Protein AF-0000000078067867 (afdb_homodimer)

Sequence (956 aa):
MATKEAKGMPEEHPVQVPTNSSSDLPLGSIAEQEVIKRPWWQGFKEPGHALQIISAAVLAIAIGIVVATQVDEVPETAITLLAIIGNLWLRALKAVVLPLIVCSMLLAVTRLRQMSNGGSLLAKWTVGYYVLTTLLSITVSCIMQGLVWSKQYTEVARTDLPDDESLPDTKERPIAIVVRDMFNSFIPANIVAALANDELLSVIIVAIIVGYLIESPHSPIIRVAEEIERMILKVINFLIAAAPIGVFFLILPNLMRLDIGEIGSNLGILIGATLSTMVLHILVVVPIIFFIFTRMNAYSYWIKIAPAWITAWGSASSAATLSVTLRCAKERGVPAIVYKFACPLGCLINMDGTAIYLPAAVVFLASTQGITLDPTSYVIIALLSTLASIGVSPIPSASLVLLLMIARSVNVEITGMYAVIVAIDWLLDRFRTAINVSGDLFAAMIIYKQTGIEDPEEVIEETARETDAHEKDPTNRVMATKEAKGMPEEHPVQVPTNSSSDLPLGSIAEQEVIKRPWWQGFKEPGHALQIISAAVLAIAIGIVVATQVDEVPETAITLLAIIGNLWLRALKAVVLPLIVCSMLLAVTRLRQMSNGGSLLAKWTVGYYVLTTLLSITVSCIMQGLVWSKQYTEVARTDLPDDESLPDTKERPIAIVVRDMFNSFIPANIVAALANDELLSVIIVAIIVGYLIESPHSPIIRVAEEIERMILKVINFLIAAAPIGVFFLILPNLMRLDIGEIGSNLGILIGATLSTMVLHILVVVPIIFFIFTRMNAYSYWIKIAPAWITAWGSASSAATLSVTLRCAKERGVPAIVYKFACPLGCLINMDGTAIYLPAAVVFLASTQGITLDPTSYVIIALLSTLASIGVSPIPSASLVLLLMIARSVNVEITGMYAVIVAIDWLLDRFRTAINVSGDLFAAMIIYKQTGIEDPEEVIEETARETDAHEKDPTNRV

Structure (mmCIF, N/CA/C/O backbone):
data_AF-0000000078067867-model_v1
#
loop_
_entity.id
_entity.type
_entity.pdbx_description
1 polymer 'Amino acid transporter'
#
loop_
_atom_site.group_PDB
_atom_site.id
_atom_site.type_symbol
_atom_site.label_atom_id
_atom_site.label_alt_id
_atom_site.label_comp_id
_atom_site.label_asym_id
_atom_site.label_entity_id
_atom_site.label_seq_id
_atom_site.pdbx_PDB_ins_code
_atom_site.Cartn_x
_atom_site.Cartn_y
_atom_site.Cartn_z
_atom_site.occupancy
_atom_site.B_iso_or_equiv
_atom_site.auth_seq_id
_atom_site.auth_comp_id
_atom_site.auth_asym_id
_atom_site.auth_atom_id
_atom_site.pdbx_PDB_model_num
ATOM 1 N N . MET A 1 1 ? 95 7.973 55.781 1 24.91 1 MET A N 1
ATOM 2 C CA . MET A 1 1 ? 94.875 8.305 54.375 1 24.91 1 MET A CA 1
ATOM 3 C C . MET A 1 1 ? 93.438 8.312 53.938 1 24.91 1 MET A C 1
ATOM 5 O O . MET A 1 1 ? 92.75 7.281 53.969 1 24.91 1 MET A O 1
ATOM 9 N N . ALA A 1 2 ? 92.75 9.445 54 1 26.23 2 ALA A N 1
ATOM 10 C CA . ALA A 1 2 ? 91.438 9.977 54.344 1 26.23 2 ALA A CA 1
ATOM 11 C C . ALA A 1 2 ? 90.438 9.836 53.188 1 26.23 2 ALA A C 1
ATOM 13 O O . ALA A 1 2 ? 90.812 10.07 52.031 1 26.23 2 ALA A O 1
ATOM 14 N N . THR A 1 3 ? 89.375 8.977 53.312 1 26.11 3 THR A N 1
ATOM 15 C CA . THR A 1 3 ? 88.312 8.367 52.562 1 26.11 3 THR A CA 1
ATOM 16 C C . THR A 1 3 ? 87.5 9.438 51.844 1 26.11 3 THR A C 1
ATOM 18 O O . THR A 1 3 ? 86.875 10.305 52.469 1 26.11 3 THR A O 1
ATOM 21 N N . LYS A 1 4 ? 87.875 9.836 50.594 1 24.83 4 LYS A N 1
ATOM 22 C CA . LYS A 1 4 ? 87.5 10.922 49.719 1 24.83 4 LYS A CA 1
ATOM 23 C C . LYS A 1 4 ? 86 10.875 49.406 1 24.83 4 LYS A C 1
ATOM 25 O O . LYS A 1 4 ? 85.5 9.852 48.938 1 24.83 4 LYS A O 1
ATOM 30 N N . GLU A 1 5 ? 85.25 11.805 49.938 1 20.84 5 GLU A N 1
ATOM 31 C CA . GLU A 1 5 ? 83.875 12.148 50.125 1 20.84 5 GLU A CA 1
ATOM 32 C C . GLU A 1 5 ? 83.125 12.227 48.781 1 20.84 5 GLU A C 1
ATOM 34 O O . GLU A 1 5 ? 83.75 12.531 47.75 1 20.84 5 GLU A O 1
ATOM 39 N N . ALA A 1 6 ? 82 11.578 48.719 1 26.62 6 ALA A N 1
ATOM 40 C CA . ALA A 1 6 ? 80.875 11.188 47.875 1 26.62 6 ALA A CA 1
ATOM 41 C C . ALA A 1 6 ? 80.312 12.398 47.156 1 26.62 6 ALA A C 1
ATOM 43 O O . ALA A 1 6 ? 79.875 13.359 47.781 1 26.62 6 ALA A O 1
ATOM 44 N N . LYS A 1 7 ? 80.875 12.773 45.969 1 27.05 7 LYS A N 1
ATOM 45 C CA . LYS A 1 7 ? 80.688 13.922 45.094 1 27.05 7 LYS A CA 1
ATOM 46 C C . LYS A 1 7 ? 79.188 14.227 44.938 1 27.05 7 LYS A C 1
ATOM 48 O O . LYS A 1 7 ? 78.375 13.336 44.625 1 27.05 7 LYS A O 1
ATOM 53 N N . GLY A 1 8 ? 78.625 15.227 45.656 1 23.09 8 GLY A N 1
ATOM 54 C CA . GLY A 1 8 ? 77.312 15.766 45.906 1 23.09 8 GLY A CA 1
ATOM 55 C C . GLY A 1 8 ? 76.562 16.062 44.625 1 23.09 8 GLY A C 1
ATOM 56 O O . GLY A 1 8 ? 77 16.875 43.812 1 23.09 8 GLY A O 1
ATOM 57 N N . MET A 1 9 ? 76.062 15.008 43.906 1 29.22 9 MET A N 1
ATOM 58 C CA . MET A 1 9 ? 75.438 15.102 42.594 1 29.22 9 MET A CA 1
ATOM 59 C C . MET A 1 9 ? 74.375 16.203 42.562 1 29.22 9 MET A C 1
ATOM 61 O O . MET A 1 9 ? 73.5 16.25 43.406 1 29.22 9 MET A O 1
ATOM 65 N N . PRO A 1 10 ? 74.812 17.406 42.188 1 27.05 10 PRO A N 1
ATOM 66 C CA . PRO A 1 10 ? 74 18.594 42.312 1 27.05 10 PRO A CA 1
ATOM 67 C C . PRO A 1 10 ? 72.562 18.359 41.812 1 27.05 10 PRO A C 1
ATOM 69 O O . PRO A 1 10 ? 72.312 17.516 40.969 1 27.05 10 PRO A O 1
ATOM 72 N N . GLU A 1 11 ? 71.562 18.453 42.656 1 27.12 11 GLU A N 1
ATOM 73 C CA . GLU A 1 11 ? 70.125 18.344 42.562 1 27.12 11 GLU A CA 1
ATOM 74 C C . GLU A 1 11 ? 69.625 19.25 41.438 1 27.12 11 GLU A C 1
ATOM 76 O O . GLU A 1 11 ? 69.75 20.469 41.531 1 27.12 11 GLU A O 1
ATOM 81 N N . GLU A 1 12 ? 70.062 18.969 40.188 1 27.89 12 GLU A N 1
ATOM 82 C CA . GLU A 1 12 ? 69.625 19.891 39.125 1 27.89 12 GLU A CA 1
ATOM 83 C C . GLU A 1 12 ? 68.125 20.25 39.281 1 27.89 12 GLU A C 1
ATOM 85 O O . GLU A 1 12 ? 67.312 19.391 39.531 1 27.89 12 GLU A O 1
ATOM 90 N N . HIS A 1 13 ? 67.875 21.438 39.812 1 27.72 13 HIS A N 1
ATOM 91 C CA . HIS A 1 13 ? 66.562 22.062 40.062 1 27.72 13 HIS A CA 1
ATOM 92 C C . HIS A 1 13 ? 65.625 21.938 38.875 1 27.72 13 HIS A C 1
ATOM 94 O O . HIS A 1 13 ? 66.062 22.125 37.719 1 27.72 13 HIS A O 1
ATOM 100 N N . PRO A 1 14 ? 64.688 21.094 38.969 1 29.84 14 PRO A N 1
ATOM 101 C CA . PRO A 1 14 ? 63.719 20.828 37.875 1 29.84 14 PRO A CA 1
ATOM 102 C C . PRO A 1 14 ? 63.188 22.109 37.25 1 29.84 14 PRO A C 1
ATOM 104 O O . PRO A 1 14 ? 62.781 23.031 37.969 1 29.84 14 PRO A O 1
ATOM 107 N N . VAL A 1 15 ? 63.875 22.641 36.25 1 30.08 15 VAL A N 1
ATOM 108 C CA . VAL A 1 15 ? 63.438 23.859 35.562 1 30.08 15 VAL A CA 1
ATOM 109 C C . VAL A 1 15 ? 61.938 23.828 35.344 1 30.08 15 VAL A C 1
ATOM 111 O O . VAL A 1 15 ? 61.406 22.828 34.844 1 30.08 15 VAL A O 1
ATOM 114 N N . GLN A 1 16 ? 61.219 24.469 36.219 1 26.34 16 GLN A N 1
ATOM 115 C CA . GLN A 1 16 ? 59.75 24.625 36.188 1 26.34 16 GLN A CA 1
ATOM 116 C C . GLN A 1 16 ? 59.312 25.094 34.781 1 26.34 16 GLN A C 1
ATOM 118 O O . GLN A 1 16 ? 59.75 26.141 34.312 1 26.34 16 GLN A O 1
ATOM 123 N N . VAL A 1 17 ? 59.219 24.234 33.875 1 31.66 17 VAL A N 1
ATOM 124 C CA . VAL A 1 17 ? 58.781 24.625 32.531 1 31.66 17 VAL A CA 1
ATOM 125 C C . VAL A 1 17 ? 57.531 25.484 32.625 1 31.66 17 VAL A C 1
ATOM 127 O O . VAL A 1 17 ? 56.562 25.125 33.312 1 31.66 17 VAL A O 1
ATOM 130 N N . PRO A 1 18 ? 57.688 26.812 32.562 1 29.56 18 PRO A N 1
ATOM 131 C CA . PRO A 1 18 ? 56.5 27.672 32.688 1 29.56 18 PRO A CA 1
ATOM 132 C C . PRO A 1 18 ? 55.312 27.141 31.875 1 29.56 18 PRO A C 1
ATOM 134 O O . PRO A 1 18 ? 55.5 26.578 30.797 1 29.56 18 PRO A O 1
ATOM 137 N N . THR A 1 19 ? 54.375 26.5 32.531 1 28.3 19 THR A N 1
ATOM 138 C CA . THR A 1 19 ? 53.094 26.078 31.969 1 28.3 19 THR A CA 1
ATOM 139 C C . THR A 1 19 ? 52.469 27.203 31.156 1 28.3 19 THR A C 1
ATOM 141 O O . THR A 1 19 ? 52.094 28.234 31.719 1 28.3 19 THR A O 1
ATOM 144 N N . ASN A 1 20 ? 53.094 27.625 30.047 1 26.81 20 ASN A N 1
ATOM 145 C CA . ASN A 1 20 ? 52.469 28.656 29.234 1 26.81 20 ASN A CA 1
ATOM 146 C C . ASN A 1 20 ? 50.938 28.438 29.109 1 26.81 20 ASN A C 1
ATOM 148 O O . ASN A 1 20 ? 50.5 27.359 28.703 1 26.81 20 ASN A O 1
ATOM 152 N N . SER A 1 21 ? 50.219 28.984 30.062 1 29.03 21 SER A N 1
ATOM 153 C CA . SER A 1 21 ? 48.75 29.125 30.062 1 29.03 21 SER A CA 1
ATOM 154 C C . SER A 1 21 ? 48.25 29.594 28.703 1 29.03 21 SER A C 1
ATOM 156 O O . SER A 1 21 ? 48.312 30.781 28.375 1 29.03 21 SER A O 1
ATOM 158 N N . SER A 1 22 ? 48.781 28.938 27.656 1 26.39 22 SER A N 1
ATOM 159 C CA . SER A 1 22 ? 48.562 29.359 26.266 1 26.39 22 SER A CA 1
ATOM 160 C C . SER A 1 22 ? 47.125 29.719 26.016 1 26.39 22 SER A C 1
ATOM 162 O O . SER A 1 22 ? 46.812 30.531 25.141 1 26.39 22 SER A O 1
ATOM 164 N N . SER A 1 23 ? 46.281 28.734 26.375 1 26.39 23 SER A N 1
ATOM 165 C CA . SER A 1 23 ? 45.25 28.578 25.359 1 26.39 23 SER A CA 1
ATOM 166 C C . SER A 1 23 ? 44.25 29.734 25.391 1 26.39 23 SER A C 1
ATOM 168 O O . SER A 1 23 ? 43.062 29.562 25.141 1 26.39 23 SER A O 1
ATOM 170 N N . ASP A 1 24 ? 44.562 30.781 26.078 1 29.28 24 ASP A N 1
ATOM 171 C CA . ASP A 1 24 ? 43.531 31.812 26.094 1 29.28 24 ASP A CA 1
ATOM 172 C C . ASP A 1 24 ? 43.156 32.25 24.672 1 29.28 24 ASP A C 1
ATOM 174 O O . ASP A 1 24 ? 43.75 33.125 24.109 1 29.28 24 ASP A O 1
ATOM 178 N N . LEU A 1 25 ? 43.094 31.328 23.781 1 30.23 25 LEU A N 1
ATOM 179 C CA . LEU A 1 25 ? 42.625 31.906 22.531 1 30.23 25 LEU A CA 1
ATOM 180 C C . LEU A 1 25 ? 41.469 32.875 22.766 1 30.23 25 LEU A C 1
ATOM 182 O O . LEU A 1 25 ? 40.531 32.594 23.531 1 30.23 25 LEU A O 1
ATOM 186 N N . PRO A 1 26 ? 41.781 34.125 22.672 1 30.66 26 PRO A N 1
ATOM 187 C CA . PRO A 1 26 ? 40.688 35.094 22.828 1 30.66 26 PRO A CA 1
ATOM 188 C C . PRO A 1 26 ? 39.375 34.594 22.203 1 30.66 26 PRO A C 1
ATOM 190 O O . PRO A 1 26 ? 39.375 33.938 21.156 1 30.66 26 PRO A O 1
ATOM 193 N N . LEU A 1 27 ? 38.406 34.156 22.984 1 30.64 27 LEU A N 1
ATOM 194 C CA . LEU A 1 27 ? 37.031 34.031 22.594 1 30.64 27 LEU A CA 1
ATOM 195 C C . LEU A 1 27 ? 36.625 35.094 21.594 1 30.64 27 LEU A C 1
ATOM 197 O O . LEU A 1 27 ? 36.438 36.25 21.969 1 30.64 27 LEU A O 1
ATOM 201 N N . GLY A 1 28 ? 37.406 35.312 20.531 1 29.33 28 GLY A N 1
ATOM 202 C CA . GLY A 1 28 ? 36.969 36.25 19.516 1 29.33 28 GLY A CA 1
ATOM 203 C C . GLY A 1 28 ? 35.469 36.438 19.453 1 29.33 28 GLY A C 1
ATOM 204 O O . GLY A 1 28 ? 34.719 35.562 19.875 1 29.33 28 GLY A O 1
ATOM 205 N N . SER A 1 29 ? 35.031 37.75 19.438 1 29.62 29 SER A N 1
ATOM 206 C CA . SER A 1 29 ? 33.688 38.344 19.359 1 29.62 29 SER A CA 1
ATOM 207 C C . SER A 1 29 ? 32.812 37.594 18.359 1 29.62 29 SER A C 1
ATOM 209 O O . SER A 1 29 ? 33.188 37.438 17.203 1 29.62 29 SER A O 1
ATOM 211 N N . ILE A 1 30 ? 32.312 36.5 18.672 1 30.17 30 ILE A N 1
ATOM 212 C CA . ILE A 1 30 ? 31.109 36.188 17.906 1 30.17 30 ILE A CA 1
ATOM 213 C C . ILE A 1 30 ? 30.453 37.5 17.438 1 30.17 30 ILE A C 1
ATOM 215 O O . ILE A 1 30 ? 29.984 38.281 18.25 1 30.17 30 ILE A O 1
ATOM 219 N N . ALA A 1 31 ? 31.016 38.156 16.453 1 31.33 31 ALA A N 1
ATOM 220 C CA . ALA A 1 31 ? 30.328 39.281 15.797 1 31.33 31 ALA A CA 1
ATOM 221 C C . ALA A 1 31 ? 28.812 39.156 15.969 1 31.33 31 ALA A C 1
ATOM 223 O O . ALA A 1 31 ? 28.203 38.188 15.523 1 31.33 31 ALA A O 1
ATOM 224 N N . GLU A 1 32 ? 28.359 39.531 17.078 1 30.27 32 GLU A N 1
ATOM 225 C CA . GLU A 1 32 ? 26.938 39.812 17.156 1 30.27 32 GLU A CA 1
ATOM 226 C C . GLU A 1 32 ? 26.406 40.375 15.828 1 30.27 32 GLU A C 1
ATOM 228 O O . GLU A 1 32 ? 26.688 41.5 15.469 1 30.27 32 GLU A O 1
ATOM 233 N N . GLN A 1 33 ? 26.656 39.688 14.742 1 34.47 33 GLN A N 1
ATOM 234 C CA . GLN A 1 33 ? 25.891 40.188 13.602 1 34.47 33 GLN A CA 1
ATOM 235 C C . GLN A 1 33 ? 24.625 40.906 14.062 1 34.47 33 GLN A C 1
ATOM 237 O O . GLN A 1 33 ? 23.781 40.281 14.727 1 34.47 33 GLN A O 1
ATOM 242 N N . GLU A 1 34 ? 24.781 42.094 14.414 1 34.06 34 GLU A N 1
ATOM 243 C CA . GLU A 1 34 ? 23.641 43 14.625 1 34.06 34 GLU A CA 1
ATOM 244 C C . GLU A 1 34 ? 22.453 42.562 13.766 1 34.06 34 GLU A C 1
ATOM 246 O O . GLU A 1 34 ? 22.547 42.562 12.531 1 34.06 34 GLU A O 1
ATOM 251 N N . VAL A 1 35 ? 21.859 41.562 14.086 1 39.53 35 VAL A N 1
ATOM 252 C CA . VAL A 1 35 ? 20.516 41.438 13.523 1 39.53 35 VAL A CA 1
ATOM 253 C C . VAL A 1 35 ? 19.891 42.812 13.367 1 39.53 35 VAL A C 1
ATOM 255 O O . VAL A 1 35 ? 19.609 43.5 14.367 1 39.53 35 VAL A O 1
ATOM 258 N N . ILE A 1 36 ? 20.547 43.688 12.625 1 40.03 36 ILE A N 1
ATOM 259 C CA . ILE A 1 36 ? 19.797 44.906 12.289 1 40.03 36 ILE A CA 1
ATOM 260 C C . ILE A 1 36 ? 18.312 44.594 12.234 1 40.03 36 ILE A C 1
ATOM 262 O O . ILE A 1 36 ? 17.859 43.75 11.445 1 40.03 36 ILE A O 1
ATOM 266 N N . LYS A 1 37 ? 17.703 44.719 13.336 1 45.31 37 LYS A N 1
ATOM 267 C CA . LYS A 1 37 ? 16.25 44.688 13.398 1 45.31 37 LYS A CA 1
ATOM 268 C C . LYS A 1 37 ? 15.617 45.438 12.219 1 45.31 37 LYS A C 1
ATOM 270 O O . LYS A 1 37 ? 15.648 46.656 12.172 1 45.31 37 LYS A O 1
ATOM 275 N N . ARG A 1 38 ? 15.703 44.906 11.133 1 51.56 38 ARG A N 1
ATOM 276 C CA . ARG A 1 38 ? 1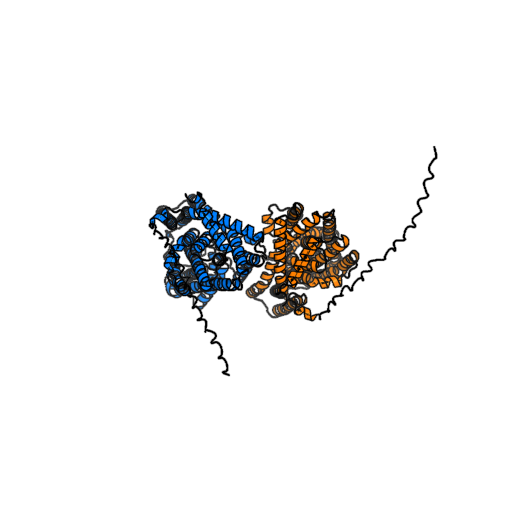5.023 45.594 10.023 1 51.56 38 ARG A CA 1
ATOM 277 C C . ARG A 1 38 ? 13.57 45.906 10.383 1 51.56 38 ARG A C 1
ATOM 279 O O . ARG A 1 38 ? 12.922 45.125 11.094 1 51.56 38 ARG A O 1
ATOM 286 N N . PRO A 1 39 ? 13.242 47.188 10.242 1 55.97 39 PRO A N 1
ATOM 287 C CA . PRO A 1 39 ? 11.852 47.562 10.539 1 55.97 39 PRO A CA 1
ATOM 288 C C . PRO A 1 39 ? 10.844 46.562 9.984 1 55.97 39 PRO A C 1
ATOM 290 O O . PRO A 1 39 ? 11.133 45.875 9.008 1 55.97 39 PRO A O 1
ATOM 293 N N . TRP A 1 40 ? 9.812 46.281 10.828 1 57.38 40 TRP A N 1
ATOM 294 C CA . TRP A 1 40 ? 8.766 45.312 10.516 1 57.38 40 TRP A CA 1
ATOM 295 C C . TRP A 1 40 ? 8.32 45.438 9.062 1 57.38 40 TRP A C 1
ATOM 297 O O . TRP A 1 40 ? 7.914 44.469 8.438 1 57.38 40 TRP A O 1
ATOM 307 N N . TRP A 1 41 ? 8.5 46.688 8.5 1 62.28 41 TRP A N 1
ATOM 308 C CA . TRP A 1 41 ? 8 46.938 7.152 1 62.28 41 TRP A CA 1
ATOM 309 C C . TRP A 1 41 ? 8.945 46.375 6.102 1 62.28 41 TRP A C 1
ATOM 311 O O . TRP A 1 41 ? 8.594 46.281 4.922 1 62.28 41 TRP A O 1
ATOM 321 N N . GLN A 1 42 ? 10.148 46.188 6.453 1 61.53 42 GLN A N 1
ATOM 322 C CA . GLN A 1 42 ? 11.109 45.625 5.508 1 61.53 42 GLN A CA 1
ATOM 323 C C . GLN A 1 42 ? 10.703 44.219 5.066 1 61.53 42 GLN A C 1
ATOM 325 O O . GLN A 1 42 ? 11.07 43.781 3.979 1 61.53 42 GLN A O 1
ATOM 330 N N . GLY A 1 43 ? 9.914 43.656 5.891 1 63.84 43 GLY A N 1
ATOM 331 C CA . GLY A 1 43 ? 9.391 42.344 5.547 1 63.84 43 GLY A CA 1
ATOM 332 C C . GLY A 1 43 ? 8.531 42.344 4.297 1 63.84 43 GLY A C 1
ATOM 333 O O . GLY A 1 43 ? 8.469 41.344 3.58 1 63.84 43 GLY A O 1
ATOM 334 N N . PHE A 1 44 ? 7.988 43.469 3.959 1 72.88 44 PHE A N 1
ATOM 335 C CA . PHE A 1 44 ? 7.113 43.562 2.795 1 72.88 44 PHE A CA 1
ATOM 336 C C . PHE A 1 44 ? 7.926 43.531 1.505 1 72.88 44 PHE A C 1
ATOM 338 O O . PHE A 1 44 ? 7.387 43.25 0.434 1 72.88 44 PHE A O 1
ATOM 345 N N . LYS A 1 45 ? 9.125 43.75 1.652 1 71.62 45 LYS A N 1
ATOM 346 C CA . LYS A 1 45 ? 9.945 43.812 0.445 1 71.62 45 LYS A CA 1
ATOM 347 C C . LYS A 1 45 ? 10.539 42.438 0.125 1 71.62 45 LYS A C 1
ATOM 349 O O . LYS A 1 45 ? 10.992 42.219 -0.997 1 71.62 45 LYS A O 1
ATOM 354 N N . GLU A 1 46 ? 10.438 41.656 1.094 1 73.69 46 GLU A N 1
ATOM 355 C CA . GLU A 1 46 ? 10.969 40.344 0.866 1 73.69 46 GLU A CA 1
ATOM 356 C C . GLU A 1 46 ? 9.883 39.375 0.367 1 73.69 46 GLU A C 1
ATOM 358 O O . GLU A 1 46 ? 8.883 39.156 1.056 1 73.69 46 GLU A O 1
ATOM 363 N N . PRO A 1 47 ? 10.086 38.969 -0.845 1 75.19 47 PRO A N 1
ATOM 364 C CA . PRO A 1 47 ? 9.07 38.062 -1.384 1 75.19 47 PRO A CA 1
ATOM 365 C C . PRO A 1 47 ? 8.867 36.812 -0.516 1 75.19 47 PRO A C 1
ATOM 367 O O . PRO A 1 47 ? 9.836 36.188 -0.098 1 75.19 47 PRO A O 1
ATOM 370 N N . GLY A 1 48 ? 7.641 36.625 -0.251 1 72.06 48 GLY A N 1
ATOM 371 C CA . GLY A 1 48 ? 7.316 35.438 0.503 1 72.06 48 GLY A CA 1
ATOM 372 C C . GLY A 1 48 ? 7.312 35.656 2.004 1 72.06 48 GLY A C 1
ATOM 373 O O . GLY A 1 48 ? 7.105 34.719 2.775 1 72.06 48 GLY A O 1
ATOM 374 N N . HIS A 1 49 ? 7.508 36.781 2.336 1 77.5 49 HIS A N 1
ATOM 375 C CA . HIS A 1 49 ? 7.516 37.094 3.762 1 77.5 49 HIS A CA 1
ATOM 376 C C . HIS A 1 49 ? 6.133 36.906 4.375 1 77.5 49 HIS A C 1
ATOM 378 O O . HIS A 1 49 ? 5.117 37.031 3.686 1 77.5 49 HIS A O 1
ATOM 384 N N . ALA A 1 50 ? 6.074 36.594 5.621 1 79.19 50 ALA A N 1
ATOM 385 C CA . ALA A 1 50 ? 4.84 36.312 6.359 1 79.19 50 ALA A CA 1
ATOM 386 C C . ALA A 1 50 ? 3.877 37.5 6.277 1 79.19 50 ALA A C 1
ATOM 388 O O . ALA A 1 50 ? 2.668 37.312 6.121 1 79.19 50 ALA A O 1
ATOM 389 N N . LEU A 1 51 ? 4.348 38.656 6.285 1 82.31 51 LEU A N 1
ATOM 390 C CA . LEU A 1 51 ? 3.512 39.844 6.27 1 82.31 51 LEU A CA 1
ATOM 391 C C . LEU A 1 51 ? 2.783 40 4.938 1 82.31 51 LEU A C 1
ATOM 393 O O . LEU A 1 51 ? 1.637 40.438 4.895 1 82.31 51 LEU A O 1
ATOM 397 N N . GLN A 1 52 ? 3.453 39.656 3.918 1 86.25 52 GLN A N 1
ATOM 398 C CA . GLN A 1 52 ? 2.811 39.688 2.607 1 86.25 52 GLN A CA 1
ATOM 399 C C . GLN A 1 52 ? 1.672 38.656 2.531 1 86.25 52 GLN A C 1
ATOM 401 O O . GLN A 1 52 ? 0.602 38.969 1.996 1 86.25 52 GLN A O 1
ATOM 406 N N . ILE A 1 53 ? 1.924 37.594 3.051 1 84.25 53 ILE A N 1
ATOM 407 C CA . ILE A 1 53 ? 0.928 36.531 3.004 1 84.25 53 ILE A CA 1
ATOM 408 C C . ILE A 1 53 ? -0.28 36.906 3.855 1 84.25 53 ILE A C 1
ATOM 410 O O . ILE A 1 53 ? -1.425 36.781 3.42 1 84.25 53 ILE A O 1
ATOM 414 N N . ILE A 1 54 ? -0.023 37.438 4.984 1 82.31 54 ILE A N 1
ATOM 415 C CA . ILE A 1 54 ? -1.093 37.844 5.891 1 82.31 54 ILE A CA 1
ATOM 416 C C . ILE A 1 54 ? -1.916 38.938 5.254 1 82.31 54 ILE A C 1
ATOM 418 O O . ILE A 1 54 ? -3.148 38.938 5.293 1 82.31 54 ILE A O 1
ATOM 422 N N . SER A 1 55 ? -1.224 39.875 4.758 1 87.56 55 SER A N 1
ATOM 423 C CA . SER A 1 55 ? -1.921 41 4.105 1 87.56 55 SER A CA 1
ATOM 424 C C . SER A 1 55 ? -2.797 40.5 2.963 1 87.56 55 SER A C 1
ATOM 426 O O . SER A 1 55 ? -3.922 40.969 2.783 1 87.56 55 SER A O 1
ATOM 428 N N . ALA A 1 56 ? -2.215 39.625 2.232 1 89.81 56 ALA A N 1
ATOM 429 C CA . ALA A 1 56 ? -2.988 39.031 1.137 1 89.81 56 ALA A CA 1
ATOM 430 C C . ALA A 1 56 ? -4.227 38.312 1.661 1 89.81 56 ALA A C 1
ATOM 432 O O . ALA A 1 56 ? -5.312 38.438 1.084 1 89.81 56 ALA A O 1
ATOM 433 N N . ALA A 1 57 ? -4.098 37.625 2.68 1 85.19 57 ALA A N 1
ATOM 434 C CA . ALA A 1 57 ? -5.211 36.906 3.291 1 85.19 57 ALA A CA 1
ATOM 435 C C . ALA A 1 57 ? -6.277 37.875 3.793 1 85.19 57 ALA A C 1
ATOM 437 O O . ALA A 1 57 ? -7.473 37.656 3.561 1 85.19 57 AL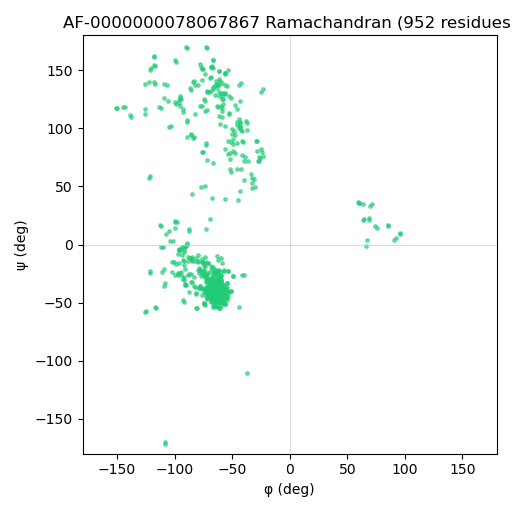A A O 1
ATOM 438 N N . VAL A 1 58 ? -5.828 38.875 4.465 1 86.44 58 VAL A N 1
ATOM 439 C CA . VAL A 1 58 ? -6.746 39.875 5.012 1 86.44 58 VAL A CA 1
ATOM 440 C C . VAL A 1 58 ? -7.492 40.562 3.873 1 86.44 58 VAL A C 1
ATOM 442 O O . VAL A 1 58 ? -8.703 40.781 3.961 1 86.44 58 VAL A O 1
ATOM 445 N N . LEU A 1 59 ? -6.777 40.906 2.906 1 92.56 59 LEU A N 1
ATOM 446 C CA . LEU A 1 59 ? -7.395 41.531 1.741 1 92.56 59 LEU A CA 1
ATOM 447 C C . LEU A 1 59 ? -8.438 40.594 1.117 1 92.56 59 LEU A C 1
ATOM 449 O O . LEU A 1 59 ? -9.516 41.062 0.729 1 92.56 59 LEU A O 1
ATOM 453 N N . ALA A 1 60 ? -8.055 39.375 0.944 1 90.12 60 ALA A N 1
ATOM 454 C CA . ALA A 1 60 ? -8.984 38.406 0.388 1 90.12 60 ALA A CA 1
ATOM 455 C C . ALA A 1 60 ? -10.242 38.281 1.248 1 90.12 60 ALA A C 1
ATOM 457 O O . ALA A 1 60 ? -11.359 38.25 0.725 1 90.12 60 ALA A O 1
ATOM 458 N N . ILE A 1 61 ? -10.117 38.25 2.504 1 85 61 ILE A N 1
ATOM 459 C CA . ILE A 1 61 ? -11.242 38.156 3.434 1 85 61 ILE A CA 1
ATOM 460 C C . ILE A 1 61 ? -12.109 39.406 3.324 1 85 61 ILE A C 1
ATOM 462 O O . ILE A 1 61 ? -13.336 39.312 3.25 1 85 61 ILE A O 1
ATOM 466 N N . ALA A 1 62 ? -11.469 40.531 3.301 1 89.88 62 ALA A N 1
ATOM 467 C CA . ALA A 1 62 ? -12.188 41.812 3.195 1 89.88 62 ALA A CA 1
ATOM 468 C C . ALA A 1 62 ? -13.031 41.844 1.921 1 89.88 62 ALA A C 1
ATOM 470 O O . ALA A 1 62 ? -14.227 42.156 1.968 1 89.88 62 ALA A O 1
ATOM 471 N N . ILE A 1 63 ? -12.438 41.562 0.86 1 91.31 63 ILE A N 1
ATOM 472 C CA . ILE A 1 63 ? -13.141 41.562 -0.418 1 91.31 63 ILE A CA 1
ATOM 473 C C . ILE A 1 63 ? -14.234 40.5 -0.412 1 91.31 63 ILE A C 1
ATOM 475 O O . ILE A 1 63 ? -15.352 40.75 -0.868 1 91.31 63 ILE A O 1
ATOM 479 N N . GLY A 1 64 ? -13.891 39.344 0.032 1 86.94 64 GLY A N 1
ATOM 480 C CA . GLY A 1 64 ? -14.852 38.25 0.084 1 86.94 64 GLY A CA 1
ATOM 481 C C . GLY A 1 64 ? -16.094 38.562 0.901 1 86.94 64 GLY A C 1
ATOM 482 O O . GLY A 1 64 ? -17.203 38.281 0.477 1 86.94 64 GLY A O 1
ATOM 483 N N . ILE A 1 65 ? -15.922 39.188 2.033 1 81.81 65 ILE A N 1
ATOM 484 C CA . ILE A 1 65 ? -17.031 39.531 2.902 1 81.81 65 ILE A CA 1
ATOM 485 C C . ILE A 1 65 ? -17.891 40.625 2.227 1 81.81 65 ILE A C 1
ATOM 487 O O . ILE A 1 65 ? -19.109 40.562 2.271 1 81.81 65 ILE A O 1
ATOM 491 N N . VAL A 1 66 ? -17.234 41.531 1.639 1 87 66 VAL A N 1
ATOM 492 C CA . VAL A 1 66 ? -17.953 42.594 0.942 1 87 66 VAL A CA 1
ATOM 493 C C . VAL A 1 66 ? -18.797 42 -0.184 1 87 66 VAL A C 1
ATOM 495 O O . VAL A 1 66 ? -19.969 42.344 -0.338 1 87 66 VAL A O 1
ATOM 498 N N . VAL A 1 67 ? -18.25 41.125 -0.873 1 86.44 67 VAL A N 1
ATOM 499 C CA . VAL A 1 67 ? -18.953 40.531 -1.992 1 86.44 67 VAL A CA 1
ATOM 500 C C . VAL A 1 67 ? -20.078 39.625 -1.468 1 86.44 67 VAL A C 1
ATOM 502 O O . VAL A 1 67 ? -21.203 39.656 -1.997 1 86.44 67 VAL A O 1
ATOM 505 N N . ALA A 1 68 ? -19.844 38.906 -0.469 1 77.88 68 ALA A N 1
ATOM 506 C CA . ALA A 1 68 ? -20.828 37.969 0.084 1 77.88 68 ALA A CA 1
ATOM 507 C C . ALA A 1 68 ? -22 38.719 0.688 1 77.88 68 ALA A C 1
ATOM 509 O O . ALA A 1 68 ? -23.125 38.219 0.713 1 77.88 68 ALA A O 1
ATOM 510 N N . THR A 1 69 ? -21.797 39.906 1.172 1 78.38 69 THR A N 1
ATOM 511 C CA . THR A 1 69 ? -22.859 40.688 1.833 1 78.38 69 THR A CA 1
ATOM 512 C C . THR A 1 69 ? -23.578 41.594 0.839 1 78.38 69 THR A C 1
ATOM 514 O O . THR A 1 69 ? -24.734 41.938 1.037 1 78.38 69 THR A O 1
ATOM 517 N N . GLN A 1 70 ? -22.875 41.938 -0.132 1 82.25 70 GLN A N 1
ATOM 518 C CA . GLN A 1 70 ? -23.453 42.938 -1.018 1 82.25 70 GLN A CA 1
ATOM 519 C C . GLN A 1 70 ? -24.047 42.281 -2.266 1 82.25 70 GLN A C 1
ATOM 521 O O . GLN A 1 70 ? -24.891 42.906 -2.939 1 82.25 70 GLN A O 1
ATOM 526 N N . VAL A 1 71 ? -23.531 41.188 -2.592 1 79.12 71 VAL A N 1
ATOM 527 C CA . VAL A 1 71 ? -23.984 40.5 -3.807 1 79.12 71 VAL A CA 1
ATOM 528 C C . VAL A 1 71 ? -24.844 39.312 -3.438 1 79.12 71 VAL A C 1
ATOM 530 O O . VAL A 1 71 ? -24.469 38.5 -2.576 1 79.12 71 VAL A O 1
ATOM 533 N N . ASP A 1 72 ? -26.062 39.188 -3.889 1 74.06 72 ASP A N 1
ATOM 534 C CA . ASP A 1 72 ? -27 38.125 -3.545 1 74.06 72 ASP A CA 1
ATOM 535 C C . ASP A 1 72 ? -26.469 36.781 -3.967 1 74.06 72 ASP A C 1
ATOM 537 O O . ASP A 1 72 ? -26.5 35.812 -3.186 1 74.06 72 ASP A O 1
ATOM 541 N N . GLU A 1 73 ? -26.094 36.656 -5.25 1 78.44 73 GLU A N 1
ATOM 542 C CA . GLU A 1 73 ? -25.562 35.375 -5.711 1 78.44 73 GLU A CA 1
ATOM 543 C C . GLU A 1 73 ? -24.359 35.562 -6.633 1 78.44 73 GLU A C 1
ATOM 545 O O . GLU A 1 73 ? -24.484 36.188 -7.699 1 78.44 73 GLU A O 1
ATOM 550 N N . VAL A 1 74 ? -23.234 35.219 -6.176 1 84.19 74 VAL A N 1
ATOM 551 C CA . VAL A 1 74 ? -22.047 35.25 -7.023 1 84.19 74 VAL A CA 1
ATOM 552 C C . VAL A 1 74 ? -22.094 34.094 -8.016 1 84.19 74 VAL A C 1
ATOM 554 O O . VAL A 1 74 ? -22.266 32.938 -7.629 1 84.19 74 VAL A O 1
ATOM 557 N N . PRO A 1 75 ? -22.016 34.375 -9.312 1 87.12 75 PRO A N 1
ATOM 558 C CA . PRO A 1 75 ? -22.031 33.312 -10.305 1 87.12 75 PRO A CA 1
ATOM 559 C C . PRO A 1 75 ? -20.953 32.25 -10.07 1 87.12 75 PRO A C 1
ATOM 561 O O . PRO A 1 75 ? -19.812 32.594 -9.75 1 87.12 75 PRO A O 1
ATOM 564 N N . GLU A 1 76 ? -21.312 31.062 -10.203 1 88.38 76 GLU A N 1
ATOM 565 C CA . GLU A 1 76 ? -20.391 29.953 -10.008 1 88.38 76 GLU A CA 1
ATOM 566 C C . GLU A 1 76 ? -19.219 30.031 -10.977 1 88.38 76 GLU A C 1
ATOM 568 O O . GLU A 1 76 ? -18.109 29.641 -10.641 1 88.38 76 GLU A O 1
ATOM 573 N N . THR A 1 77 ? -19.484 30.562 -12.164 1 91.5 77 THR A N 1
ATOM 574 C CA . THR A 1 77 ? -18.438 30.719 -13.164 1 91.5 77 THR A CA 1
ATOM 575 C C . THR A 1 77 ? -17.328 31.625 -12.648 1 91.5 77 THR A C 1
ATOM 577 O O . THR A 1 77 ? -16.141 31.359 -12.859 1 91.5 77 THR A O 1
ATOM 580 N N . ALA A 1 78 ? -17.719 32.75 -11.984 1 90.56 78 ALA A N 1
ATOM 581 C CA . ALA A 1 78 ? -16.75 33.656 -11.43 1 90.56 78 ALA A CA 1
ATOM 582 C C . ALA A 1 78 ? -15.922 33 -10.328 1 90.56 78 ALA A C 1
ATOM 584 O O . ALA A 1 78 ? -14.703 33.188 -10.258 1 90.56 78 ALA A O 1
ATOM 585 N N . ILE A 1 79 ? -16.547 32.25 -9.523 1 90.31 79 ILE A N 1
ATOM 586 C CA . ILE A 1 79 ? -15.891 31.578 -8.414 1 90.31 79 ILE A CA 1
ATOM 587 C C . ILE A 1 79 ? -14.883 30.562 -8.953 1 90.31 79 ILE A C 1
ATOM 589 O O . ILE A 1 79 ? -13.742 30.516 -8.5 1 90.31 79 ILE A O 1
ATOM 593 N N . THR A 1 80 ? -15.266 29.844 -9.977 1 92 80 THR A N 1
ATOM 594 C CA . THR A 1 80 ? -14.414 28.828 -10.57 1 92 80 THR A CA 1
ATOM 595 C C . THR A 1 80 ? -13.195 29.453 -11.227 1 92 80 THR A C 1
ATOM 597 O O . THR A 1 80 ? -12.078 28.953 -11.078 1 92 80 THR A O 1
ATOM 600 N N . LEU A 1 81 ? -13.398 30.531 -11.914 1 93.81 81 LEU A N 1
ATOM 601 C CA . LEU A 1 81 ? -12.297 31.188 -12.609 1 93.81 81 LEU A CA 1
ATOM 602 C C . LEU A 1 81 ? -11.328 31.828 -11.617 1 93.81 81 LEU A C 1
ATOM 604 O O . LEU A 1 81 ? -10.117 31.797 -11.82 1 93.81 81 LEU A O 1
ATOM 608 N N . LEU A 1 82 ? -11.859 32.438 -10.562 1 92.81 82 LEU A N 1
ATOM 609 C CA . LEU A 1 82 ? -11.031 33.062 -9.547 1 92.81 82 LEU A CA 1
ATOM 610 C C . LEU A 1 82 ? -10.195 32.031 -8.797 1 92.81 82 LEU A C 1
ATOM 612 O O . LEU A 1 82 ? -9.117 32.344 -8.289 1 92.81 82 LEU A O 1
ATOM 616 N N . ALA A 1 83 ? -10.672 30.781 -8.805 1 93.19 83 ALA A N 1
ATOM 617 C CA . ALA A 1 83 ? -10.016 29.734 -8.031 1 93.19 83 ALA A CA 1
ATOM 618 C C . ALA A 1 83 ? -8.82 29.172 -8.789 1 93.19 83 ALA A C 1
ATOM 620 O O . ALA A 1 83 ? -7.973 28.484 -8.203 1 93.19 83 ALA A O 1
ATOM 621 N N . ILE A 1 84 ? -8.688 29.438 -10.062 1 95.06 84 ILE A N 1
ATOM 622 C CA . ILE A 1 84 ? -7.703 28.812 -10.938 1 95.06 84 ILE A CA 1
ATOM 623 C C . ILE A 1 84 ? -6.293 29.094 -10.422 1 95.06 84 ILE A C 1
ATOM 625 O O . ILE A 1 84 ? -5.496 28.172 -10.234 1 95.06 84 ILE A O 1
ATOM 629 N N . ILE A 1 85 ? -5.965 30.328 -10.125 1 94.31 85 ILE A N 1
ATOM 630 C CA . ILE A 1 85 ? -4.613 30.719 -9.742 1 94.31 85 ILE A CA 1
ATOM 631 C C . ILE A 1 85 ? -4.246 30.078 -8.406 1 94.31 85 ILE A C 1
ATOM 633 O O . ILE A 1 85 ? -3.152 29.531 -8.25 1 94.31 85 ILE A O 1
ATOM 637 N N . GLY A 1 86 ? -5.141 30.156 -7.441 1 91.81 86 GLY A N 1
ATOM 638 C CA . GLY A 1 86 ? -4.898 29.516 -6.16 1 91.81 86 GLY A CA 1
ATOM 639 C C . GLY A 1 86 ? -4.715 28.016 -6.27 1 91.81 86 GLY A C 1
ATOM 640 O O . GLY A 1 86 ? -3.822 27.438 -5.641 1 91.81 86 GLY A O 1
ATOM 641 N N . ASN A 1 87 ? -5.52 27.438 -7.137 1 91.31 87 ASN A N 1
ATOM 642 C CA . ASN A 1 87 ? -5.43 26 -7.344 1 91.31 87 ASN A CA 1
ATOM 643 C C . ASN A 1 87 ? -4.117 25.609 -8.016 1 91.31 87 ASN A C 1
ATOM 645 O O . ASN A 1 87 ? -3.545 24.562 -7.707 1 91.31 87 ASN A O 1
ATOM 649 N N . LEU A 1 88 ? -3.705 26.375 -8.922 1 93.69 88 LEU A N 1
ATOM 650 C CA . LEU A 1 88 ? -2.43 26.094 -9.578 1 93.69 88 LEU A CA 1
ATOM 651 C C . LEU A 1 88 ? -1.28 26.156 -8.578 1 93.69 88 LEU A C 1
ATOM 653 O O . LEU A 1 88 ? -0.368 25.328 -8.617 1 93.69 88 LEU A O 1
ATOM 657 N N . TRP A 1 89 ? -1.329 27.141 -7.727 1 91.88 89 TRP A N 1
ATOM 658 C CA . TRP A 1 89 ? -0.315 27.25 -6.688 1 91.88 89 TRP A CA 1
ATOM 659 C C . TRP A 1 89 ? -0.347 26.047 -5.754 1 91.88 89 TRP A C 1
ATOM 661 O O . TRP A 1 89 ? 0.698 25.469 -5.43 1 91.88 89 TRP A O 1
ATOM 671 N N . LEU A 1 90 ? -1.517 25.641 -5.391 1 88.56 90 LEU A N 1
ATOM 672 C CA . LEU A 1 90 ? -1.68 24.484 -4.523 1 88.56 90 LEU A CA 1
ATOM 673 C C . LEU A 1 90 ? -1.181 23.219 -5.215 1 88.56 90 LEU A C 1
ATOM 675 O O . LEU A 1 90 ? -0.51 22.391 -4.594 1 88.56 90 LEU A O 1
ATOM 679 N N . ARG A 1 91 ? -1.495 23.109 -6.445 1 90.81 91 ARG A N 1
ATOM 680 C CA . ARG A 1 91 ? -1.045 21.953 -7.219 1 90.81 91 ARG A CA 1
ATOM 681 C C . ARG A 1 91 ? 0.477 21.922 -7.316 1 90.81 91 ARG A C 1
ATOM 683 O O . ARG A 1 91 ? 1.082 20.859 -7.262 1 90.81 91 ARG A O 1
ATOM 690 N N . ALA A 1 92 ? 1.056 23.031 -7.48 1 91.88 92 ALA A N 1
ATOM 691 C CA . ALA A 1 92 ? 2.514 23.109 -7.535 1 91.88 92 ALA A CA 1
ATOM 692 C C . ALA A 1 92 ? 3.137 22.672 -6.215 1 91.88 92 ALA A C 1
ATOM 694 O O . ALA A 1 92 ? 4.133 21.938 -6.203 1 91.88 92 ALA A O 1
ATOM 695 N N . LEU A 1 93 ? 2.59 23.078 -5.145 1 86.81 93 LEU A N 1
ATOM 696 C CA . LEU A 1 93 ? 3.072 22.672 -3.828 1 86.81 93 LEU A CA 1
ATOM 697 C C . LEU A 1 93 ? 2.947 21.156 -3.65 1 86.81 93 LEU A C 1
ATOM 699 O O . LEU A 1 93 ? 3.885 20.5 -3.186 1 86.81 93 LEU A O 1
ATOM 703 N N . LYS A 1 94 ? 1.853 20.625 -4.059 1 87.06 94 LYS A N 1
ATOM 704 C CA . LYS A 1 94 ? 1.6 19.188 -3.932 1 87.06 94 LYS A CA 1
ATOM 705 C C . LYS A 1 94 ? 2.555 18.391 -4.805 1 87.06 94 LYS A C 1
ATOM 707 O O . LYS A 1 94 ? 2.975 17.297 -4.426 1 87.06 94 LYS A O 1
ATOM 712 N N . ALA A 1 95 ? 2.875 18.938 -5.945 1 90.12 95 ALA A N 1
ATOM 713 C CA . ALA A 1 95 ? 3.721 18.234 -6.914 1 90.12 95 ALA A CA 1
ATOM 714 C C . ALA A 1 95 ? 5.109 17.969 -6.336 1 90.12 95 ALA A C 1
ATOM 716 O O . ALA A 1 95 ? 5.754 16.984 -6.691 1 90.12 95 ALA A O 1
ATOM 717 N N . VAL A 1 96 ? 5.559 18.75 -5.43 1 90.25 96 VAL A N 1
ATOM 718 C CA . VAL A 1 96 ? 6.926 18.609 -4.941 1 90.25 96 VAL A CA 1
ATOM 719 C C . VAL A 1 96 ? 6.926 17.781 -3.654 1 90.25 96 VAL A C 1
ATOM 721 O O . VAL A 1 96 ? 7.977 17.312 -3.207 1 90.25 96 VAL A O 1
ATOM 724 N N . VAL A 1 97 ? 5.805 17.484 -3.107 1 87.5 97 VAL A N 1
ATOM 725 C CA . VAL A 1 97 ? 5.691 16.875 -1.792 1 87.5 97 VAL A CA 1
ATOM 726 C C . VAL A 1 97 ? 6.234 15.445 -1.843 1 87.5 97 VAL A C 1
ATOM 728 O O . VAL A 1 97 ? 7.082 15.062 -1.03 1 87.5 97 VAL A O 1
ATOM 731 N N . LEU A 1 98 ? 5.797 14.711 -2.791 1 89.81 98 LEU A N 1
ATOM 732 C CA . LEU A 1 98 ? 6.117 13.289 -2.834 1 89.81 98 LEU A CA 1
ATOM 733 C C . LEU A 1 98 ? 7.617 13.078 -3.014 1 89.81 98 LEU A C 1
ATOM 735 O O . LEU A 1 98 ? 8.242 12.367 -2.225 1 89.81 98 LEU A O 1
ATOM 739 N N . PRO A 1 99 ? 8.219 13.703 -4.027 1 92.69 99 PRO A N 1
ATOM 740 C CA . PRO A 1 99 ? 9.664 13.523 -4.152 1 92.69 99 PRO A CA 1
ATOM 741 C C . PRO A 1 99 ? 10.43 14.055 -2.939 1 92.69 99 PRO A C 1
ATOM 743 O O . PRO A 1 99 ? 11.453 13.477 -2.553 1 92.69 99 PRO A O 1
ATOM 746 N N . LEU A 1 100 ? 9.953 15.055 -2.379 1 91 100 LEU A N 1
ATOM 747 C CA . LEU A 1 100 ? 10.609 15.625 -1.208 1 91 100 LEU A CA 1
ATOM 748 C C . LEU A 1 100 ? 10.562 14.656 -0.033 1 91 100 LEU A C 1
ATOM 750 O O . LEU A 1 100 ? 11.586 14.43 0.628 1 91 100 LEU A O 1
ATOM 754 N N . ILE A 1 101 ? 9.445 14.086 0.247 1 90.56 101 ILE A N 1
ATOM 755 C CA . ILE A 1 101 ? 9.273 13.156 1.355 1 90.56 101 ILE A CA 1
ATOM 756 C C . ILE A 1 101 ? 10.172 11.938 1.151 1 90.56 101 ILE A C 1
ATOM 758 O O . ILE A 1 101 ? 10.891 11.531 2.066 1 90.56 101 ILE A O 1
ATOM 762 N N . VAL A 1 102 ? 10.133 11.391 -0.054 1 93.69 102 VAL A N 1
ATOM 763 C CA . VAL A 1 102 ? 10.906 10.188 -0.353 1 93.69 102 VAL A CA 1
ATOM 764 C C . VAL A 1 102 ? 12.398 10.469 -0.182 1 93.69 102 VAL A C 1
ATOM 766 O O . VAL A 1 102 ? 13.094 9.75 0.535 1 93.69 102 VAL A O 1
ATOM 769 N N . CYS A 1 103 ? 12.883 11.539 -0.747 1 92.44 103 CYS A N 1
ATOM 770 C CA . CYS A 1 103 ? 14.305 11.852 -0.729 1 92.44 103 CYS A CA 1
ATOM 771 C C . CYS A 1 103 ? 14.758 12.273 0.667 1 92.44 103 CYS A C 1
ATOM 773 O O . CYS A 1 103 ? 15.797 11.82 1.146 1 92.44 103 CYS A O 1
ATOM 775 N N . SER A 1 104 ? 13.977 13.07 1.337 1 89.06 104 SER A N 1
ATOM 776 C CA . SER A 1 104 ? 14.336 13.547 2.67 1 89.06 104 SER A CA 1
ATOM 777 C C . SER A 1 104 ? 14.406 12.391 3.664 1 89.06 104 SER A C 1
ATOM 779 O O . SER A 1 104 ? 15.383 12.266 4.406 1 89.06 104 SER A O 1
ATOM 781 N N . MET A 1 105 ? 13.398 11.531 3.656 1 90.75 105 MET A N 1
ATOM 782 C CA . MET A 1 105 ? 13.344 10.422 4.598 1 90.75 105 MET A CA 1
ATOM 783 C C . MET A 1 105 ? 14.453 9.414 4.316 1 90.75 105 MET A C 1
ATOM 785 O O . MET A 1 105 ? 15.094 8.914 5.242 1 90.75 105 MET A O 1
ATOM 789 N N . LEU A 1 106 ? 14.609 9.156 3.047 1 92.81 106 LEU A N 1
ATOM 790 C CA . LEU A 1 106 ? 15.672 8.242 2.639 1 92.81 106 LEU A CA 1
ATOM 791 C C . LEU A 1 106 ? 17.031 8.734 3.117 1 92.81 106 LEU A C 1
ATOM 793 O O . LEU A 1 106 ? 17.797 7.984 3.723 1 92.81 106 LEU A O 1
ATOM 797 N N . LEU A 1 107 ? 17.359 9.969 2.881 1 88.81 107 LEU A N 1
ATOM 798 C CA . LEU A 1 107 ? 18.641 10.555 3.25 1 88.81 107 LEU A CA 1
ATOM 799 C C . LEU A 1 107 ? 18.781 10.633 4.766 1 88.81 107 LEU A C 1
ATOM 801 O O . LEU A 1 107 ? 19.859 10.328 5.305 1 88.81 107 LEU A O 1
ATOM 805 N N . ALA A 1 108 ? 17.766 10.992 5.445 1 87.12 108 ALA A N 1
ATOM 806 C CA . ALA A 1 108 ? 17.781 11.078 6.902 1 87.12 108 ALA A CA 1
ATOM 807 C C . ALA A 1 108 ? 18.062 9.719 7.531 1 87.12 108 ALA A C 1
ATOM 809 O O . ALA A 1 108 ? 18.906 9.602 8.422 1 87.12 108 ALA A O 1
ATOM 810 N N . VAL A 1 109 ? 17.438 8.688 7.086 1 89.31 109 VAL A N 1
ATOM 811 C CA . VAL A 1 109 ? 17.562 7.355 7.664 1 89.31 109 VAL A CA 1
ATOM 812 C C . VAL A 1 109 ? 18.938 6.789 7.348 1 89.31 109 VAL A C 1
ATOM 814 O O . VAL A 1 109 ? 19.562 6.129 8.188 1 89.31 109 VAL A O 1
ATOM 817 N N . THR A 1 110 ? 19.391 7.023 6.086 1 88.06 110 THR A N 1
ATOM 818 C CA . THR A 1 110 ? 20.719 6.57 5.73 1 88.06 110 THR A CA 1
ATOM 819 C C . THR A 1 110 ? 21.766 7.188 6.656 1 88.06 110 THR A C 1
ATOM 821 O O . THR A 1 110 ? 22.688 6.504 7.102 1 88.06 110 THR A O 1
ATOM 824 N N . ARG A 1 111 ? 21.625 8.375 6.957 1 83.38 111 ARG A N 1
ATOM 825 C CA . ARG A 1 111 ? 22.562 9.07 7.836 1 83.38 111 ARG A CA 1
ATOM 826 C C . ARG A 1 111 ? 22.422 8.586 9.273 1 83.38 111 ARG A C 1
ATOM 828 O O . ARG A 1 111 ? 23.422 8.469 10 1 83.38 111 ARG A O 1
ATOM 835 N N . LEU A 1 112 ? 21.266 8.328 9.695 1 82.94 112 LEU A N 1
ATOM 836 C CA . LEU A 1 112 ? 20.969 7.836 11.039 1 82.94 112 LEU A CA 1
ATOM 837 C C . LEU A 1 112 ? 21.594 6.457 11.258 1 82.94 112 LEU A C 1
ATOM 839 O O . LEU A 1 112 ? 22.031 6.141 12.359 1 82.94 112 LEU A O 1
ATOM 843 N N . ARG A 1 113 ? 21.5 5.707 10.25 1 81.75 113 ARG A N 1
ATOM 844 C CA . ARG A 1 113 ? 22.031 4.352 10.336 1 81.75 113 ARG A CA 1
ATOM 845 C C . ARG A 1 113 ? 23.516 4.371 10.641 1 81.75 113 ARG A C 1
ATOM 847 O O . ARG A 1 113 ? 24.047 3.467 11.297 1 81.75 113 ARG A O 1
ATOM 854 N N . GLN A 1 114 ? 24.156 5.367 10.203 1 75.94 114 GLN A N 1
ATOM 855 C CA . GLN A 1 114 ? 25.594 5.48 10.422 1 75.94 114 GLN A CA 1
ATOM 856 C C . GLN A 1 114 ? 25.906 5.895 11.859 1 75.94 114 GLN A C 1
ATOM 858 O O . GLN A 1 114 ? 27.031 5.75 12.328 1 75.94 114 GLN A O 1
ATOM 863 N N . MET A 1 115 ? 24.891 6.316 12.523 1 75.5 115 MET A N 1
ATOM 864 C CA . MET A 1 115 ? 25.047 6.738 13.914 1 75.5 115 MET A CA 1
ATOM 865 C C . MET A 1 115 ? 24.688 5.609 14.867 1 75.5 115 MET A C 1
ATOM 867 O O . MET A 1 115 ? 23.719 4.887 14.641 1 75.5 115 MET A O 1
ATOM 871 N N . SER A 1 116 ? 25.594 5.277 15.719 1 67.88 116 SER A N 1
ATOM 872 C CA . SER A 1 116 ? 25.266 4.238 16.688 1 67.88 116 SER A CA 1
ATOM 873 C C . SER A 1 116 ? 24.047 4.621 17.531 1 67.88 116 SER A C 1
ATOM 875 O O . SER A 1 116 ? 24.047 5.668 18.172 1 67.88 116 SER A O 1
ATOM 877 N N . ASN A 1 117 ? 22.953 3.912 17.578 1 70.06 117 ASN A N 1
ATOM 878 C CA . ASN A 1 117 ? 21.734 4.02 18.375 1 70.06 117 ASN A CA 1
ATOM 879 C C . ASN A 1 117 ? 20.938 5.273 18.031 1 70.06 117 ASN A C 1
ATOM 881 O O . ASN A 1 117 ? 19.984 5.621 18.719 1 70.06 117 ASN A O 1
ATOM 885 N N . GLY A 1 118 ? 21.453 6.051 17.125 1 74.69 118 GLY A N 1
ATOM 886 C CA . GLY A 1 118 ? 20.812 7.312 16.781 1 74.69 118 GLY A CA 1
ATOM 887 C C . GLY A 1 118 ? 19.438 7.137 16.172 1 74.69 118 GLY A C 1
ATOM 888 O O . GLY A 1 118 ? 18.516 7.887 16.5 1 74.69 118 GLY A O 1
ATOM 889 N N . GLY A 1 119 ? 19.312 6.141 15.484 1 78.88 119 GLY A N 1
ATOM 890 C CA . GLY A 1 119 ? 18.047 5.91 14.805 1 78.88 119 GLY A CA 1
ATOM 891 C C . GLY A 1 119 ? 16.922 5.559 15.758 1 78.88 119 GLY A C 1
ATOM 892 O O . GLY A 1 119 ? 15.828 6.133 15.672 1 78.88 119 GLY A O 1
ATOM 893 N N . SER A 1 120 ? 17.172 4.715 16.672 1 84.62 120 SER A N 1
ATOM 894 C CA . SER A 1 120 ? 16.141 4.285 17.609 1 84.62 120 SER A CA 1
ATOM 895 C C . SER A 1 120 ? 15.719 5.426 18.531 1 84.62 120 SER A C 1
ATOM 897 O O . SER A 1 120 ? 14.539 5.582 18.828 1 84.62 120 SER A O 1
ATOM 899 N N . LEU A 1 121 ? 16.656 6.203 18.969 1 90.62 121 LEU A N 1
ATOM 900 C CA . LEU A 1 121 ? 16.375 7.34 19.844 1 90.62 121 LEU A CA 1
ATOM 901 C C . LEU A 1 121 ? 15.508 8.375 19.109 1 90.62 121 LEU A C 1
ATOM 903 O O . LEU A 1 121 ? 14.523 8.859 19.672 1 90.62 121 LEU A O 1
ATOM 907 N N . LEU A 1 122 ? 15.898 8.68 17.906 1 92 122 LEU A N 1
ATOM 908 C CA . LEU A 1 122 ? 15.164 9.656 17.125 1 92 122 LEU A CA 1
ATOM 909 C C . LEU A 1 122 ? 13.742 9.18 16.859 1 92 122 LEU A C 1
ATOM 911 O O . LEU A 1 122 ? 12.789 9.953 16.984 1 92 122 LEU A O 1
ATOM 915 N N . ALA A 1 123 ? 13.625 7.957 16.531 1 90.25 123 ALA A N 1
ATOM 916 C CA . ALA A 1 123 ? 12.312 7.395 16.234 1 90.25 123 ALA A CA 1
ATOM 917 C C . ALA A 1 123 ? 11.43 7.402 17.484 1 90.25 123 ALA A C 1
ATOM 919 O O . ALA A 1 123 ? 10.25 7.77 17.422 1 90.25 123 ALA A O 1
ATOM 920 N N . LYS A 1 124 ? 11.945 6.984 18.562 1 92.5 124 LYS A N 1
ATOM 921 C CA . LYS A 1 124 ? 11.195 6.93 19.812 1 92.5 124 LYS A CA 1
ATOM 922 C C . LYS A 1 124 ? 10.703 8.312 20.219 1 92.5 124 LYS A C 1
ATOM 924 O O . LYS A 1 124 ? 9.531 8.484 20.578 1 92.5 124 LYS A O 1
ATOM 929 N N . TRP A 1 125 ? 11.531 9.234 20.172 1 94.31 125 TRP A N 1
ATOM 930 C CA . TRP A 1 125 ? 11.164 10.594 20.547 1 94.31 125 TRP A CA 1
ATOM 931 C C . TRP A 1 125 ? 10.156 11.18 19.562 1 94.31 125 TRP A C 1
ATOM 933 O O . TRP A 1 125 ? 9.219 11.883 19.969 1 94.31 125 TRP A O 1
ATOM 943 N N . THR A 1 126 ? 10.391 10.922 18.297 1 93.69 126 THR A N 1
ATOM 944 C CA . THR A 1 126 ? 9.508 11.492 17.281 1 93.69 126 THR A CA 1
ATOM 945 C C . THR A 1 126 ? 8.102 10.898 17.406 1 93.69 126 THR A C 1
ATOM 947 O O . THR A 1 126 ? 7.129 11.641 17.562 1 93.69 126 THR A O 1
ATOM 950 N N . VAL A 1 127 ? 8.016 9.617 17.406 1 90.88 127 VAL A N 1
ATOM 951 C CA . VAL A 1 127 ? 6.723 8.953 17.469 1 90.88 127 VAL A CA 1
ATOM 952 C C . VAL A 1 127 ? 6.086 9.203 18.844 1 90.88 127 VAL A C 1
ATOM 954 O O . VAL A 1 127 ? 4.898 9.539 18.922 1 90.88 127 VAL A O 1
ATOM 957 N N . GLY A 1 128 ? 6.836 9.062 19.844 1 93.06 128 GLY A N 1
ATOM 958 C CA . GLY A 1 128 ? 6.324 9.297 21.188 1 93.06 128 GLY A CA 1
ATOM 959 C C . GLY A 1 128 ? 5.762 10.695 21.375 1 93.06 128 GLY A C 1
ATOM 960 O O . GLY A 1 128 ? 4.664 10.859 21.906 1 93.06 128 GLY A O 1
ATOM 961 N N . TYR A 1 129 ? 6.516 11.672 20.938 1 95.19 129 TYR A N 1
ATOM 962 C CA . TYR A 1 129 ? 6.074 13.055 21.078 1 95.19 129 TYR A CA 1
ATOM 963 C C . TYR A 1 129 ? 4.77 13.289 20.328 1 95.19 129 TYR A C 1
ATOM 965 O O . TYR A 1 129 ? 3.83 13.883 20.875 1 95.19 129 TYR A O 1
ATOM 973 N N . TYR A 1 130 ? 4.734 12.883 19.062 1 93.38 130 TYR A N 1
ATOM 974 C CA . TYR A 1 130 ? 3.564 13.156 18.234 1 93.38 130 TYR A CA 1
ATOM 975 C C . TYR A 1 130 ? 2.33 12.453 18.797 1 93.38 130 TYR A C 1
ATOM 977 O O . TYR A 1 130 ? 1.254 13.055 18.859 1 93.38 130 TYR A O 1
ATOM 985 N N . VAL A 1 131 ? 2.445 11.211 19.203 1 89.56 131 VAL A N 1
ATOM 986 C CA . VAL A 1 131 ? 1.305 10.461 19.719 1 89.56 131 VAL A CA 1
ATOM 987 C C . VAL A 1 131 ? 0.829 11.086 21.031 1 89.56 131 VAL A C 1
ATOM 989 O O . VAL A 1 131 ? -0.372 11.281 21.234 1 89.56 131 VAL A O 1
ATOM 992 N N . LEU A 1 132 ? 1.709 11.422 21.828 1 91.5 132 LEU A N 1
ATOM 993 C CA . LEU A 1 132 ? 1.364 11.984 23.141 1 91.5 132 LEU A CA 1
ATOM 994 C C . LEU A 1 132 ? 0.711 13.352 22.984 1 91.5 132 LEU A C 1
ATOM 996 O O . LEU A 1 132 ? -0.247 13.672 23.703 1 91.5 132 LEU A O 1
ATOM 1000 N N . THR A 1 133 ? 1.236 14.18 22.156 1 92.31 133 THR A N 1
ATOM 1001 C CA . THR A 1 133 ? 0.656 15.508 21.984 1 92.31 133 THR A CA 1
ATOM 1002 C C . THR A 1 133 ? -0.729 15.406 21.344 1 92.31 133 THR A C 1
ATOM 1004 O O . THR A 1 133 ? -1.617 16.203 21.656 1 92.31 133 THR A O 1
ATOM 1007 N N . THR A 1 134 ? -0.88 14.492 20.422 1 90.31 134 THR A N 1
ATOM 1008 C CA . THR A 1 134 ? -2.197 14.281 19.828 1 90.31 134 THR A CA 1
ATOM 1009 C C . THR A 1 134 ? -3.199 13.828 20.875 1 90.31 134 THR A C 1
ATOM 1011 O O . THR A 1 134 ? -4.324 14.328 20.938 1 90.31 134 THR A O 1
ATOM 1014 N N . LEU A 1 135 ? -2.768 12.914 21.703 1 90.69 135 LEU A N 1
ATOM 1015 C CA . LEU A 1 135 ? -3.629 12.453 22.797 1 90.69 135 LEU A CA 1
ATOM 1016 C C . LEU A 1 135 ? -3.975 13.602 23.734 1 90.69 135 LEU A C 1
ATOM 1018 O O . LEU A 1 135 ? -5.109 13.703 24.203 1 90.69 135 LEU A O 1
ATOM 1022 N N . LEU A 1 136 ? -3.059 14.375 23.969 1 93.25 136 LEU A N 1
ATOM 1023 C CA . LEU A 1 136 ? -3.287 15.531 24.828 1 93.25 136 LEU A CA 1
ATOM 1024 C C . LEU A 1 136 ? -4.27 16.5 24.188 1 93.25 136 LEU A C 1
ATOM 1026 O O . LEU A 1 136 ? -5.156 17.031 24.859 1 93.25 136 LEU A O 1
ATOM 1030 N N . SER A 1 137 ? -4.066 16.797 22.984 1 94.81 137 SER A N 1
ATOM 1031 C CA . SER A 1 137 ? -4.961 17.703 22.281 1 94.81 137 SER A CA 1
ATOM 1032 C C . SER A 1 137 ? -6.395 17.188 22.281 1 94.81 137 SER A C 1
ATOM 1034 O O . SER A 1 137 ? -7.34 17.953 22.453 1 94.81 137 SER A O 1
ATOM 1036 N N . ILE A 1 138 ? -6.566 15.922 22.047 1 94 138 ILE A N 1
ATOM 1037 C CA . ILE A 1 138 ? -7.895 15.328 22.031 1 94 138 ILE A CA 1
ATOM 1038 C C . ILE A 1 138 ? -8.516 15.398 23.422 1 94 138 ILE A C 1
ATOM 1040 O O . ILE A 1 138 ? -9.719 15.633 23.562 1 94 138 ILE A O 1
ATOM 1044 N N . THR A 1 139 ? -7.73 15.117 24.406 1 94 139 THR A N 1
ATOM 1045 C CA . THR A 1 139 ? -8.211 15.172 25.781 1 94 139 THR A CA 1
ATOM 1046 C C . THR A 1 139 ? -8.688 16.578 26.141 1 94 139 THR A C 1
ATOM 1048 O O . THR A 1 139 ? -9.766 16.75 26.719 1 94 139 THR A O 1
ATOM 1051 N N . VAL A 1 140 ? -7.906 17.547 25.781 1 95.25 140 VAL A N 1
ATOM 1052 C CA . VAL A 1 140 ? -8.289 18.938 26.016 1 95.25 140 VAL A CA 1
ATOM 1053 C C . VAL A 1 140 ? -9.594 19.234 25.281 1 95.25 140 VAL A C 1
ATOM 1055 O O . VAL A 1 140 ? -10.484 19.891 25.844 1 95.25 140 VAL A O 1
ATOM 1058 N N . SER A 1 141 ? -9.695 18.797 24.094 1 96.44 141 SER A N 1
ATOM 1059 C CA . SER A 1 141 ? -10.906 19.031 23.297 1 96.44 141 SER A CA 1
ATOM 1060 C C . SER A 1 141 ? -12.125 18.375 23.953 1 96.44 141 SER A C 1
ATOM 1062 O O . SER A 1 141 ? -13.18 19 24.078 1 96.44 141 SER A O 1
ATOM 1064 N N . CYS A 1 142 ? -11.938 17.156 24.344 1 95.88 142 CYS A N 1
ATOM 1065 C CA . CYS A 1 142 ? -13.047 16.453 24.969 1 95.88 142 CYS A CA 1
ATOM 1066 C C . CYS A 1 142 ? -13.492 17.141 26.25 1 95.88 142 CYS A C 1
ATOM 1068 O O . CYS A 1 142 ? -14.695 17.25 26.516 1 95.88 142 CYS A O 1
ATOM 1070 N N . ILE A 1 143 ? -12.562 17.594 27.016 1 95.69 143 ILE A N 1
ATOM 1071 C CA . ILE A 1 143 ? -12.883 18.297 28.266 1 95.69 143 ILE A CA 1
ATOM 1072 C C . ILE A 1 143 ? -13.617 19.594 27.953 1 95.69 143 ILE A C 1
ATOM 1074 O O . ILE A 1 143 ? -14.664 19.875 28.547 1 95.69 143 ILE A O 1
ATOM 1078 N N . MET A 1 144 ? -13.117 20.375 27.062 1 96.62 144 MET A N 1
ATOM 1079 C CA . MET A 1 144 ? -13.719 21.656 26.719 1 96.62 144 MET A CA 1
ATOM 1080 C C . MET A 1 144 ? -15.109 21.453 26.109 1 96.62 144 MET A C 1
ATOM 1082 O O . MET A 1 144 ? -16.047 22.188 26.438 1 96.62 144 MET A O 1
ATOM 1086 N N . GLN A 1 145 ? -15.234 20.453 25.203 1 96.44 145 GLN A N 1
ATOM 1087 C CA . GLN A 1 145 ? -16.516 20.188 24.562 1 96.44 145 GLN A CA 1
ATOM 1088 C C . GLN A 1 145 ? -17.531 19.641 25.562 1 96.44 145 GLN A C 1
ATOM 1090 O O . GLN A 1 145 ? -18.719 20 25.516 1 96.44 145 GLN A O 1
ATOM 1095 N N . GLY A 1 146 ? -17.094 18.75 26.391 1 95.12 146 GLY A N 1
ATOM 1096 C CA . GLY A 1 146 ? -17.984 18.125 27.344 1 95.12 146 GLY A CA 1
ATOM 1097 C C . GLY A 1 146 ? -18.438 19.047 28.453 1 95.12 146 GLY A C 1
ATOM 1098 O O . GLY A 1 146 ? -19.609 19.031 28.844 1 95.12 146 GLY A O 1
ATOM 1099 N N . LEU A 1 147 ? -17.547 19.875 28.953 1 94.44 147 LEU A N 1
ATOM 1100 C CA . LEU A 1 147 ? -17.844 20.656 30.156 1 94.44 147 LEU A CA 1
ATOM 1101 C C . LEU A 1 147 ? -18.312 22.047 29.797 1 94.44 147 LEU A C 1
ATOM 1103 O O . LEU A 1 147 ? -19.078 22.672 30.562 1 94.44 147 LEU A O 1
ATOM 1107 N N . VAL A 1 148 ? -17.953 22.594 28.672 1 95.38 148 VAL A N 1
ATOM 1108 C CA . VAL A 1 148 ? -18.234 24 28.391 1 95.38 148 VAL A CA 1
ATOM 1109 C C . VAL A 1 148 ? -19.188 24.109 27.203 1 95.38 148 VAL A C 1
ATOM 1111 O O . VAL A 1 148 ? -20.328 24.547 27.359 1 95.38 148 VAL A O 1
ATOM 1114 N N . TRP A 1 149 ? -18.891 23.547 26.109 1 95.06 149 TRP A N 1
ATOM 1115 C CA . TRP A 1 149 ? -19.516 23.953 24.859 1 95.06 149 TRP A CA 1
ATOM 1116 C C . TRP A 1 149 ? -20.766 23.125 24.578 1 95.06 149 TRP A C 1
ATOM 1118 O O . TRP A 1 149 ? -21.688 23.609 23.938 1 95.06 149 TRP A O 1
ATOM 1128 N N . SER A 1 150 ? -20.766 21.891 25.047 1 95.31 150 SER A N 1
ATOM 1129 C CA . SER A 1 150 ? -21.922 21.031 24.797 1 95.31 150 SER A CA 1
ATOM 1130 C C . SER A 1 150 ? -23.203 21.656 25.328 1 95.31 150 SER A C 1
ATOM 1132 O O . SER A 1 150 ? -24.297 21.391 24.812 1 95.31 150 SER A O 1
ATOM 1134 N N . LYS A 1 151 ? -23.109 22.516 26.219 1 93.88 151 LYS A N 1
ATOM 1135 C CA . LYS A 1 151 ? -24.266 23.094 26.906 1 93.88 151 LYS A CA 1
ATOM 1136 C C . LYS A 1 151 ? -24.734 24.359 26.203 1 93.88 151 LYS A C 1
ATOM 1138 O O . LYS A 1 151 ? -25.781 24.922 26.547 1 93.88 151 LYS A O 1
ATOM 1143 N N . GLN A 1 152 ? -24.031 24.812 25.234 1 94.44 152 GLN A N 1
ATOM 1144 C CA . GLN A 1 152 ? -24.328 26.094 24.609 1 94.44 152 GLN A CA 1
ATOM 1145 C C . GLN A 1 152 ? -25.172 25.922 23.344 1 94.44 152 GLN A C 1
ATOM 1147 O O . GLN A 1 152 ? -25.781 26.875 22.859 1 94.44 152 GLN A O 1
ATOM 1152 N N . TYR A 1 153 ? -25.219 24.703 22.844 1 93.62 153 TYR A N 1
ATOM 1153 C CA . TYR A 1 153 ? -25.938 24.453 21.594 1 93.62 153 TYR A CA 1
ATOM 1154 C C . TYR A 1 153 ? -27.438 24.406 21.859 1 93.62 153 TYR A C 1
ATOM 1156 O O . TYR A 1 153 ? -27.875 24.125 22.969 1 93.62 153 TYR A O 1
ATOM 1164 N N . THR A 1 154 ? -28.188 24.703 20.781 1 92.12 154 THR A N 1
ATOM 1165 C CA . THR A 1 154 ? -29.641 24.578 20.812 1 92.12 154 THR A CA 1
ATOM 1166 C C . THR A 1 154 ? -30.109 23.406 19.969 1 92.12 154 THR A C 1
ATOM 1168 O O . THR A 1 154 ? -29.594 23.188 18.859 1 92.12 154 THR A O 1
ATOM 1171 N N . GLU A 1 155 ? -31.062 22.719 20.562 1 91.5 155 GLU A N 1
ATOM 1172 C CA . GLU A 1 155 ? -31.641 21.594 19.828 1 91.5 155 GLU A CA 1
ATOM 1173 C C . GLU A 1 155 ? -32.406 22.062 18.594 1 91.5 155 GLU A C 1
ATOM 1175 O O . GLU A 1 155 ? -33.125 23.062 18.641 1 91.5 155 GLU A O 1
ATOM 1180 N N . VAL A 1 156 ? -32.125 21.375 17.531 1 88.06 156 VAL A N 1
ATOM 1181 C CA . VAL A 1 156 ? -32.812 21.703 16.297 1 88.06 156 VAL A CA 1
ATOM 1182 C C . VAL A 1 156 ? -33.656 20.516 15.836 1 88.06 156 VAL A C 1
ATOM 1184 O O . VAL A 1 156 ? -33.344 19.359 16.172 1 88.06 156 VAL A O 1
ATOM 1187 N N . ALA A 1 157 ? -34.688 20.875 15.102 1 79.5 157 ALA A N 1
ATOM 1188 C CA . ALA A 1 157 ? -35.531 19.812 14.57 1 79.5 157 ALA A CA 1
ATOM 1189 C C . ALA A 1 157 ? -34.781 18.906 13.617 1 79.5 157 ALA A C 1
ATOM 1191 O O . ALA A 1 157 ? -33.938 19.375 12.828 1 79.5 157 ALA A O 1
ATOM 1192 N N . ARG A 1 158 ? -35.062 17.625 13.82 1 78.69 158 ARG A N 1
ATOM 1193 C CA . ARG A 1 158 ? -34.375 16.625 12.992 1 78.69 158 ARG A CA 1
ATOM 1194 C C . ARG A 1 158 ? -34.719 16.812 11.523 1 78.69 158 ARG A C 1
ATOM 1196 O O . ARG A 1 158 ? -35.906 16.906 11.172 1 78.69 158 ARG A O 1
ATOM 1203 N N . THR A 1 159 ? -33.688 17.094 10.766 1 75.75 159 THR A N 1
ATOM 1204 C CA . THR A 1 159 ? -33.844 17.109 9.312 1 75.75 159 THR A CA 1
ATOM 1205 C C . THR A 1 159 ? -32.969 16.047 8.656 1 75.75 159 THR A C 1
ATOM 1207 O O . THR A 1 159 ? -31.844 15.781 9.117 1 75.75 159 THR A O 1
ATOM 1210 N N . ASP A 1 160 ? -33.531 15.359 7.645 1 76.19 160 ASP A N 1
ATOM 1211 C CA . ASP A 1 160 ? -32.75 14.344 6.945 1 76.19 160 ASP A CA 1
ATOM 1212 C C . ASP A 1 160 ? -31.609 14.969 6.152 1 76.19 160 ASP A C 1
ATOM 1214 O O . ASP A 1 160 ? -31.641 16.156 5.844 1 76.19 160 ASP A O 1
ATOM 1218 N N . LEU A 1 161 ? -30.625 14.125 6.008 1 75.38 161 LEU A N 1
ATOM 1219 C CA . LEU A 1 161 ? -29.516 14.539 5.16 1 75.38 161 LEU A CA 1
ATOM 1220 C C . LEU A 1 161 ? -30 14.859 3.75 1 75.38 161 LEU A C 1
ATOM 1222 O O . LEU A 1 161 ? -30.75 14.078 3.152 1 75.38 161 LEU A O 1
ATOM 1226 N N . PRO A 1 162 ? -29.672 16.031 3.35 1 70.31 162 PRO A N 1
ATOM 1227 C CA . PRO A 1 162 ? -30.047 16.344 1.969 1 70.31 162 PRO A CA 1
ATOM 1228 C C . PRO A 1 162 ? -29.391 15.414 0.954 1 70.31 162 PRO A C 1
ATOM 1230 O O . PRO A 1 162 ? -28.281 14.914 1.195 1 70.31 162 PRO A O 1
ATOM 1233 N N . ASP A 1 163 ? -30.094 14.961 -0.014 1 66.75 163 ASP A N 1
ATOM 1234 C CA . ASP A 1 163 ? -29.531 14.172 -1.106 1 66.75 163 ASP A CA 1
ATOM 1235 C C . ASP A 1 163 ? -28.578 15.016 -1.957 1 66.75 163 ASP A C 1
ATOM 1237 O O . ASP A 1 163 ? -28.984 15.555 -2.99 1 66.75 163 ASP A O 1
ATOM 1241 N N . ASP A 1 164 ? -27.516 15.336 -1.435 1 64.94 164 ASP A N 1
ATOM 1242 C CA . ASP A 1 164 ? -26.516 16.172 -2.084 1 64.94 164 ASP A CA 1
ATOM 1243 C C . ASP A 1 164 ? -25.25 15.375 -2.408 1 64.94 164 ASP A C 1
ATOM 1245 O O . ASP A 1 164 ? -24.672 14.75 -1.524 1 64.94 164 ASP A O 1
ATOM 1249 N N . GLU A 1 165 ? -24.938 15.273 -3.668 1 61.44 165 GLU A N 1
ATOM 1250 C CA . GLU A 1 165 ? -23.797 14.531 -4.188 1 61.44 165 GLU A CA 1
ATOM 1251 C C . GLU A 1 165 ? -22.484 15.07 -3.609 1 61.44 165 GLU A C 1
ATOM 1253 O O . GLU A 1 165 ? -21.469 14.391 -3.635 1 61.44 165 GLU A O 1
ATOM 1258 N N . SER A 1 166 ? -22.656 16.297 -3.049 1 62.91 166 SER A N 1
ATOM 1259 C CA . SER A 1 166 ? -21.438 16.922 -2.539 1 62.91 166 SER A CA 1
ATOM 1260 C C . SER A 1 166 ? -21.062 16.359 -1.17 1 62.91 166 SER A C 1
ATOM 1262 O O . SER A 1 166 ? -19.922 16.531 -0.713 1 62.91 166 SER A O 1
ATOM 1264 N N . LEU A 1 167 ? -22.016 15.586 -0.685 1 68.5 167 LEU A N 1
ATOM 1265 C CA . LEU A 1 167 ? -21.75 15.023 0.635 1 68.5 167 LEU A CA 1
ATOM 1266 C C . LEU A 1 167 ? -20.922 13.75 0.524 1 68.5 167 LEU A C 1
ATOM 1268 O O . LEU A 1 167 ? -21.062 12.992 -0.44 1 68.5 167 LEU A O 1
ATOM 1272 N N . PRO A 1 168 ? -19.953 13.602 1.46 1 68.19 168 PRO A N 1
ATOM 1273 C CA . PRO A 1 168 ? -19.203 12.344 1.473 1 68.19 168 PRO A CA 1
ATOM 1274 C C . PRO A 1 168 ? -20.109 11.125 1.617 1 68.19 168 PRO A C 1
ATOM 1276 O O . PRO A 1 168 ? -21.219 11.234 2.139 1 68.19 168 PRO A O 1
ATOM 1279 N N . ASP A 1 169 ? -19.641 10.016 0.964 1 63.97 169 ASP A N 1
ATOM 1280 C CA . ASP A 1 169 ? -20.375 8.758 1.075 1 63.97 169 ASP A CA 1
ATOM 1281 C C . ASP A 1 169 ? -20.625 8.391 2.537 1 63.97 169 ASP A C 1
ATOM 1283 O O . ASP A 1 169 ? -19.672 8.258 3.318 1 63.97 169 ASP A O 1
ATOM 1287 N N . THR A 1 170 ? -21.844 8.422 2.938 1 63.06 170 THR A N 1
ATOM 1288 C CA . THR A 1 170 ? -22.219 8.211 4.332 1 63.06 170 THR A CA 1
ATOM 1289 C C . THR A 1 170 ? -22.422 6.727 4.625 1 63.06 170 THR A C 1
ATOM 1291 O O . THR A 1 170 ? -22.938 6.363 5.688 1 63.06 170 THR A O 1
ATOM 1294 N N . LYS A 1 171 ? -21.984 5.902 3.639 1 64 171 LYS A N 1
ATOM 1295 C CA . LYS A 1 171 ? -22.141 4.48 3.922 1 64 171 LYS A CA 1
ATOM 1296 C C . LYS A 1 171 ? -21.359 4.074 5.168 1 64 171 LYS A C 1
ATOM 1298 O O . LYS A 1 171 ? -20.312 4.664 5.469 1 64 171 LYS A O 1
ATOM 1303 N N . GLU A 1 172 ? -21.984 3.213 5.922 1 65.12 172 GLU A N 1
ATOM 1304 C CA . GLU A 1 172 ? -21.438 2.771 7.199 1 65.12 172 GLU A CA 1
ATOM 1305 C C . GLU A 1 172 ? -20.062 2.133 7.016 1 65.12 172 GLU A C 1
ATOM 1307 O O . GLU A 1 172 ? -19.875 1.283 6.141 1 65.12 172 GLU A O 1
ATOM 1312 N N . ARG A 1 173 ? -19.125 2.85 7.605 1 69.12 173 ARG A N 1
ATOM 1313 C CA . ARG A 1 173 ? -17.812 2.246 7.707 1 69.12 173 ARG A CA 1
ATOM 1314 C C . ARG A 1 173 ? -17.547 1.725 9.117 1 69.12 173 ARG A C 1
ATOM 1316 O O . ARG A 1 173 ? -17.25 2.502 10.031 1 69.12 173 ARG A O 1
ATOM 1323 N N . PRO A 1 174 ? -17.688 0.385 9.266 1 76.56 174 PRO A N 1
ATOM 1324 C CA . PRO A 1 174 ? -17.422 -0.186 10.586 1 76.56 174 PRO A CA 1
ATOM 1325 C C . PRO A 1 174 ? -16.016 0.141 11.094 1 76.56 174 PRO A C 1
ATOM 1327 O O . PRO A 1 174 ? -15.102 0.362 10.289 1 76.56 174 PRO A O 1
ATOM 1330 N N . ILE A 1 175 ? -15.93 0.272 12.461 1 77.44 175 ILE A N 1
ATOM 1331 C CA . ILE A 1 175 ? -14.68 0.604 13.125 1 77.44 175 ILE A CA 1
ATOM 1332 C C . ILE A 1 175 ? -13.586 -0.369 12.68 1 77.44 175 ILE A C 1
ATOM 1334 O O . ILE A 1 175 ? -12.438 0.029 12.484 1 77.44 175 ILE A O 1
ATOM 1338 N N . ALA A 1 176 ? -13.961 -1.617 12.57 1 81.38 176 ALA A N 1
ATOM 1339 C CA . ALA A 1 176 ? -13 -2.648 12.203 1 81.38 176 ALA A CA 1
ATOM 1340 C C . ALA A 1 176 ? -12.344 -2.338 10.852 1 81.38 176 ALA A C 1
ATOM 1342 O O . ALA A 1 176 ? -11.156 -2.602 10.656 1 81.38 176 ALA A O 1
ATOM 1343 N N . ILE A 1 177 ? -13.078 -1.786 10.008 1 80.62 177 ILE A N 1
ATOM 1344 C CA . ILE A 1 177 ? -12.578 -1.464 8.672 1 80.62 177 ILE A CA 1
ATOM 1345 C C . ILE A 1 177 ? -11.617 -0.28 8.758 1 80.62 177 ILE A C 1
ATOM 1347 O O . ILE A 1 177 ? -10.586 -0.255 8.078 1 80.62 177 ILE A O 1
ATOM 1351 N N . VAL A 1 178 ? -11.891 0.616 9.586 1 75 178 VAL A N 1
ATOM 1352 C CA . VAL A 1 178 ? -11.031 1.776 9.781 1 75 178 VAL A CA 1
ATOM 1353 C C . VAL A 1 178 ? -9.695 1.335 10.375 1 75 178 VAL A C 1
ATOM 1355 O O . VAL A 1 178 ? -8.633 1.797 9.945 1 75 178 VAL A O 1
ATOM 1358 N N . VAL A 1 179 ? -9.781 0.503 11.336 1 82.31 179 VAL A N 1
ATOM 1359 C CA . VAL A 1 179 ? -8.562 -0.009 11.961 1 82.31 179 VAL A CA 1
ATOM 1360 C C . VAL A 1 179 ? -7.73 -0.768 10.938 1 82.31 179 VAL A C 1
ATOM 1362 O O . VAL A 1 179 ? -6.52 -0.558 10.828 1 82.31 179 VAL A O 1
ATOM 1365 N N . ARG A 1 180 ? -8.398 -1.616 10.211 1 85.94 180 ARG A N 1
ATOM 1366 C CA . ARG A 1 180 ? -7.719 -2.373 9.164 1 85.94 180 ARG A CA 1
ATOM 1367 C C . ARG A 1 180 ? -7.031 -1.441 8.172 1 85.94 180 ARG A C 1
ATOM 1369 O O . ARG A 1 180 ? -5.867 -1.648 7.816 1 85.94 180 ARG A O 1
ATOM 1376 N N . ASP A 1 181 ? -7.695 -0.443 7.766 1 82.56 181 ASP A N 1
ATOM 1377 C CA . ASP A 1 181 ? -7.164 0.47 6.758 1 82.56 181 ASP A CA 1
ATOM 1378 C C . ASP A 1 181 ? -5.969 1.25 7.297 1 82.56 181 ASP A C 1
ATOM 1380 O O . ASP A 1 181 ? -5.043 1.571 6.551 1 82.56 181 ASP A O 1
ATOM 1384 N N . MET A 1 182 ? -6.09 1.567 8.547 1 80.81 182 MET A N 1
ATOM 1385 C CA . MET A 1 182 ? -4.941 2.213 9.172 1 80.81 182 MET A CA 1
ATOM 1386 C C . MET A 1 182 ? -3.705 1.325 9.094 1 80.81 182 MET A C 1
ATOM 1388 O O . MET A 1 182 ? -2.631 1.785 8.695 1 80.81 182 MET A O 1
ATOM 1392 N N . PHE A 1 183 ? -3.844 0.124 9.398 1 87.62 183 PHE A N 1
ATOM 1393 C CA . PHE A 1 183 ? -2.707 -0.789 9.352 1 87.62 183 PHE A CA 1
ATOM 1394 C C . PHE A 1 183 ? -2.26 -1.016 7.914 1 87.62 183 PHE A C 1
ATOM 1396 O O . PHE A 1 183 ? -1.061 -1.098 7.637 1 87.62 183 PHE A O 1
ATOM 1403 N N . ASN A 1 184 ? -3.234 -1.123 7.043 1 88.19 184 ASN A N 1
ATOM 1404 C CA . ASN A 1 184 ? -2.898 -1.284 5.633 1 88.19 184 ASN A CA 1
ATOM 1405 C C . ASN A 1 184 ? -2.086 -0.102 5.109 1 88.19 184 ASN A C 1
ATOM 1407 O O . ASN A 1 184 ? -1.316 -0.244 4.156 1 88.19 184 ASN A O 1
ATOM 1411 N N . SER A 1 185 ? -2.236 0.986 5.688 1 87.06 185 SER A N 1
ATOM 1412 C CA . SER A 1 185 ? -1.536 2.184 5.238 1 87.06 185 SER A CA 1
ATOM 1413 C C . SER A 1 185 ? -0.053 2.121 5.59 1 87.06 185 SER A C 1
ATOM 1415 O O . SER A 1 185 ? 0.748 2.896 5.062 1 87.06 185 SER A O 1
ATOM 1417 N N . PHE A 1 186 ? 0.311 1.235 6.449 1 89.06 186 PHE A N 1
ATOM 1418 C CA . PHE A 1 186 ? 1.711 1.101 6.836 1 89.06 186 PHE A CA 1
ATOM 1419 C C . PHE A 1 186 ? 2.51 0.4 5.742 1 89.06 186 PHE A C 1
ATOM 1421 O O . PHE A 1 186 ? 3.656 0.762 5.473 1 89.06 186 PHE A O 1
ATOM 1428 N N . ILE A 1 187 ? 1.851 -0.558 5.129 1 92.75 187 ILE A N 1
ATOM 1429 C CA . ILE A 1 187 ? 2.543 -1.371 4.137 1 92.75 187 ILE A CA 1
ATOM 1430 C C . ILE A 1 187 ? 1.767 -1.351 2.82 1 92.75 187 ILE A C 1
ATOM 1432 O O . ILE A 1 187 ? 0.674 -1.915 2.73 1 92.75 187 ILE A O 1
ATOM 1436 N N . PRO A 1 188 ? 2.389 -0.727 1.826 1 92.31 188 PRO A N 1
ATOM 1437 C CA . PRO A 1 188 ? 1.686 -0.745 0.541 1 92.31 188 PRO A CA 1
ATOM 1438 C C . PRO A 1 188 ? 1.729 -2.113 -0.135 1 92.31 188 PRO A C 1
ATOM 1440 O O . PRO A 1 188 ? 2.703 -2.854 0.022 1 92.31 188 PRO A O 1
ATOM 1443 N N . ALA A 1 189 ? 0.653 -2.455 -0.86 1 89.75 189 ALA A N 1
ATOM 1444 C CA . ALA A 1 189 ? 0.661 -3.67 -1.672 1 89.75 189 ALA A CA 1
ATOM 1445 C C . ALA A 1 189 ? 1.42 -3.453 -2.977 1 89.75 189 ALA A C 1
ATOM 1447 O O . ALA A 1 189 ? 1.858 -4.414 -3.615 1 89.75 189 ALA A O 1
ATOM 1448 N N . ASN A 1 190 ? 1.513 -2.26 -3.43 1 91.38 190 ASN A N 1
ATOM 1449 C CA . ASN A 1 190 ? 2.227 -1.813 -4.621 1 91.38 190 ASN A CA 1
ATOM 1450 C C . ASN A 1 190 ? 2.877 -0.45 -4.406 1 91.38 190 ASN A C 1
ATOM 1452 O O . ASN A 1 190 ? 2.184 0.551 -4.215 1 91.38 190 ASN A O 1
ATOM 1456 N N . ILE A 1 191 ? 4.133 -0.405 -4.492 1 93.25 191 ILE A N 1
ATOM 1457 C CA . ILE A 1 191 ? 4.895 0.791 -4.152 1 93.25 191 ILE A CA 1
ATOM 1458 C C . ILE A 1 191 ? 4.59 1.9 -5.156 1 93.25 191 ILE A C 1
ATOM 1460 O O . ILE A 1 191 ? 4.406 3.059 -4.773 1 93.25 191 ILE A O 1
ATOM 1464 N N . VAL A 1 192 ? 4.496 1.623 -6.422 1 93.44 192 VAL A N 1
ATOM 1465 C CA . VAL A 1 192 ? 4.246 2.613 -7.461 1 93.44 192 VAL A CA 1
ATOM 1466 C C . VAL A 1 192 ? 2.826 3.158 -7.328 1 93.44 192 VAL A C 1
ATOM 1468 O O . VAL A 1 192 ? 2.596 4.355 -7.508 1 93.44 192 VAL A O 1
ATOM 1471 N N . ALA A 1 193 ? 1.978 2.254 -7.055 1 93.06 193 ALA A N 1
ATOM 1472 C CA . ALA A 1 193 ? 0.606 2.697 -6.82 1 93.06 193 ALA A CA 1
ATOM 1473 C C . ALA A 1 193 ? 0.532 3.635 -5.617 1 93.06 193 ALA A C 1
ATOM 1475 O O . ALA A 1 193 ? -0.225 4.609 -5.625 1 93.06 193 ALA A O 1
ATOM 1476 N N . ALA A 1 194 ? 1.203 3.291 -4.543 1 92.31 194 ALA A N 1
ATOM 1477 C CA . ALA A 1 194 ? 1.228 4.145 -3.359 1 92.31 194 ALA A CA 1
ATOM 1478 C C . ALA A 1 194 ? 1.732 5.543 -3.703 1 92.31 194 ALA A C 1
ATOM 1480 O O . ALA A 1 194 ? 1.202 6.539 -3.207 1 92.31 194 ALA A O 1
ATOM 1481 N N . LEU A 1 195 ? 2.748 5.633 -4.559 1 91.81 195 LEU A N 1
ATOM 1482 C CA . LEU A 1 195 ? 3.279 6.914 -5.02 1 91.81 195 LEU A CA 1
ATOM 1483 C C . LEU A 1 195 ? 2.25 7.656 -5.863 1 91.81 195 LEU A C 1
ATOM 1485 O O . LEU A 1 195 ? 2.031 8.852 -5.672 1 91.81 195 LEU A O 1
ATOM 1489 N N . ALA A 1 196 ? 1.574 6.969 -6.656 1 90.44 196 ALA A N 1
ATOM 1490 C CA . ALA A 1 196 ? 0.629 7.562 -7.598 1 90.44 196 ALA A CA 1
ATOM 1491 C C . ALA A 1 196 ? -0.624 8.055 -6.879 1 90.44 196 ALA A C 1
ATOM 1493 O O . ALA A 1 196 ? -1.24 9.039 -7.297 1 90.44 196 ALA A O 1
ATOM 1494 N N . ASN A 1 197 ? -0.931 7.438 -5.812 1 88.62 197 ASN A N 1
ATOM 1495 C CA . ASN A 1 197 ? -2.201 7.73 -5.156 1 88.62 197 ASN A CA 1
ATOM 1496 C C . ASN A 1 197 ? -1.996 8.523 -3.865 1 88.62 197 ASN A C 1
ATOM 1498 O O . ASN A 1 197 ? -2.902 8.602 -3.033 1 88.62 197 ASN A O 1
ATOM 1502 N N . ASP A 1 198 ? -0.833 8.992 -3.598 1 86.56 198 ASP A N 1
ATOM 1503 C CA . ASP A 1 198 ? -0.496 9.852 -2.467 1 86.56 198 ASP A CA 1
ATOM 1504 C C . ASP A 1 198 ? -0.722 9.125 -1.142 1 86.56 198 ASP A C 1
ATOM 1506 O O . ASP A 1 198 ? -1.302 9.688 -0.21 1 86.56 198 ASP A O 1
ATOM 1510 N N . GLU A 1 199 ? -0.462 7.832 -1.163 1 89 199 GLU A N 1
ATOM 1511 C CA . GLU A 1 199 ? -0.435 7.113 0.107 1 89 199 GLU A CA 1
ATOM 1512 C C . GLU A 1 199 ? 0.843 7.414 0.885 1 89 199 GLU A C 1
ATOM 1514 O O . GLU A 1 199 ? 1.729 6.562 0.984 1 89 199 GLU A O 1
ATOM 1519 N N . LEU A 1 200 ? 0.853 8.555 1.528 1 87.88 200 LEU A N 1
ATOM 1520 C CA . LEU A 1 200 ? 2.082 9.172 2.016 1 87.88 200 LEU A CA 1
ATOM 1521 C C . LEU A 1 200 ? 2.676 8.367 3.166 1 87.88 200 LEU A C 1
ATOM 1523 O O . LEU A 1 200 ? 3.898 8.258 3.287 1 87.88 200 LEU A O 1
ATOM 1527 N N . LEU A 1 201 ? 1.829 7.859 4.02 1 88.12 201 LEU A N 1
ATOM 1528 C CA . LEU A 1 201 ? 2.367 7.07 5.121 1 88.12 201 LEU A CA 1
ATOM 1529 C C . LEU A 1 201 ? 3.09 5.832 4.602 1 88.12 201 LEU A C 1
ATOM 1531 O O . LEU A 1 201 ? 4.184 5.504 5.066 1 88.12 201 LEU A O 1
ATOM 1535 N N . SER A 1 202 ? 2.475 5.109 3.686 1 92.06 202 SER A N 1
ATOM 1536 C CA . SER A 1 202 ? 3.113 3.965 3.045 1 92.06 202 SER A CA 1
ATOM 1537 C C . SER A 1 202 ? 4.445 4.359 2.412 1 92.06 202 SER A C 1
ATOM 1539 O O . SER A 1 202 ? 5.438 3.637 2.543 1 92.06 202 SER A O 1
ATOM 1541 N N . VAL A 1 203 ? 4.441 5.477 1.764 1 92.56 203 VAL A N 1
ATOM 1542 C CA . VAL A 1 203 ? 5.621 5.969 1.062 1 92.56 203 VAL A CA 1
ATOM 1543 C C . VAL A 1 203 ? 6.734 6.258 2.064 1 92.56 203 VAL A C 1
ATOM 1545 O O . VAL A 1 203 ? 7.898 5.934 1.821 1 92.56 203 VAL A O 1
ATOM 1548 N N . ILE A 1 204 ? 6.375 6.832 3.139 1 91.81 204 ILE A N 1
ATOM 1549 C CA . ILE A 1 204 ? 7.352 7.164 4.168 1 91.81 204 ILE A CA 1
ATOM 1550 C C . ILE A 1 204 ? 7.965 5.887 4.73 1 91.81 204 ILE A C 1
ATOM 1552 O O . ILE A 1 204 ? 9.188 5.793 4.895 1 91.81 204 ILE A O 1
ATOM 1556 N N . ILE A 1 205 ? 7.184 4.926 5.031 1 92.25 205 ILE A N 1
ATOM 1557 C CA . ILE A 1 205 ? 7.676 3.676 5.602 1 92.25 205 ILE A CA 1
ATOM 1558 C C . ILE A 1 205 ? 8.617 2.992 4.605 1 92.25 205 ILE A C 1
ATOM 1560 O O . ILE A 1 205 ? 9.688 2.52 4.984 1 92.25 205 ILE A O 1
ATOM 1564 N N . VAL A 1 206 ? 8.203 2.949 3.35 1 94.5 206 VAL A N 1
ATOM 1565 C CA . VAL A 1 206 ? 9.062 2.367 2.322 1 94.5 206 VAL A CA 1
ATOM 1566 C C . VAL A 1 206 ? 10.375 3.135 2.248 1 94.5 206 VAL A C 1
ATOM 1568 O O . VAL A 1 206 ? 11.453 2.533 2.143 1 94.5 206 VAL A O 1
ATOM 1571 N N . ALA A 1 207 ? 10.305 4.469 2.26 1 94.19 207 ALA A N 1
ATOM 1572 C CA . ALA A 1 207 ? 11.508 5.297 2.219 1 94.19 207 ALA A CA 1
ATOM 1573 C C . ALA A 1 207 ? 12.422 4.996 3.404 1 94.19 207 ALA A C 1
ATOM 1575 O O . ALA A 1 207 ? 13.648 4.953 3.26 1 94.19 207 ALA A O 1
ATOM 1576 N N . ILE A 1 208 ? 11.852 4.809 4.559 1 92.44 208 ILE A N 1
ATOM 1577 C CA . ILE A 1 208 ? 12.609 4.469 5.762 1 92.44 208 ILE A CA 1
ATOM 1578 C C . ILE A 1 208 ? 13.312 3.129 5.566 1 92.44 208 ILE A C 1
ATOM 1580 O O . ILE A 1 208 ? 14.508 3.002 5.844 1 92.44 208 ILE A O 1
ATOM 1584 N N . ILE A 1 209 ? 12.625 2.129 5.059 1 93.62 209 ILE A N 1
ATOM 1585 C CA . ILE A 1 209 ? 13.18 0.795 4.859 1 93.62 209 ILE A CA 1
ATOM 1586 C C . ILE A 1 209 ? 14.305 0.856 3.83 1 93.62 209 ILE A C 1
ATOM 1588 O O . ILE A 1 209 ? 15.391 0.315 4.055 1 93.62 209 ILE A O 1
ATOM 1592 N N . VAL A 1 210 ? 14.055 1.53 2.723 1 93.75 210 VAL A N 1
ATOM 1593 C CA . VAL A 1 210 ? 15.062 1.654 1.677 1 93.75 210 VAL A CA 1
ATOM 1594 C C . VAL A 1 210 ? 16.281 2.383 2.227 1 93.75 210 VAL A C 1
ATOM 1596 O O . VAL A 1 210 ? 17.422 1.942 2.027 1 93.75 210 VAL A O 1
ATOM 1599 N N . GLY A 1 211 ? 16.062 3.502 2.906 1 92.19 211 GLY A N 1
ATOM 1600 C CA . GLY A 1 211 ? 17.172 4.223 3.506 1 92.19 211 GLY A CA 1
ATOM 1601 C C . GLY A 1 211 ? 18 3.369 4.445 1 92.19 211 GLY A C 1
ATOM 1602 O O . GLY A 1 211 ? 19.219 3.469 4.465 1 92.19 211 GLY A O 1
ATOM 1603 N N . TYR A 1 212 ? 17.328 2.562 5.168 1 91.38 212 TYR A N 1
ATOM 1604 C CA . TYR A 1 212 ? 17.984 1.688 6.129 1 91.38 212 TYR A CA 1
ATOM 1605 C C . TYR A 1 212 ? 18.797 0.609 5.414 1 91.38 212 TYR A C 1
ATOM 1607 O O . TYR A 1 212 ? 19.844 0.191 5.898 1 91.38 212 TYR A O 1
ATOM 1615 N N . LEU A 1 213 ? 18.344 0.146 4.27 1 92.5 213 LEU A N 1
ATOM 1616 C CA . LEU A 1 213 ? 18.938 -0.999 3.588 1 92.5 213 LEU A CA 1
ATOM 1617 C C . LEU A 1 213 ? 20.062 -0.556 2.654 1 92.5 213 LEU A C 1
ATOM 1619 O O . LEU A 1 213 ? 20.812 -1.388 2.137 1 92.5 213 LEU A O 1
ATOM 1623 N N . ILE A 1 214 ? 20.125 0.737 2.393 1 90.56 214 ILE A N 1
ATOM 1624 C CA . ILE A 1 214 ? 21.234 1.232 1.587 1 90.56 214 ILE A CA 1
ATOM 1625 C C . ILE A 1 214 ? 22.547 0.951 2.299 1 90.56 214 ILE A C 1
ATOM 1627 O O . ILE A 1 214 ? 22.719 1.288 3.475 1 90.56 214 ILE A O 1
ATOM 1631 N N . GLU A 1 215 ? 23.438 0.336 1.608 1 81 215 GLU A N 1
ATOM 1632 C CA . GLU A 1 215 ? 24.625 -0.206 2.244 1 81 215 GLU A CA 1
ATOM 1633 C C . GLU A 1 215 ? 25.766 0.812 2.236 1 81 215 GLU A C 1
ATOM 1635 O O . GLU A 1 215 ? 26.625 0.804 3.127 1 81 215 GLU A O 1
ATOM 1640 N N . SER A 1 216 ? 25.859 1.641 1.175 1 84.19 216 SER A N 1
ATOM 1641 C CA . SER A 1 216 ? 27.016 2.516 1.007 1 84.19 216 SER A CA 1
ATOM 1642 C C . SER A 1 216 ? 26.578 3.969 0.829 1 84.19 216 SER A C 1
ATOM 1644 O O . SER A 1 216 ? 25.578 4.25 0.168 1 84.19 216 SER A O 1
ATOM 1646 N N . PRO A 1 217 ? 27.359 4.805 1.52 1 78.94 217 PRO A N 1
ATOM 1647 C CA . PRO A 1 217 ? 27.094 6.227 1.273 1 78.94 217 PRO A CA 1
ATOM 1648 C C . PRO A 1 217 ? 27.344 6.629 -0.178 1 78.94 217 PRO A C 1
ATOM 1650 O O . PRO A 1 217 ? 26.922 7.707 -0.605 1 78.94 217 PRO A O 1
ATOM 1653 N N . HIS A 1 218 ? 28 5.758 -0.917 1 83.62 218 HIS A N 1
ATOM 1654 C CA . HIS A 1 218 ? 28.297 6.062 -2.312 1 83.62 218 HIS A CA 1
ATOM 1655 C C . HIS A 1 218 ? 27.281 5.414 -3.246 1 83.62 218 HIS A C 1
ATOM 1657 O O . HIS A 1 218 ? 27.5 5.336 -4.457 1 83.62 218 HIS A O 1
ATOM 1663 N N . SER A 1 219 ? 26.266 5.105 -2.691 1 91 219 SER A N 1
ATOM 1664 C CA . SER A 1 219 ? 25.188 4.504 -3.482 1 91 219 SER A CA 1
ATOM 1665 C C . SER A 1 219 ? 24.672 5.48 -4.531 1 91 219 SER A C 1
ATOM 1667 O O . SER A 1 219 ? 24.531 6.672 -4.262 1 91 219 SER A O 1
ATOM 1669 N N . PRO A 1 220 ? 24.422 4.949 -5.789 1 90.31 220 PRO A N 1
ATOM 1670 C CA . PRO A 1 220 ? 23.812 5.816 -6.797 1 90.31 220 PRO A CA 1
ATOM 1671 C C . PRO A 1 220 ? 22.438 6.336 -6.371 1 90.31 220 PRO A C 1
ATOM 1673 O O . PRO A 1 220 ? 22.047 7.434 -6.77 1 90.31 220 PRO A O 1
ATOM 1676 N N . ILE A 1 221 ? 21.797 5.629 -5.574 1 92.56 221 ILE A N 1
ATOM 1677 C CA . ILE A 1 221 ? 20.469 6.027 -5.105 1 92.56 221 ILE A CA 1
ATOM 1678 C C . ILE A 1 221 ? 20.578 7.281 -4.242 1 92.56 221 ILE A C 1
ATOM 1680 O O . ILE A 1 221 ? 19.766 8.203 -4.359 1 92.56 221 ILE A O 1
ATOM 1684 N N . ILE A 1 222 ? 21.547 7.332 -3.439 1 91.69 222 ILE A N 1
ATOM 1685 C CA . ILE A 1 222 ? 21.781 8.477 -2.564 1 91.69 222 ILE A CA 1
ATOM 1686 C C . ILE A 1 222 ? 22.094 9.711 -3.402 1 91.69 222 ILE A C 1
ATOM 1688 O O . ILE A 1 222 ? 21.562 10.797 -3.154 1 91.69 222 ILE A O 1
ATOM 1692 N N . ARG A 1 223 ? 22.906 9.562 -4.395 1 90.88 223 ARG A N 1
ATOM 1693 C CA . ARG A 1 223 ? 23.312 10.672 -5.25 1 90.88 223 ARG A CA 1
ATOM 1694 C C . ARG A 1 223 ? 22.109 11.266 -5.977 1 90.88 223 ARG A C 1
ATOM 1696 O O . ARG A 1 223 ? 21.969 12.484 -6.07 1 90.88 223 ARG A O 1
ATOM 1703 N N . VAL A 1 224 ? 21.328 10.398 -6.422 1 92.19 224 VAL A N 1
ATOM 1704 C CA . VAL A 1 224 ? 20.125 10.844 -7.129 1 92.19 224 VAL A CA 1
ATOM 1705 C C . VAL A 1 224 ? 19.188 11.547 -6.156 1 92.19 224 VAL A C 1
ATOM 1707 O O . VAL A 1 224 ? 18.625 12.594 -6.48 1 92.19 224 VAL A O 1
ATOM 1710 N N . ALA A 1 225 ? 19 10.992 -5.008 1 93.25 225 ALA A N 1
ATOM 1711 C CA . ALA A 1 225 ? 18.125 11.57 -4 1 93.25 225 ALA A CA 1
ATOM 1712 C C . ALA A 1 225 ? 18.594 12.969 -3.6 1 93.25 225 ALA A C 1
ATOM 1714 O O . ALA A 1 225 ? 17.781 13.883 -3.455 1 93.25 225 ALA A O 1
ATOM 1715 N N . GLU A 1 226 ? 19.844 13.117 -3.461 1 90.62 226 GLU A N 1
ATOM 1716 C CA . GLU A 1 226 ? 20.406 14.414 -3.092 1 90.62 226 GLU A CA 1
ATOM 1717 C C . GLU A 1 226 ? 20.203 15.445 -4.195 1 90.62 226 GLU A C 1
ATOM 1719 O O . GLU A 1 226 ? 19.875 16.609 -3.914 1 90.62 226 GLU A O 1
ATOM 1724 N N . GLU A 1 227 ? 20.391 15.031 -5.375 1 92.56 227 GLU A N 1
ATOM 1725 C CA . GLU A 1 227 ? 20.203 15.938 -6.504 1 92.56 227 GLU A CA 1
ATOM 1726 C C . GLU A 1 227 ? 18.734 16.375 -6.621 1 92.56 227 GLU A C 1
ATOM 1728 O O . GLU A 1 227 ? 18.453 17.562 -6.852 1 92.56 227 GLU A O 1
ATOM 1733 N N . ILE A 1 228 ? 17.891 15.477 -6.461 1 93.88 228 ILE A N 1
ATOM 1734 C CA . ILE A 1 228 ? 16.469 15.781 -6.535 1 93.88 228 ILE A CA 1
ATOM 1735 C C . ILE A 1 228 ? 16.094 16.734 -5.406 1 93.88 228 ILE A C 1
ATOM 1737 O O . ILE A 1 228 ? 15.344 17.703 -5.621 1 93.88 228 ILE A O 1
ATOM 1741 N N . GLU A 1 229 ? 16.547 16.469 -4.262 1 88.81 229 GLU A N 1
ATOM 1742 C CA . GLU A 1 229 ? 16.25 17.328 -3.119 1 88.81 229 GLU A CA 1
ATOM 1743 C C . GLU A 1 229 ? 16.688 18.766 -3.379 1 88.81 229 GLU A C 1
ATOM 1745 O O . GLU A 1 229 ? 15.969 19.703 -3.072 1 88.81 229 GLU A O 1
ATOM 1750 N N . ARG A 1 230 ? 17.828 18.922 -3.98 1 88.31 230 ARG A N 1
ATOM 1751 C CA . ARG A 1 230 ? 18.344 20.266 -4.297 1 88.31 230 ARG A CA 1
ATOM 1752 C C . ARG A 1 230 ? 17.438 20.969 -5.312 1 88.31 230 ARG A C 1
ATOM 1754 O O . ARG A 1 230 ? 17.172 22.156 -5.188 1 88.31 230 ARG A O 1
ATOM 1761 N N . MET A 1 231 ? 17.016 20.219 -6.277 1 92.25 231 MET A N 1
ATOM 1762 C CA . MET A 1 231 ? 16.125 20.781 -7.289 1 92.25 231 MET A CA 1
ATOM 1763 C C . MET A 1 231 ? 14.805 21.234 -6.66 1 92.25 231 MET A C 1
ATOM 1765 O O . MET A 1 231 ? 14.297 22.297 -6.977 1 92.25 231 MET A O 1
ATOM 1769 N N . ILE A 1 232 ? 14.352 20.438 -5.762 1 89.75 232 ILE A N 1
ATOM 1770 C CA . ILE A 1 232 ? 13.062 20.703 -5.141 1 89.75 232 ILE A CA 1
ATOM 1771 C C . ILE A 1 232 ? 13.164 21.953 -4.266 1 89.75 232 ILE A C 1
ATOM 1773 O O . ILE A 1 232 ? 12.234 22.766 -4.215 1 89.75 232 ILE A O 1
ATOM 1777 N N . LEU A 1 233 ? 14.219 22.078 -3.6 1 81.69 233 LEU A N 1
ATOM 1778 C CA . LEU A 1 233 ? 14.414 23.234 -2.742 1 81.69 233 LEU A CA 1
ATOM 1779 C C . LEU A 1 233 ? 14.383 24.531 -3.559 1 81.69 233 LEU A C 1
ATOM 1781 O O . LEU A 1 233 ? 13.859 25.547 -3.1 1 81.69 233 LEU A O 1
ATOM 1785 N N . LYS A 1 234 ? 14.883 24.5 -4.758 1 87.44 234 LYS A N 1
ATOM 1786 C CA . LYS A 1 234 ? 14.828 25.656 -5.641 1 87.44 234 LYS A CA 1
ATOM 1787 C C . LYS A 1 234 ? 13.391 25.969 -6.047 1 87.44 234 LYS A C 1
ATOM 1789 O O . LYS A 1 234 ? 12.992 27.141 -6.09 1 87.44 234 LYS A O 1
ATOM 1794 N N . VAL A 1 235 ? 12.719 24.984 -6.305 1 90.38 235 VAL A N 1
ATOM 1795 C CA . VAL A 1 235 ? 11.32 25.156 -6.684 1 90.38 235 VAL A CA 1
ATOM 1796 C C . VAL A 1 235 ? 10.531 25.719 -5.504 1 90.38 235 VAL A C 1
ATOM 1798 O O . VAL A 1 235 ? 9.68 26.594 -5.676 1 90.38 235 VAL A O 1
ATOM 1801 N N . ILE A 1 236 ? 10.82 25.266 -4.375 1 83.38 236 ILE A N 1
ATOM 1802 C CA . ILE A 1 236 ? 10.117 25.672 -3.164 1 83.38 236 ILE A CA 1
ATOM 1803 C C . ILE A 1 236 ? 10.328 27.156 -2.916 1 83.38 236 ILE A C 1
ATOM 1805 O O . ILE A 1 236 ? 9.414 27.859 -2.496 1 83.38 236 ILE A O 1
ATOM 1809 N N . ASN A 1 237 ? 11.461 27.641 -3.158 1 82.81 237 ASN A N 1
ATOM 1810 C CA . ASN A 1 237 ? 11.742 29.062 -2.99 1 82.81 237 ASN A CA 1
ATOM 1811 C C . ASN A 1 237 ? 10.859 29.922 -3.893 1 82.81 237 ASN A C 1
ATOM 1813 O O . ASN A 1 237 ? 10.367 30.969 -3.475 1 82.81 237 ASN A O 1
ATOM 1817 N N . PHE A 1 238 ? 10.703 29.438 -4.98 1 87.88 238 PHE A N 1
ATOM 1818 C CA . PHE A 1 238 ? 9.82 30.141 -5.906 1 87.88 238 PHE A CA 1
ATOM 1819 C C . PHE A 1 238 ? 8.383 30.094 -5.41 1 87.88 238 PHE A C 1
ATOM 1821 O O . PHE A 1 238 ? 7.668 31.094 -5.477 1 87.88 238 PHE A O 1
ATOM 1828 N N . LEU A 1 239 ? 7.996 29.016 -4.957 1 86.69 239 LEU A N 1
ATOM 1829 C CA . LEU A 1 239 ? 6.613 28.828 -4.531 1 86.69 239 LEU A CA 1
ATOM 1830 C C . LEU A 1 239 ? 6.32 29.656 -3.275 1 86.69 239 LEU A C 1
ATOM 1832 O O . LEU A 1 239 ? 5.215 30.172 -3.105 1 86.69 239 LEU A O 1
ATOM 1836 N N . ILE A 1 240 ? 7.266 29.797 -2.439 1 79.38 240 ILE A N 1
ATOM 1837 C CA . ILE A 1 240 ? 7.105 30.594 -1.228 1 79.38 240 ILE A CA 1
ATOM 1838 C C . ILE A 1 240 ? 6.961 32.062 -1.595 1 79.38 240 ILE A C 1
ATOM 1840 O O . ILE A 1 240 ? 6.141 32.781 -1.015 1 79.38 240 ILE A O 1
ATOM 1844 N N . ALA A 1 241 ? 7.699 32.438 -2.543 1 86.69 241 ALA A N 1
ATOM 1845 C CA . ALA A 1 241 ? 7.609 33.812 -3.01 1 86.69 241 ALA A CA 1
ATOM 1846 C C . ALA A 1 241 ? 6.238 34.094 -3.607 1 86.69 241 ALA A C 1
ATOM 1848 O O . ALA A 1 241 ? 5.734 35.219 -3.512 1 86.69 241 ALA A O 1
ATOM 1849 N N . ALA A 1 242 ? 5.645 33.156 -4.133 1 90.75 242 ALA A N 1
ATOM 1850 C CA . ALA A 1 242 ? 4.34 33.312 -4.777 1 90.75 242 ALA A CA 1
ATOM 1851 C C . ALA A 1 242 ? 3.209 33.094 -3.775 1 90.75 242 ALA A C 1
ATOM 1853 O O . ALA A 1 242 ? 2.033 33.25 -4.117 1 90.75 242 ALA A O 1
ATOM 1854 N N . ALA A 1 243 ? 3.473 32.844 -2.57 1 88.31 243 ALA A N 1
ATOM 1855 C CA . ALA A 1 243 ? 2.5 32.438 -1.562 1 88.31 243 ALA A CA 1
ATOM 1856 C C . ALA A 1 243 ? 1.43 33.5 -1.36 1 88.31 243 ALA A C 1
ATOM 1858 O O . ALA A 1 243 ? 0.241 33.188 -1.26 1 88.31 243 ALA A O 1
ATOM 1859 N N . PRO A 1 244 ? 1.808 34.812 -1.359 1 89.81 244 PRO A N 1
ATOM 1860 C CA . PRO A 1 244 ? 0.77 35.812 -1.153 1 89.81 244 PRO A CA 1
ATOM 1861 C C . PRO A 1 244 ? -0.319 35.781 -2.223 1 89.81 244 PRO A C 1
ATOM 1863 O O . PRO A 1 244 ? -1.507 35.875 -1.903 1 89.81 244 PRO A O 1
ATOM 1866 N N . ILE A 1 245 ? 0.059 35.562 -3.377 1 93 245 ILE A N 1
ATOM 1867 C CA . ILE A 1 245 ? -0.9 35.469 -4.473 1 93 245 ILE A CA 1
ATOM 1868 C C . ILE A 1 245 ? -1.698 34.188 -4.371 1 93 245 ILE A C 1
ATOM 1870 O O . ILE A 1 245 ? -2.918 34.188 -4.555 1 93 245 ILE A O 1
ATOM 1874 N N . GLY A 1 246 ? -1.008 33.094 -4.145 1 91.06 246 GLY A N 1
ATOM 1875 C CA . GLY A 1 246 ? -1.668 31.797 -4 1 91.06 246 GLY A CA 1
ATOM 1876 C C . GLY A 1 246 ? -2.711 31.781 -2.898 1 91.06 246 GLY A C 1
ATOM 1877 O O . GLY A 1 246 ? -3.85 31.359 -3.119 1 91.06 246 GLY A O 1
ATOM 1878 N N . VAL A 1 247 ? -2.385 32.312 -1.771 1 87.31 247 VAL A N 1
ATOM 1879 C CA . VAL A 1 247 ? -3.271 32.312 -0.612 1 87.31 247 VAL A CA 1
ATOM 1880 C C . VAL A 1 247 ? -4.477 33.219 -0.894 1 87.31 247 VAL A C 1
ATOM 1882 O O . VAL A 1 247 ? -5.613 32.844 -0.579 1 87.31 247 VAL A O 1
ATOM 1885 N N . PHE A 1 248 ? -4.219 34.375 -1.53 1 91.38 248 PHE A N 1
ATOM 1886 C CA . PHE A 1 248 ? -5.289 35.281 -1.882 1 91.38 248 PHE A CA 1
ATOM 1887 C C . PHE A 1 248 ? -6.348 34.594 -2.732 1 91.38 248 PHE A C 1
ATOM 1889 O O . PHE A 1 248 ? -7.535 34.656 -2.414 1 91.38 248 PHE A O 1
ATOM 1896 N N . PHE A 1 249 ? -5.918 33.906 -3.67 1 93 249 PHE A N 1
ATOM 1897 C CA . PHE A 1 249 ? -6.844 33.344 -4.637 1 93 249 PHE A CA 1
ATOM 1898 C C . PHE A 1 249 ? -7.398 32 -4.129 1 93 249 PHE A C 1
ATOM 1900 O O . PHE A 1 249 ? -8.305 31.438 -4.734 1 93 249 PHE A O 1
ATOM 1907 N N . LEU A 1 250 ? -6.906 31.438 -3.15 1 87.81 250 LEU A N 1
ATOM 1908 C CA . LEU A 1 250 ? -7.484 30.25 -2.531 1 87.81 250 LEU A CA 1
ATOM 1909 C C . LEU A 1 250 ? -8.602 30.625 -1.565 1 87.81 250 LEU A C 1
ATOM 1911 O O . LEU A 1 250 ? -9.633 29.953 -1.506 1 87.81 250 LEU A O 1
ATOM 1915 N N . ILE A 1 251 ? -8.422 31.719 -0.888 1 84.38 251 ILE A N 1
ATOM 1916 C CA . ILE A 1 251 ? -9.352 32.125 0.159 1 84.38 251 ILE A CA 1
ATOM 1917 C C . ILE A 1 251 ? -10.562 32.812 -0.467 1 84.38 251 ILE A C 1
ATOM 1919 O O . ILE A 1 251 ? -11.703 32.5 -0.105 1 84.38 251 ILE A O 1
ATOM 1923 N N . LEU A 1 252 ? -10.352 33.625 -1.408 1 88.5 252 LEU A N 1
ATOM 1924 C CA . LEU A 1 252 ? -11.383 34.531 -1.955 1 88.5 252 LEU A CA 1
ATOM 1925 C C . LEU A 1 252 ? -12.539 33.719 -2.531 1 88.5 252 LEU A C 1
ATOM 1927 O O . LEU A 1 252 ? -13.695 33.906 -2.141 1 88.5 252 LEU A O 1
ATOM 1931 N N . PRO A 1 253 ? -12.266 32.812 -3.414 1 87.88 253 PRO A N 1
ATOM 1932 C CA . PRO A 1 253 ? -13.398 32.062 -3.977 1 87.88 253 PRO A CA 1
ATOM 1933 C C . PRO A 1 253 ? -14.148 31.25 -2.93 1 87.88 253 PRO A C 1
ATOM 1935 O O . PRO A 1 253 ? -15.367 31.094 -3.027 1 87.88 253 PRO A O 1
ATOM 1938 N N . ASN A 1 254 ? -13.508 30.703 -2 1 81.44 254 ASN A N 1
ATOM 1939 C CA . ASN A 1 254 ? -14.164 29.906 -0.969 1 81.44 254 ASN A CA 1
ATOM 1940 C C . ASN A 1 254 ? -15.07 30.766 -0.094 1 81.44 254 ASN A C 1
ATOM 1942 O O . ASN A 1 254 ? -16.125 30.297 0.344 1 81.44 254 ASN A O 1
ATOM 1946 N N . LEU A 1 255 ? -14.641 32 0.188 1 78.19 255 LEU A N 1
ATOM 1947 C CA . LEU A 1 255 ? -15.469 32.938 0.958 1 78.19 255 LEU A CA 1
ATOM 1948 C C . LEU A 1 255 ? -16.719 33.312 0.174 1 78.19 255 LEU A C 1
ATOM 1950 O O . LEU A 1 255 ? -17.781 33.562 0.761 1 78.19 255 LEU A O 1
ATOM 1954 N N . MET A 1 256 ? -16.578 33.344 -1.053 1 81.25 256 MET A N 1
ATOM 1955 C CA . MET A 1 256 ? -17.703 33.75 -1.905 1 81.25 256 MET A CA 1
ATOM 1956 C C . MET A 1 256 ? -18.75 32.625 -1.963 1 81.25 256 MET A C 1
ATOM 1958 O O . MET A 1 256 ? -19.891 32.875 -2.35 1 81.25 256 MET A O 1
ATOM 1962 N N . ARG A 1 257 ? -18.344 31.453 -1.612 1 75.69 257 ARG A N 1
ATOM 1963 C CA . ARG A 1 257 ? -19.281 30.344 -1.587 1 75.69 257 ARG A CA 1
ATOM 1964 C C . ARG A 1 257 ? -20.047 30.297 -0.267 1 75.69 257 ARG A C 1
ATOM 1966 O O . ARG A 1 257 ? -21.047 29.594 -0.147 1 75.69 257 ARG A O 1
ATOM 1973 N N . LEU A 1 258 ? -19.609 31 0.683 1 70.06 258 LEU A N 1
ATOM 1974 C CA . LEU A 1 258 ? -20.203 30.953 2.012 1 70.06 258 LEU A CA 1
ATOM 1975 C C . LEU A 1 258 ? -21.516 31.734 2.049 1 70.06 258 LEU A C 1
ATOM 1977 O O . LEU A 1 258 ? -21.578 32.844 1.53 1 70.06 258 LEU A O 1
ATOM 1981 N N . ASP A 1 259 ? -22.594 30.922 2.381 1 67.19 259 ASP A N 1
ATOM 1982 C CA . ASP A 1 259 ? -23.844 31.609 2.639 1 67.19 259 ASP A CA 1
ATOM 1983 C C . ASP A 1 259 ? -23.906 32.094 4.086 1 67.19 259 ASP A C 1
ATOM 1985 O O . ASP A 1 259 ? -24.312 31.359 4.98 1 67.19 259 ASP A O 1
ATOM 1989 N N . ILE A 1 260 ? -23.484 33.281 4.324 1 63 260 ILE A N 1
ATOM 1990 C CA . ILE A 1 260 ? -23.391 33.844 5.656 1 63 260 ILE A CA 1
ATOM 1991 C C . ILE A 1 260 ? -24.781 33.906 6.305 1 63 260 ILE A C 1
ATOM 1993 O O . ILE A 1 260 ? -24.906 33.75 7.52 1 63 260 ILE A O 1
ATOM 1997 N N . GLY A 1 261 ? -25.781 34.031 5.516 1 62.09 261 GLY A N 1
ATOM 1998 C CA . GLY A 1 261 ? -27.141 34.094 6.035 1 62.09 261 GLY A CA 1
ATOM 1999 C C . GLY A 1 261 ? -27.562 32.812 6.715 1 62.09 261 GLY A C 1
ATOM 2000 O O . GLY A 1 261 ? -28.406 32.812 7.605 1 62.09 261 GLY A O 1
ATOM 2001 N N . GLU A 1 262 ? -26.953 31.703 6.332 1 59.28 262 GLU A N 1
ATOM 2002 C CA . GLU A 1 262 ? -27.344 30.406 6.875 1 59.28 262 GLU A CA 1
ATOM 2003 C C . GLU A 1 262 ? -26.5 30.047 8.102 1 59.28 262 GLU A C 1
ATOM 2005 O O . GLU A 1 262 ? -26.734 29.016 8.734 1 59.28 262 GLU A O 1
ATOM 2010 N N . ILE A 1 263 ? -25.594 30.906 8.398 1 63.19 263 ILE A N 1
ATOM 2011 C CA . ILE A 1 263 ? -24.797 30.641 9.602 1 63.19 263 ILE A CA 1
ATOM 2012 C C . ILE A 1 263 ? -25.656 30.891 10.844 1 63.19 263 ILE A C 1
ATOM 2014 O O . ILE A 1 263 ? -26.016 32.031 11.141 1 63.19 263 ILE A O 1
ATOM 2018 N N . GLY A 1 264 ? -26.359 29.906 11.258 1 74.31 264 GLY A N 1
ATOM 2019 C CA . GLY A 1 264 ? -27.172 30 12.461 1 74.31 264 GLY A CA 1
ATOM 2020 C C . GLY A 1 264 ? -26.344 30.016 13.734 1 74.31 264 GLY A C 1
ATOM 2021 O O . GLY A 1 264 ? -25.109 29.969 13.688 1 74.31 264 GLY A O 1
ATOM 2022 N N . SER A 1 265 ? -26.938 30.312 14.859 1 83.94 265 SER A N 1
ATOM 2023 C CA . SER A 1 265 ? -26.328 30.438 16.188 1 83.94 265 SER A CA 1
ATOM 2024 C C . SER A 1 265 ? -25.484 29.203 16.516 1 83.94 265 SER A C 1
ATOM 2026 O O . SER A 1 265 ? -24.359 29.312 17 1 83.94 265 SER A O 1
ATOM 2028 N N . ASN A 1 266 ? -25.984 28.062 16.141 1 88.19 266 ASN A N 1
ATOM 2029 C CA . ASN A 1 266 ? -25.281 26.828 16.453 1 88.19 266 ASN A CA 1
ATOM 2030 C C . ASN A 1 266 ? -23.953 26.734 15.688 1 88.19 266 ASN A C 1
ATOM 2032 O O . ASN A 1 266 ? -22.953 26.266 16.219 1 88.19 266 ASN A O 1
ATOM 2036 N N . LEU A 1 267 ? -23.984 27.188 14.516 1 87.81 267 LEU A N 1
ATOM 2037 C CA . LEU A 1 267 ? -22.766 27.172 13.719 1 87.81 267 LEU A CA 1
ATOM 2038 C C . LEU A 1 267 ? -21.703 28.094 14.32 1 87.81 267 LEU A C 1
ATOM 2040 O O . LEU A 1 267 ? -20.531 27.75 14.367 1 87.81 267 LEU A O 1
ATOM 2044 N N . GLY A 1 268 ? -22.125 29.25 14.656 1 89.06 268 GLY A N 1
ATOM 2045 C CA . GLY A 1 268 ? -21.219 30.172 15.328 1 89.06 268 GLY A CA 1
ATOM 2046 C C . GLY A 1 268 ? -20.578 29.562 16.562 1 89.06 268 GLY A C 1
ATOM 2047 O O . GLY A 1 268 ? -19.391 29.766 16.812 1 89.06 268 GLY A O 1
ATOM 2048 N N . ILE A 1 269 ? -21.375 28.844 17.312 1 92.81 269 ILE A N 1
ATOM 2049 C CA . ILE A 1 269 ? -20.875 28.219 18.516 1 92.81 269 ILE A CA 1
ATOM 2050 C C . ILE A 1 269 ? -19.844 27.141 18.156 1 92.81 269 ILE A C 1
ATOM 2052 O O . ILE A 1 269 ? -18.812 27.016 18.812 1 92.81 269 ILE A O 1
ATOM 2056 N N . LEU A 1 270 ? -20.156 26.391 17.125 1 93.31 270 LEU A N 1
ATOM 2057 C CA . LEU A 1 270 ? -19.219 25.359 16.688 1 93.31 270 LEU A CA 1
ATOM 2058 C C . LEU A 1 270 ? -17.875 26 16.312 1 93.31 270 LEU A C 1
ATOM 2060 O O . LEU A 1 270 ? -16.812 25.516 16.734 1 93.31 270 LEU A O 1
ATOM 2064 N N . ILE A 1 271 ? -17.906 27.047 15.547 1 92.25 271 ILE A N 1
ATOM 2065 C CA . ILE A 1 271 ? -16.703 27.734 15.117 1 92.25 271 ILE A CA 1
ATOM 2066 C C . ILE A 1 271 ? -15.945 28.266 16.344 1 92.25 271 ILE A C 1
ATOM 2068 O O . ILE A 1 271 ? -14.742 28.031 16.484 1 92.25 271 ILE A O 1
ATOM 2072 N N . GLY A 1 272 ? -16.703 28.922 17.141 1 94 272 GLY A N 1
ATOM 2073 C CA . GLY A 1 272 ? -16.094 29.469 18.344 1 94 272 GLY A CA 1
ATOM 2074 C C . GLY A 1 272 ? -15.5 28.406 19.25 1 94 272 GLY A C 1
ATOM 2075 O O . GLY A 1 272 ? -14.398 28.578 19.781 1 94 272 GLY A O 1
ATOM 2076 N N . ALA A 1 273 ? -16.188 27.344 19.484 1 95.94 273 ALA A N 1
ATOM 2077 C CA . ALA A 1 273 ? -15.734 26.25 20.344 1 95.94 273 ALA A CA 1
ATOM 2078 C C . ALA A 1 273 ? -14.445 25.641 19.797 1 95.94 273 ALA A C 1
ATOM 2080 O O . ALA A 1 273 ? -13.5 25.406 20.547 1 95.94 273 ALA A O 1
ATOM 2081 N N . THR A 1 274 ? -14.422 25.359 18.531 1 95.75 274 THR A N 1
ATOM 2082 C CA . THR A 1 274 ? -13.266 24.75 17.891 1 95.75 274 THR A CA 1
ATOM 2083 C C . THR A 1 274 ? -12.062 25.688 17.922 1 95.75 274 THR A C 1
ATOM 2085 O O . THR A 1 274 ? -10.969 25.297 18.328 1 95.75 274 THR A O 1
ATOM 2088 N N . LEU A 1 275 ? -12.273 26.938 17.531 1 96.25 275 LEU A N 1
ATOM 2089 C CA . LEU A 1 275 ? -11.172 27.891 17.438 1 96.25 275 LEU A CA 1
ATOM 2090 C C . LEU A 1 275 ? -10.633 28.219 18.828 1 96.25 275 LEU A C 1
ATOM 2092 O O . LEU A 1 275 ? -9.422 28.359 19 1 96.25 275 LEU A O 1
ATOM 2096 N N . SER A 1 276 ? -11.539 28.406 19.734 1 96.81 276 SER A N 1
ATOM 2097 C CA . SER A 1 276 ? -11.078 28.703 21.094 1 96.81 276 SER A CA 1
ATOM 2098 C C . SER A 1 276 ? -10.227 27.578 21.656 1 96.81 276 SER A C 1
ATOM 2100 O O . SER A 1 276 ? -9.219 27.828 22.312 1 96.81 276 SER A O 1
ATOM 2102 N N . THR A 1 277 ? -10.656 26.344 21.438 1 97.12 277 THR A N 1
ATOM 2103 C CA . THR A 1 277 ? -9.891 25.203 21.906 1 97.12 277 THR A CA 1
ATOM 2104 C C . THR A 1 277 ? -8.539 25.125 21.203 1 97.12 277 THR A C 1
ATOM 2106 O O . THR A 1 277 ? -7.527 24.797 21.812 1 97.12 277 THR A O 1
ATOM 2109 N N . MET A 1 278 ? -8.477 25.438 19.938 1 97.19 278 MET A N 1
ATOM 2110 C CA . MET A 1 278 ? -7.23 25.453 19.172 1 97.19 278 MET A CA 1
ATOM 2111 C C . MET A 1 278 ? -6.293 26.531 19.688 1 97.19 278 MET A C 1
ATOM 2113 O O . MET A 1 278 ? -5.082 26.328 19.781 1 97.19 278 MET A O 1
ATOM 2117 N N . VAL A 1 279 ? -6.875 27.688 19.984 1 96.81 279 VAL A N 1
ATOM 2118 C CA . VAL A 1 279 ? -6.09 28.797 20.516 1 96.81 279 VAL A CA 1
ATOM 2119 C C . VAL A 1 279 ? -5.504 28.406 21.875 1 96.81 279 VAL A C 1
ATOM 2121 O O . VAL A 1 279 ? -4.34 28.703 22.156 1 96.81 279 VAL A O 1
ATOM 2124 N N . LEU A 1 280 ? -6.285 27.812 22.656 1 96.88 280 LEU A N 1
ATOM 2125 C CA . LEU A 1 280 ? -5.801 27.328 23.953 1 96.88 280 LEU A CA 1
ATOM 2126 C C . LEU A 1 280 ? -4.656 26.328 23.766 1 96.88 280 LEU A C 1
ATOM 2128 O O . LEU A 1 280 ? -3.664 26.375 24.5 1 96.88 280 LEU A O 1
ATOM 2132 N N . HIS A 1 281 ? -4.777 25.5 22.844 1 96.56 281 HIS A N 1
ATOM 2133 C CA . HIS A 1 281 ? -3.758 24.484 22.578 1 96.56 281 HIS A CA 1
ATOM 2134 C C . HIS A 1 281 ? -2.453 25.125 22.125 1 96.56 281 HIS A C 1
ATOM 2136 O O . HIS A 1 281 ? -1.386 24.828 22.656 1 96.56 281 HIS A O 1
ATOM 2142 N N . ILE A 1 282 ? -2.451 26.078 21.188 1 96.88 282 ILE A N 1
ATOM 2143 C CA . ILE A 1 282 ? -1.249 26.609 20.547 1 96.88 282 ILE A CA 1
ATOM 2144 C C . ILE A 1 282 ? -0.625 27.688 21.438 1 96.88 282 ILE A C 1
ATOM 2146 O O . ILE A 1 282 ? 0.592 27.891 21.406 1 96.88 282 ILE A O 1
ATOM 2150 N N . LEU A 1 283 ? -1.458 28.359 22.25 1 97.19 283 LEU A N 1
ATOM 2151 C CA . LEU A 1 283 ? -0.93 29.484 23.016 1 97.19 283 LEU A CA 1
ATOM 2152 C C . LEU A 1 283 ? -0.65 29.078 24.453 1 97.19 283 LEU A C 1
ATOM 2154 O O . LEU A 1 283 ? 0.048 29.797 25.188 1 97.19 283 LEU A O 1
ATOM 2158 N N . VAL A 1 284 ? -1.16 27.984 24.875 1 97 284 VAL A N 1
ATOM 2159 C CA . VAL A 1 284 ? -0.967 27.625 26.281 1 97 284 VAL A CA 1
ATOM 2160 C C . VAL A 1 284 ? -0.344 26.234 26.375 1 97 284 VAL A C 1
ATOM 2162 O O . VAL A 1 284 ? 0.781 26.078 26.859 1 97 284 VAL A O 1
ATOM 2165 N N . VAL A 1 285 ? -0.948 25.234 25.828 1 96.31 285 VAL A N 1
ATOM 2166 C CA . VAL A 1 285 ? -0.527 23.844 26.016 1 96.31 285 VAL A CA 1
ATOM 2167 C C . VAL A 1 285 ? 0.835 23.625 25.359 1 96.31 285 VAL A C 1
ATOM 2169 O O . VAL A 1 285 ? 1.778 23.172 26.016 1 96.31 285 VAL A O 1
ATOM 2172 N N . VAL A 1 286 ? 0.93 23.969 24.094 1 96.44 286 VAL A N 1
ATOM 2173 C CA . VAL A 1 286 ? 2.148 23.719 23.328 1 96.44 286 VAL A CA 1
ATOM 2174 C C . VAL A 1 286 ? 3.297 24.547 23.906 1 96.44 286 VAL A C 1
ATOM 2176 O O . VAL A 1 286 ? 4.398 24.031 24.109 1 96.44 286 VAL A O 1
ATOM 2179 N N . PRO A 1 287 ? 3.057 25.828 24.234 1 96.69 287 PRO A N 1
ATOM 2180 C CA . PRO A 1 287 ? 4.141 26.625 24.828 1 96.69 287 PRO A CA 1
ATOM 2181 C C . PRO A 1 287 ? 4.629 26.062 26.156 1 96.69 287 PRO A C 1
ATOM 2183 O O . PRO A 1 287 ? 5.828 26.094 26.438 1 96.69 287 PRO A O 1
ATOM 2186 N N . ILE A 1 288 ? 3.73 25.531 26.938 1 97.19 288 ILE A N 1
ATOM 2187 C CA . ILE A 1 288 ? 4.129 24.922 28.203 1 97.19 288 ILE A CA 1
ATOM 2188 C C . ILE A 1 288 ? 5.023 23.719 27.938 1 97.19 288 ILE A C 1
ATOM 2190 O O . ILE A 1 288 ? 6.098 23.578 28.531 1 97.19 288 ILE A O 1
ATOM 2194 N N . ILE A 1 289 ? 4.656 22.891 27.016 1 97.12 289 ILE A N 1
ATOM 2195 C CA . ILE A 1 289 ? 5.434 21.703 26.672 1 97.12 289 ILE A CA 1
ATOM 2196 C C . ILE A 1 289 ? 6.785 22.125 26.094 1 97.12 289 ILE A C 1
ATOM 2198 O O . ILE A 1 289 ? 7.824 21.578 26.453 1 97.12 289 ILE A O 1
ATOM 2202 N N . PHE A 1 290 ? 6.754 23.094 25.234 1 97.56 290 PHE A N 1
ATOM 2203 C CA . PHE A 1 290 ? 7.957 23.562 24.562 1 97.56 290 PHE A CA 1
ATOM 2204 C C . PHE A 1 290 ? 8.953 24.109 25.578 1 97.56 290 PHE A C 1
ATOM 2206 O O . PHE A 1 290 ? 10.148 23.828 25.484 1 97.56 290 PHE A O 1
ATOM 2213 N N . PHE A 1 291 ? 8.43 24.828 26.5 1 97.06 291 PHE A N 1
ATOM 2214 C CA . PHE A 1 291 ? 9.297 25.422 27.516 1 97.06 291 PHE A CA 1
ATOM 2215 C C . PHE A 1 291 ? 9.883 24.359 28.438 1 97.06 291 PHE A C 1
ATOM 2217 O O . PHE A 1 291 ? 11.055 24.438 28.812 1 97.06 291 PHE A O 1
ATOM 2224 N N . ILE A 1 292 ? 9.156 23.406 28.781 1 96.81 292 ILE A N 1
ATOM 2225 C CA . ILE A 1 292 ? 9.602 22.344 29.672 1 96.81 292 ILE A CA 1
ATOM 2226 C C . ILE A 1 292 ? 10.766 21.594 29.031 1 96.81 292 ILE A C 1
ATOM 2228 O O . ILE A 1 292 ? 11.766 21.297 29.688 1 96.81 292 ILE A O 1
ATOM 2232 N N . PHE A 1 293 ? 10.734 21.391 27.75 1 96.69 293 PHE A N 1
ATOM 2233 C CA . PHE A 1 293 ? 11.703 20.516 27.125 1 96.69 293 PHE A CA 1
ATOM 2234 C C . PHE A 1 293 ? 12.867 21.312 26.562 1 96.69 293 PHE A C 1
ATOM 2236 O O . PHE A 1 293 ? 13.961 20.766 26.359 1 96.69 293 PHE A O 1
ATOM 2243 N N . THR A 1 294 ? 12.703 22.625 26.234 1 96.5 294 THR A N 1
ATOM 2244 C CA . THR A 1 294 ? 13.766 23.359 25.547 1 96.5 294 THR A CA 1
ATOM 2245 C C . THR A 1 294 ? 14.211 24.562 26.359 1 96.5 294 THR A C 1
ATOM 2247 O O . THR A 1 294 ? 15.281 25.125 26.109 1 96.5 294 THR A O 1
ATOM 2250 N N . ARG A 1 295 ? 13.359 25.078 27.219 1 96.38 295 ARG A N 1
ATOM 2251 C CA . ARG A 1 295 ? 13.602 26.281 28 1 96.38 295 ARG A CA 1
ATOM 2252 C C . ARG A 1 295 ? 13.727 27.5 27.109 1 96.38 295 ARG A C 1
ATOM 2254 O O . ARG A 1 295 ? 14.367 28.484 27.469 1 96.38 295 ARG A O 1
ATOM 2261 N N . MET A 1 296 ? 13.172 27.375 25.953 1 96.75 296 MET A N 1
ATOM 2262 C CA . MET A 1 296 ? 13.133 28.484 24.984 1 96.75 296 MET A CA 1
ATOM 2263 C C . MET A 1 296 ? 11.773 29.172 25.016 1 96.75 296 MET A C 1
ATOM 2265 O O . MET A 1 296 ? 10.789 28.594 25.484 1 96.75 296 MET A O 1
ATOM 2269 N N . ASN A 1 297 ? 11.789 30.391 24.547 1 97.31 297 ASN A N 1
ATOM 2270 C CA . ASN A 1 297 ? 10.539 31.141 24.438 1 97.31 297 ASN A CA 1
ATOM 2271 C C . ASN A 1 297 ? 9.688 30.625 23.281 1 97.31 297 ASN A C 1
ATOM 2273 O O . ASN A 1 297 ? 10.023 30.859 22.109 1 97.31 297 ASN A O 1
ATOM 2277 N N . ALA A 1 298 ? 8.594 30.094 23.562 1 97.31 298 ALA A N 1
ATOM 2278 C CA . ALA A 1 298 ? 7.73 29.453 22.562 1 97.31 298 ALA A CA 1
ATOM 2279 C C . ALA A 1 298 ? 7.098 30.5 21.641 1 97.31 298 ALA A C 1
ATOM 2281 O O . ALA A 1 298 ? 6.906 30.25 20.453 1 97.31 298 ALA A O 1
ATOM 2282 N N . TYR A 1 299 ? 6.719 31.609 22.156 1 97 299 TYR A N 1
ATOM 2283 C CA . TYR A 1 299 ? 6.023 32.625 21.375 1 97 299 TYR A CA 1
ATOM 2284 C C . TYR A 1 299 ? 6.957 33.25 20.344 1 97 299 TYR A C 1
ATOM 2286 O O . TYR A 1 299 ? 6.57 33.469 19.188 1 97 299 TYR A O 1
ATOM 2294 N N . SER A 1 300 ? 8.164 33.531 20.734 1 95.31 300 SER A N 1
ATOM 2295 C CA . SER A 1 300 ? 9.164 34 19.797 1 95.31 300 SER A CA 1
ATOM 2296 C C . SER A 1 300 ? 9.453 33 18.703 1 95.31 300 SER A C 1
ATOM 2298 O O . SER A 1 300 ? 9.594 33.344 17.531 1 95.31 300 SER A O 1
ATOM 2300 N N . TYR A 1 301 ? 9.586 31.828 19.156 1 96.75 301 TYR A N 1
ATOM 2301 C CA . TYR A 1 301 ? 9.82 30.734 18.203 1 96.75 301 TYR A CA 1
ATOM 2302 C C . TYR A 1 301 ? 8.672 30.625 17.219 1 96.75 301 TYR A C 1
ATOM 2304 O O . TYR A 1 301 ? 8.891 30.469 16.016 1 96.75 301 TYR A O 1
ATOM 2312 N N . TRP A 1 302 ? 7.465 30.703 17.703 1 96.75 302 TRP A N 1
ATOM 2313 C CA . TRP A 1 302 ? 6.27 30.531 16.891 1 96.75 302 TRP A CA 1
ATOM 2314 C C . TRP A 1 302 ? 6.188 31.641 15.828 1 96.75 302 TRP A C 1
ATOM 2316 O O . TRP A 1 302 ? 5.777 31.375 14.695 1 96.75 302 TRP A O 1
ATOM 2326 N N . ILE A 1 303 ? 6.59 32.844 16.172 1 91.75 303 ILE A N 1
ATOM 2327 C CA . ILE A 1 303 ? 6.582 33.938 15.227 1 91.75 303 ILE A CA 1
ATOM 2328 C C . ILE A 1 303 ? 7.645 33.719 14.156 1 91.75 303 ILE A C 1
ATOM 2330 O O . ILE A 1 303 ? 7.422 34.031 12.977 1 91.75 303 ILE A O 1
ATOM 2334 N N . LYS A 1 304 ? 8.742 33.156 14.508 1 91.5 304 LYS A N 1
ATOM 2335 C CA . LYS A 1 304 ? 9.844 32.938 13.578 1 91.5 304 LYS A CA 1
ATOM 2336 C C . LYS A 1 304 ? 9.492 31.844 12.57 1 91.5 304 LYS A C 1
ATOM 2338 O O . LYS A 1 304 ? 10.047 31.797 11.469 1 91.5 304 LYS A O 1
ATOM 2343 N N . ILE A 1 305 ? 8.594 31 12.969 1 94 305 ILE A N 1
ATOM 2344 C CA . ILE A 1 305 ? 8.227 29.938 12.039 1 94 305 ILE A CA 1
ATOM 2345 C C . ILE A 1 305 ? 6.922 30.297 11.328 1 94 305 ILE A C 1
ATOM 2347 O O . ILE A 1 305 ? 6.266 29.438 10.75 1 94 305 ILE A O 1
ATOM 2351 N N . ALA A 1 306 ? 6.508 31.484 11.258 1 91.31 306 ALA A N 1
ATOM 2352 C CA . ALA A 1 306 ? 5.238 31.984 10.75 1 91.31 306 ALA A CA 1
ATOM 2353 C C . ALA A 1 306 ? 5.074 31.656 9.266 1 91.31 306 ALA A C 1
ATOM 2355 O O . ALA A 1 306 ? 3.973 31.344 8.812 1 91.31 306 ALA A O 1
ATOM 2356 N N . PRO A 1 307 ? 6.137 31.734 8.469 1 86.38 307 PRO A N 1
ATOM 2357 C CA . PRO A 1 307 ? 5.945 31.391 7.055 1 86.38 307 PRO A CA 1
ATOM 2358 C C . PRO A 1 307 ? 5.324 30.016 6.863 1 86.38 307 PRO A C 1
ATOM 2360 O O . PRO A 1 307 ? 4.512 29.812 5.957 1 86.38 307 PRO A O 1
ATOM 2363 N N . ALA A 1 308 ? 5.652 29.094 7.762 1 92.94 308 ALA A N 1
ATOM 2364 C CA . ALA A 1 308 ? 5.152 27.734 7.629 1 92.94 308 ALA A CA 1
ATOM 2365 C C . ALA A 1 308 ? 3.676 27.641 8 1 92.94 308 ALA A C 1
ATOM 2367 O O . ALA A 1 308 ? 2.857 27.172 7.211 1 92.94 308 ALA A O 1
ATOM 2368 N N . TRP A 1 309 ? 3.27 28.141 9.156 1 94.56 309 TRP A N 1
ATOM 2369 C CA . TRP A 1 309 ? 1.888 27.922 9.57 1 94.56 309 TRP A CA 1
ATOM 2370 C C . TRP A 1 309 ? 0.941 28.859 8.836 1 94.56 309 TRP A C 1
ATOM 2372 O O . TRP A 1 309 ? -0.238 28.547 8.648 1 94.56 309 TRP A O 1
ATOM 2382 N N . ILE A 1 310 ? 1.399 29.984 8.305 1 88.25 310 ILE A N 1
ATOM 2383 C CA . ILE A 1 310 ? 0.561 30.828 7.461 1 88.25 310 ILE A CA 1
ATOM 2384 C C . ILE A 1 310 ? 0.319 30.141 6.117 1 88.25 310 ILE A C 1
ATOM 2386 O O . ILE A 1 310 ? -0.796 30.172 5.594 1 88.25 310 ILE A O 1
ATOM 2390 N N . THR A 1 311 ? 1.392 29.594 5.578 1 86.31 311 THR A N 1
ATOM 2391 C CA . THR A 1 311 ? 1.233 28.828 4.352 1 86.31 311 THR A CA 1
ATOM 2392 C C . THR A 1 311 ? 0.275 27.656 4.562 1 86.31 311 THR A C 1
ATOM 2394 O O . THR A 1 311 ? -0.543 27.359 3.693 1 86.31 311 THR A O 1
ATOM 2397 N N . ALA A 1 312 ? 0.431 27.031 5.68 1 92.88 312 ALA A N 1
ATOM 2398 C CA . ALA A 1 312 ? -0.469 25.922 6.035 1 92.88 312 ALA A CA 1
ATOM 2399 C C . ALA A 1 312 ? -1.914 26.406 6.121 1 92.88 312 ALA A C 1
ATOM 2401 O O . ALA A 1 312 ? -2.828 25.75 5.637 1 92.88 312 ALA A O 1
ATOM 2402 N N . TRP A 1 313 ? -2.09 27.531 6.727 1 90.88 313 TRP A N 1
ATOM 2403 C CA . TRP A 1 313 ? -3.416 28.125 6.816 1 90.88 313 TRP A CA 1
ATOM 2404 C C . TRP A 1 313 ? -3.973 28.422 5.43 1 90.88 313 TRP A C 1
ATOM 2406 O O . TRP A 1 313 ? -5.156 28.203 5.168 1 90.88 313 TRP A O 1
ATOM 2416 N N . GLY A 1 314 ? -3.232 28.906 4.641 1 83.31 314 GLY A N 1
ATOM 2417 C CA . GLY A 1 314 ? -3.654 29.25 3.291 1 83.31 314 GLY A CA 1
ATOM 2418 C C . GLY A 1 314 ? -3.963 28.031 2.441 1 83.31 314 GLY A C 1
ATOM 2419 O O . GLY A 1 314 ? -4.941 28.016 1.693 1 83.31 314 GLY A O 1
ATOM 2420 N N . SER A 1 315 ? -3.141 27 2.537 1 83.38 315 SER A N 1
ATOM 2421 C CA . SER A 1 315 ? -3.254 25.844 1.669 1 83.38 315 SER A CA 1
ATOM 2422 C C . SER A 1 315 ? -4.219 24.812 2.25 1 83.38 315 SER A C 1
ATOM 2424 O O . SER A 1 315 ? -4.684 23.922 1.538 1 83.38 315 SER A O 1
ATOM 2426 N N . ALA A 1 316 ? -4.387 24.812 3.561 1 88.38 316 ALA A N 1
ATOM 2427 C CA . ALA A 1 316 ? -5.176 23.828 4.289 1 88.38 316 ALA A CA 1
ATOM 2428 C C . ALA A 1 316 ? -4.625 22.422 4.07 1 88.38 316 ALA A C 1
ATOM 2430 O O . ALA A 1 316 ? -5.391 21.453 3.945 1 88.38 316 ALA A O 1
ATOM 2431 N N . SER A 1 317 ? -3.244 22.328 3.973 1 88.25 317 SER A N 1
ATOM 2432 C CA . SER A 1 317 ? -2.578 21.047 3.756 1 88.25 317 SER A CA 1
ATOM 2433 C C . SER A 1 317 ? -1.185 21.031 4.375 1 88.25 317 SER A C 1
ATOM 2435 O O . SER A 1 317 ? -0.295 21.75 3.932 1 88.25 317 SER A O 1
ATOM 2437 N N . SER A 1 318 ? -1.077 20.109 5.324 1 92.12 318 SER A N 1
ATOM 2438 C CA . SER A 1 318 ? 0.242 19.953 5.926 1 92.12 318 SER A CA 1
ATOM 2439 C C . SER A 1 318 ? 1.252 19.422 4.918 1 92.12 318 SER A C 1
ATOM 2441 O O . SER A 1 318 ? 2.426 19.812 4.945 1 92.12 318 SER A O 1
ATOM 2443 N N . ALA A 1 319 ? 0.731 18.578 4.074 1 88.75 319 ALA A N 1
ATOM 2444 C CA . ALA A 1 319 ? 1.608 17.984 3.066 1 88.75 319 ALA A CA 1
ATOM 2445 C C . ALA A 1 319 ? 2.1 19.047 2.084 1 88.75 319 ALA A C 1
ATOM 2447 O O . ALA A 1 319 ? 3.293 19.109 1.774 1 88.75 319 ALA A O 1
ATOM 2448 N N . ALA A 1 320 ? 1.189 19.844 1.621 1 87.38 320 ALA A N 1
ATOM 2449 C CA . ALA A 1 320 ? 1.552 20.891 0.667 1 87.38 320 ALA A CA 1
ATOM 2450 C C . ALA A 1 320 ? 2.508 21.891 1.297 1 87.38 320 ALA A C 1
ATOM 2452 O O . ALA A 1 320 ? 3.295 22.531 0.596 1 87.38 320 ALA A O 1
ATOM 2453 N N . THR A 1 321 ? 2.514 22 2.584 1 91.5 321 THR A N 1
ATOM 2454 C CA . THR A 1 321 ? 3.312 23 3.295 1 91.5 321 THR A CA 1
ATOM 2455 C C . THR A 1 321 ? 4.645 22.406 3.74 1 91.5 321 THR A C 1
ATOM 2457 O O . THR A 1 321 ? 5.496 23.109 4.289 1 91.5 321 THR A O 1
ATOM 2460 N N . LEU A 1 322 ? 4.812 21.156 3.51 1 92 322 LEU A N 1
ATOM 2461 C CA . LEU A 1 322 ? 5.941 20.438 4.086 1 92 322 LEU A CA 1
ATOM 2462 C C . LEU A 1 322 ? 7.266 21.062 3.676 1 92 322 LEU A C 1
ATOM 2464 O O . LEU A 1 322 ? 8.18 21.172 4.492 1 92 322 LEU A O 1
ATOM 2468 N N . SER A 1 323 ? 7.371 21.453 2.434 1 89.12 323 SER A N 1
ATOM 2469 C CA . SER A 1 323 ? 8.617 22.047 1.956 1 89.12 323 SER A CA 1
ATOM 2470 C C . SER A 1 323 ? 8.961 23.312 2.734 1 89.12 323 SER A C 1
ATOM 2472 O O . SER A 1 323 ? 10.117 23.516 3.105 1 89.12 323 SER A O 1
ATOM 2474 N N . VAL A 1 324 ? 8.008 24.125 3.014 1 88.19 324 VAL A N 1
ATOM 2475 C CA . VAL A 1 324 ? 8.195 25.344 3.789 1 88.19 324 VAL A CA 1
ATOM 2476 C C . VAL A 1 324 ? 8.516 24.984 5.242 1 88.19 324 VAL A C 1
ATOM 2478 O O . VAL A 1 324 ? 9.336 25.641 5.883 1 88.19 324 VAL A O 1
ATOM 2481 N N . THR A 1 325 ? 7.852 23.938 5.703 1 94.44 325 THR A N 1
ATOM 2482 C CA . THR A 1 325 ? 8.094 23.453 7.059 1 94.44 325 THR A CA 1
ATOM 2483 C C . THR A 1 325 ? 9.555 23.047 7.23 1 94.44 325 THR A C 1
ATOM 2485 O O . THR A 1 325 ? 10.195 23.422 8.211 1 94.44 325 THR A O 1
ATOM 2488 N N . LEU A 1 326 ? 10.047 22.359 6.266 1 92.88 326 LEU A N 1
ATOM 2489 C CA . LEU A 1 326 ? 11.43 21.906 6.316 1 92.88 326 LEU A CA 1
ATOM 2490 C C . LEU A 1 326 ? 12.391 23.094 6.285 1 92.88 326 LEU A C 1
ATOM 2492 O O . LEU A 1 326 ? 13.375 23.125 7.027 1 92.88 326 LEU A O 1
ATOM 2496 N N . ARG A 1 327 ? 12.125 24 5.496 1 88.06 327 ARG A N 1
ATOM 2497 C CA . ARG A 1 327 ? 12.969 25.188 5.395 1 88.06 327 ARG A CA 1
ATOM 2498 C C . ARG A 1 327 ? 12.992 25.953 6.715 1 88.06 327 ARG A C 1
ATOM 2500 O O . ARG A 1 327 ? 14.055 26.406 7.16 1 88.06 327 ARG A O 1
ATOM 2507 N N . CYS A 1 328 ? 11.828 26.109 7.297 1 91.56 328 CYS A N 1
ATOM 2508 C CA . CYS A 1 328 ? 11.75 26.812 8.57 1 91.56 328 CYS A CA 1
ATOM 2509 C C . CYS A 1 328 ? 12.531 26.078 9.656 1 91.56 328 CYS A C 1
ATOM 2511 O O . CYS A 1 328 ? 13.211 26.719 10.469 1 91.56 328 CYS A O 1
ATOM 2513 N N . ALA A 1 329 ? 12.438 24.812 9.68 1 95.5 329 ALA A N 1
ATOM 2514 C CA . ALA A 1 329 ? 13.195 24.016 10.648 1 95.5 329 ALA A CA 1
ATOM 2515 C C . ALA A 1 329 ? 14.695 24.219 10.461 1 95.5 329 ALA A C 1
ATOM 2517 O O . ALA A 1 329 ? 15.43 24.422 11.43 1 95.5 329 ALA A O 1
ATOM 2518 N N . LYS A 1 330 ? 15.109 24.172 9.242 1 91.75 330 LYS A N 1
ATOM 2519 C CA . LYS A 1 330 ? 16.516 24.406 8.914 1 91.75 330 LYS A CA 1
ATOM 2520 C C . LYS A 1 330 ? 16.969 25.781 9.383 1 91.75 330 LYS A C 1
ATOM 2522 O O . LYS A 1 330 ? 18.016 25.906 10.016 1 91.75 330 LYS A O 1
ATOM 2527 N N . GLU A 1 331 ? 16.188 26.75 9.117 1 90.12 331 GLU A N 1
ATOM 2528 C CA . GLU A 1 331 ? 16.516 28.125 9.453 1 90.12 331 GLU A CA 1
ATOM 2529 C C . GLU A 1 331 ? 16.578 28.328 10.969 1 90.12 331 GLU A C 1
ATOM 2531 O O . GLU A 1 331 ? 17.25 29.234 11.453 1 90.12 331 GLU A O 1
ATOM 2536 N N . ARG A 1 332 ? 15.906 27.5 11.672 1 95.31 332 ARG A N 1
ATOM 2537 C CA . ARG A 1 332 ? 15.883 27.625 13.133 1 95.31 332 ARG A CA 1
ATOM 2538 C C . ARG A 1 332 ? 17.016 26.797 13.758 1 95.31 332 ARG A C 1
ATOM 2540 O O . ARG A 1 332 ? 17.078 26.688 14.984 1 95.31 332 ARG A O 1
ATOM 2547 N N . GLY A 1 333 ? 17.781 26.109 12.953 1 93.75 333 GLY A N 1
ATOM 2548 C CA . GLY A 1 333 ? 19 25.453 13.43 1 93.75 333 GLY A CA 1
ATOM 2549 C C . GLY A 1 333 ? 18.781 23.984 13.773 1 93.75 333 GLY A C 1
ATOM 2550 O O . GLY A 1 333 ? 19.656 23.344 14.352 1 93.75 333 GLY A O 1
ATOM 2551 N N . VAL A 1 334 ? 17.719 23.438 13.469 1 96 334 VAL A N 1
ATOM 2552 C CA . VAL A 1 334 ? 17.5 22.016 13.695 1 96 334 VAL A CA 1
ATOM 2553 C C . VAL A 1 334 ? 18.328 21.203 12.695 1 96 334 VAL A C 1
ATOM 2555 O O . VAL A 1 334 ? 18.312 21.484 11.492 1 96 334 VAL A O 1
ATOM 2558 N N . PRO A 1 335 ? 19.031 20.219 13.188 1 94.19 335 PRO A N 1
ATOM 2559 C CA . PRO A 1 335 ? 19.859 19.406 12.289 1 94.19 335 PRO A CA 1
ATOM 2560 C C . PRO A 1 335 ? 19.031 18.688 11.227 1 94.19 335 PRO A C 1
ATOM 2562 O O . PRO A 1 335 ? 17.906 18.266 11.5 1 94.19 335 PRO A O 1
ATOM 2565 N N . ALA A 1 336 ? 19.656 18.5 10.125 1 92.19 336 ALA A N 1
ATOM 2566 C CA . ALA A 1 336 ? 18.984 17.906 8.969 1 92.19 336 ALA A CA 1
ATOM 2567 C C . ALA A 1 336 ? 18.469 16.5 9.289 1 92.19 336 ALA A C 1
ATOM 2569 O O . ALA A 1 336 ? 17.375 16.125 8.883 1 92.19 336 ALA A O 1
ATOM 2570 N N . ILE A 1 337 ? 19.219 15.82 9.969 1 91 337 ILE A N 1
ATOM 2571 C CA . ILE A 1 337 ? 18.859 14.445 10.312 1 91 337 ILE A CA 1
ATOM 2572 C C . ILE A 1 337 ? 17.562 14.445 11.109 1 91 337 ILE A C 1
ATOM 2574 O O . ILE A 1 337 ? 16.719 13.547 10.945 1 91 337 ILE A O 1
ATOM 2578 N N . VAL A 1 338 ? 17.375 15.43 11.875 1 94.5 338 VAL A N 1
ATOM 2579 C CA . VAL A 1 338 ? 16.219 15.5 12.758 1 94.5 338 VAL A CA 1
ATOM 2580 C C . VAL A 1 338 ? 15.008 15.992 11.977 1 94.5 338 VAL A C 1
ATOM 2582 O O . VAL A 1 338 ? 13.977 15.32 11.922 1 94.5 338 VAL A O 1
ATOM 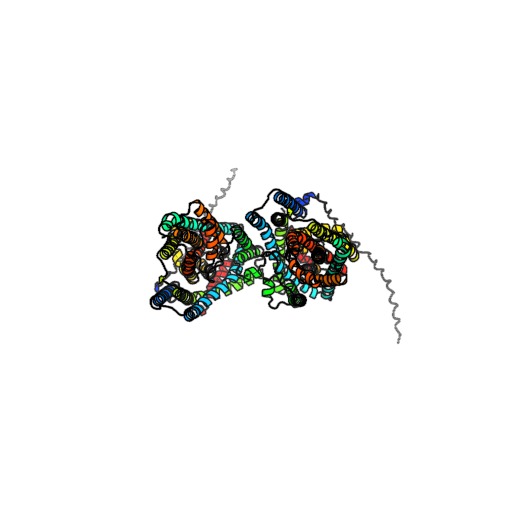2585 N N . TYR A 1 339 ? 15.148 17.156 11.328 1 95.75 339 TYR A N 1
ATOM 2586 C CA . TYR A 1 339 ? 13.945 17.719 10.727 1 95.75 339 TYR A CA 1
ATOM 2587 C C . TYR A 1 339 ? 13.555 16.953 9.469 1 95.75 339 TYR A C 1
ATOM 2589 O O . TYR A 1 339 ? 12.367 16.891 9.125 1 95.75 339 TYR A O 1
ATOM 2597 N N . LYS A 1 340 ? 14.461 16.312 8.797 1 93 340 LYS A N 1
ATOM 2598 C CA . LYS A 1 340 ? 14.141 15.531 7.605 1 93 340 LYS A CA 1
ATOM 2599 C C . LYS A 1 340 ? 13.445 14.227 7.98 1 93 340 LYS A C 1
ATOM 2601 O O . LYS A 1 340 ? 12.781 13.609 7.141 1 93 340 LYS A O 1
ATOM 2606 N N . PHE A 1 341 ? 13.656 13.828 9.188 1 92.88 341 PHE A N 1
ATOM 2607 C CA . PHE A 1 341 ? 12.961 12.648 9.688 1 92.88 341 PHE A CA 1
ATOM 2608 C C . PHE A 1 341 ? 11.664 13.031 10.383 1 92.88 341 PHE A C 1
ATOM 2610 O O . PHE A 1 341 ? 10.602 12.508 10.055 1 92.88 341 PHE A O 1
ATOM 2617 N N . ALA A 1 342 ? 11.633 13.953 11.227 1 95.56 342 ALA A N 1
ATOM 2618 C CA . ALA A 1 342 ? 10.531 14.281 12.125 1 95.56 342 ALA A CA 1
ATOM 2619 C C . ALA A 1 342 ? 9.414 15.008 11.383 1 95.56 342 ALA A C 1
ATOM 2621 O O . ALA A 1 342 ? 8.234 14.711 11.586 1 95.56 342 ALA A O 1
ATOM 2622 N N . CYS A 1 343 ? 9.727 15.945 10.531 1 95.62 343 CYS A N 1
ATOM 2623 C CA . CYS A 1 343 ? 8.719 16.797 9.906 1 95.62 343 CYS A CA 1
ATOM 2624 C C . CYS A 1 343 ? 7.855 16 8.938 1 95.62 343 CYS A C 1
ATOM 2626 O O . CYS A 1 343 ? 6.625 16.078 8.984 1 95.62 343 CYS A O 1
ATOM 2628 N N . PRO A 1 344 ? 8.469 15.211 8.055 1 92.62 344 PRO A N 1
ATOM 2629 C CA . PRO A 1 344 ? 7.617 14.406 7.18 1 92.62 344 PRO A CA 1
ATOM 2630 C C . PRO A 1 344 ? 6.719 13.438 7.949 1 92.62 344 PRO A C 1
ATOM 2632 O O . PRO A 1 344 ? 5.551 13.266 7.598 1 92.62 344 PRO A O 1
ATOM 2635 N N . LEU A 1 345 ? 7.246 12.805 8.93 1 91.38 345 LEU A N 1
ATOM 2636 C CA . LEU A 1 345 ? 6.434 11.906 9.742 1 91.38 345 LEU A CA 1
ATOM 2637 C C . LEU A 1 345 ? 5.336 12.68 10.469 1 91.38 345 LEU A C 1
ATOM 2639 O O . LEU A 1 345 ? 4.191 12.227 10.531 1 91.38 345 LEU A O 1
ATOM 2643 N N . GLY A 1 346 ? 5.668 13.797 11.016 1 93.25 346 GLY A N 1
ATOM 2644 C CA . GLY A 1 346 ? 4.695 14.648 11.688 1 93.25 346 GLY A CA 1
ATOM 2645 C C . GLY A 1 346 ? 3.572 15.102 10.773 1 93.25 346 GLY A C 1
ATOM 2646 O O . GLY A 1 346 ? 2.418 15.195 11.203 1 93.25 346 GLY A O 1
ATOM 2647 N N . CYS A 1 347 ? 3.938 15.359 9.594 1 91.06 347 CYS A N 1
ATOM 2648 C CA . CYS A 1 347 ? 2.965 15.758 8.586 1 91.06 347 CYS A CA 1
ATOM 2649 C C . CYS A 1 347 ? 1.83 14.75 8.484 1 91.06 347 CYS A C 1
ATOM 2651 O O . CYS A 1 347 ? 0.693 15.109 8.18 1 91.06 347 CYS A O 1
ATOM 2653 N N . LEU A 1 348 ? 2.111 13.562 8.906 1 86.88 348 LEU A N 1
ATOM 2654 C CA . LEU A 1 348 ? 1.135 12.492 8.719 1 86.88 348 LEU A CA 1
ATOM 2655 C C . LEU A 1 348 ? 0.525 12.086 10.055 1 86.88 348 LEU A C 1
ATOM 2657 O O . LEU A 1 348 ? -0.647 11.703 10.117 1 86.88 348 LEU A O 1
ATOM 2661 N N . ILE A 1 349 ? 1.297 12.117 11.094 1 87.5 349 ILE A N 1
ATOM 2662 C CA . ILE A 1 349 ? 0.79 11.5 12.312 1 87.5 349 ILE A CA 1
ATOM 2663 C C . ILE A 1 349 ? 0.46 12.578 13.336 1 87.5 349 ILE A C 1
ATOM 2665 O O . ILE A 1 349 ? -0.292 12.336 14.289 1 87.5 349 ILE A O 1
ATOM 2669 N N . ASN A 1 350 ? 1.024 13.742 13.203 1 91.81 350 ASN A N 1
ATOM 2670 C CA . ASN A 1 350 ? 0.702 14.852 14.094 1 91.81 350 ASN A CA 1
ATOM 2671 C C . ASN A 1 350 ? -0.481 15.664 13.57 1 91.81 350 ASN A C 1
ATOM 2673 O O . ASN A 1 350 ? -0.296 16.656 12.859 1 91.81 350 ASN A O 1
ATOM 2677 N N . MET A 1 351 ? -1.583 15.281 14.031 1 90.19 351 MET A N 1
ATOM 2678 C CA . MET A 1 351 ? -2.789 15.984 13.602 1 90.19 351 MET A CA 1
ATOM 2679 C C . MET A 1 351 ? -3.531 16.578 14.797 1 90.19 351 MET A C 1
ATOM 2681 O O . MET A 1 351 ? -4.727 16.328 14.969 1 90.19 351 MET A O 1
ATOM 2685 N N . ASP A 1 352 ? -2.863 17.406 15.5 1 93.25 352 ASP A N 1
ATOM 2686 C CA . ASP A 1 352 ? -3.426 17.969 16.719 1 93.25 352 ASP A CA 1
ATOM 2687 C C . ASP A 1 352 ? -4.664 18.812 16.422 1 93.25 352 ASP A C 1
ATOM 2689 O O . ASP A 1 352 ? -5.656 18.75 17.156 1 93.25 352 ASP A O 1
ATOM 2693 N N . GLY A 1 353 ? -4.555 19.625 15.414 1 92.94 353 GLY A N 1
ATOM 2694 C CA . GLY A 1 353 ? -5.711 20.422 15.047 1 92.94 353 GLY A CA 1
ATOM 2695 C C . GLY A 1 353 ? -6.934 19.578 14.719 1 92.94 353 GLY A C 1
ATOM 2696 O O . GLY A 1 353 ? -8.039 19.891 15.172 1 92.94 353 GLY A O 1
ATOM 2697 N N . THR A 1 354 ? -6.719 18.578 13.984 1 90.19 354 THR A N 1
ATOM 2698 C CA . THR A 1 354 ? -7.805 17.672 13.617 1 90.19 354 THR A CA 1
ATOM 2699 C C . THR A 1 354 ? -8.32 16.938 14.844 1 90.19 354 THR A C 1
ATOM 2701 O O . THR A 1 354 ? -9.531 16.719 14.977 1 90.19 354 THR A O 1
ATOM 2704 N N . ALA A 1 355 ? -7.43 16.594 15.633 1 91.06 355 ALA A N 1
ATOM 2705 C CA . ALA A 1 355 ? -7.781 15.883 16.859 1 91.06 355 ALA A CA 1
ATOM 2706 C C . ALA A 1 355 ? -8.664 16.75 17.75 1 91.06 355 ALA A C 1
ATOM 2708 O O . ALA A 1 355 ? -9.484 16.219 18.516 1 91.06 355 ALA A O 1
ATOM 2709 N N . ILE A 1 356 ? -8.523 17.969 17.688 1 93.88 356 ILE A N 1
ATOM 2710 C CA . ILE A 1 356 ? -9.359 18.906 18.453 1 93.88 356 ILE A CA 1
ATOM 2711 C C . ILE A 1 356 ? -10.719 19.047 17.781 1 93.88 356 ILE A C 1
ATOM 2713 O O . ILE A 1 356 ? -11.75 19.109 18.469 1 93.88 356 ILE A O 1
ATOM 2717 N N . TYR A 1 357 ? -10.75 19.047 16.531 1 93.81 357 TYR A N 1
ATOM 2718 C CA . TYR A 1 357 ? -11.953 19.344 15.766 1 93.81 357 TYR A CA 1
ATOM 2719 C C . TYR A 1 357 ? -12.945 18.188 15.828 1 93.81 357 TYR A C 1
ATOM 2721 O O . TYR A 1 357 ? -14.156 18.406 15.883 1 93.81 357 TYR A O 1
ATOM 2729 N N . LEU A 1 358 ? -12.469 16.953 15.781 1 92.88 358 LEU A N 1
ATOM 2730 C CA . LEU A 1 358 ? -13.344 15.797 15.633 1 92.88 358 LEU A CA 1
ATOM 2731 C C . LEU A 1 358 ? -14.273 15.664 16.828 1 92.88 358 LEU A C 1
ATOM 2733 O O . LEU A 1 358 ? -15.492 15.586 16.672 1 92.88 358 LEU A O 1
ATOM 2737 N N . PRO A 1 359 ? -13.805 15.711 18.031 1 94.5 359 PRO A N 1
ATOM 2738 C CA . PRO A 1 359 ? -14.742 15.703 19.156 1 94.5 359 PRO A CA 1
ATOM 2739 C C . PRO A 1 359 ? -15.703 16.891 19.125 1 94.5 359 PRO A C 1
ATOM 2741 O O . PRO A 1 359 ? -16.875 16.734 19.484 1 94.5 359 PRO A O 1
ATOM 2744 N N . ALA A 1 360 ? -15.266 18.047 18.703 1 95.75 360 ALA A N 1
ATOM 2745 C CA . ALA A 1 360 ? -16.125 19.234 18.625 1 95.75 360 ALA A CA 1
ATOM 2746 C C . ALA A 1 360 ? -17.281 19.016 17.656 1 95.75 360 ALA A C 1
ATOM 2748 O O . ALA A 1 360 ? -18.422 19.344 17.969 1 95.75 360 ALA A O 1
ATOM 2749 N N . ALA A 1 361 ? -16.953 18.438 16.562 1 94.44 361 ALA A N 1
ATOM 2750 C CA . ALA A 1 361 ? -17.969 18.188 15.539 1 94.44 361 ALA A CA 1
ATOM 2751 C C . ALA A 1 361 ? -18.984 17.141 16.016 1 94.44 361 ALA A C 1
ATOM 2753 O O . ALA A 1 361 ? -20.172 17.266 15.766 1 94.44 361 ALA A O 1
ATOM 2754 N N . VAL A 1 362 ? -18.484 16.109 16.688 1 95.06 362 VAL A N 1
ATOM 2755 C CA . VAL A 1 362 ? -19.375 15.07 17.188 1 95.06 362 VAL A CA 1
ATOM 2756 C C . VAL A 1 362 ? -20.297 15.648 18.25 1 95.06 362 VAL A C 1
ATOM 2758 O O . VAL A 1 362 ? -21.5 15.367 18.25 1 95.06 362 VAL A O 1
ATOM 2761 N N . VAL A 1 363 ? -19.812 16.438 19.109 1 96.19 363 VAL A N 1
ATOM 2762 C CA . VAL A 1 363 ? -20.594 17.062 20.172 1 96.19 363 VAL A CA 1
ATOM 2763 C C . VAL A 1 363 ? -21.641 18 19.562 1 96.19 363 VAL A C 1
ATOM 2765 O O . VAL A 1 363 ? -22.766 18.078 20.047 1 96.19 363 VAL A O 1
ATOM 2768 N N . PHE A 1 364 ? -21.297 18.75 18.547 1 95.56 364 PHE A N 1
ATOM 2769 C CA . PHE A 1 364 ? -22.234 19.594 17.812 1 95.56 364 PHE A CA 1
ATOM 2770 C C . PHE A 1 364 ? -23.422 18.797 17.312 1 95.56 364 PHE A C 1
ATOM 2772 O O . PHE A 1 364 ? -24.578 19.172 17.516 1 95.56 364 PHE A O 1
ATOM 2779 N N . LEU A 1 365 ? -23.094 17.672 16.703 1 93.5 365 LEU A N 1
ATOM 2780 C CA . LEU A 1 365 ? -24.156 16.812 16.172 1 93.5 365 LEU A CA 1
ATOM 2781 C C . LEU A 1 365 ? -25.016 16.266 17.297 1 93.5 365 LEU A C 1
ATOM 2783 O O . LEU A 1 365 ? -26.25 16.281 17.203 1 93.5 365 LEU A O 1
ATOM 2787 N N . ALA A 1 366 ? -24.406 15.789 18.297 1 95.44 366 ALA A N 1
ATOM 2788 C CA . ALA A 1 366 ? -25.125 15.195 19.422 1 95.44 366 ALA A CA 1
ATOM 2789 C C . ALA A 1 366 ? -26 16.234 20.109 1 95.44 366 ALA A C 1
ATOM 2791 O O . ALA A 1 366 ? -27.188 16.016 20.312 1 95.44 366 ALA A O 1
ATOM 2792 N N . SER A 1 367 ? -25.453 17.391 20.406 1 95.12 367 SER A N 1
ATOM 2793 C CA . SER A 1 367 ? -26.141 18.406 21.172 1 95.12 367 SER A CA 1
ATOM 2794 C C . SER A 1 367 ? -27.297 19 20.375 1 95.12 367 SER A C 1
ATOM 2796 O O . SER A 1 367 ? -28.344 19.344 20.938 1 95.12 367 SER A O 1
ATOM 2798 N N . THR A 1 368 ? -27.141 19.172 19.125 1 92.69 368 THR A N 1
ATOM 2799 C CA . THR A 1 368 ? -28.203 19.719 18.297 1 92.69 368 THR A CA 1
ATOM 2800 C C . THR A 1 368 ? -29.328 18.719 18.141 1 92.69 368 THR A C 1
ATOM 2802 O O . THR A 1 368 ? -30.438 19.062 17.703 1 92.69 368 THR A O 1
ATOM 2805 N N . GLN A 1 369 ? -29.047 17.531 18.453 1 91.5 369 GLN A N 1
ATOM 2806 C CA . GLN A 1 369 ? -30.078 16.484 18.453 1 91.5 369 GLN A CA 1
ATOM 2807 C C . GLN A 1 369 ? -30.656 16.281 19.844 1 91.5 369 GLN A C 1
ATOM 2809 O O . GLN A 1 369 ? -31.531 15.43 20.047 1 91.5 369 GLN A O 1
ATOM 2814 N N . GLY A 1 370 ? -30.125 16.969 20.812 1 92.06 370 GLY A N 1
ATOM 2815 C CA . GLY A 1 370 ? -30.594 16.828 22.172 1 92.06 370 GLY A CA 1
ATOM 2816 C C . GLY A 1 370 ? -29.953 15.68 22.922 1 92.06 370 GLY A C 1
ATOM 2817 O O . GLY A 1 370 ? -30.453 15.25 23.969 1 92.06 370 GLY A O 1
ATOM 2818 N N . ILE A 1 371 ? -28.875 15.188 22.406 1 94.38 371 ILE A N 1
ATOM 2819 C CA . ILE A 1 371 ? -28.188 14.055 23.016 1 94.38 371 ILE A CA 1
ATOM 2820 C C . ILE A 1 371 ? -27.078 14.547 23.938 1 94.38 371 ILE A C 1
ATOM 2822 O O . ILE A 1 371 ? -26.234 15.352 23.531 1 94.38 371 ILE A O 1
ATOM 2826 N N . THR A 1 372 ? -27.125 14.109 25.156 1 94.31 372 THR A N 1
ATOM 2827 C CA . THR A 1 372 ? -26.031 14.367 26.078 1 94.31 372 THR A CA 1
ATOM 2828 C C . THR A 1 372 ? -25.062 13.188 26.109 1 94.31 372 THR A C 1
ATOM 2830 O O . THR A 1 372 ? -25.438 12.086 26.5 1 94.31 372 THR A O 1
ATOM 2833 N N . LEU A 1 373 ? -23.844 13.438 25.75 1 96 373 LEU A N 1
ATOM 2834 C CA . LEU A 1 373 ? -22.844 12.367 25.719 1 96 373 LEU A CA 1
ATOM 2835 C C . LEU A 1 373 ? -22.312 12.078 27.109 1 96 373 LEU A C 1
ATOM 2837 O O . LEU A 1 373 ? -22.031 13 27.875 1 96 373 LEU A O 1
ATOM 2841 N N . ASP A 1 374 ? -22.188 10.828 27.391 1 94.88 374 ASP A N 1
ATOM 2842 C CA . ASP A 1 374 ? -21.641 10.414 28.672 1 94.88 374 ASP A CA 1
ATOM 2843 C C . ASP A 1 374 ? -20.125 10.273 28.609 1 94.88 374 ASP A C 1
ATOM 2845 O O . ASP A 1 374 ? -19.531 10.328 27.516 1 94.88 374 ASP A O 1
ATOM 2849 N N . PRO A 1 375 ? -19.469 10.117 29.766 1 94.25 375 PRO A N 1
ATOM 2850 C CA . PRO A 1 375 ? -18 10.031 29.797 1 94.25 375 PRO A CA 1
ATOM 2851 C C . PRO A 1 375 ? -17.469 8.859 28.969 1 94.25 375 PRO A C 1
ATOM 2853 O O . PRO A 1 375 ? -16.391 8.969 28.359 1 94.25 375 PRO A O 1
ATOM 2856 N N . THR A 1 376 ? -18.203 7.82 28.922 1 94.38 376 THR A N 1
ATOM 2857 C CA . THR A 1 376 ? -17.781 6.668 28.125 1 94.38 376 THR A CA 1
ATOM 2858 C C . THR A 1 376 ? -17.734 7.023 26.641 1 94.38 376 THR A C 1
ATOM 2860 O O . THR A 1 376 ? -16.828 6.594 25.922 1 94.38 376 THR A O 1
ATOM 2863 N N . SER A 1 377 ? -18.75 7.766 26.188 1 95.12 377 SER A N 1
ATOM 2864 C CA . SER A 1 377 ? -18.781 8.219 24.812 1 95.12 377 SER A CA 1
ATOM 2865 C C . SER A 1 377 ? -17.547 9.055 24.469 1 95.12 377 SER A C 1
ATOM 2867 O O . SER A 1 377 ? -16.969 8.922 23.391 1 95.12 377 SER A O 1
ATOM 2869 N N . TYR A 1 378 ? -17.141 9.867 25.422 1 95.31 378 TYR A N 1
ATOM 2870 C CA . TYR A 1 378 ? -15.969 10.711 25.172 1 95.31 378 TYR A CA 1
ATOM 2871 C C . TYR A 1 378 ? -14.703 9.875 25.094 1 95.31 378 TYR A C 1
ATOM 2873 O O . TYR A 1 378 ? -13.789 10.203 24.328 1 95.31 378 TYR A O 1
ATOM 2881 N N . VAL A 1 379 ? -14.633 8.859 25.797 1 93.44 379 VAL A N 1
ATOM 2882 C CA . VAL A 1 379 ? -13.484 7.957 25.719 1 93.44 379 VAL A CA 1
ATOM 2883 C C . VAL A 1 379 ? -13.445 7.289 24.344 1 93.44 379 VAL A C 1
ATOM 2885 O O . VAL A 1 379 ? -12.383 7.176 23.734 1 93.44 379 VAL A O 1
ATOM 2888 N N . ILE A 1 380 ? -14.602 6.887 23.875 1 90.44 380 ILE A N 1
ATOM 2889 C CA . ILE A 1 380 ? -14.703 6.27 22.547 1 90.44 380 ILE A CA 1
ATOM 2890 C C . ILE A 1 380 ? -14.297 7.273 21.469 1 90.44 380 ILE A C 1
ATOM 2892 O O . ILE A 1 380 ? -13.516 6.949 20.578 1 90.44 380 ILE A O 1
ATOM 2896 N N . ILE A 1 381 ? -14.805 8.453 21.641 1 92.31 381 ILE A N 1
ATOM 2897 C CA . ILE A 1 381 ? -14.477 9.523 20.703 1 92.31 381 ILE A CA 1
ATOM 2898 C C . ILE A 1 381 ? -12.969 9.766 20.703 1 92.31 381 ILE A C 1
ATOM 2900 O O . ILE A 1 381 ? -12.359 9.883 19.641 1 92.31 381 ILE A O 1
ATOM 2904 N N . ALA A 1 382 ? -12.422 9.789 21.859 1 91.44 382 ALA A N 1
ATOM 2905 C CA . ALA A 1 382 ? -10.992 10.055 21.984 1 91.44 382 ALA A CA 1
ATOM 2906 C C . ALA A 1 382 ? -10.172 8.953 21.328 1 91.44 382 ALA A C 1
ATOM 2908 O O . ALA A 1 382 ? -9.242 9.234 20.562 1 91.44 382 ALA A O 1
ATOM 2909 N N . LEU A 1 383 ? -10.484 7.797 21.5 1 86.19 383 LEU A N 1
ATOM 2910 C CA . LEU A 1 383 ? -9.742 6.664 20.969 1 86.19 383 LEU A CA 1
ATOM 2911 C C . LEU A 1 383 ? -9.883 6.598 19.453 1 86.19 383 LEU A C 1
ATOM 2913 O O . LEU A 1 383 ? -8.891 6.449 18.734 1 86.19 383 LEU A O 1
ATOM 2917 N N . LEU A 1 384 ? -11.094 6.758 19 1 85 384 LEU A N 1
ATOM 2918 C CA . LEU A 1 384 ? -11.352 6.648 17.562 1 85 384 LEU A CA 1
ATOM 2919 C C . LEU A 1 384 ? -10.758 7.836 16.812 1 85 384 LEU A C 1
ATOM 2921 O O . LEU A 1 384 ? -10.273 7.688 15.688 1 85 384 LEU A O 1
ATOM 2925 N N . SER A 1 385 ? -10.828 8.984 17.469 1 87.38 385 SER A N 1
ATOM 2926 C CA . SER A 1 385 ? -10.234 10.172 16.859 1 87.38 385 SER A CA 1
ATOM 2927 C C . SER A 1 385 ? -8.719 10.023 16.734 1 87.38 385 SER A C 1
ATOM 2929 O O . SER A 1 385 ? -8.133 10.445 15.734 1 87.38 385 SER A O 1
ATOM 2931 N N . THR A 1 386 ? -8.141 9.453 17.719 1 83.12 386 THR A N 1
ATOM 2932 C CA . THR A 1 386 ? -6.699 9.25 17.703 1 83.12 386 THR A CA 1
ATOM 2933 C C . THR A 1 386 ? -6.309 8.281 16.578 1 83.12 386 THR A C 1
ATOM 2935 O O . THR A 1 386 ? -5.414 8.57 15.789 1 83.12 386 THR A O 1
ATOM 2938 N N . LEU A 1 387 ? -6.984 7.246 16.516 1 77.62 387 LEU A N 1
ATOM 2939 C CA . LEU A 1 387 ? -6.688 6.234 15.5 1 77.62 387 LEU A CA 1
ATOM 2940 C C . LEU A 1 387 ? -6.949 6.773 14.094 1 77.62 387 LEU A C 1
ATOM 2942 O O . LEU A 1 387 ? -6.152 6.551 13.188 1 77.62 387 LEU A O 1
ATOM 2946 N N . ALA A 1 388 ? -8.047 7.457 14.031 1 74.94 388 ALA A N 1
ATOM 2947 C CA . ALA A 1 388 ? -8.469 7.992 12.734 1 74.94 388 ALA A CA 1
ATOM 2948 C C . ALA A 1 388 ? -7.504 9.078 12.258 1 74.94 388 ALA A C 1
ATOM 2950 O O . ALA A 1 388 ? -7.262 9.211 11.055 1 74.94 388 ALA A O 1
ATOM 2951 N N . SER A 1 389 ? -6.941 9.789 13.156 1 74.81 389 SER A N 1
ATOM 2952 C CA . SER A 1 389 ? -6.074 10.906 12.789 1 74.81 389 SER A CA 1
ATOM 2953 C C . SER A 1 389 ? -4.75 10.406 12.219 1 74.81 389 SER A C 1
ATOM 2955 O O . SER A 1 389 ? -4.125 11.086 11.398 1 74.81 389 SER A O 1
ATOM 2957 N N . ILE A 1 390 ? -4.191 9.195 12.57 1 72.44 390 ILE A N 1
ATOM 2958 C CA . ILE A 1 390 ? -2.949 8.633 12.055 1 72.44 390 ILE A CA 1
ATOM 2959 C C . ILE A 1 390 ? -3.17 8.102 10.641 1 72.44 390 ILE A C 1
ATOM 2961 O O . ILE A 1 390 ? -2.287 8.203 9.789 1 72.44 390 ILE A O 1
ATOM 2965 N N . GLY A 1 391 ? -4.324 7.742 10.297 1 63.53 391 GLY A N 1
ATOM 2966 C CA . GLY A 1 391 ? -4.613 7.145 9 1 63.53 391 GLY A CA 1
ATOM 2967 C C . GLY A 1 391 ? -5.23 8.117 8.016 1 63.53 391 GLY A C 1
ATOM 2968 O O . GLY A 1 391 ? -5.438 7.781 6.848 1 63.53 391 GLY A O 1
ATOM 2969 N N . VAL A 1 392 ? -5.352 9.375 8.484 1 67.38 392 VAL A N 1
ATOM 2970 C CA . VAL A 1 392 ? -6.039 10.344 7.629 1 67.38 392 VAL A CA 1
ATOM 2971 C C . VAL A 1 392 ? -5.047 10.969 6.656 1 67.38 392 VAL A C 1
ATOM 2973 O O . VAL A 1 392 ? -3.902 11.25 7.02 1 67.38 392 VAL A O 1
ATOM 2976 N N . SER A 1 393 ? -5.512 11.031 5.367 1 65.69 393 SER A N 1
ATOM 2977 C CA . SER A 1 393 ? -4.707 11.695 4.348 1 65.69 393 SER A CA 1
ATOM 2978 C C . SER A 1 393 ? -4.531 13.18 4.668 1 65.69 393 SER A C 1
ATOM 2980 O O . SER A 1 393 ? -5.461 13.828 5.148 1 65.69 393 SER A O 1
ATOM 2982 N N . PRO A 1 394 ? -3.363 13.727 4.559 1 69.56 394 PRO A N 1
ATOM 2983 C CA . PRO A 1 394 ? -3.115 15.141 4.836 1 69.56 394 PRO A CA 1
ATOM 2984 C C . PRO A 1 394 ? -3.584 16.062 3.709 1 69.56 394 PRO A C 1
ATOM 2986 O O . PRO A 1 394 ? -2.818 16.906 3.234 1 69.56 394 PRO A O 1
ATOM 2989 N N . ILE A 1 395 ? -4.84 15.859 3.268 1 69.62 395 ILE A N 1
ATOM 2990 C CA . ILE A 1 395 ? -5.461 16.672 2.227 1 69.62 395 ILE A CA 1
ATOM 2991 C C . ILE A 1 395 ? -6.684 17.391 2.793 1 69.62 395 ILE A C 1
ATOM 2993 O O . ILE A 1 395 ? -7.184 17.031 3.861 1 69.62 395 ILE A O 1
ATOM 2997 N N . PRO A 1 396 ? -7.051 18.391 2.066 1 71.75 396 PRO A N 1
ATOM 2998 C CA . PRO A 1 396 ? -8.141 19.219 2.594 1 71.75 396 PRO A CA 1
ATOM 2999 C C . PRO A 1 396 ? -9.414 18.422 2.85 1 71.75 396 PRO A C 1
ATOM 3001 O O . PRO A 1 396 ? -9.773 17.547 2.051 1 71.75 396 PRO A O 1
ATOM 3004 N N . SER A 1 397 ? -10.008 18.531 3.971 1 70.56 397 SER A N 1
ATOM 3005 C CA . SER A 1 397 ? -11.328 18.078 4.375 1 70.56 397 SER A CA 1
ATOM 3006 C C . SER A 1 397 ? -11.383 16.547 4.445 1 70.56 397 SER A C 1
ATOM 3008 O O . SER A 1 397 ? -12.469 15.961 4.387 1 70.56 397 SER A O 1
ATOM 3010 N N . ALA A 1 398 ? -10.297 15.953 4.59 1 73.12 398 ALA A N 1
ATOM 3011 C CA . ALA A 1 398 ? -10.227 14.5 4.656 1 73.12 398 ALA A CA 1
ATOM 3012 C C . ALA A 1 398 ? -10.875 13.977 5.938 1 73.12 398 ALA A C 1
ATOM 3014 O O . ALA A 1 398 ? -11.352 12.836 5.977 1 73.12 398 ALA A O 1
ATOM 3015 N N . SER A 1 399 ? -11.031 14.766 6.859 1 78.88 399 SER A N 1
ATOM 3016 C CA . SER A 1 399 ? -11.492 14.328 8.172 1 78.88 399 SER A CA 1
ATOM 3017 C C . SER A 1 399 ? -13.008 14.133 8.188 1 78.88 399 SER A C 1
ATOM 3019 O O . SER A 1 399 ? -13.547 13.516 9.109 1 78.88 399 SER A O 1
ATOM 3021 N N . LEU A 1 400 ? -13.734 14.609 7.258 1 80.25 400 LEU A N 1
ATOM 3022 C CA . LEU A 1 400 ? -15.195 14.578 7.25 1 80.25 400 LEU A CA 1
ATOM 3023 C C . LEU A 1 400 ? -15.703 13.141 7.199 1 80.25 400 LEU A C 1
ATOM 3025 O O . LEU A 1 400 ? -16.719 12.812 7.824 1 80.25 400 LEU A O 1
ATOM 3029 N N . VAL A 1 401 ? -14.969 12.344 6.543 1 76.69 401 VAL A N 1
ATOM 3030 C CA . VAL A 1 401 ? -15.383 10.945 6.426 1 76.69 401 VAL A CA 1
ATOM 3031 C C . VAL A 1 401 ? -15.211 10.242 7.766 1 76.69 401 VAL A C 1
ATOM 3033 O O . VAL A 1 401 ? -16.016 9.383 8.133 1 76.69 401 VAL A O 1
ATOM 3036 N N . LEU A 1 402 ? -14.273 10.664 8.477 1 80.44 402 LEU A N 1
ATOM 3037 C CA . LEU A 1 402 ? -14 10.062 9.773 1 80.44 402 LEU A CA 1
ATOM 3038 C C . LEU A 1 402 ? -15.062 10.461 10.797 1 80.44 402 LEU A C 1
ATOM 3040 O O . LEU A 1 402 ? -15.375 9.688 11.703 1 80.44 402 LEU A O 1
ATOM 3044 N N . LEU A 1 403 ? -15.555 11.609 10.594 1 87.5 403 LEU A N 1
ATOM 3045 C CA . LEU A 1 403 ? -16.562 12.141 11.5 1 87.5 403 LEU A CA 1
ATOM 3046 C C . LEU A 1 403 ? -17.797 11.242 11.523 1 87.5 403 LEU A C 1
ATOM 3048 O O . LEU A 1 403 ? -18.391 11 12.578 1 87.5 403 LEU A O 1
ATOM 3052 N N . LEU A 1 404 ? -18.188 10.719 10.414 1 84.75 404 LEU A N 1
ATOM 3053 C CA . LEU A 1 404 ? -19.359 9.859 10.297 1 84.75 404 LEU A CA 1
ATOM 3054 C C . LEU A 1 404 ? -19.188 8.594 11.141 1 84.75 404 LEU A C 1
ATOM 3056 O O . LEU A 1 404 ? -20.094 8.227 11.898 1 84.75 404 LEU A O 1
ATOM 3060 N N . MET A 1 405 ? -18.094 8.078 11.031 1 82.44 405 MET A N 1
ATOM 3061 C CA . MET A 1 405 ? -17.812 6.84 11.758 1 82.44 405 MET A CA 1
ATOM 3062 C C . MET A 1 405 ? -17.797 7.078 13.266 1 82.44 405 MET A C 1
ATOM 3064 O O . MET A 1 405 ? -18.359 6.277 14.023 1 82.44 405 MET A O 1
ATOM 3068 N N . ILE A 1 406 ? -17.203 8.109 13.703 1 88.5 406 ILE A N 1
ATOM 3069 C CA . ILE A 1 406 ? -17.094 8.398 15.125 1 88.5 406 ILE A CA 1
ATOM 3070 C C . ILE A 1 406 ? -18.484 8.703 15.695 1 88.5 406 ILE A C 1
ATOM 3072 O O . ILE A 1 406 ? -18.844 8.211 16.766 1 88.5 406 ILE A O 1
ATOM 3076 N N . ALA A 1 407 ? -19.266 9.484 14.984 1 91.19 407 ALA A N 1
ATOM 3077 C CA . ALA A 1 407 ? -20.609 9.828 15.438 1 91.19 407 ALA A CA 1
ATOM 3078 C C . ALA A 1 407 ? -21.469 8.586 15.609 1 91.19 407 ALA A C 1
ATOM 3080 O O . ALA A 1 407 ? -22.125 8.406 16.641 1 91.19 407 ALA A O 1
ATOM 3081 N N . ARG A 1 408 ? -21.375 7.738 14.68 1 86.88 408 ARG A N 1
ATOM 3082 C CA . ARG A 1 408 ? -22.172 6.52 14.727 1 86.88 408 ARG A CA 1
ATOM 3083 C C . ARG A 1 408 ? -21.734 5.625 15.883 1 86.88 408 ARG A C 1
ATOM 3085 O O . ARG A 1 408 ? -22.562 4.938 16.484 1 86.88 408 ARG A O 1
ATOM 3092 N N . SER A 1 409 ? -20.547 5.613 16.141 1 87.19 409 SER A N 1
ATOM 3093 C CA . SER A 1 409 ? -20 4.766 17.203 1 87.19 409 SER A CA 1
ATOM 3094 C C . SER A 1 409 ? -20.547 5.164 18.562 1 87.19 409 SER A C 1
ATOM 3096 O O . SER A 1 409 ? -20.516 4.371 19.516 1 87.19 409 SER A O 1
ATOM 3098 N N . VAL A 1 410 ? -20.984 6.344 18.719 1 91.88 410 VAL A N 1
ATOM 3099 C CA . VAL A 1 410 ? -21.547 6.797 19.984 1 91.88 410 VAL A CA 1
ATOM 3100 C C . VAL A 1 410 ? -23.047 7.059 19.812 1 91.88 410 VAL A C 1
ATOM 3102 O O . VAL A 1 410 ? -23.625 7.895 20.516 1 91.88 410 VAL A O 1
ATOM 3105 N N . ASN A 1 411 ? -23.594 6.531 18.75 1 90.25 411 ASN A N 1
ATOM 3106 C CA . ASN A 1 411 ? -25.031 6.496 18.484 1 90.25 411 ASN A CA 1
ATOM 3107 C C . ASN A 1 411 ? -25.578 7.887 18.188 1 90.25 411 ASN A C 1
ATOM 3109 O O . ASN A 1 411 ? -26.672 8.242 18.641 1 90.25 411 ASN A O 1
ATOM 3113 N N . VAL A 1 412 ? -24.797 8.703 17.578 1 92.12 412 VAL A N 1
ATOM 3114 C CA . VAL A 1 412 ? -25.25 9.992 17.094 1 92.12 412 VAL A CA 1
ATOM 3115 C C . VAL A 1 412 ? -25.625 9.883 15.609 1 92.12 412 VAL A C 1
ATOM 3117 O O . VAL A 1 412 ? -24.797 9.477 14.789 1 92.12 412 VAL A O 1
ATOM 3120 N N . GLU A 1 413 ? -26.781 10.195 15.305 1 87.62 413 GLU A N 1
ATOM 3121 C CA . GLU A 1 413 ? -27.25 10.062 13.93 1 87.62 413 GLU A CA 1
ATOM 3122 C C . GLU A 1 413 ? -26.703 11.172 13.039 1 87.62 413 GLU A C 1
ATOM 3124 O O . GLU A 1 413 ? -26.359 12.25 13.531 1 87.62 413 GLU A O 1
ATOM 3129 N N . ILE A 1 414 ? -26.578 10.828 11.82 1 87.94 414 ILE A N 1
ATOM 3130 C CA . ILE A 1 414 ? -26.156 11.82 10.844 1 87.94 414 ILE A CA 1
ATOM 3131 C C . ILE A 1 414 ? -27.375 12.539 10.273 1 87.94 414 ILE A C 1
ATOM 3133 O O . ILE A 1 414 ? -28.125 11.969 9.477 1 87.94 414 ILE A O 1
ATOM 3137 N N . THR A 1 415 ? -27.562 13.734 10.688 1 86.19 415 THR A N 1
ATOM 3138 C CA . THR A 1 415 ? -28.719 14.531 10.305 1 86.19 415 THR A CA 1
ATOM 3139 C C . THR A 1 415 ? -28.312 15.641 9.336 1 86.19 415 THR A C 1
ATOM 3141 O O . THR A 1 415 ? -27.203 15.648 8.82 1 86.19 415 THR A O 1
ATOM 3144 N N . GLY A 1 416 ? -29.203 16.516 9.094 1 82.44 416 GLY A N 1
ATOM 3145 C CA . GLY A 1 416 ? -28.938 17.656 8.234 1 82.44 416 GLY A CA 1
ATOM 3146 C C . GLY A 1 416 ? -27.828 18.547 8.758 1 82.44 416 GLY A C 1
ATOM 3147 O O . GLY A 1 416 ? -27.172 19.25 7.988 1 82.44 416 GLY A O 1
ATOM 3148 N N . MET A 1 417 ? -27.688 18.516 10.008 1 85.56 417 MET A N 1
ATOM 3149 C CA . MET A 1 417 ? -26.656 19.344 10.633 1 85.56 417 MET A CA 1
ATOM 3150 C C . MET A 1 417 ? -25.266 18.922 10.156 1 85.56 417 MET A C 1
ATOM 3152 O O . MET A 1 417 ? -24.312 19.703 10.258 1 85.56 417 MET A O 1
ATOM 3156 N N . TYR A 1 418 ? -25.078 17.719 9.703 1 87.75 418 TYR A N 1
ATOM 3157 C CA . TYR A 1 418 ? -23.828 17.297 9.086 1 87.75 418 TYR A CA 1
ATOM 3158 C C . TYR A 1 418 ? -23.531 18.141 7.852 1 87.75 418 TYR A C 1
ATOM 3160 O O . TYR A 1 418 ? -22.375 18.469 7.586 1 87.75 418 TYR A O 1
ATOM 3168 N N . ALA A 1 419 ? -24.547 18.359 7.094 1 80.12 419 ALA A N 1
ATOM 3169 C CA . ALA A 1 419 ? -24.375 19.203 5.914 1 80.12 419 ALA A CA 1
ATOM 3170 C C . ALA A 1 419 ? -23.844 20.594 6.301 1 80.12 419 ALA A C 1
ATOM 3172 O O . ALA A 1 419 ? -23.062 21.203 5.559 1 80.12 419 ALA A O 1
ATOM 3173 N N . VAL A 1 420 ? -24.25 21.078 7.398 1 80.06 420 VAL A N 1
ATOM 3174 C CA . VAL A 1 420 ? -23.781 22.359 7.918 1 80.06 420 VAL A CA 1
ATOM 3175 C C . VAL A 1 420 ? -22.297 22.281 8.234 1 80.06 420 VAL A C 1
ATOM 3177 O O . VAL A 1 420 ? -21.531 23.219 7.938 1 80.06 420 VAL A O 1
ATOM 3180 N N . ILE A 1 421 ? -21.875 21.188 8.836 1 86.69 421 ILE A N 1
ATOM 3181 C CA . ILE A 1 421 ? -20.469 20.953 9.133 1 86.69 421 ILE A CA 1
ATOM 3182 C C . ILE A 1 421 ? -19.656 20.969 7.832 1 86.69 421 ILE A C 1
ATOM 3184 O O . ILE A 1 421 ? -18.625 21.609 7.75 1 86.69 421 ILE A O 1
ATOM 3188 N N . VAL A 1 422 ? -20.172 20.266 6.844 1 82.69 422 VAL A N 1
ATOM 3189 C CA . VAL A 1 422 ? -19.469 20.156 5.566 1 82.69 422 VAL A CA 1
ATOM 3190 C C . VAL A 1 422 ? -19.312 21.531 4.941 1 82.69 422 VAL A C 1
ATOM 3192 O O . VAL A 1 422 ? -18.25 21.844 4.375 1 82.69 422 VAL A O 1
ATOM 3195 N N . ALA A 1 423 ? -20.281 22.344 5.113 1 74.44 423 ALA A N 1
ATOM 3196 C CA . ALA A 1 423 ? -20.312 23.672 4.496 1 74.44 423 ALA A CA 1
ATOM 3197 C C . ALA A 1 423 ? -19.234 24.562 5.082 1 74.44 423 ALA A C 1
ATOM 3199 O O . ALA A 1 423 ? -18.688 25.422 4.383 1 74.44 423 ALA A O 1
ATOM 3200 N N . ILE A 1 424 ? -18.812 24.406 6.305 1 80.44 424 ILE A N 1
ATOM 3201 C CA . ILE A 1 424 ? -17.891 25.328 6.938 1 80.44 424 ILE A CA 1
ATOM 3202 C C . ILE A 1 424 ? -16.531 24.656 7.133 1 80.44 424 ILE A C 1
ATOM 3204 O O . ILE A 1 424 ? -15.578 25.281 7.598 1 80.44 424 ILE A O 1
ATOM 3208 N N . ASP A 1 425 ? -16.422 23.453 6.785 1 86.5 425 ASP A N 1
ATOM 3209 C CA . ASP A 1 425 ? -15.227 22.672 7.074 1 86.5 425 ASP A CA 1
ATOM 3210 C C . ASP A 1 425 ? -13.992 23.281 6.402 1 86.5 425 ASP A C 1
ATOM 3212 O O . ASP A 1 425 ? -12.891 23.219 6.949 1 86.5 425 ASP A O 1
ATOM 3216 N N . TRP A 1 426 ? -14.195 23.859 5.258 1 81.81 426 TRP A N 1
ATOM 3217 C CA . TRP A 1 426 ? -13.07 24.453 4.539 1 81.81 426 TRP A CA 1
ATOM 3218 C C . TRP A 1 426 ? -12.391 25.531 5.379 1 81.81 426 TRP A C 1
ATOM 3220 O O . TRP A 1 426 ? -11.172 25.703 5.312 1 81.81 426 TRP A O 1
ATOM 3230 N N . LEU A 1 427 ? -13.102 26.25 6.125 1 83.06 427 LEU A N 1
ATOM 3231 C CA . LEU A 1 427 ? -12.562 27.312 6.965 1 83.06 427 LEU A CA 1
ATOM 3232 C C . LEU A 1 427 ? -11.836 26.734 8.172 1 83.06 427 LEU A C 1
ATOM 3234 O O . LEU A 1 427 ? -10.695 27.109 8.461 1 83.06 427 LEU A O 1
ATOM 3238 N N . LEU A 1 428 ? -12.469 25.859 8.867 1 90.19 428 LEU A N 1
ATOM 3239 C CA . LEU A 1 428 ? -11.906 25.281 10.078 1 90.19 428 LEU A CA 1
ATOM 3240 C C . LEU A 1 428 ? -10.664 24.469 9.766 1 90.19 428 LEU A C 1
ATOM 3242 O O . LEU A 1 428 ? -9.734 24.406 10.578 1 90.19 428 LEU A O 1
ATOM 3246 N N . ASP A 1 429 ? -10.695 23.875 8.609 1 91.25 429 ASP A N 1
ATOM 3247 C CA . ASP A 1 429 ? -9.555 23.047 8.188 1 91.25 429 ASP A CA 1
ATOM 3248 C C . ASP A 1 429 ? -8.281 23.891 8.102 1 91.25 429 ASP A C 1
ATOM 3250 O O . ASP A 1 429 ? -7.191 23.391 8.398 1 91.25 429 ASP A O 1
ATOM 3254 N N . ARG A 1 430 ? -8.406 25.078 7.676 1 89.44 430 ARG A N 1
ATOM 3255 C CA . ARG A 1 430 ? -7.254 25.969 7.559 1 89.44 430 ARG A CA 1
ATOM 3256 C C . ARG A 1 430 ? -6.598 26.203 8.914 1 89.44 430 ARG A C 1
ATOM 3258 O O . ARG A 1 430 ? -5.375 26.156 9.039 1 89.44 430 ARG A O 1
ATOM 3265 N N . PHE A 1 431 ? -7.379 26.406 9.875 1 94.12 431 PHE A N 1
ATOM 3266 C CA . PHE A 1 431 ? -6.852 26.625 11.219 1 94.12 431 PHE A CA 1
ATOM 3267 C C . PHE A 1 431 ? -6.277 25.328 11.789 1 94.12 431 PHE A C 1
ATOM 3269 O O . PHE A 1 431 ? -5.23 25.344 12.445 1 94.12 431 PHE A O 1
ATOM 3276 N N . ARG A 1 432 ? -6.926 24.203 11.578 1 94.75 432 ARG A N 1
ATOM 3277 C CA . ARG A 1 432 ? -6.414 22.906 12.016 1 94.75 432 ARG A CA 1
ATOM 3278 C C . ARG A 1 432 ? -5.027 22.641 11.438 1 94.75 432 ARG A C 1
ATOM 3280 O O . ARG A 1 432 ? -4.121 22.219 12.156 1 94.75 432 ARG A O 1
ATOM 3287 N N . THR A 1 433 ? -4.906 22.922 10.156 1 93.94 433 THR A N 1
ATOM 3288 C CA . THR A 1 433 ? -3.648 22.672 9.469 1 93.94 433 THR A CA 1
ATOM 3289 C C . THR A 1 433 ? -2.543 23.562 10.016 1 93.94 433 THR A C 1
ATOM 3291 O O . THR A 1 433 ? -1.404 23.125 10.18 1 93.94 433 THR A O 1
ATOM 3294 N N . ALA A 1 434 ? -2.914 24.812 10.281 1 95.75 434 ALA A N 1
ATOM 3295 C CA . ALA A 1 434 ? -1.938 25.734 10.875 1 95.75 434 ALA A CA 1
ATOM 3296 C C . ALA A 1 434 ? -1.434 25.203 12.211 1 95.75 434 ALA A C 1
ATOM 3298 O O . ALA A 1 434 ? -0.241 25.281 12.516 1 95.75 434 ALA A O 1
ATOM 3299 N N . ILE A 1 435 ? -2.285 24.656 13.008 1 96.62 435 ILE A N 1
ATOM 3300 C CA . ILE A 1 435 ? -1.925 24.078 14.305 1 96.62 435 ILE A CA 1
ATOM 3301 C C . ILE A 1 435 ? -1.043 22.859 14.102 1 96.62 435 ILE A C 1
ATOM 3303 O O . ILE A 1 435 ? -0.04 22.688 14.797 1 96.62 435 ILE A O 1
ATOM 3307 N N . ASN A 1 436 ? -1.418 22.016 13.211 1 95.19 436 ASN A N 1
ATOM 3308 C CA . ASN A 1 436 ? -0.638 20.812 12.922 1 95.19 436 ASN A CA 1
ATOM 3309 C C . ASN A 1 436 ? 0.796 21.156 12.531 1 95.19 436 ASN A C 1
ATOM 3311 O O . ASN A 1 436 ? 1.746 20.609 13.086 1 95.19 436 ASN A O 1
ATOM 3315 N N . VAL A 1 437 ? 0.916 22.062 11.562 1 97.06 437 VAL A N 1
ATOM 3316 C CA . VAL A 1 437 ? 2.229 22.453 11.055 1 97.06 437 VAL A CA 1
ATOM 3317 C C . VAL A 1 437 ? 3.041 23.109 12.156 1 97.06 437 VAL A C 1
ATOM 3319 O O . VAL A 1 437 ? 4.246 22.875 12.281 1 97.06 437 VAL A O 1
ATOM 3322 N N . SER A 1 438 ? 2.373 24 12.922 1 97.88 438 SER A N 1
ATOM 3323 C CA . SER A 1 438 ? 3.051 24.562 14.086 1 97.88 438 SER A CA 1
ATOM 3324 C C . SER A 1 438 ? 3.586 23.469 15 1 97.88 438 SER A C 1
ATOM 3326 O O . SER A 1 438 ? 4.734 23.531 15.445 1 97.88 438 SER A O 1
ATOM 3328 N N . GLY A 1 439 ? 2.758 22.5 15.242 1 97.12 439 GLY A N 1
ATOM 3329 C CA . GLY A 1 439 ? 3.152 21.391 16.078 1 97.12 439 GLY A CA 1
ATOM 3330 C C . GLY A 1 439 ? 4.352 20.625 15.547 1 97.12 439 GLY A C 1
ATOM 3331 O O . GLY A 1 439 ? 5.203 20.188 16.312 1 97.12 439 GLY A O 1
ATOM 3332 N N . ASP A 1 440 ? 4.434 20.438 14.281 1 97.31 440 ASP A N 1
ATOM 3333 C CA . ASP A 1 440 ? 5.562 19.75 13.664 1 97.31 440 ASP A CA 1
ATOM 3334 C C . ASP A 1 440 ? 6.875 20.469 13.945 1 97.31 440 ASP A C 1
ATOM 3336 O O . ASP A 1 440 ? 7.887 19.844 14.242 1 97.31 440 ASP A O 1
ATOM 3340 N N . LEU A 1 441 ? 6.867 21.781 13.812 1 98.06 441 LEU A N 1
ATOM 3341 C CA . LEU A 1 441 ? 8.086 22.562 13.984 1 98.06 441 LEU A CA 1
ATOM 3342 C C . LEU A 1 441 ? 8.461 22.656 15.461 1 98.06 441 LEU A C 1
ATOM 3344 O O . LEU A 1 441 ? 9.648 22.625 15.812 1 98.06 441 LEU A O 1
ATOM 3348 N N . PHE A 1 442 ? 7.492 22.797 16.344 1 98.12 442 PHE A N 1
ATOM 3349 C CA . PHE A 1 442 ? 7.781 22.719 17.781 1 98.12 442 PHE A CA 1
ATOM 3350 C C . PHE A 1 442 ? 8.391 21.359 18.125 1 98.12 442 PHE A C 1
ATOM 3352 O O . PHE A 1 442 ? 9.359 21.297 18.875 1 98.12 442 PHE A O 1
ATOM 3359 N N . ALA A 1 443 ? 7.844 20.328 17.562 1 97.94 443 ALA A N 1
ATOM 3360 C CA . ALA A 1 443 ? 8.328 18.984 17.812 1 97.94 443 ALA A CA 1
ATOM 3361 C C . ALA A 1 443 ? 9.773 18.828 17.344 1 97.94 443 ALA A C 1
ATOM 3363 O O . ALA A 1 443 ? 10.609 18.266 18.062 1 97.94 443 ALA A O 1
ATOM 3364 N N . ALA A 1 444 ? 10.047 19.297 16.172 1 97.75 444 ALA A N 1
ATOM 3365 C CA . ALA A 1 444 ? 11.398 19.172 15.625 1 97.75 444 ALA A CA 1
ATOM 3366 C C . ALA A 1 444 ? 12.43 19.781 16.578 1 97.75 444 ALA A C 1
ATOM 3368 O O . ALA A 1 444 ? 13.477 19.172 16.828 1 97.75 444 ALA A O 1
ATOM 3369 N N . MET A 1 445 ? 12.141 20.938 17.109 1 97.81 445 MET A N 1
ATOM 3370 C CA . MET A 1 445 ? 13.062 21.609 18.031 1 97.81 445 MET A CA 1
ATOM 3371 C C . MET A 1 445 ? 13.172 20.844 19.344 1 97.81 445 MET A C 1
ATOM 3373 O O . MET A 1 445 ? 14.266 20.672 19.875 1 97.81 445 MET A O 1
ATOM 3377 N N . ILE A 1 446 ? 12.109 20.359 19.844 1 98 446 ILE A N 1
ATOM 3378 C CA . ILE A 1 446 ? 12.102 19.594 21.094 1 98 446 ILE A CA 1
ATOM 3379 C C . ILE A 1 446 ? 12.914 18.312 20.922 1 98 446 ILE A C 1
ATOM 3381 O O . ILE A 1 446 ? 13.75 17.984 21.75 1 98 446 ILE A O 1
ATOM 3385 N N . ILE A 1 447 ? 12.641 17.625 19.859 1 96.94 447 ILE A N 1
ATOM 3386 C CA . ILE A 1 447 ? 13.344 16.375 19.578 1 96.94 447 ILE A CA 1
ATOM 3387 C C . ILE A 1 447 ? 14.844 16.641 19.453 1 96.94 447 ILE A C 1
ATOM 3389 O O . ILE A 1 447 ? 15.656 15.875 19.969 1 96.94 447 ILE A O 1
ATOM 3393 N N . TYR A 1 448 ? 15.234 17.719 18.766 1 96.44 448 TYR A N 1
ATOM 3394 C CA . TYR A 1 448 ? 16.625 18.109 18.641 1 96.44 448 TYR A CA 1
ATOM 3395 C C . TYR A 1 448 ? 17.266 18.344 20 1 96.44 448 TYR A C 1
ATOM 3397 O O . TYR A 1 448 ? 18.312 17.766 20.328 1 96.44 448 TYR A O 1
ATOM 3405 N N . LYS A 1 449 ? 16.578 19.062 20.828 1 96.38 449 LYS A N 1
ATOM 3406 C CA . LYS A 1 449 ? 17.125 19.406 22.141 1 96.38 449 LYS A CA 1
ATOM 3407 C C . LYS A 1 449 ? 17.188 18.188 23.062 1 96.38 449 LYS A C 1
ATOM 3409 O O . LYS A 1 449 ? 18.094 18.062 23.875 1 96.38 449 LYS A O 1
ATOM 3414 N N . GLN A 1 450 ? 16.297 17.281 22.922 1 95.94 450 GLN A N 1
ATOM 3415 C CA . GLN A 1 450 ? 16.234 16.125 23.812 1 95.94 450 GLN A CA 1
ATOM 3416 C C . GLN A 1 450 ? 17.172 15.008 23.344 1 95.94 450 GLN A C 1
ATOM 3418 O O . GLN A 1 450 ? 17.719 14.266 24.156 1 95.94 450 GLN A O 1
ATOM 3423 N N . THR A 1 451 ? 17.359 14.883 22.062 1 93.62 451 THR A N 1
ATOM 3424 C CA . THR A 1 451 ? 18.203 13.805 21.547 1 93.62 451 THR A CA 1
ATOM 3425 C C . THR A 1 451 ? 19.656 14.266 21.422 1 93.62 451 THR A C 1
ATOM 3427 O O . THR A 1 451 ? 20.578 13.453 21.531 1 93.62 451 THR A O 1
ATOM 3430 N N . GLY A 1 452 ? 19.844 15.508 21.078 1 92.62 452 GLY A N 1
ATOM 3431 C CA . GLY A 1 452 ? 21.188 16.047 20.906 1 92.62 452 GLY A CA 1
ATOM 3432 C C . GLY A 1 452 ? 21.844 15.594 19.609 1 92.62 452 GLY A C 1
ATOM 3433 O O . GLY A 1 452 ? 23.062 15.703 19.453 1 92.62 452 GLY A O 1
ATOM 3434 N N . ILE A 1 453 ? 21.047 15.078 18.766 1 91.12 453 ILE A N 1
ATOM 3435 C CA . ILE A 1 453 ? 21.578 14.57 17.5 1 91.12 453 ILE A CA 1
ATOM 3436 C C . ILE A 1 453 ? 22.062 15.734 16.641 1 91.12 453 ILE A C 1
ATOM 3438 O O . ILE A 1 453 ? 21.344 16.734 16.469 1 91.12 453 ILE A O 1
ATOM 3442 N N . GLU A 1 454 ? 23.281 15.594 16.094 1 89.62 454 GLU A N 1
ATOM 3443 C CA . GLU A 1 454 ? 23.875 16.594 15.211 1 89.62 454 GLU A CA 1
ATOM 3444 C C . GLU A 1 454 ? 24.219 16 13.844 1 89.62 454 GLU A C 1
ATOM 3446 O O . GLU A 1 454 ? 24.391 14.789 13.719 1 89.62 454 GLU A O 1
ATOM 3451 N N . ASP A 1 455 ? 24.156 16.844 12.898 1 88 455 ASP A N 1
ATOM 3452 C CA . ASP A 1 455 ? 24.516 16.391 11.555 1 88 455 ASP A CA 1
ATOM 3453 C C . ASP A 1 455 ? 26.016 16.078 11.469 1 88 455 ASP A C 1
ATOM 3455 O O . ASP A 1 455 ? 26.828 16.734 12.102 1 88 455 ASP A O 1
ATOM 3459 N N . PRO A 1 456 ? 26.297 15.062 10.695 1 79.31 456 PRO A N 1
ATOM 3460 C CA . PRO A 1 456 ? 27.719 14.836 10.438 1 79.31 456 PRO A CA 1
ATOM 3461 C C . PRO A 1 456 ? 28.359 15.961 9.625 1 79.31 456 PRO A C 1
ATOM 3463 O O . PRO A 1 456 ? 27.656 16.766 9.016 1 79.31 456 PRO A O 1
ATOM 3466 N N . GLU A 1 457 ? 29.688 16.078 9.719 1 74.44 457 GLU A N 1
ATOM 3467 C CA . GLU A 1 457 ? 30.453 17.156 9.094 1 74.44 457 GLU A CA 1
ATOM 3468 C C . GLU A 1 457 ? 30.172 17.25 7.598 1 74.44 457 GLU A C 1
ATOM 3470 O O . GLU A 1 457 ? 30.078 18.344 7.043 1 74.44 457 GLU A O 1
ATOM 3475 N N . GLU A 1 458 ? 30 16.094 7.012 1 66.38 458 GLU A N 1
ATOM 3476 C CA . GLU A 1 458 ? 29.766 16.078 5.57 1 66.38 458 GLU A CA 1
ATOM 3477 C C . GLU A 1 458 ? 28.453 16.781 5.227 1 66.38 458 GLU A C 1
ATOM 3479 O O . GLU A 1 458 ? 28.359 17.469 4.215 1 66.38 458 GLU A O 1
ATOM 3484 N N . VAL A 1 459 ? 27.578 16.672 6.098 1 67.56 459 VAL A N 1
ATOM 3485 C CA . VAL A 1 459 ? 26.25 17.25 5.871 1 67.56 459 VAL A CA 1
ATOM 3486 C C . VAL A 1 459 ? 26.297 18.75 6.141 1 67.56 459 VAL A C 1
ATOM 3488 O O . VAL A 1 459 ? 25.672 19.531 5.414 1 67.56 459 VAL A O 1
ATOM 3491 N N . ILE A 1 460 ? 27.016 19.094 7.098 1 68.88 460 ILE A N 1
ATOM 3492 C CA . ILE A 1 460 ? 27.141 20.5 7.441 1 68.88 460 ILE A CA 1
ATOM 3493 C C . ILE A 1 460 ? 27.812 21.266 6.289 1 68.88 460 ILE A C 1
ATOM 3495 O O . ILE A 1 460 ? 27.375 22.359 5.934 1 68.88 460 ILE A O 1
ATOM 3499 N N . GLU A 1 461 ? 28.672 20.547 5.727 1 60.97 461 GLU A N 1
ATOM 3500 C CA . GLU A 1 461 ? 29.391 21.141 4.605 1 60.97 461 GLU A CA 1
ATOM 3501 C C . GLU A 1 461 ? 28.484 21.281 3.383 1 60.97 461 GLU A C 1
ATOM 3503 O O . GLU A 1 461 ? 28.531 22.281 2.672 1 60.97 461 GLU A O 1
ATOM 3508 N N . GLU A 1 462 ? 27.734 20.281 3.246 1 63.41 462 GLU A N 1
ATOM 3509 C CA . GLU A 1 462 ? 26.812 20.297 2.107 1 63.41 462 GLU A CA 1
ATOM 3510 C C . GLU A 1 462 ? 25.766 21.391 2.264 1 63.41 462 GLU A C 1
ATOM 3512 O O . GLU A 1 462 ? 25.438 22.094 1.304 1 63.41 462 GLU A O 1
ATOM 3517 N N . THR A 1 463 ? 25.281 21.469 3.385 1 61.34 463 THR A N 1
ATOM 3518 C CA . THR A 1 463 ? 24.281 22.484 3.691 1 61.34 463 THR A CA 1
ATOM 3519 C C . THR A 1 463 ? 24.891 23.875 3.58 1 61.34 463 THR A C 1
ATOM 3521 O O . THR A 1 463 ? 24.219 24.797 3.102 1 61.34 463 THR A O 1
ATOM 3524 N N . ALA A 1 464 ? 26.125 24.016 4.004 1 58.47 464 ALA A N 1
ATOM 3525 C CA . ALA A 1 464 ? 26.844 25.281 3.893 1 58.47 464 ALA A CA 1
ATOM 3526 C C . ALA A 1 464 ? 27.078 25.656 2.432 1 58.47 464 ALA A C 1
ATOM 3528 O O . ALA A 1 464 ? 26.938 26.812 2.049 1 58.47 464 ALA A O 1
ATOM 3529 N N . ARG A 1 465 ? 27.359 24.609 1.734 1 56.53 465 ARG A N 1
ATOM 3530 C CA . ARG A 1 465 ? 27.578 24.844 0.311 1 56.53 465 ARG A CA 1
ATOM 3531 C C . ARG A 1 465 ? 26.297 25.281 -0.386 1 56.53 465 ARG A C 1
ATOM 3533 O O . ARG A 1 465 ? 26.328 26.141 -1.271 1 56.53 465 ARG A O 1
ATOM 3540 N N . GLU A 1 466 ? 25.281 24.734 0.048 1 60.66 466 GLU A N 1
ATOM 3541 C CA . GLU A 1 466 ? 23.984 25.094 -0.533 1 60.66 466 GLU A CA 1
ATOM 3542 C C . GLU A 1 466 ? 23.594 26.516 -0.161 1 60.66 466 GLU A C 1
ATOM 3544 O O . GLU A 1 466 ? 23.047 27.25 -0.992 1 60.66 466 GLU A O 1
ATOM 3549 N N . THR A 1 467 ? 23.812 26.844 1.033 1 57.06 467 THR A N 1
ATOM 3550 C CA . THR A 1 467 ? 23.531 28.188 1.507 1 57.06 467 THR A CA 1
ATOM 3551 C C . THR A 1 467 ? 24.422 29.203 0.811 1 57.06 467 THR A C 1
ATOM 3553 O O . THR A 1 467 ? 23.969 30.281 0.412 1 57.06 467 THR A O 1
ATOM 3556 N N . ASP A 1 468 ? 25.703 28.859 0.693 1 51.44 468 ASP A N 1
ATOM 3557 C CA . ASP A 1 468 ? 26.656 29.734 -0.002 1 51.44 468 ASP A CA 1
ATOM 3558 C C . ASP A 1 468 ? 26.281 29.875 -1.477 1 51.44 468 ASP A C 1
ATOM 3560 O O . ASP A 1 468 ? 26.391 30.969 -2.047 1 51.44 468 ASP A O 1
ATOM 3564 N N . ALA A 1 469 ? 25.859 28.844 -1.955 1 51.31 469 ALA A N 1
ATOM 3565 C CA . ALA A 1 469 ? 25.469 28.891 -3.361 1 51.31 469 ALA A CA 1
ATOM 3566 C C . ALA A 1 469 ? 24.219 29.75 -3.555 1 51.31 469 ALA A C 1
ATOM 3568 O O . ALA A 1 469 ? 24.078 30.422 -4.574 1 51.31 469 ALA A O 1
ATOM 3569 N N . HIS A 1 470 ? 23.359 29.609 -2.682 1 52.75 470 HIS A N 1
ATOM 3570 C CA . HIS A 1 470 ? 22.141 30.406 -2.695 1 52.75 470 HIS A CA 1
ATOM 3571 C C . HIS A 1 470 ? 22.453 31.891 -2.5 1 52.75 470 HIS A C 1
ATOM 3573 O O . HIS A 1 470 ? 21.797 32.75 -3.107 1 52.75 470 HIS A O 1
ATOM 3579 N N . GLU A 1 471 ? 23.344 32.188 -1.613 1 47.75 471 GLU A N 1
ATOM 3580 C CA . GLU A 1 471 ? 23.734 33.562 -1.41 1 47.75 471 GLU A CA 1
ATOM 3581 C C . GLU A 1 471 ? 24.516 34.094 -2.609 1 47.75 471 GLU A C 1
ATOM 3583 O O . GLU A 1 471 ? 24.438 35.281 -2.93 1 47.75 471 GLU A O 1
ATOM 3588 N N . LYS A 1 472 ? 25.172 33.188 -3.23 1 46.56 472 LYS A N 1
ATOM 3589 C CA . LYS A 1 472 ? 26 33.656 -4.348 1 46.56 472 LYS A CA 1
ATOM 3590 C C . LYS A 1 472 ? 25.219 33.594 -5.66 1 46.56 472 LYS A C 1
ATOM 3592 O O . LYS A 1 472 ? 25.703 34.062 -6.695 1 46.56 472 LYS A O 1
ATOM 3597 N N . ASP A 1 473 ? 24.188 32.875 -5.664 1 41.31 473 ASP A N 1
ATOM 3598 C CA . ASP A 1 473 ? 23.359 32.906 -6.867 1 41.31 473 ASP A CA 1
ATOM 3599 C C . ASP A 1 473 ? 22.828 34.312 -7.125 1 41.31 473 ASP A C 1
ATOM 3601 O O . ASP A 1 473 ? 22.109 34.875 -6.297 1 41.31 473 ASP A O 1
ATOM 3605 N N . PRO A 1 474 ? 23.422 34.938 -8.07 1 46.19 474 PRO A N 1
ATOM 3606 C CA . PRO A 1 474 ? 23.078 36.312 -8.422 1 46.19 474 PRO A CA 1
ATOM 3607 C C . PRO A 1 474 ? 21.562 36.531 -8.594 1 46.19 474 PRO A C 1
ATOM 3609 O O . PRO A 1 474 ? 21.078 37.656 -8.5 1 46.19 474 PRO A O 1
ATOM 3612 N N . THR A 1 475 ? 20.969 35.5 -8.938 1 40.94 475 THR A N 1
ATOM 3613 C CA . THR A 1 475 ? 19.531 35.688 -9.141 1 40.94 475 THR A CA 1
ATOM 3614 C C . THR A 1 475 ? 18.828 35.969 -7.816 1 40.94 475 THR A C 1
ATOM 3616 O O . THR A 1 475 ? 17.656 36.344 -7.793 1 40.94 475 THR A O 1
ATOM 3619 N N . ASN A 1 476 ? 19.438 35.594 -6.832 1 37.06 476 ASN A N 1
ATOM 3620 C CA . ASN A 1 476 ? 18.875 35.906 -5.523 1 37.06 476 ASN A CA 1
ATOM 3621 C C . ASN A 1 476 ? 19.109 37.344 -5.148 1 37.06 476 ASN A C 1
ATOM 3623 O O . ASN A 1 476 ? 18.625 37.812 -4.113 1 37.06 476 ASN A O 1
ATOM 3627 N N . ARG A 1 477 ? 20.109 38 -5.703 1 35.22 477 ARG A N 1
ATOM 3628 C CA . ARG A 1 477 ? 20.297 39.438 -5.566 1 35.22 477 ARG A CA 1
ATOM 3629 C C . ARG A 1 477 ? 19.219 40.219 -6.309 1 35.22 477 ARG A C 1
ATOM 3631 O O . ARG A 1 477 ? 19.5 41.219 -6.93 1 35.22 477 ARG A O 1
ATOM 3638 N N . VAL A 1 478 ? 18.094 39.625 -6.57 1 30.02 478 VAL A N 1
ATOM 3639 C CA . VAL A 1 478 ? 17.156 40.594 -7.062 1 30.02 478 VAL A CA 1
ATOM 3640 C C . VAL A 1 478 ? 16.562 41.375 -5.891 1 30.02 478 VAL A C 1
ATOM 3642 O O . VAL A 1 478 ? 16.203 40.812 -4.863 1 30.02 478 VAL A O 1
ATOM 3645 N N . MET B 1 1 ? 89.25 -26.641 -57.531 1 24.7 1 MET B N 1
ATOM 3646 C CA . MET B 1 1 ? 88.25 -25.797 -56.844 1 24.7 1 MET B CA 1
ATOM 3647 C C . MET B 1 1 ? 87.188 -26.641 -56.125 1 24.7 1 MET B C 1
ATOM 3649 O O . MET B 1 1 ? 86.312 -27.203 -56.75 1 24.7 1 MET B O 1
ATOM 3653 N N . ALA B 1 2 ? 87.562 -27.219 -55 1 26.34 2 ALA B N 1
ATOM 3654 C CA . ALA B 1 2 ? 87.5 -28.375 -54.125 1 26.34 2 ALA B CA 1
ATOM 3655 C C . ALA B 1 2 ? 86.25 -28.25 -53.188 1 26.34 2 ALA B C 1
ATOM 3657 O O . ALA B 1 2 ? 86.125 -27.25 -52.469 1 26.34 2 ALA B O 1
ATOM 3658 N N . THR B 1 3 ? 85.062 -28.875 -53.562 1 24.5 3 THR B N 1
ATOM 3659 C CA . THR B 1 3 ? 83.688 -29.078 -53.125 1 24.5 3 THR B CA 1
ATOM 3660 C C . THR B 1 3 ? 83.688 -29.594 -51.688 1 24.5 3 THR B C 1
ATOM 3662 O O . THR B 1 3 ? 84.062 -30.719 -51.406 1 24.5 3 THR B O 1
ATOM 3665 N N . LYS B 1 4 ? 83.875 -28.703 -50.719 1 23.86 4 LYS B N 1
ATOM 3666 C CA . LYS B 1 4 ? 84.188 -28.969 -49.312 1 23.86 4 LYS B CA 1
ATOM 3667 C C . LYS B 1 4 ? 83.062 -29.781 -48.656 1 23.86 4 LYS B C 1
ATOM 3669 O O . LYS B 1 4 ? 81.875 -29.438 -48.781 1 23.86 4 LYS B O 1
ATOM 3674 N N . GLU B 1 5 ? 83.25 -31 -48.312 1 19.22 5 GLU B N 1
ATOM 3675 C CA . GLU B 1 5 ? 82.562 -32.156 -47.781 1 19.22 5 GLU B CA 1
ATOM 3676 C C . GLU B 1 5 ? 81.875 -31.812 -46.438 1 19.22 5 GLU B C 1
ATOM 3678 O O . GLU B 1 5 ? 82.562 -31.422 -45.469 1 19.22 5 GLU B O 1
ATOM 3683 N N . ALA B 1 6 ? 80.688 -31.203 -46.562 1 26.61 6 ALA B N 1
ATOM 3684 C CA . ALA B 1 6 ? 79.875 -30.688 -45.469 1 26.61 6 ALA B CA 1
ATOM 3685 C C . ALA B 1 6 ? 79.688 -31.734 -44.375 1 26.61 6 ALA B C 1
ATOM 3687 O O . ALA B 1 6 ? 79.188 -32.844 -44.656 1 26.61 6 ALA B O 1
ATOM 3688 N N . LYS B 1 7 ? 80.5 -31.672 -43.406 1 26.22 7 LYS B N 1
ATOM 3689 C CA . LYS B 1 7 ? 80.688 -32.5 -42.219 1 26.22 7 LYS B CA 1
ATOM 3690 C C . LYS B 1 7 ? 79.312 -32.844 -41.594 1 26.22 7 LYS B C 1
ATOM 3692 O O . LYS B 1 7 ? 78.375 -32 -41.594 1 26.22 7 LYS B O 1
ATOM 3697 N N . GLY B 1 8 ? 79 -34.094 -41.438 1 23.16 8 GLY B N 1
ATOM 3698 C CA . GLY B 1 8 ? 77.875 -34.938 -41.062 1 23.16 8 GLY B CA 1
ATOM 3699 C C . GLY B 1 8 ? 77.25 -34.562 -39.719 1 23.16 8 GLY B C 1
ATOM 3700 O O . GLY B 1 8 ? 77.938 -34.594 -38.719 1 23.16 8 GLY B O 1
ATOM 3701 N N . MET B 1 9 ? 76.438 -33.531 -39.625 1 29.06 9 MET B N 1
ATOM 3702 C CA . MET B 1 9 ? 75.875 -32.938 -38.406 1 29.06 9 MET B CA 1
ATOM 3703 C C . MET B 1 9 ? 75.25 -34 -37.531 1 29.06 9 MET B C 1
ATOM 3705 O O . MET B 1 9 ? 74.5 -34.844 -37.969 1 29.06 9 MET B O 1
ATOM 3709 N N . PRO B 1 10 ? 76.062 -34.406 -36.5 1 28.89 10 PRO B N 1
ATOM 3710 C CA . PRO B 1 10 ? 75.688 -35.562 -35.656 1 28.89 10 PRO B CA 1
ATOM 3711 C C . PRO B 1 10 ? 74.25 -35.5 -35.188 1 28.89 10 PRO B C 1
ATOM 3713 O O . PRO B 1 10 ? 73.625 -34.406 -35.125 1 28.89 10 PRO B O 1
ATOM 3716 N N . GLU B 1 11 ? 73.5 -36.438 -35.531 1 26.91 11 GLU B N 1
ATOM 3717 C CA . GLU B 1 11 ? 72.062 -36.719 -35.281 1 26.91 11 GLU B CA 1
ATOM 3718 C C . GLU B 1 11 ? 71.75 -36.625 -33.781 1 26.91 11 GLU B C 1
ATOM 3720 O O . GLU B 1 11 ? 72.25 -37.406 -33 1 26.91 11 GLU B O 1
ATOM 3725 N N . GLU B 1 12 ? 71.875 -35.438 -33.219 1 28.53 12 GLU B N 1
ATOM 3726 C CA . GLU B 1 12 ? 71.688 -35.312 -31.781 1 28.53 12 GLU B CA 1
ATOM 3727 C C . GLU B 1 12 ? 70.438 -36.062 -31.344 1 28.53 12 GLU B C 1
ATOM 3729 O O . GLU B 1 12 ? 69.375 -35.969 -32.031 1 28.53 12 GLU B O 1
ATOM 3734 N N . HIS B 1 13 ? 70.625 -37.25 -30.75 1 28.75 13 HIS B N 1
ATOM 3735 C CA . HIS B 1 13 ? 69.625 -38.156 -30.203 1 28.75 13 HIS B CA 1
ATOM 3736 C C . HIS B 1 13 ? 68.562 -37.406 -29.391 1 28.75 13 HIS B C 1
ATOM 3738 O O . HIS B 1 13 ? 68.875 -36.531 -28.578 1 28.75 13 HIS B O 1
ATOM 3744 N N . PRO B 1 14 ? 67.375 -37.312 -29.938 1 29.05 14 PRO B N 1
ATOM 3745 C CA . PRO B 1 14 ? 66.312 -36.531 -29.297 1 29.05 14 PRO B CA 1
ATOM 3746 C C . PRO B 1 14 ? 66.125 -36.906 -27.828 1 29.05 14 PRO B C 1
ATOM 3748 O O . PRO B 1 14 ? 66.062 -38.094 -27.5 1 29.05 14 PRO B O 1
ATOM 3751 N N . VAL B 1 15 ? 66.875 -36.25 -26.922 1 31.52 15 VAL B N 1
ATOM 3752 C CA . VAL B 1 15 ? 66.688 -36.469 -25.484 1 31.52 15 VAL B CA 1
ATOM 3753 C C . VAL B 1 15 ? 65.25 -36.656 -25.141 1 31.52 15 VAL B C 1
ATOM 3755 O O . VAL B 1 15 ? 64.375 -35.812 -25.531 1 31.52 15 VAL B O 1
ATOM 3758 N N . GLN B 1 16 ? 64.812 -37.906 -24.984 1 26.94 16 GLN B N 1
ATOM 3759 C CA . GLN B 1 16 ? 63.469 -38.281 -24.578 1 26.94 16 GLN B CA 1
ATOM 3760 C C . GLN B 1 16 ? 63.031 -37.469 -23.375 1 26.94 16 GLN B C 1
ATOM 3762 O O . GLN B 1 16 ? 63.656 -37.469 -22.328 1 26.94 16 GLN B O 1
ATOM 3767 N N . VAL B 1 17 ? 62.625 -36.25 -23.594 1 31.7 17 VAL B N 1
ATOM 3768 C CA . VAL B 1 17 ? 62.125 -35.438 -22.469 1 31.7 17 VAL B CA 1
ATOM 3769 C C . VAL B 1 17 ? 61.125 -36.25 -21.656 1 31.7 17 VAL B C 1
ATOM 3771 O O . VAL B 1 17 ? 60.156 -36.781 -22.188 1 31.7 17 VAL B O 1
ATOM 3774 N N . PRO B 1 18 ? 61.656 -36.906 -20.578 1 30.03 18 PRO B N 1
ATOM 3775 C CA . PRO B 1 18 ? 60.688 -37.656 -19.781 1 30.03 18 PRO B CA 1
ATOM 3776 C C . PRO B 1 18 ? 59.375 -36.906 -19.547 1 30.03 18 PRO B C 1
ATOM 3778 O O . PRO B 1 18 ? 59.406 -35.688 -19.375 1 30.03 18 PRO B O 1
ATOM 3781 N N . THR B 1 19 ? 58.375 -37.219 -20.344 1 28.17 19 THR B N 1
ATOM 3782 C CA . THR B 1 19 ? 57 -36.719 -20.141 1 28.17 19 THR B CA 1
ATOM 3783 C C . THR B 1 19 ? 56.625 -36.781 -18.672 1 28.17 19 THR B C 1
ATOM 3785 O O . THR B 1 19 ? 56.5 -37.875 -18.094 1 28.17 19 THR B O 1
ATOM 3788 N N . ASN B 1 20 ? 57.312 -36 -17.812 1 26.47 20 ASN B N 1
ATOM 3789 C CA . ASN B 1 20 ? 56.875 -36 -16.422 1 26.47 20 ASN B CA 1
ATOM 3790 C C . ASN B 1 20 ? 55.344 -35.969 -16.312 1 26.47 20 ASN B C 1
ATOM 3792 O O . ASN B 1 20 ? 54.688 -35.094 -16.891 1 26.47 20 ASN B O 1
ATOM 3796 N N . SER B 1 21 ? 54.719 -37.188 -16.297 1 28.69 21 SER B N 1
ATOM 3797 C CA . SER B 1 21 ? 53.344 -37.375 -15.93 1 28.69 21 SER B CA 1
ATOM 3798 C C . SER B 1 21 ? 52.938 -36.5 -14.742 1 28.69 21 SER B C 1
ATOM 3800 O O . SER B 1 21 ? 53.312 -36.781 -13.602 1 28.69 21 SER B O 1
ATOM 3802 N N . SER B 1 22 ? 53.156 -35.188 -14.891 1 25.75 22 SER B N 1
ATOM 3803 C CA . SER B 1 22 ? 53 -34.219 -13.805 1 25.75 22 SER B CA 1
ATOM 3804 C C . SER B 1 22 ? 51.812 -34.594 -12.914 1 25.75 22 SER B C 1
ATOM 3806 O O . SER B 1 22 ? 51.969 -34.688 -11.695 1 25.75 22 SER B O 1
ATOM 3808 N N . SER B 1 23 ? 50.781 -33.75 -13.031 1 25.5 23 SER B N 1
ATOM 3809 C CA . SER B 1 23 ? 50.062 -33.031 -11.961 1 25.5 23 SER B CA 1
ATOM 3810 C C . SER B 1 23 ? 48.969 -33.906 -11.352 1 25.5 23 SER B C 1
ATOM 3812 O O . SER B 1 23 ? 47.875 -34 -11.891 1 25.5 23 SER B O 1
ATOM 3814 N N . ASP B 1 24 ? 49.188 -35.125 -11.086 1 28.58 24 ASP B N 1
ATOM 3815 C CA . ASP B 1 24 ? 48.219 -35.844 -10.25 1 28.58 24 ASP B CA 1
ATOM 3816 C C . ASP B 1 24 ? 47.812 -35 -9.039 1 28.58 24 ASP B C 1
ATOM 3818 O O . ASP B 1 24 ? 48.5 -35.062 -7.996 1 28.58 24 ASP B O 1
ATOM 3822 N N . LEU B 1 25 ? 47.656 -33.719 -9.188 1 29.22 25 LEU B N 1
ATOM 3823 C CA . LEU B 1 25 ? 47.156 -33.125 -7.965 1 29.22 25 LEU B CA 1
ATOM 3824 C C . LEU B 1 25 ? 46.062 -33.969 -7.34 1 29.22 25 LEU B C 1
ATOM 3826 O O . LEU B 1 25 ? 45.156 -34.438 -8.031 1 29.22 25 LEU B O 1
ATOM 3830 N N . PRO B 1 26 ? 46.375 -34.656 -6.285 1 30.5 26 PRO B N 1
ATOM 3831 C CA . PRO B 1 26 ? 45.344 -35.438 -5.625 1 30.5 26 PRO B CA 1
ATOM 3832 C C . PRO B 1 26 ? 44 -34.75 -5.613 1 30.5 26 PRO B C 1
ATOM 3834 O O . PRO B 1 26 ? 43.938 -33.5 -5.535 1 30.5 26 PRO B O 1
ATOM 3837 N N . LEU B 1 27 ? 43.031 -35.156 -6.395 1 31.12 27 LEU B N 1
ATOM 3838 C CA . LEU B 1 27 ? 41.625 -34.844 -6.211 1 31.12 27 LEU B CA 1
ATOM 3839 C C . LEU B 1 27 ? 41.281 -34.656 -4.734 1 31.12 27 LEU B C 1
ATOM 3841 O O . LEU B 1 27 ? 41.219 -35.625 -3.977 1 31.12 27 LEU B O 1
ATOM 3845 N N . GLY B 1 28 ? 42.031 -33.844 -3.986 1 29.77 28 GLY B N 1
ATOM 3846 C CA . GLY B 1 28 ? 41.656 -33.531 -2.611 1 29.77 28 GLY B CA 1
ATOM 3847 C C . GLY B 1 28 ? 40.188 -33.719 -2.34 1 29.77 28 GLY B C 1
ATOM 3848 O O . GLY B 1 28 ? 39.375 -33.688 -3.266 1 29.77 28 GLY B O 1
ATOM 3849 N N . SER B 1 29 ? 39.844 -34.406 -1.182 1 29.77 29 SER B N 1
ATOM 3850 C CA . SER B 1 29 ? 38.594 -34.719 -0.545 1 29.77 29 SER B CA 1
ATOM 3851 C C . SER B 1 29 ? 37.594 -33.562 -0.633 1 29.77 29 SER B C 1
ATOM 3853 O O . SER B 1 29 ? 37.906 -32.438 -0.204 1 29.77 29 SER B O 1
ATOM 3855 N N . ILE B 1 30 ? 37 -33.312 -1.699 1 29.7 30 ILE B N 1
ATOM 3856 C CA . ILE B 1 30 ? 35.75 -32.594 -1.499 1 29.7 30 ILE B CA 1
ATOM 3857 C C . ILE B 1 30 ? 35.188 -32.906 -0.112 1 29.7 30 ILE B C 1
ATOM 3859 O O . ILE B 1 30 ? 34.844 -34.062 0.179 1 29.7 30 ILE B O 1
ATOM 3863 N N . ALA B 1 31 ? 35.75 -32.344 0.94 1 31.69 31 ALA B N 1
ATOM 3864 C CA . ALA B 1 31 ? 35.094 -32.375 2.25 1 31.69 31 ALA B CA 1
ATOM 3865 C C . ALA B 1 31 ? 33.594 -32.562 2.111 1 31.69 31 ALA B C 1
ATOM 3867 O O . ALA B 1 31 ? 32.906 -31.719 1.548 1 31.69 31 ALA B O 1
ATOM 3868 N N . GLU B 1 32 ? 33.188 -33.75 1.824 1 29.78 32 GLU B N 1
ATOM 3869 C CA . GLU B 1 32 ? 31.781 -34.062 2.111 1 29.78 32 GLU B CA 1
ATOM 3870 C C . GLU B 1 32 ? 31.266 -33.281 3.32 1 29.78 32 GLU B C 1
ATOM 3872 O O . GLU B 1 32 ? 31.656 -33.594 4.457 1 29.78 32 GLU B O 1
ATOM 3877 N N . GLN B 1 33 ? 31.344 -32.031 3.299 1 33.78 33 GLN B N 1
ATOM 3878 C CA . GLN B 1 33 ? 30.625 -31.375 4.398 1 33.78 33 GLN B CA 1
ATOM 3879 C C . GLN B 1 33 ? 29.438 -32.219 4.855 1 33.78 33 GLN B C 1
ATOM 3881 O O . GLN B 1 33 ? 28.547 -32.531 4.066 1 33.78 33 GLN B O 1
ATOM 3886 N N . GLU B 1 34 ? 29.719 -33.188 5.652 1 34.31 34 GLU B N 1
ATOM 3887 C CA . GLU B 1 34 ? 28.688 -33.906 6.391 1 34.31 34 GLU B CA 1
ATOM 3888 C C . GLU B 1 34 ? 27.469 -33.031 6.645 1 34.31 34 GLU B C 1
ATOM 3890 O O . GLU B 1 34 ? 27.578 -32 7.316 1 34.31 34 GLU B O 1
ATOM 3895 N N . VAL B 1 35 ? 26.75 -32.781 5.66 1 39.94 35 VAL B N 1
ATOM 3896 C CA . VAL B 1 35 ? 25.422 -32.312 6.008 1 39.94 35 VAL B CA 1
ATOM 3897 C C . VAL B 1 35 ? 24.953 -33 7.297 1 39.94 35 VAL B C 1
ATOM 3899 O O . VAL B 1 35 ? 24.734 -34.219 7.332 1 39.94 35 VAL B O 1
ATOM 3902 N N . ILE B 1 36 ? 25.641 -32.812 8.359 1 39.72 36 ILE B N 1
ATOM 3903 C CA . ILE B 1 36 ? 25.047 -33.25 9.617 1 39.72 36 ILE B CA 1
ATOM 3904 C C . ILE B 1 36 ? 23.531 -33.188 9.539 1 39.72 36 ILE B C 1
ATOM 3906 O O . ILE B 1 36 ? 22.969 -32.094 9.328 1 39.72 36 ILE B O 1
ATOM 3910 N N . LYS B 1 37 ? 22.922 -34.219 9.109 1 44.78 37 LYS B N 1
ATOM 3911 C CA . LYS B 1 37 ? 21.469 -34.406 9.172 1 44.78 37 LYS B CA 1
ATOM 3912 C C . LYS B 1 37 ? 20.906 -33.812 10.469 1 44.78 37 LYS B C 1
ATOM 3914 O O . LYS B 1 37 ? 21.094 -34.406 11.539 1 44.78 37 LYS B O 1
ATOM 3919 N N . ARG B 1 38 ? 20.844 -32.656 10.641 1 52.06 38 ARG B N 1
ATOM 3920 C CA . ARG B 1 38 ? 20.203 -32.125 11.844 1 52.06 38 ARG B CA 1
ATOM 3921 C C . ARG B 1 38 ? 18.797 -32.688 12.023 1 52.06 38 ARG B C 1
ATOM 3923 O O . ARG B 1 38 ? 18.109 -32.938 11.047 1 52.06 38 ARG B O 1
ATOM 3930 N N . PRO B 1 39 ? 18.578 -33.219 13.219 1 56.47 39 PRO B N 1
ATOM 3931 C CA . PRO B 1 39 ? 17.234 -33.781 13.484 1 56.47 39 PRO B CA 1
ATOM 3932 C C . PRO B 1 39 ? 16.125 -32.875 12.984 1 56.47 39 PRO B C 1
ATOM 3934 O O . PRO B 1 39 ? 16.297 -31.641 12.883 1 56.47 39 PRO B O 1
ATOM 3937 N N . TRP B 1 40 ? 15.141 -33.531 12.359 1 58.09 40 TRP B N 1
ATOM 3938 C CA . TRP B 1 40 ? 13.984 -32.875 11.766 1 58.09 40 TRP B CA 1
ATOM 3939 C C . TRP B 1 40 ? 13.492 -31.719 12.656 1 58.09 40 TRP B C 1
ATOM 3941 O O . TRP B 1 40 ? 12.969 -30.719 12.164 1 58.09 40 TRP B O 1
ATOM 3951 N N . TRP B 1 41 ? 13.789 -31.859 13.969 1 62.38 41 TRP B N 1
ATOM 3952 C CA . TRP B 1 41 ? 13.266 -30.891 14.922 1 62.38 41 TRP B CA 1
ATOM 3953 C C . TRP B 1 41 ? 14.094 -29.609 14.906 1 62.38 41 TRP B C 1
ATOM 3955 O O . TRP B 1 41 ? 13.68 -28.594 15.461 1 62.38 41 TRP B O 1
ATOM 3965 N N . GLN B 1 42 ? 15.242 -29.719 14.43 1 63.38 42 GLN B N 1
ATOM 3966 C CA . GLN B 1 42 ? 16.094 -28.531 14.383 1 63.38 42 GLN B CA 1
ATOM 3967 C C . GLN B 1 42 ? 15.523 -27.484 13.445 1 63.38 42 GLN B C 1
ATOM 3969 O O . GLN B 1 42 ? 15.805 -26.281 13.594 1 63.38 42 GLN B O 1
ATOM 3974 N N . GLY B 1 43 ? 14.711 -28.016 12.586 1 64.94 43 GLY B N 1
ATOM 3975 C CA . GLY B 1 43 ? 14.047 -27.094 11.68 1 64.94 43 GLY B CA 1
ATOM 3976 C C . GLY B 1 43 ? 13.148 -26.094 12.391 1 64.94 43 GLY B C 1
ATOM 3977 O O . GLY B 1 43 ? 12.961 -24.984 11.906 1 64.94 43 GLY B O 1
ATOM 3978 N N . PHE B 1 44 ? 12.734 -26.422 13.539 1 73.25 44 PHE B N 1
ATOM 3979 C CA . PHE B 1 44 ? 11.836 -25.547 14.281 1 73.25 44 PHE B CA 1
ATOM 3980 C C . PHE B 1 44 ? 12.586 -24.359 14.859 1 73.25 44 PHE B C 1
ATOM 3982 O O . PHE B 1 44 ? 11.977 -23.344 15.195 1 73.25 44 PHE B O 1
ATOM 3989 N N . LYS B 1 45 ? 13.805 -24.484 14.859 1 72.31 45 LYS B N 1
ATOM 3990 C CA . LYS B 1 45 ? 14.578 -23.391 15.461 1 72.31 45 LYS B CA 1
ATOM 3991 C C . LYS B 1 45 ? 15 -22.359 14.414 1 72.31 45 LYS B C 1
ATOM 3993 O O . LYS B 1 45 ? 15.383 -21.25 14.758 1 72.31 45 LYS B O 1
ATOM 3998 N N . GLU B 1 46 ? 14.828 -22.828 13.219 1 75.44 46 GLU B N 1
ATOM 3999 C CA . GLU B 1 46 ? 15.203 -21.906 12.156 1 75.44 46 GLU B CA 1
ATOM 4000 C C . GLU B 1 46 ? 14 -21.078 11.695 1 75.44 46 GLU B C 1
ATOM 4002 O O . GLU B 1 46 ? 13 -21.641 11.227 1 75.44 46 GLU B O 1
ATOM 4007 N N . PRO B 1 47 ? 14.133 -19.828 11.906 1 75.12 47 PRO B N 1
ATOM 4008 C CA . PRO B 1 47 ? 13 -19 11.492 1 75.12 47 PRO B CA 1
ATOM 4009 C C . PRO B 1 47 ? 12.68 -19.125 10.008 1 75.12 47 PRO B C 1
ATOM 4011 O O . PRO B 1 47 ? 13.586 -19.078 9.172 1 75.12 47 PRO B O 1
ATOM 4014 N N . GLY B 1 48 ? 11.469 -19.391 9.805 1 73.19 48 GLY B N 1
ATOM 4015 C CA . GLY B 1 48 ? 11.031 -19.469 8.422 1 73.19 48 GLY B CA 1
ATOM 4016 C C . GLY B 1 48 ? 11.102 -20.875 7.848 1 73.19 48 GLY B C 1
ATOM 4017 O O . GLY B 1 48 ? 10.82 -21.078 6.668 1 73.19 48 GLY B O 1
ATOM 4018 N N . HIS B 1 49 ? 11.406 -21.719 8.656 1 77.75 49 HIS B N 1
ATOM 4019 C CA . HIS B 1 49 ? 11.492 -23.094 8.188 1 77.75 49 HIS B CA 1
ATOM 4020 C C . HIS B 1 49 ? 10.117 -23.641 7.812 1 77.75 49 HIS B C 1
ATOM 4022 O O . HIS B 1 49 ? 9.102 -23.203 8.359 1 77.75 49 HIS B O 1
ATOM 4028 N N . ALA B 1 50 ? 10.102 -24.594 6.895 1 79.88 50 ALA B N 1
ATOM 4029 C CA . ALA B 1 50 ? 8.875 -25.188 6.379 1 79.88 50 ALA B CA 1
ATOM 4030 C C . ALA B 1 50 ? 8.047 -25.797 7.504 1 79.88 50 ALA B C 1
ATOM 4032 O O . ALA B 1 50 ? 6.82 -25.672 7.52 1 79.88 50 ALA B O 1
ATOM 4033 N N . LEU B 1 51 ? 8.648 -26.344 8.438 1 82.44 51 LEU B N 1
ATOM 4034 C CA . LEU B 1 51 ? 7.945 -27 9.531 1 82.44 51 LEU B CA 1
ATOM 4035 C C . LEU B 1 51 ? 7.191 -26 10.391 1 82.44 51 LEU B C 1
ATOM 4037 O O . LEU B 1 51 ? 6.098 -26.281 10.883 1 82.44 51 LEU B O 1
ATOM 4041 N N . GLN B 1 52 ? 7.766 -24.891 10.586 1 87.06 52 GLN B N 1
ATOM 4042 C CA . GLN B 1 52 ? 7.086 -23.828 11.328 1 87.06 52 GLN B CA 1
ATOM 4043 C C . GLN B 1 52 ? 5.84 -23.344 10.586 1 87.06 52 GLN B C 1
ATOM 4045 O O . GLN B 1 52 ? 4.793 -23.141 11.195 1 87.06 52 GLN B O 1
ATOM 4050 N N . ILE B 1 53 ? 6 -23.219 9.391 1 84.19 53 ILE B N 1
ATOM 4051 C CA . ILE B 1 53 ? 4.895 -22.734 8.578 1 84.19 53 ILE B CA 1
ATOM 4052 C C . ILE B 1 53 ? 3.764 -23.75 8.562 1 84.19 53 ILE B C 1
ATOM 4054 O O . ILE B 1 53 ? 2.596 -23.406 8.758 1 84.19 53 ILE B O 1
ATOM 4058 N N . ILE B 1 54 ? 4.125 -24.984 8.406 1 82.38 54 ILE B N 1
ATOM 4059 C CA . ILE B 1 54 ? 3.135 -26.062 8.375 1 82.38 54 ILE B CA 1
ATOM 4060 C C . ILE B 1 54 ? 2.426 -26.141 9.727 1 82.38 54 ILE B C 1
ATOM 4062 O O . ILE B 1 54 ? 1.2 -26.266 9.781 1 82.38 54 ILE B O 1
ATOM 4066 N N . SER B 1 55 ? 3.174 -26.109 10.734 1 88.12 55 SER B N 1
ATOM 4067 C CA . SER B 1 55 ? 2.586 -26.156 12.07 1 88.12 55 SER B CA 1
ATOM 4068 C C . SER B 1 55 ? 1.626 -25 12.297 1 88.12 55 SER B C 1
ATOM 4070 O O . SER B 1 55 ? 0.56 -25.172 12.891 1 88.12 55 SER B O 1
ATOM 4072 N N . ALA B 1 56 ? 2.074 -23.875 11.883 1 89.94 56 ALA B N 1
ATOM 4073 C CA . ALA B 1 56 ? 1.209 -22.703 12 1 89.94 56 ALA B CA 1
ATOM 4074 C C . ALA B 1 56 ? -0.086 -22.906 11.219 1 89.94 56 ALA B C 1
ATOM 4076 O O . ALA B 1 56 ? -1.168 -22.562 11.703 1 89.94 56 ALA B O 1
ATOM 4077 N N . ALA B 1 57 ? 0.02 -23.438 10.109 1 84.88 57 ALA B N 1
ATOM 4078 C CA . ALA B 1 57 ? -1.147 -23.703 9.266 1 84.88 57 ALA B CA 1
ATOM 4079 C C . ALA B 1 57 ? -2.086 -24.703 9.93 1 84.88 57 ALA B C 1
ATOM 4081 O O . ALA B 1 57 ? -3.301 -24.5 9.969 1 84.88 57 ALA B O 1
ATOM 4082 N N . VAL B 1 58 ? -1.494 -25.734 10.391 1 86.44 58 VAL B N 1
ATOM 4083 C CA . VAL B 1 58 ? -2.281 -26.781 11.039 1 86.44 58 VAL B CA 1
ATOM 4084 C C . VAL B 1 58 ? -2.982 -26.219 12.273 1 86.44 58 VAL B C 1
ATOM 4086 O O . VAL B 1 58 ? -4.156 -26.5 12.508 1 86.44 58 VAL B O 1
ATOM 4089 N N . LEU B 1 59 ? -2.277 -25.469 13 1 92.81 59 LEU B N 1
ATOM 4090 C CA . LEU B 1 59 ? -2.857 -24.828 14.18 1 92.81 59 LEU B CA 1
ATOM 4091 C C . LEU B 1 59 ? -4.012 -23.906 13.789 1 92.81 59 LEU B C 1
ATOM 4093 O O . LEU B 1 59 ? -5.047 -23.891 14.453 1 92.81 59 LEU B O 1
ATOM 4097 N N . ALA B 1 60 ? -3.791 -23.125 12.781 1 90.19 60 ALA B N 1
ATOM 4098 C CA . ALA B 1 60 ? -4.84 -22.234 12.305 1 90.19 60 ALA B CA 1
ATOM 4099 C C . ALA B 1 60 ? -6.078 -23.016 11.875 1 90.19 60 ALA B C 1
ATOM 4101 O O . ALA B 1 60 ? -7.207 -22.641 12.195 1 90.19 60 ALA B O 1
ATOM 4102 N N . ILE B 1 61 ? -5.895 -24.094 11.195 1 84.62 61 ILE B N 1
ATOM 4103 C CA . ILE B 1 61 ? -6.992 -24.953 10.742 1 84.62 61 ILE B CA 1
ATOM 4104 C C . ILE B 1 61 ? -7.711 -25.547 11.938 1 84.62 61 ILE B C 1
ATOM 4106 O O . ILE B 1 61 ? -8.945 -25.547 12 1 84.62 61 ILE B O 1
ATOM 4110 N N . ALA B 1 62 ? -6.957 -26.031 12.859 1 90.38 62 ALA B N 1
ATOM 4111 C CA . ALA B 1 62 ? -7.539 -26.641 14.055 1 90.38 62 ALA B CA 1
ATOM 4112 C C . ALA B 1 62 ? -8.406 -25.641 14.82 1 90.38 62 ALA B C 1
ATOM 4114 O O . ALA B 1 62 ? -9.562 -25.922 15.133 1 90.38 62 ALA B O 1
ATOM 4115 N N . ILE B 1 63 ? -7.918 -24.484 15.062 1 92.06 63 ILE B N 1
ATOM 4116 C CA . ILE B 1 63 ? -8.656 -23.453 15.781 1 92.06 63 ILE B CA 1
ATOM 4117 C C . ILE B 1 63 ? -9.859 -23.016 14.945 1 92.06 63 ILE B C 1
ATOM 4119 O O . ILE B 1 63 ? -10.953 -22.828 15.484 1 92.06 63 ILE B O 1
ATOM 4123 N N . GLY B 1 64 ? -9.641 -22.797 13.688 1 87.06 64 GLY B N 1
ATOM 4124 C CA . GLY B 1 64 ? -10.711 -22.359 12.797 1 87.06 64 GLY B CA 1
ATOM 4125 C C . GLY B 1 64 ? -11.883 -23.328 12.766 1 87.06 64 GLY B C 1
ATOM 4126 O O . GLY B 1 64 ? -13.039 -22.922 12.836 1 87.06 64 GLY B O 1
ATOM 4127 N N . ILE B 1 65 ? -11.602 -24.594 12.734 1 82.31 65 ILE B N 1
ATOM 4128 C CA . ILE B 1 65 ? -12.641 -25.609 12.695 1 82.31 65 ILE B CA 1
ATOM 4129 C C . ILE B 1 65 ? -13.383 -25.641 14.031 1 82.31 65 ILE B C 1
ATOM 4131 O O . ILE B 1 65 ? -14.609 -25.75 14.062 1 82.31 65 ILE B O 1
ATOM 4135 N N . VAL B 1 66 ? -12.656 -25.531 15.039 1 87.5 66 VAL B N 1
ATOM 4136 C CA . VAL B 1 66 ? -13.258 -25.531 16.359 1 87.5 66 VAL B CA 1
ATOM 4137 C C . VAL B 1 66 ? -14.195 -24.328 16.5 1 87.5 66 VAL B C 1
ATOM 4139 O O . VAL B 1 66 ? -15.328 -24.469 16.969 1 87.5 66 VAL B O 1
ATOM 4142 N N . VAL B 1 67 ? -13.789 -23.234 16.078 1 87.19 67 VAL B N 1
ATOM 4143 C CA . VAL B 1 67 ? -14.586 -22.031 16.188 1 87.19 67 VAL B CA 1
ATOM 4144 C C . VAL B 1 67 ? -15.797 -22.109 15.266 1 87.19 67 VAL B C 1
ATOM 4146 O O . VAL B 1 67 ? -16.922 -21.781 15.656 1 87.19 67 VAL B O 1
ATOM 4149 N N . ALA B 1 68 ? -15.602 -22.594 14.102 1 78.31 68 ALA B N 1
ATOM 4150 C CA . ALA B 1 68 ? -16.672 -22.672 13.102 1 78.31 68 ALA B CA 1
ATOM 4151 C C . ALA B 1 68 ? -17.75 -23.672 13.531 1 78.31 68 ALA B C 1
ATOM 4153 O O . ALA B 1 68 ? -18.922 -23.516 13.172 1 78.31 68 ALA B O 1
ATOM 4154 N N . THR B 1 69 ? -17.375 -24.641 14.305 1 79.06 69 THR B N 1
ATOM 4155 C CA . THR B 1 69 ? -18.328 -25.688 14.695 1 79.06 69 THR B CA 1
ATOM 4156 C C . THR B 1 69 ? -18.969 -25.344 16.047 1 79.06 69 THR B C 1
ATOM 4158 O O . THR B 1 69 ? -20.078 -25.797 16.328 1 79.06 69 THR B O 1
ATOM 4161 N N . GLN B 1 70 ? -18.297 -24.578 16.766 1 82.94 70 GLN B N 1
ATOM 4162 C CA . GLN B 1 70 ? -18.797 -24.359 18.125 1 82.94 70 GLN B CA 1
ATOM 4163 C C . GLN B 1 70 ? -19.5 -23.016 18.25 1 82.94 70 GLN B C 1
ATOM 4165 O O . GLN B 1 70 ? -20.297 -22.812 19.172 1 82.94 70 GLN B O 1
ATOM 4170 N N . VAL B 1 71 ? -19.125 -22.172 17.375 1 79.94 71 VAL B N 1
ATOM 4171 C CA . VAL B 1 71 ? -19.703 -20.844 17.453 1 79.94 71 VAL B CA 1
ATOM 4172 C C . VAL B 1 71 ? -20.672 -20.625 16.297 1 79.94 71 VAL B C 1
ATOM 4174 O O . VAL B 1 71 ? -20.344 -20.953 15.148 1 79.94 71 VAL B O 1
ATOM 4177 N N . ASP B 1 72 ? -21.859 -20.25 16.5 1 75.62 72 ASP B N 1
ATOM 4178 C CA . ASP B 1 72 ? -22.891 -20.094 15.477 1 75.62 72 ASP B CA 1
ATOM 4179 C C . ASP B 1 72 ? -22.5 -19 14.469 1 75.62 72 ASP B C 1
ATOM 4181 O O . ASP B 1 72 ? -22.594 -19.219 13.258 1 75.62 72 ASP B O 1
ATOM 4185 N N . GLU B 1 73 ? -22.188 -17.797 14.969 1 79.5 73 GLU B N 1
ATOM 4186 C CA . GLU B 1 73 ? -21.797 -16.719 14.07 1 79.5 73 GLU B CA 1
ATOM 4187 C C . GLU B 1 73 ? -20.625 -15.922 14.633 1 79.5 73 GLU B C 1
ATOM 4189 O O . GLU B 1 73 ? -20.734 -15.328 15.703 1 79.5 73 GLU B O 1
ATOM 4194 N N . VAL B 1 74 ? -19.547 -16.062 13.984 1 84.69 74 VAL B N 1
ATOM 4195 C CA . VAL B 1 74 ? -18.391 -15.266 14.375 1 84.69 74 VAL B CA 1
ATOM 4196 C C . VAL B 1 74 ? -18.594 -13.82 13.914 1 84.69 74 VAL B C 1
ATOM 4198 O O . VAL B 1 74 ? -18.875 -13.57 12.734 1 84.69 74 VAL B O 1
ATOM 4201 N N . PRO B 1 75 ? -18.5 -12.906 14.836 1 86.75 75 PRO B N 1
ATOM 4202 C CA . PRO B 1 75 ? -18.672 -11.5 14.453 1 86.75 75 PRO B CA 1
ATOM 4203 C C . PRO B 1 75 ? -17.703 -11.062 13.359 1 86.75 75 PRO B C 1
ATOM 4205 O O . PRO B 1 75 ? -16.531 -11.438 13.391 1 86.75 75 PRO B O 1
ATOM 4208 N N . GLU B 1 76 ? -18.172 -10.336 12.422 1 86.69 76 GLU B N 1
ATOM 4209 C CA . GLU B 1 76 ? -17.375 -9.844 11.305 1 86.69 76 GLU B CA 1
ATOM 4210 C C . GLU B 1 76 ? -16.219 -8.969 11.797 1 86.69 76 GLU B C 1
ATOM 4212 O O . GLU B 1 76 ? -15.148 -8.945 11.188 1 86.69 76 GLU B O 1
ATOM 4217 N N . THR B 1 77 ? -16.453 -8.305 12.914 1 87.38 77 THR B N 1
ATOM 4218 C CA . THR B 1 77 ? -15.422 -7.457 13.508 1 87.38 77 THR B CA 1
ATOM 4219 C C . THR B 1 77 ? -14.203 -8.281 13.891 1 87.38 77 THR B C 1
ATOM 4221 O O . THR B 1 77 ? -13.062 -7.887 13.625 1 87.38 77 THR B O 1
ATOM 4224 N N . ALA B 1 78 ? -14.461 -9.375 14.492 1 89.06 78 ALA B N 1
ATOM 4225 C CA . ALA B 1 78 ? -13.367 -10.25 14.914 1 89.06 78 ALA B CA 1
ATOM 4226 C C . ALA B 1 78 ? -12.602 -10.797 13.711 1 89.06 78 ALA B C 1
ATOM 4228 O O . ALA B 1 78 ? -11.367 -10.836 13.727 1 89.06 78 ALA B O 1
ATOM 4229 N N . ILE B 1 79 ? -13.273 -11.148 12.711 1 89.44 79 ILE B N 1
ATOM 4230 C CA . ILE B 1 79 ? -12.672 -11.695 11.508 1 89.44 79 ILE B CA 1
ATOM 4231 C C . ILE B 1 79 ? -11.797 -10.633 10.836 1 89.44 79 ILE B C 1
ATOM 4233 O O . ILE B 1 79 ? -10.664 -10.906 10.445 1 89.44 79 ILE B O 1
ATOM 4237 N N . THR B 1 80 ? -12.32 -9.469 10.812 1 89.75 80 THR B N 1
ATOM 4238 C CA . THR B 1 80 ? -11.617 -8.367 10.164 1 89.75 80 THR B CA 1
ATOM 4239 C C . THR B 1 80 ? -10.344 -8.016 10.93 1 89.75 80 THR B C 1
ATOM 4241 O O . THR B 1 80 ? -9.281 -7.828 10.328 1 89.75 80 THR B O 1
ATOM 4244 N N . LEU B 1 81 ? -10.414 -7.996 12.195 1 90.81 81 LEU B N 1
ATOM 4245 C CA . LEU B 1 81 ? -9.258 -7.641 13.016 1 90.81 81 LEU B CA 1
ATOM 4246 C C . LEU B 1 81 ? -8.203 -8.742 12.977 1 90.81 81 LEU B C 1
ATOM 4248 O O . LEU B 1 81 ? -7.008 -8.461 12.914 1 90.81 81 LEU B O 1
ATOM 4252 N N . LEU B 1 82 ? -8.68 -9.977 12.984 1 91.88 82 LEU B N 1
ATOM 4253 C CA . LEU B 1 82 ? -7.762 -11.109 12.945 1 91.88 82 LEU B CA 1
ATOM 4254 C C . LEU B 1 82 ? -7.031 -11.172 11.602 1 91.88 82 LEU B C 1
ATOM 4256 O O . LEU B 1 82 ? -5.906 -11.672 11.531 1 91.88 82 LEU B O 1
ATOM 4260 N N . ALA B 1 83 ? -7.625 -10.617 10.594 1 92.81 83 ALA B N 1
ATOM 4261 C CA . ALA B 1 83 ? -7.07 -10.703 9.242 1 92.81 83 ALA B CA 1
ATOM 4262 C C . ALA B 1 83 ? -5.973 -9.664 9.039 1 92.81 83 ALA B C 1
ATOM 4264 O O . ALA B 1 83 ? -5.211 -9.742 8.07 1 92.81 83 ALA B O 1
ATOM 4265 N N . ILE B 1 84 ? -5.863 -8.75 9.945 1 92.81 84 ILE B N 1
ATOM 4266 C CA . ILE B 1 84 ? -4.98 -7.598 9.766 1 92.81 84 ILE B CA 1
ATOM 4267 C C . ILE B 1 84 ? -3.535 -8.07 9.633 1 92.81 84 ILE B C 1
ATOM 4269 O O . ILE B 1 84 ? -2.844 -7.715 8.68 1 92.81 84 ILE B O 1
ATOM 4273 N N . ILE B 1 85 ? -3.09 -8.922 10.5 1 94 85 ILE B N 1
ATOM 4274 C CA . ILE B 1 85 ? -1.692 -9.336 10.547 1 94 85 ILE B CA 1
ATOM 4275 C C . ILE B 1 85 ? -1.35 -10.125 9.281 1 94 85 ILE B C 1
ATOM 4277 O O . ILE B 1 85 ? -0.329 -9.859 8.641 1 94 85 ILE B O 1
ATOM 4281 N N . GLY B 1 86 ? -2.176 -11.078 8.914 1 92.12 86 GLY B N 1
ATOM 4282 C CA . GLY B 1 86 ? -1.958 -11.836 7.688 1 92.12 86 GLY B CA 1
ATOM 4283 C C . GLY B 1 86 ? -1.946 -10.969 6.441 1 92.12 86 GLY B C 1
ATOM 4284 O O . GLY B 1 86 ? -1.107 -11.148 5.559 1 92.12 86 GLY B O 1
ATOM 4285 N N . ASN B 1 87 ? -2.84 -10.055 6.434 1 91.12 87 ASN B N 1
ATOM 4286 C CA . ASN B 1 87 ? -2.926 -9.141 5.297 1 91.12 87 ASN B CA 1
ATOM 4287 C C . ASN B 1 87 ? -1.69 -8.25 5.195 1 91.12 87 ASN B C 1
ATOM 4289 O O . ASN B 1 87 ? -1.23 -7.945 4.094 1 91.12 87 ASN B O 1
ATOM 4293 N N . LEU B 1 88 ? -1.246 -7.805 6.309 1 93.81 88 LEU B N 1
ATOM 4294 C CA . LEU B 1 88 ? -0.036 -6.988 6.301 1 93.81 88 LEU B CA 1
ATOM 4295 C C . LEU B 1 88 ? 1.148 -7.781 5.754 1 93.81 88 LEU B C 1
ATOM 4297 O O . LEU B 1 88 ? 1.96 -7.246 4.996 1 93.81 88 LEU B O 1
ATOM 4301 N N . TRP B 1 89 ? 1.263 -8.992 6.164 1 92 89 TRP B N 1
ATOM 4302 C CA . TRP B 1 89 ? 2.322 -9.859 5.652 1 92 89 TRP B CA 1
ATOM 4303 C C . TRP B 1 89 ? 2.191 -10.047 4.145 1 92 89 TRP B C 1
ATOM 4305 O O . TRP B 1 89 ? 3.176 -9.945 3.412 1 92 89 TRP B O 1
ATOM 4315 N N . LEU B 1 90 ? 1.008 -10.281 3.695 1 89.31 90 LEU B N 1
ATOM 4316 C CA . LEU B 1 90 ? 0.751 -10.461 2.27 1 89.31 90 LEU B CA 1
ATOM 4317 C C . LEU B 1 90 ? 1.075 -9.188 1.496 1 89.31 90 LEU B C 1
ATOM 4319 O O . LEU B 1 90 ? 1.664 -9.242 0.415 1 89.31 90 LEU B O 1
ATOM 4323 N N . ARG B 1 91 ? 0.682 -8.109 2.033 1 91.5 91 ARG B N 1
ATOM 4324 C CA . ARG B 1 91 ? 0.962 -6.824 1.4 1 91.5 91 ARG B CA 1
ATOM 4325 C C . ARG B 1 91 ? 2.465 -6.582 1.296 1 91.5 91 ARG B C 1
ATOM 4327 O O . ARG B 1 91 ? 2.945 -6.059 0.29 1 91.5 91 ARG B O 1
ATOM 4334 N N . ALA B 1 92 ? 3.164 -6.91 2.291 1 92.62 92 ALA B N 1
ATOM 4335 C CA . ALA B 1 92 ? 4.617 -6.77 2.271 1 92.62 92 ALA B CA 1
ATOM 4336 C C . ALA B 1 92 ? 5.238 -7.625 1.169 1 92.62 92 ALA B C 1
ATOM 4338 O O . ALA B 1 92 ? 6.141 -7.176 0.46 1 92.62 92 ALA B O 1
ATOM 4339 N N . LEU B 1 93 ? 4.766 -8.812 1.056 1 87.88 93 LEU B N 1
ATOM 4340 C CA . LEU B 1 93 ? 5.246 -9.688 -0.007 1 87.88 93 LEU B CA 1
ATOM 4341 C C . LEU B 1 93 ? 4.957 -9.094 -1.379 1 87.88 93 LEU B C 1
ATOM 4343 O O . LEU B 1 93 ? 5.828 -9.07 -2.25 1 87.88 93 LEU B O 1
ATOM 4347 N N . LYS B 1 94 ? 3.799 -8.586 -1.515 1 88.56 94 LYS B N 1
ATOM 4348 C CA . LYS B 1 94 ? 3.391 -7.996 -2.787 1 88.56 94 LYS B CA 1
ATOM 4349 C C . LYS B 1 94 ? 4.219 -6.754 -3.105 1 88.56 94 LYS B C 1
ATOM 4351 O O . LYS B 1 94 ? 4.543 -6.5 -4.266 1 88.56 94 LYS B O 1
ATOM 4356 N N . ALA B 1 95 ? 4.512 -6.043 -2.1 1 91 95 ALA B N 1
ATOM 4357 C CA . ALA B 1 95 ? 5.234 -4.785 -2.273 1 91 95 ALA B CA 1
ATOM 4358 C C . ALA B 1 95 ? 6.602 -5.023 -2.912 1 91 95 ALA B C 1
ATOM 4360 O O . ALA B 1 95 ? 7.105 -4.164 -3.643 1 91 95 ALA B O 1
ATOM 4361 N N . VAL B 1 96 ? 7.18 -6.156 -2.686 1 90.88 96 VAL B N 1
ATOM 4362 C CA . VAL B 1 96 ? 8.539 -6.383 -3.166 1 90.88 96 VAL B CA 1
ATOM 4363 C C . VAL B 1 96 ? 8.5 -7.062 -4.531 1 90.88 96 VAL B C 1
ATOM 4365 O O . VAL B 1 96 ? 9.508 -7.125 -5.234 1 90.88 96 VAL B O 1
ATOM 4368 N N . VAL B 1 97 ? 7.359 -7.492 -4.98 1 87.25 97 VAL B N 1
ATOM 4369 C CA . VAL B 1 97 ? 7.23 -8.305 -6.188 1 87.25 97 VAL B CA 1
ATOM 4370 C C . VAL B 1 97 ? 7.609 -7.469 -7.41 1 87.25 97 VAL B C 1
ATOM 4372 O O . VAL B 1 97 ? 8.43 -7.891 -8.227 1 87.25 97 VAL B O 1
ATOM 4375 N N . LEU B 1 98 ? 7.055 -6.328 -7.477 1 89.56 98 LEU B N 1
ATOM 4376 C CA . LEU B 1 98 ? 7.211 -5.516 -8.68 1 89.56 98 LEU B CA 1
ATOM 4377 C C . LEU B 1 98 ? 8.672 -5.121 -8.883 1 89.56 98 LEU B C 1
ATOM 4379 O O . LEU B 1 98 ? 9.242 -5.367 -9.945 1 89.56 98 LEU B O 1
ATOM 4383 N N . PRO B 1 99 ? 9.289 -4.555 -7.855 1 91.94 99 PRO B N 1
ATOM 4384 C CA . PRO B 1 99 ? 10.703 -4.234 -8.055 1 91.94 99 PRO B CA 1
ATOM 4385 C C . PRO B 1 99 ? 11.562 -5.473 -8.305 1 91.94 99 PRO B C 1
ATOM 4387 O O . PRO B 1 99 ? 12.531 -5.418 -9.062 1 91.94 99 PRO B O 1
ATOM 4390 N N . LEU B 1 100 ? 11.234 -6.543 -7.742 1 90.56 100 LEU B N 1
ATOM 4391 C CA . LEU B 1 100 ? 11.984 -7.781 -7.914 1 90.56 100 LEU B CA 1
ATOM 4392 C C . LEU B 1 100 ? 11.898 -8.281 -9.352 1 90.56 100 LEU B C 1
ATOM 4394 O O . LEU B 1 100 ? 12.914 -8.633 -9.953 1 90.56 100 LEU B O 1
ATOM 4398 N N . ILE B 1 101 ? 10.727 -8.273 -9.898 1 90.38 101 ILE B N 1
ATOM 4399 C CA . ILE B 1 101 ? 10.508 -8.75 -11.258 1 90.38 101 ILE B CA 1
ATOM 4400 C C . ILE B 1 101 ? 11.266 -7.867 -12.242 1 90.38 101 ILE B C 1
ATOM 4402 O O . ILE B 1 101 ? 11.977 -8.367 -13.117 1 90.38 101 ILE B O 1
ATOM 4406 N N . VAL B 1 102 ? 11.148 -6.555 -12.07 1 93 102 VAL B N 1
ATOM 4407 C CA . VAL B 1 102 ? 11.766 -5.609 -12.992 1 93 102 VAL B CA 1
ATOM 4408 C C . VAL B 1 102 ? 13.289 -5.758 -12.945 1 93 102 VAL B C 1
ATOM 4410 O O . VAL B 1 102 ? 13.938 -5.922 -13.977 1 93 102 VAL B O 1
ATOM 4413 N N . CYS B 1 103 ? 13.82 -5.82 -11.75 1 91.88 103 CYS B N 1
ATOM 4414 C CA . CYS B 1 103 ? 15.273 -5.871 -11.594 1 91.88 103 CYS B CA 1
ATOM 4415 C C . CYS B 1 103 ? 15.82 -7.234 -12.008 1 91.88 103 CYS B C 1
ATOM 4417 O O . CYS B 1 103 ? 16.828 -7.316 -12.703 1 91.88 103 CYS B O 1
ATOM 4419 N N . SER B 1 104 ? 15.164 -8.289 -11.648 1 88.88 104 SER B N 1
ATOM 4420 C CA . SER B 1 104 ? 15.625 -9.633 -11.969 1 88.88 104 SER B CA 1
ATOM 4421 C C . SER B 1 104 ? 15.602 -9.883 -13.477 1 88.88 104 SER B C 1
ATOM 4423 O O . SER B 1 104 ? 16.594 -10.359 -14.047 1 88.88 104 SER B O 1
ATOM 4425 N N . MET B 1 105 ? 14.523 -9.5 -14.109 1 90.12 105 MET B N 1
ATOM 4426 C CA . MET B 1 105 ? 14.383 -9.719 -15.547 1 90.12 105 MET B CA 1
ATOM 4427 C C . MET B 1 105 ? 15.375 -8.867 -16.328 1 90.12 105 MET B C 1
ATOM 4429 O O . MET B 1 105 ? 16 -9.344 -17.281 1 90.12 105 MET B O 1
ATOM 4433 N N . LEU B 1 106 ? 15.477 -7.645 -15.883 1 92.06 106 LEU B N 1
ATOM 4434 C CA . LEU B 1 106 ? 16.422 -6.73 -16.516 1 92.06 106 LEU B CA 1
ATOM 4435 C C . LEU B 1 106 ? 17.844 -7.27 -16.438 1 92.06 106 LEU B C 1
ATOM 4437 O O . LEU B 1 106 ? 18.547 -7.324 -17.438 1 92.06 106 LEU B O 1
ATOM 4441 N N . LEU B 1 107 ? 18.266 -7.691 -15.297 1 88.44 107 LEU B N 1
ATOM 4442 C CA . LEU B 1 107 ? 19.625 -8.195 -15.07 1 88.44 107 LEU B CA 1
ATOM 4443 C C . LEU B 1 107 ? 19.844 -9.508 -15.812 1 88.44 107 LEU B C 1
ATOM 4445 O O . LEU B 1 107 ? 20.906 -9.719 -16.422 1 88.44 107 LEU B O 1
ATOM 4449 N N . ALA B 1 108 ? 18.875 -10.367 -15.797 1 86.31 108 ALA B N 1
ATOM 4450 C CA . ALA B 1 108 ? 18.969 -11.656 -16.484 1 86.31 108 ALA B CA 1
ATOM 4451 C C . ALA B 1 108 ? 19.125 -11.469 -17.984 1 86.31 108 ALA B C 1
ATOM 4453 O O . ALA B 1 108 ? 20 -12.086 -18.609 1 86.31 108 ALA B O 1
ATOM 4454 N N . VAL B 1 109 ? 18.375 -10.609 -18.562 1 88.25 109 VAL B N 1
ATOM 4455 C CA . VAL B 1 109 ? 18.375 -10.406 -20 1 88.25 109 VAL B CA 1
ATOM 4456 C C . VAL B 1 109 ? 19.688 -9.711 -20.422 1 88.25 109 VAL B C 1
ATOM 4458 O O . VAL B 1 109 ? 20.25 -10.023 -21.469 1 88.25 109 VAL B O 1
ATOM 4461 N N . THR B 1 110 ? 20.094 -8.742 -19.578 1 87.75 110 THR B N 1
ATOM 4462 C CA . THR B 1 110 ? 21.359 -8.078 -19.875 1 87.75 110 THR B CA 1
ATOM 4463 C C . THR B 1 110 ? 22.516 -9.086 -19.906 1 87.75 110 THR B C 1
ATOM 4465 O O . THR B 1 110 ? 23.375 -9.016 -20.781 1 87.75 110 THR B O 1
ATOM 4468 N N . ARG B 1 111 ? 22.516 -9.984 -19.062 1 83.12 111 ARG B N 1
ATOM 4469 C CA . ARG B 1 111 ? 23.547 -11.008 -19 1 83.12 111 ARG B CA 1
ATOM 4470 C C . ARG B 1 111 ? 23.422 -11.992 -20.156 1 83.12 111 ARG B C 1
ATOM 4472 O O . ARG B 1 111 ? 24.422 -12.461 -20.703 1 83.12 111 ARG B O 1
ATOM 4479 N N . LEU B 1 112 ? 22.25 -12.312 -20.469 1 82.94 112 LEU B N 1
ATOM 4480 C CA . LEU B 1 112 ? 21.969 -13.234 -21.562 1 82.94 112 LEU B CA 1
ATOM 4481 C C . LEU B 1 112 ? 22.438 -12.664 -22.891 1 82.94 112 LEU B C 1
ATOM 4483 O O . LEU B 1 112 ? 22.875 -13.406 -23.781 1 82.94 112 LEU B O 1
ATOM 4487 N N . ARG B 1 113 ? 22.219 -11.438 -22.953 1 81.94 113 ARG B N 1
ATOM 4488 C CA . ARG B 1 113 ? 22.609 -10.773 -24.203 1 81.94 113 ARG B CA 1
ATOM 4489 C C . ARG B 1 113 ? 24.109 -10.906 -24.453 1 81.94 113 ARG B C 1
ATOM 4491 O O . ARG B 1 113 ? 24.547 -10.953 -25.594 1 81.94 113 ARG B O 1
ATOM 4498 N N . GLN B 1 114 ? 24.812 -11 -23.438 1 76.69 114 GLN B N 1
ATOM 4499 C CA . GLN B 1 114 ? 26.266 -11.117 -23.562 1 76.69 114 GLN B CA 1
ATOM 4500 C C . GLN B 1 114 ? 26.656 -12.523 -23.984 1 76.69 114 GLN B C 1
ATOM 4502 O O . GLN B 1 114 ? 27.781 -12.742 -24.453 1 76.69 114 GLN B O 1
ATOM 4507 N N . MET B 1 115 ? 25.781 -13.43 -23.891 1 75.81 115 MET B N 1
ATOM 4508 C CA . MET B 1 115 ? 26.031 -14.812 -24.266 1 75.81 115 MET B CA 1
ATOM 4509 C C . MET B 1 115 ? 25.578 -15.086 -25.703 1 75.81 115 MET B C 1
ATOM 4511 O O . MET B 1 115 ? 24.531 -14.594 -26.125 1 75.81 115 MET B O 1
ATOM 4515 N N . SER B 1 116 ? 26.516 -15.602 -26.469 1 68.5 116 SER B N 1
ATOM 4516 C CA . SER B 1 116 ? 26.141 -15.938 -27.828 1 68.5 116 SER B CA 1
ATOM 4517 C C . SER B 1 116 ? 25.016 -16.969 -27.859 1 68.5 116 SER B C 1
ATOM 4519 O O . SER B 1 116 ? 25.156 -18.062 -27.312 1 68.5 116 SER B O 1
ATOM 4521 N N . ASN B 1 117 ? 23.797 -16.75 -28.422 1 70.94 117 ASN B N 1
ATOM 4522 C CA . ASN B 1 117 ? 22.641 -17.609 -28.656 1 70.94 117 ASN B CA 1
ATOM 4523 C C . ASN B 1 117 ? 21.984 -18.031 -27.344 1 70.94 117 ASN B C 1
ATOM 4525 O O . ASN B 1 117 ? 21.109 -18.906 -27.344 1 70.94 117 ASN B O 1
ATOM 4529 N N . GLY B 1 118 ? 22.438 -17.562 -26.234 1 75.56 118 GLY B N 1
ATOM 4530 C CA . GLY B 1 118 ? 21.953 -17.969 -24.922 1 75.56 118 GLY B CA 1
ATOM 4531 C C . GLY B 1 118 ? 20.547 -17.5 -24.641 1 75.56 118 GLY B C 1
ATOM 4532 O O . GLY B 1 118 ? 19.734 -18.25 -24.109 1 75.56 118 GLY B O 1
ATOM 4533 N N . GLY B 1 119 ? 20.281 -16.375 -25.172 1 78.94 119 GLY B N 1
ATOM 4534 C CA . GLY B 1 119 ? 18.984 -15.797 -24.906 1 78.94 119 GLY B CA 1
ATOM 4535 C C . GLY B 1 119 ? 17.844 -16.531 -25.609 1 78.94 119 GLY B C 1
ATOM 4536 O O . GLY B 1 119 ? 16.828 -16.844 -25 1 78.94 119 GLY B O 1
ATOM 4537 N N . SER B 1 120 ? 18.047 -16.828 -26.844 1 84.31 120 SER B N 1
ATOM 4538 C CA . SER B 1 120 ? 17.016 -17.516 -27.625 1 84.31 120 SER B CA 1
ATOM 4539 C C . SER B 1 120 ? 16.75 -18.922 -27.078 1 84.31 120 SER B C 1
ATOM 4541 O O . SER B 1 120 ? 15.609 -19.375 -27.016 1 84.31 120 SER B O 1
ATOM 4543 N N . LEU B 1 121 ? 17.766 -19.625 -26.75 1 90.75 121 LEU B N 1
ATOM 4544 C CA . LEU B 1 121 ? 17.641 -20.969 -26.203 1 90.75 121 LEU B CA 1
ATOM 4545 C C . LEU B 1 121 ? 16.891 -20.953 -24.875 1 90.75 121 LEU B C 1
ATOM 4547 O O . LEU B 1 121 ? 15.984 -21.766 -24.672 1 90.75 121 LEU B O 1
ATOM 4551 N N . LEU B 1 122 ? 17.25 -20.031 -24.047 1 92.12 122 LEU B N 1
ATOM 4552 C CA . LEU B 1 122 ? 16.609 -19.922 -22.75 1 92.12 122 LEU B CA 1
ATOM 4553 C C . LEU B 1 122 ? 15.133 -19.578 -22.906 1 92.12 122 LEU B C 1
ATOM 4555 O O . LEU B 1 122 ? 14.281 -20.188 -22.25 1 92.12 122 LEU B O 1
ATOM 4559 N N . ALA B 1 123 ? 14.852 -18.672 -23.781 1 90.12 123 ALA B N 1
ATOM 4560 C CA . ALA B 1 123 ? 13.469 -18.25 -24 1 90.12 123 ALA B CA 1
ATOM 4561 C C . ALA B 1 123 ? 12.633 -19.391 -24.562 1 90.12 123 ALA B C 1
ATOM 4563 O O . ALA B 1 123 ? 11.508 -19.609 -24.125 1 90.12 123 ALA B O 1
ATOM 4564 N N . LYS B 1 124 ? 13.148 -20.078 -25.5 1 91.94 124 LYS B N 1
ATOM 4565 C CA . LYS B 1 124 ? 12.445 -21.172 -26.141 1 91.94 124 LYS B CA 1
ATOM 4566 C C . LYS B 1 124 ? 12.133 -22.281 -25.141 1 91.94 124 LYS B C 1
ATOM 4568 O O . LYS B 1 124 ? 11.008 -22.781 -25.094 1 91.94 124 LYS B O 1
ATOM 4573 N N . TRP B 1 125 ? 13.07 -22.656 -24.406 1 94.44 125 TRP B N 1
ATOM 4574 C CA . TRP B 1 125 ? 12.875 -23.703 -23.422 1 94.44 125 TRP B CA 1
ATOM 4575 C C . TRP B 1 125 ? 11.906 -23.266 -22.328 1 94.44 125 TRP B C 1
ATOM 4577 O O . TRP B 1 125 ? 11.078 -24.047 -21.859 1 94.44 125 TRP B O 1
ATOM 4587 N N . THR B 1 126 ? 12.047 -22.016 -21.906 1 93.81 126 THR B N 1
ATOM 4588 C CA . THR B 1 126 ? 11.195 -21.531 -20.828 1 93.81 126 THR B CA 1
ATOM 4589 C C . THR B 1 126 ? 9.734 -21.469 -21.266 1 93.81 126 THR B C 1
ATOM 4591 O O . THR B 1 126 ? 8.867 -22.078 -20.641 1 93.81 126 THR B O 1
ATOM 4594 N N . VAL B 1 127 ? 9.477 -20.797 -22.359 1 90.62 127 VAL B N 1
ATOM 4595 C CA . VAL B 1 127 ? 8.117 -20.625 -22.859 1 90.62 127 VAL B CA 1
ATOM 4596 C C . VAL B 1 127 ? 7.555 -21.969 -23.297 1 90.62 127 VAL B C 1
ATOM 4598 O O . VAL B 1 127 ? 6.418 -22.312 -22.969 1 90.62 127 VAL B O 1
ATOM 4601 N N . GLY B 1 128 ? 8.32 -22.703 -23.984 1 92.94 128 GLY B N 1
ATOM 4602 C CA . GLY B 1 128 ? 7.887 -24.016 -24.438 1 92.94 128 GLY B CA 1
ATOM 4603 C C . GLY B 1 128 ? 7.5 -24.938 -23.297 1 92.94 128 GLY B C 1
ATOM 4604 O O . GLY B 1 128 ? 6.445 -25.578 -23.344 1 92.94 128 GLY B O 1
ATOM 4605 N N . TYR B 1 129 ? 8.375 -24.984 -22.328 1 95.06 129 TYR B N 1
ATOM 4606 C CA . TYR B 1 129 ? 8.109 -25.859 -21.188 1 95.06 129 TYR B CA 1
ATOM 4607 C C . TYR B 1 129 ? 6.816 -25.453 -20.484 1 95.06 129 TYR B C 1
ATOM 4609 O O . TYR B 1 129 ? 5.977 -26.312 -20.188 1 95.06 129 TYR B O 1
ATOM 4617 N N . TYR B 1 130 ? 6.664 -24.188 -20.172 1 93.31 130 TYR B N 1
ATOM 4618 C CA . TYR B 1 130 ? 5.504 -23.719 -19.422 1 93.31 130 TYR B CA 1
ATOM 4619 C C . TYR B 1 130 ? 4.215 -23.953 -20.203 1 93.31 130 TYR B C 1
ATOM 4621 O O . TYR B 1 130 ? 3.221 -24.422 -19.641 1 93.31 130 TYR B O 1
ATOM 4629 N N . VAL B 1 131 ? 4.191 -23.641 -21.453 1 89 131 VAL B N 1
ATOM 4630 C CA . VAL B 1 131 ? 2.99 -23.812 -22.266 1 89 131 VAL B CA 1
ATOM 4631 C C . VAL B 1 131 ? 2.633 -25.281 -22.375 1 89 131 VAL B C 1
ATOM 4633 O O . VAL B 1 131 ? 1.471 -25.672 -22.219 1 89 131 VAL B O 1
ATOM 4636 N N . LEU B 1 132 ? 3.582 -26.078 -22.578 1 91.44 132 LEU B N 1
ATOM 4637 C CA . LEU B 1 132 ? 3.348 -27.516 -22.75 1 91.44 132 LEU B CA 1
ATOM 4638 C C . LEU B 1 132 ? 2.855 -28.141 -21.453 1 91.44 132 LEU B C 1
ATOM 4640 O O . LEU B 1 132 ? 1.968 -29 -21.469 1 91.44 132 LEU B O 1
ATOM 4644 N N . THR B 1 133 ? 3.451 -27.797 -20.375 1 92.06 133 THR B N 1
ATOM 4645 C CA . THR B 1 133 ? 3.025 -28.375 -19.109 1 92.06 133 THR B CA 1
ATOM 4646 C C . THR B 1 133 ? 1.621 -27.906 -18.734 1 92.06 133 THR B C 1
ATOM 4648 O O . THR B 1 133 ? 0.845 -28.656 -18.141 1 92.06 133 THR B O 1
ATOM 4651 N N . THR B 1 134 ? 1.308 -26.656 -19.031 1 90.19 134 THR B N 1
ATOM 4652 C CA . THR B 1 134 ? -0.042 -26.172 -18.781 1 90.19 134 THR B CA 1
ATOM 4653 C C . THR B 1 134 ? -1.06 -26.922 -19.625 1 90.19 134 THR B C 1
ATOM 4655 O O . THR B 1 134 ? -2.113 -27.328 -19.125 1 90.19 134 THR B O 1
ATOM 4658 N N . LEU B 1 135 ? -0.709 -27.125 -20.859 1 90.06 135 LEU B N 1
ATOM 4659 C CA . LEU B 1 135 ? -1.581 -27.906 -21.734 1 90.06 135 LEU B CA 1
ATOM 4660 C C . LEU B 1 135 ? -1.762 -29.328 -21.219 1 90.06 135 LEU B C 1
ATOM 4662 O O . LEU B 1 135 ? -2.861 -29.875 -21.281 1 90.06 135 LEU B O 1
ATOM 4666 N N . LEU B 1 136 ? -0.735 -29.844 -20.766 1 93.06 136 LEU B N 1
ATOM 4667 C CA . LEU B 1 136 ? -0.8 -31.188 -20.219 1 93.06 136 LEU B CA 1
ATOM 4668 C C . LEU B 1 136 ? -1.686 -31.219 -18.984 1 93.06 136 LEU B C 1
ATOM 4670 O O . LEU B 1 136 ? -2.482 -32.156 -18.812 1 93.06 136 LEU B O 1
ATOM 4674 N N . SER B 1 137 ? -1.502 -30.312 -18.125 1 94.69 137 SER B N 1
ATOM 4675 C CA . SER B 1 137 ? -2.299 -30.266 -16.906 1 94.69 137 SER B CA 1
ATOM 4676 C C . SER B 1 137 ? -3.785 -30.125 -17.219 1 94.69 137 SER B C 1
ATOM 4678 O O . SER B 1 137 ? -4.625 -30.75 -16.578 1 94.69 137 SER B O 1
ATOM 4680 N N . ILE B 1 138 ? -4.121 -29.297 -18.156 1 93.75 138 ILE B N 1
ATOM 4681 C CA . ILE B 1 138 ? -5.516 -29.094 -18.531 1 93.75 138 ILE B CA 1
ATOM 4682 C C . ILE B 1 138 ? -6.078 -30.375 -19.141 1 93.75 138 ILE B C 1
ATOM 4684 O O . ILE B 1 138 ? -7.242 -30.719 -18.906 1 93.75 138 ILE B O 1
ATOM 4688 N N . THR B 1 139 ? -5.277 -31 -19.938 1 93.81 139 THR B N 1
ATOM 4689 C CA . THR B 1 139 ? -5.703 -32.25 -20.562 1 93.81 139 THR B CA 1
ATOM 4690 C C . THR B 1 139 ? -5.992 -33.312 -19.516 1 93.81 139 THR B C 1
ATOM 4692 O O . THR B 1 139 ? -7.02 -34 -19.562 1 93.81 139 THR B O 1
ATOM 4695 N N . VAL B 1 140 ? -5.109 -33.438 -18.609 1 95.06 140 VAL B N 1
ATOM 4696 C CA . VAL B 1 140 ? -5.309 -34.375 -17.516 1 95.06 140 VAL B CA 1
ATOM 4697 C C . VAL B 1 140 ? -6.594 -34.031 -16.766 1 95.06 140 VAL B C 1
ATOM 4699 O O . VAL B 1 140 ? -7.375 -34.906 -16.406 1 95.06 140 VAL B O 1
ATOM 4702 N N . SER B 1 141 ? -6.82 -32.812 -16.5 1 96.25 141 SER B N 1
ATOM 4703 C CA . SER B 1 141 ? -8.016 -32.344 -15.789 1 96.25 141 SER B CA 1
ATOM 4704 C C . SER B 1 141 ? -9.281 -32.688 -16.562 1 96.25 141 SER B C 1
ATOM 4706 O O . SER B 1 141 ? -10.242 -33.188 -16.016 1 96.25 141 SER B O 1
ATOM 4708 N N . CYS B 1 142 ? -9.234 -32.406 -17.812 1 95.56 142 CYS B N 1
ATOM 4709 C CA . CYS B 1 142 ? -10.398 -32.656 -18.641 1 95.56 142 CYS B CA 1
ATOM 4710 C C . CYS B 1 142 ? -10.719 -34.156 -18.672 1 95.56 142 CYS B C 1
ATOM 4712 O O . CYS B 1 142 ? -11.883 -34.531 -18.609 1 95.56 142 CYS B O 1
ATOM 4714 N N . ILE B 1 143 ? -9.703 -34.938 -18.766 1 95.5 143 ILE B N 1
ATOM 4715 C CA . ILE B 1 143 ? -9.891 -36.375 -18.797 1 95.5 143 ILE B CA 1
ATOM 4716 C C . ILE B 1 143 ? -10.477 -36.844 -17.469 1 95.5 143 ILE B C 1
ATOM 4718 O O . ILE B 1 143 ? -11.469 -37.594 -17.438 1 95.5 143 ILE B O 1
ATOM 4722 N N . MET B 1 144 ? -9.898 -36.438 -16.391 1 96.5 144 MET B N 1
ATOM 4723 C CA . MET B 1 144 ? -10.359 -36.844 -15.062 1 96.5 144 MET B CA 1
ATOM 4724 C C . MET B 1 144 ? -11.781 -36.344 -14.805 1 96.5 144 MET B C 1
ATOM 4726 O O . MET B 1 144 ? -12.609 -37.094 -14.273 1 96.5 144 MET B O 1
ATOM 4730 N N . GLN B 1 145 ? -12.07 -35.094 -15.164 1 96.25 145 GLN B N 1
ATOM 4731 C CA . GLN B 1 145 ? -13.398 -34.531 -14.945 1 96.25 145 GLN B CA 1
ATOM 4732 C C . GLN B 1 145 ? -14.438 -35.188 -15.844 1 96.25 145 GLN B C 1
ATOM 4734 O O . GLN B 1 145 ? -15.562 -35.438 -15.406 1 96.25 145 GLN B O 1
ATOM 4739 N N . GLY B 1 146 ? -14.094 -35.438 -17.062 1 94.81 146 GLY B N 1
ATOM 4740 C CA . GLY B 1 146 ? -15.023 -36 -18.016 1 94.81 146 GLY B CA 1
ATOM 4741 C C . GLY B 1 146 ? -15.32 -37.469 -17.766 1 94.81 146 GLY B C 1
ATOM 4742 O O . GLY B 1 146 ? -16.469 -37.906 -17.875 1 94.81 146 GLY B O 1
ATOM 4743 N N . LEU B 1 147 ? -14.297 -38.219 -17.391 1 94.38 147 LEU B N 1
ATOM 4744 C CA . LEU B 1 147 ? -14.453 -39.656 -17.328 1 94.38 147 LEU B CA 1
ATOM 4745 C C . LEU B 1 147 ? -14.773 -40.125 -15.898 1 94.38 147 LEU B C 1
ATOM 4747 O O . LEU B 1 147 ? -15.414 -41.156 -15.703 1 94.38 147 LEU B O 1
ATOM 4751 N N . VAL B 1 148 ? -14.398 -39.375 -14.906 1 95.31 148 VAL B N 1
ATOM 4752 C CA . VAL B 1 148 ? -14.516 -39.875 -13.547 1 95.31 148 VAL B CA 1
ATOM 4753 C C . VAL B 1 148 ? -15.484 -39 -12.75 1 95.31 148 VAL B C 1
ATOM 4755 O O . VAL B 1 148 ? -16.562 -39.438 -12.359 1 95.31 148 VAL B O 1
ATOM 4758 N N . TRP B 1 149 ? -15.312 -37.75 -12.68 1 94.94 149 TRP B N 1
ATOM 4759 C CA . TRP B 1 149 ? -15.93 -36.938 -11.633 1 94.94 149 TRP B CA 1
ATOM 4760 C C . TRP B 1 149 ? -17.281 -36.375 -12.086 1 94.94 149 TRP B C 1
ATOM 4762 O O . TRP B 1 149 ? -18.172 -36.156 -11.266 1 94.94 149 TRP B O 1
ATOM 4772 N N . SER B 1 150 ? -17.422 -36.156 -13.352 1 95.12 150 SER B N 1
ATOM 4773 C CA . SER B 1 150 ? -18.672 -35.625 -13.859 1 95.12 150 SER B CA 1
ATOM 4774 C C . SER B 1 150 ? -19.859 -36.5 -13.492 1 95.12 150 SER B C 1
ATOM 4776 O O . SER B 1 150 ? -20.984 -36.031 -13.367 1 95.12 150 SER B O 1
ATOM 4778 N N . LYS B 1 151 ? -19.625 -37.688 -13.227 1 93.88 151 LYS B N 1
ATOM 4779 C CA . LYS B 1 151 ? -20.672 -38.688 -12.984 1 93.88 151 LYS B CA 1
ATOM 4780 C C . LYS B 1 151 ? -21 -38.781 -11.5 1 93.88 151 LYS B C 1
ATOM 4782 O O . LYS B 1 151 ? -21.953 -39.469 -11.117 1 93.88 151 LYS B O 1
ATOM 4787 N N . GLN B 1 152 ? -20.297 -38.094 -10.695 1 94.31 152 GLN B N 1
ATOM 4788 C CA . GLN B 1 152 ? -20.453 -38.25 -9.25 1 94.31 152 GLN B CA 1
ATOM 4789 C C . GLN B 1 152 ? -21.344 -37.156 -8.672 1 94.31 152 GLN B C 1
ATOM 4791 O O . GLN B 1 152 ? -21.844 -37.281 -7.555 1 94.31 152 GLN B O 1
ATOM 4796 N N . TYR B 1 153 ? -21.547 -36.094 -9.438 1 93.44 153 TYR B N 1
ATOM 4797 C CA . TYR B 1 153 ? -22.344 -34.969 -8.945 1 93.44 153 TYR B CA 1
ATOM 4798 C C . TYR B 1 153 ? -23.828 -35.281 -8.984 1 93.44 153 TYR B C 1
ATOM 4800 O O . TYR B 1 153 ? -24.266 -36.156 -9.758 1 93.44 153 TYR B O 1
ATOM 4808 N N . THR B 1 154 ? -24.562 -34.625 -8.086 1 91.69 154 THR B N 1
ATOM 4809 C CA . THR B 1 154 ? -26.031 -34.719 -8.078 1 91.69 154 THR B CA 1
ATOM 4810 C C . THR B 1 154 ? -26.656 -33.438 -8.594 1 91.69 154 THR B C 1
ATOM 4812 O O . THR B 1 154 ? -26.203 -32.312 -8.258 1 91.69 154 THR B O 1
ATOM 4815 N N . GLU B 1 155 ? -27.656 -33.656 -9.398 1 91.06 155 GLU B N 1
ATOM 4816 C CA . GLU B 1 155 ? -28.375 -32.5 -9.922 1 91.06 155 GLU B CA 1
ATOM 4817 C C . GLU B 1 155 ? -29.109 -31.766 -8.812 1 91.06 155 GLU B C 1
ATOM 4819 O O . GLU B 1 155 ? -29.688 -32.375 -7.914 1 91.06 155 GLU B O 1
ATOM 4824 N N . VAL B 1 156 ? -28.953 -30.469 -8.898 1 87.62 156 VAL B N 1
ATOM 4825 C CA . VAL B 1 156 ? -29.625 -29.641 -7.91 1 87.62 156 VAL B CA 1
ATOM 4826 C C . VAL B 1 156 ? -30.625 -28.719 -8.609 1 87.62 156 VAL B C 1
ATOM 4828 O O . VAL B 1 156 ? -30.469 -28.391 -9.789 1 87.62 156 VAL B O 1
ATOM 4831 N N . ALA B 1 157 ? -31.625 -28.344 -7.793 1 78.44 157 ALA B N 1
ATOM 4832 C CA . ALA B 1 157 ? -32.625 -27.438 -8.336 1 78.44 157 ALA B CA 1
ATOM 4833 C C . ALA B 1 157 ? -32 -26.078 -8.68 1 78.44 157 ALA B C 1
ATOM 4835 O O . ALA B 1 157 ? -31.156 -25.578 -7.949 1 78.44 157 ALA B O 1
ATOM 4836 N N . ARG B 1 158 ? -32.438 -25.625 -9.828 1 77.88 158 ARG B N 1
ATOM 4837 C CA . ARG B 1 158 ? -31.906 -24.344 -10.297 1 77.88 158 ARG B CA 1
ATOM 4838 C C . ARG B 1 158 ? -32.281 -23.219 -9.352 1 77.88 158 ARG B C 1
ATOM 4840 O O . ARG B 1 158 ? -33.438 -23.078 -8.977 1 77.88 158 ARG B O 1
ATOM 4847 N N . THR B 1 159 ? -31.234 -22.609 -8.812 1 75.06 159 THR B N 1
ATOM 4848 C CA . THR B 1 159 ? -31.438 -21.391 -8.031 1 75.06 159 THR B CA 1
ATOM 4849 C C . THR B 1 159 ? -30.719 -20.219 -8.664 1 75.06 159 THR B C 1
ATOM 4851 O O . THR B 1 159 ? -29.625 -20.375 -9.219 1 75.06 159 THR B O 1
ATOM 4854 N N . ASP B 1 160 ? -31.406 -19.031 -8.648 1 75 160 ASP B N 1
ATOM 4855 C CA . ASP B 1 160 ? -30.797 -17.844 -9.219 1 75 160 ASP B CA 1
ATOM 4856 C C . ASP B 1 160 ? -29.609 -17.391 -8.383 1 75 160 ASP B C 1
ATOM 4858 O O . ASP B 1 160 ? -29.5 -17.734 -7.203 1 75 160 ASP B O 1
ATOM 4862 N N . LEU B 1 161 ? -28.719 -16.734 -9.094 1 74.62 161 LEU B N 1
ATOM 4863 C CA . LEU B 1 161 ? -27.594 -16.109 -8.406 1 74.62 161 LEU B CA 1
ATOM 4864 C C . LEU B 1 161 ? -28.062 -15.117 -7.363 1 74.62 161 LEU B C 1
ATOM 4866 O O . LEU B 1 161 ? -28.906 -14.266 -7.648 1 74.62 161 LEU B O 1
ATOM 4870 N N . PRO B 1 162 ? -27.609 -15.312 -6.16 1 67.88 162 PRO B N 1
ATOM 4871 C CA . PRO B 1 162 ? -27.984 -14.32 -5.152 1 67.88 162 PRO B CA 1
ATOM 4872 C C . PRO B 1 162 ? -27.469 -12.922 -5.48 1 67.88 162 PRO B C 1
ATOM 4874 O O . PRO B 1 162 ? -26.422 -12.789 -6.133 1 67.88 162 PRO B O 1
ATOM 4877 N N . ASP B 1 163 ? -28.25 -11.883 -5.203 1 63.19 163 ASP B N 1
ATOM 4878 C CA . ASP B 1 163 ? -27.797 -10.5 -5.359 1 63.19 163 ASP B CA 1
ATOM 4879 C C . ASP B 1 163 ? -26.781 -10.125 -4.285 1 63.19 163 ASP B C 1
ATOM 4881 O O . ASP B 1 163 ? 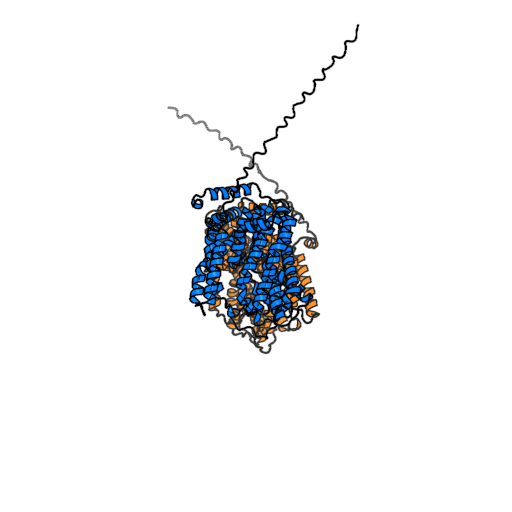-27.141 -9.555 -3.252 1 63.19 163 ASP B O 1
ATOM 4885 N N . ASP B 1 164 ? -25.656 -10.641 -4.418 1 60.78 164 ASP B N 1
ATOM 4886 C CA . ASP B 1 164 ? -24.594 -10.422 -3.451 1 60.78 164 ASP B CA 1
ATOM 4887 C C . ASP B 1 164 ? -23.453 -9.625 -4.066 1 60.78 164 ASP B C 1
ATOM 4889 O O . ASP B 1 164 ? -22.906 -10.008 -5.105 1 60.78 164 ASP B O 1
ATOM 4893 N N . GLU B 1 165 ? -23.188 -8.445 -3.514 1 56.66 165 GLU B N 1
ATOM 4894 C CA . GLU B 1 165 ? -22.156 -7.523 -3.977 1 56.66 165 GLU B CA 1
ATOM 4895 C C . GLU B 1 165 ? -20.766 -8.164 -3.922 1 56.66 165 GLU B C 1
ATOM 4897 O O . GLU B 1 165 ? -19.844 -7.699 -4.578 1 56.66 165 GLU B O 1
ATOM 4902 N N . SER B 1 166 ? -20.75 -9.281 -3.266 1 59.53 166 SER B N 1
ATOM 4903 C CA . SER B 1 166 ? -19.453 -9.922 -3.109 1 59.53 166 SER B CA 1
ATOM 4904 C C . SER B 1 166 ? -19.109 -10.789 -4.32 1 59.53 166 SER B C 1
ATOM 4906 O O . SER B 1 166 ? -17.953 -11.156 -4.52 1 59.53 166 SER B O 1
ATOM 4908 N N . LEU B 1 167 ? -20.125 -10.961 -5.141 1 66.38 167 LEU B N 1
ATOM 4909 C CA . LEU B 1 167 ? -19.891 -11.797 -6.312 1 66.38 167 LEU B CA 1
ATOM 4910 C C . LEU B 1 167 ? -19.234 -10.984 -7.43 1 66.38 167 LEU B C 1
ATOM 4912 O O . LEU B 1 167 ? -19.5 -9.789 -7.57 1 66.38 167 LEU B O 1
ATOM 4916 N N . PRO B 1 168 ? -18.266 -11.641 -8.133 1 68.5 168 PRO B N 1
ATOM 4917 C CA . PRO B 1 168 ? -17.703 -10.953 -9.297 1 68.5 168 PRO B CA 1
ATOM 4918 C C . PRO B 1 168 ? -18.75 -10.539 -10.312 1 68.5 168 PRO B C 1
ATOM 4920 O O . PRO B 1 168 ? -19.828 -11.141 -10.367 1 68.5 168 PRO B O 1
ATOM 4923 N N . ASP B 1 169 ? -18.453 -9.422 -10.938 1 64 169 ASP B N 1
ATOM 4924 C CA . ASP B 1 169 ? -19.344 -8.945 -11.992 1 64 169 ASP B CA 1
ATOM 4925 C C . ASP B 1 169 ? -19.594 -10.031 -13.031 1 64 169 ASP B C 1
ATOM 4927 O O . ASP B 1 169 ? -18.656 -10.531 -13.656 1 64 169 ASP B O 1
ATOM 4931 N N . THR B 1 170 ? -20.797 -10.508 -13.109 1 64 170 THR B N 1
ATOM 4932 C CA . THR B 1 170 ? -21.172 -11.625 -13.977 1 64 170 THR B CA 1
ATOM 4933 C C . THR B 1 170 ? -21.547 -11.133 -15.367 1 64 170 THR B C 1
ATOM 4935 O O . THR B 1 170 ? -22.031 -11.906 -16.188 1 64 170 THR B O 1
ATOM 4938 N N . LYS B 1 171 ? -21.172 -9.828 -15.562 1 64.56 171 LYS B N 1
ATOM 4939 C CA . LYS B 1 171 ? -21.5 -9.344 -16.906 1 64.56 171 LYS B CA 1
ATOM 4940 C C . LYS B 1 171 ? -20.719 -10.117 -17.969 1 64.56 171 LYS B C 1
ATOM 4942 O O . LYS B 1 171 ? -19.594 -10.562 -17.719 1 64.56 171 LYS B O 1
ATOM 4947 N N . GLU B 1 172 ? -21.375 -10.391 -19.031 1 66.5 172 GLU B N 1
ATOM 4948 C CA . GLU B 1 172 ? -20.844 -11.195 -20.125 1 66.5 172 GLU B CA 1
ATOM 4949 C C . GLU B 1 172 ? -19.578 -10.562 -20.703 1 66.5 172 GLU B C 1
ATOM 4951 O O . GLU B 1 172 ? -19.547 -9.359 -20.969 1 66.5 172 GLU B O 1
ATOM 4956 N N . ARG B 1 173 ? -18.516 -11.297 -20.578 1 69.25 173 ARG B N 1
ATOM 4957 C CA . ARG B 1 173 ? -17.297 -10.93 -21.281 1 69.25 173 ARG B CA 1
ATOM 4958 C C . ARG B 1 173 ? -17.062 -11.852 -22.484 1 69.25 173 ARG B C 1
ATOM 4960 O O . ARG B 1 173 ? -16.609 -12.984 -22.312 1 69.25 173 ARG B O 1
ATOM 4967 N N . PRO B 1 174 ? -17.391 -11.375 -23.703 1 74.5 174 PRO B N 1
ATOM 4968 C CA . PRO B 1 174 ? -17.141 -12.195 -24.891 1 74.5 174 PRO B CA 1
ATOM 4969 C C . PRO B 1 174 ? -15.695 -12.672 -25 1 74.5 174 PRO B C 1
ATOM 4971 O O . PRO B 1 174 ? -14.789 -12.008 -24.484 1 74.5 174 PRO B O 1
ATOM 4974 N N . ILE B 1 175 ? -15.555 -13.875 -25.641 1 75 175 ILE B N 1
ATOM 4975 C CA . ILE B 1 175 ? -14.242 -14.5 -25.828 1 75 175 ILE B CA 1
ATOM 4976 C C . ILE B 1 175 ? -13.312 -13.531 -26.547 1 75 175 ILE B C 1
ATOM 4978 O O . ILE B 1 175 ? -12.125 -13.438 -26.219 1 75 175 ILE B O 1
ATOM 4982 N N . ALA B 1 176 ? -13.852 -12.844 -27.531 1 78.62 176 ALA B N 1
ATOM 4983 C CA . ALA B 1 176 ? -13.047 -11.914 -28.328 1 78.62 176 ALA B CA 1
ATOM 4984 C C . ALA B 1 176 ? -12.406 -10.852 -27.438 1 78.62 176 ALA B C 1
ATOM 4986 O O . ALA B 1 176 ? -11.273 -10.438 -27.688 1 78.62 176 ALA B O 1
ATOM 4987 N N . ILE B 1 177 ? -13.086 -10.477 -26.484 1 77.44 177 ILE B N 1
ATOM 4988 C CA . ILE B 1 177 ? -12.586 -9.445 -25.578 1 77.44 177 ILE B CA 1
ATOM 4989 C C . ILE B 1 177 ? -11.492 -10.016 -24.688 1 77.44 177 ILE B C 1
ATOM 4991 O O . ILE B 1 177 ? -10.484 -9.359 -24.438 1 77.44 177 ILE B O 1
ATOM 4995 N N . VAL B 1 178 ? -11.641 -11.211 -24.266 1 71.75 178 VAL B N 1
ATOM 4996 C CA . VAL B 1 178 ? -10.648 -11.867 -23.422 1 71.75 178 VAL B CA 1
ATOM 4997 C C . VAL B 1 178 ? -9.352 -12.055 -24.203 1 71.75 178 VAL B C 1
ATOM 4999 O O . VAL B 1 178 ? -8.258 -11.812 -23.688 1 71.75 178 VAL B O 1
ATOM 5002 N N . VAL B 1 179 ? -9.508 -12.516 -25.422 1 77.12 179 VAL B N 1
ATOM 5003 C CA . VAL B 1 179 ? -8.344 -12.711 -26.281 1 77.12 179 VAL B CA 1
ATOM 5004 C C . VAL B 1 179 ? -7.645 -11.375 -26.516 1 77.12 179 VAL B C 1
ATOM 5006 O O . VAL B 1 179 ? -6.418 -11.281 -26.422 1 77.12 179 VAL B O 1
ATOM 5009 N N . ARG B 1 180 ? -8.406 -10.375 -26.859 1 82.12 180 ARG B N 1
ATOM 5010 C CA . ARG B 1 180 ? -7.852 -9.039 -27.062 1 82.12 180 ARG B CA 1
ATOM 5011 C C . ARG B 1 180 ? -7.09 -8.57 -25.828 1 82.12 180 ARG B C 1
ATOM 5013 O O . ARG B 1 180 ? -5.969 -8.062 -25.953 1 82.12 180 ARG B O 1
ATOM 5020 N N . ASP B 1 181 ? -7.66 -8.75 -24.734 1 78.56 181 ASP B N 1
ATOM 5021 C CA . ASP B 1 181 ? -7.059 -8.266 -23.484 1 78.56 181 ASP B CA 1
ATOM 5022 C C . ASP B 1 181 ? -5.766 -9.016 -23.188 1 78.56 181 ASP B C 1
ATOM 5024 O O . ASP B 1 181 ? -4.832 -8.453 -22.609 1 78.56 181 ASP B O 1
ATOM 5028 N N . MET B 1 182 ? -5.797 -10.305 -23.531 1 77.25 182 MET B N 1
ATOM 5029 C CA . MET B 1 182 ? -4.559 -11.062 -23.375 1 77.25 182 MET B CA 1
ATOM 5030 C C . MET B 1 182 ? -3.436 -10.445 -24.203 1 77.25 182 MET B C 1
ATOM 5032 O O . MET B 1 182 ? -2.33 -10.234 -23.703 1 77.25 182 MET B O 1
ATOM 5036 N N . PHE B 1 183 ? -3.67 -10.094 -25.406 1 84.69 183 PHE B N 1
ATOM 5037 C CA . PHE B 1 183 ? -2.654 -9.492 -26.266 1 84.69 183 PHE B CA 1
ATOM 5038 C C . PHE B 1 183 ? -2.299 -8.094 -25.781 1 84.69 183 PHE B C 1
ATOM 5040 O O . PHE B 1 183 ? -1.138 -7.68 -25.844 1 84.69 183 PHE B O 1
ATOM 5047 N N . ASN B 1 184 ? -3.309 -7.359 -25.359 1 86.44 184 ASN B N 1
ATOM 5048 C CA . ASN B 1 184 ? -3.047 -6.031 -24.812 1 86.44 184 ASN B CA 1
ATOM 5049 C C . ASN B 1 184 ? -2.119 -6.098 -23.594 1 86.44 184 ASN B C 1
ATOM 5051 O O . ASN B 1 184 ? -1.412 -5.137 -23.297 1 86.44 184 ASN B O 1
ATOM 5055 N N . SER B 1 185 ? -2.119 -7.176 -22.906 1 85.06 185 SER B N 1
ATOM 5056 C CA . SER B 1 185 ? -1.319 -7.324 -21.703 1 85.06 185 SER B CA 1
ATOM 5057 C C . SER B 1 185 ? 0.162 -7.477 -22.031 1 85.06 185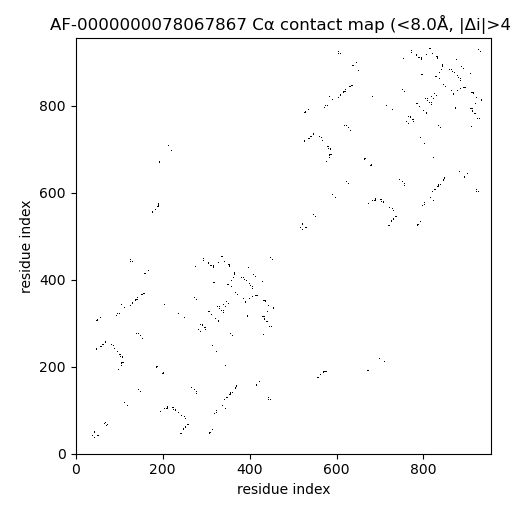 SER B C 1
ATOM 5059 O O . SER B 1 185 ? 1.015 -7.367 -21.141 1 85.06 185 SER B O 1
ATOM 5061 N N . PHE B 1 186 ? 0.485 -7.672 -23.312 1 87.19 186 PHE B N 1
ATOM 5062 C CA . PHE B 1 186 ? 1.875 -7.832 -23.719 1 87.19 186 PHE B CA 1
ATOM 5063 C C . PHE B 1 186 ? 2.584 -6.484 -23.781 1 87.19 186 PHE B C 1
ATOM 5065 O O . PHE B 1 186 ? 3.766 -6.387 -23.453 1 87.19 186 PHE B O 1
ATOM 5072 N N . ILE B 1 187 ? 1.782 -5.461 -24.25 1 92.25 187 ILE B N 1
ATOM 5073 C CA . ILE B 1 187 ? 2.377 -4.148 -24.453 1 92.25 187 ILE B CA 1
ATOM 5074 C C . ILE B 1 187 ? 1.581 -3.092 -23.688 1 92.25 187 ILE B C 1
ATOM 5076 O O . ILE B 1 187 ? 0.431 -2.805 -24.031 1 92.25 187 ILE B O 1
ATOM 5080 N N . PRO B 1 188 ? 2.184 -2.479 -22.766 1 91.75 188 PRO B N 1
ATOM 5081 C CA . PRO B 1 188 ? 1.44 -1.461 -22.016 1 91.75 188 PRO B CA 1
ATOM 5082 C C . PRO B 1 188 ? 1.264 -0.164 -22.797 1 91.75 188 PRO B C 1
ATOM 5084 O O . PRO B 1 188 ? 2.164 0.239 -23.547 1 91.75 188 PRO B O 1
ATOM 5087 N N . ALA B 1 189 ? 0.118 0.449 -22.672 1 90.56 189 ALA B N 1
ATOM 5088 C CA . ALA B 1 189 ? -0.116 1.767 -23.266 1 90.56 189 ALA B CA 1
ATOM 5089 C C . ALA B 1 189 ? 0.639 2.85 -22.5 1 90.56 189 ALA B C 1
ATOM 5091 O O . ALA B 1 189 ? 0.948 3.908 -23.047 1 90.56 189 ALA B O 1
ATOM 5092 N N . ASN B 1 190 ? 0.906 2.633 -21.219 1 92.81 190 ASN B N 1
ATOM 5093 C CA . ASN B 1 190 ? 1.635 3.498 -20.297 1 92.81 190 ASN B CA 1
ATOM 5094 C C . ASN B 1 190 ? 2.463 2.688 -19.312 1 92.81 190 ASN B C 1
ATOM 5096 O O . ASN B 1 190 ? 1.911 1.948 -18.484 1 92.81 190 ASN B O 1
ATOM 5100 N N . ILE B 1 191 ? 3.715 2.861 -19.344 1 92.81 191 ILE B N 1
ATOM 5101 C CA . ILE B 1 191 ? 4.633 2.041 -18.562 1 92.81 191 ILE B CA 1
ATOM 5102 C C . ILE B 1 191 ? 4.414 2.305 -17.078 1 92.81 191 ILE B C 1
ATOM 5104 O O . ILE B 1 191 ? 4.434 1.377 -16.266 1 92.81 191 ILE B O 1
ATOM 5108 N N . VAL B 1 192 ? 4.137 3.502 -16.672 1 92.12 192 VAL B N 1
ATOM 5109 C CA . VAL B 1 192 ? 3.953 3.855 -15.273 1 92.12 192 VAL B CA 1
ATOM 5110 C C . VAL B 1 192 ? 2.629 3.285 -14.766 1 92.12 192 VAL B C 1
ATOM 5112 O O . VAL B 1 192 ? 2.557 2.76 -13.656 1 92.12 192 VAL B O 1
ATOM 5115 N N . ALA B 1 193 ? 1.688 3.424 -15.617 1 92.5 193 ALA B N 1
ATOM 5116 C CA . ALA B 1 193 ? 0.396 2.85 -15.25 1 92.5 193 ALA B CA 1
ATOM 5117 C C . ALA B 1 193 ? 0.495 1.336 -15.086 1 92.5 193 ALA B C 1
ATOM 5119 O O . ALA B 1 193 ? -0.132 0.759 -14.195 1 92.5 193 ALA B O 1
ATOM 5120 N N . ALA B 1 194 ? 1.172 0.696 -15.961 1 92.12 194 ALA B N 1
ATOM 5121 C CA . ALA B 1 194 ? 1.355 -0.75 -15.867 1 92.12 194 ALA B CA 1
ATOM 5122 C C . ALA B 1 194 ? 2.002 -1.133 -14.539 1 92.12 194 ALA B C 1
ATOM 5124 O O . ALA B 1 194 ? 1.628 -2.135 -13.922 1 92.12 194 ALA B O 1
ATOM 5125 N N . LEU B 1 195 ? 2.939 -0.353 -14.086 1 92.94 195 LEU B N 1
ATOM 5126 C CA . LEU B 1 195 ? 3.607 -0.588 -12.812 1 92.94 195 LEU B CA 1
ATOM 5127 C C . LEU B 1 195 ? 2.648 -0.369 -11.648 1 92.94 195 LEU B C 1
ATOM 5129 O O . LEU B 1 195 ? 2.607 -1.172 -10.711 1 92.94 195 LEU B O 1
ATOM 5133 N N . ALA B 1 196 ? 1.889 0.61 -11.703 1 92.5 196 ALA B N 1
ATOM 5134 C CA . ALA B 1 196 ? 1.006 0.992 -10.602 1 92.5 196 ALA B CA 1
ATOM 5135 C C . ALA B 1 196 ? -0.179 0.037 -10.492 1 92.5 196 ALA B C 1
ATOM 5137 O O . ALA B 1 196 ? -0.732 -0.155 -9.406 1 92.5 196 ALA B O 1
ATOM 5138 N N . ASN B 1 197 ? -0.551 -0.564 -11.586 1 89.81 197 ASN B N 1
ATOM 5139 C CA . ASN B 1 197 ? -1.751 -1.394 -11.609 1 89.81 197 ASN B CA 1
ATOM 5140 C C . ASN B 1 197 ? -1.404 -2.881 -11.625 1 89.81 197 ASN B C 1
ATOM 5142 O O . ASN B 1 197 ? -2.26 -3.719 -11.914 1 89.81 197 ASN B O 1
ATOM 5146 N N . ASP B 1 198 ? -0.182 -3.238 -11.391 1 87.44 198 ASP B N 1
ATOM 5147 C CA . ASP B 1 198 ? 0.293 -4.613 -11.281 1 87.44 198 ASP B CA 1
ATOM 5148 C C . ASP B 1 198 ? 0.027 -5.391 -12.57 1 87.44 198 ASP B C 1
ATOM 5150 O O . ASP B 1 198 ? -0.436 -6.531 -12.531 1 87.44 198 ASP B O 1
ATOM 5154 N N . GLU B 1 199 ? 0.159 -4.699 -13.695 1 88.31 199 GLU B N 1
ATOM 5155 C CA . GLU B 1 199 ? 0.161 -5.398 -14.977 1 88.31 199 GLU B CA 1
ATOM 5156 C C . GLU B 1 199 ? 1.497 -6.094 -15.227 1 88.31 199 GLU B C 1
ATOM 5158 O O . GLU B 1 199 ? 2.287 -5.652 -16.062 1 88.31 199 GLU B O 1
ATOM 5163 N N . LEU B 1 200 ? 1.664 -7.219 -14.617 1 87.31 200 LEU B N 1
ATOM 5164 C CA . LEU B 1 200 ? 2.971 -7.84 -14.43 1 87.31 200 LEU B CA 1
ATOM 5165 C C . LEU B 1 200 ? 3.52 -8.367 -15.75 1 87.31 200 LEU B C 1
ATOM 5167 O O . LEU B 1 200 ? 4.727 -8.305 -15.992 1 87.31 200 LEU B O 1
ATOM 5171 N N . LEU B 1 201 ? 2.648 -8.898 -16.594 1 87.25 201 LEU B N 1
ATOM 5172 C CA . LEU B 1 201 ? 3.145 -9.391 -17.875 1 87.25 201 LEU B CA 1
ATOM 5173 C C . LEU B 1 201 ? 3.711 -8.25 -18.703 1 87.25 201 LEU B C 1
ATOM 5175 O O . LEU B 1 201 ? 4.785 -8.383 -19.297 1 87.25 201 LEU B O 1
ATOM 5179 N N . SER B 1 202 ? 2.969 -7.156 -18.781 1 90.88 202 SER B N 1
ATOM 5180 C CA . SER B 1 202 ? 3.453 -5.965 -19.469 1 90.88 202 SER B CA 1
ATOM 5181 C C . SER B 1 202 ? 4.789 -5.5 -18.891 1 90.88 202 SER B C 1
ATOM 5183 O O . SER B 1 202 ? 5.699 -5.133 -19.641 1 90.88 202 SER B O 1
ATOM 5185 N N . VAL B 1 203 ? 4.875 -5.516 -17.609 1 91.94 203 VAL B N 1
ATOM 5186 C CA . VAL B 1 203 ? 6.074 -5.066 -16.906 1 91.94 203 VAL B CA 1
ATOM 5187 C C . VAL B 1 203 ? 7.25 -5.973 -17.266 1 91.94 203 VAL B C 1
ATOM 5189 O O . VAL B 1 203 ? 8.367 -5.492 -17.484 1 91.94 203 VAL B O 1
ATOM 5192 N N . ILE B 1 204 ? 7.031 -7.258 -17.328 1 90.94 204 ILE B N 1
ATOM 5193 C CA . ILE B 1 204 ? 8.078 -8.219 -17.656 1 90.94 204 ILE B CA 1
ATOM 5194 C C . ILE B 1 204 ? 8.578 -7.969 -19.078 1 90.94 204 ILE B C 1
ATOM 5196 O O . ILE B 1 204 ? 9.789 -7.941 -19.312 1 90.94 204 ILE B O 1
ATOM 5200 N N . ILE B 1 205 ? 7.699 -7.781 -20 1 91.25 205 ILE B N 1
ATOM 5201 C CA . ILE B 1 205 ? 8.086 -7.57 -21.391 1 91.25 205 ILE B CA 1
ATOM 5202 C C . ILE B 1 205 ? 8.906 -6.289 -21.516 1 91.25 205 ILE B C 1
ATOM 5204 O O . ILE B 1 205 ? 9.945 -6.27 -22.172 1 91.25 205 ILE B O 1
ATOM 5208 N N . VAL B 1 206 ? 8.461 -5.262 -20.844 1 94.19 206 VAL B N 1
ATOM 5209 C CA . VAL B 1 206 ? 9.211 -4.008 -20.859 1 94.19 206 VAL B CA 1
ATOM 5210 C C . VAL B 1 206 ? 10.594 -4.223 -20.25 1 94.19 206 VAL B C 1
ATOM 5212 O O . VAL B 1 206 ? 11.594 -3.721 -20.766 1 94.19 206 VAL B O 1
ATOM 5215 N N . ALA B 1 207 ? 10.641 -4.926 -19.141 1 93.44 207 ALA B N 1
ATOM 5216 C CA . ALA B 1 207 ? 11.914 -5.207 -18.484 1 93.44 207 ALA B CA 1
ATOM 5217 C C . ALA B 1 207 ? 12.852 -5.977 -19.406 1 93.44 207 ALA B C 1
ATOM 5219 O O . ALA B 1 207 ? 14.055 -5.723 -19.438 1 93.44 207 ALA B O 1
ATOM 5220 N N . ILE B 1 208 ? 12.32 -6.926 -20.156 1 91.25 208 ILE B N 1
ATOM 5221 C CA . ILE B 1 208 ? 13.094 -7.699 -21.125 1 91.25 208 ILE B CA 1
ATOM 5222 C C . ILE B 1 208 ? 13.656 -6.773 -22.188 1 91.25 208 ILE B C 1
ATOM 5224 O O . ILE B 1 208 ? 14.844 -6.836 -22.516 1 91.25 208 ILE B O 1
ATOM 5228 N N . ILE B 1 209 ? 12.812 -5.879 -22.75 1 93.62 209 ILE B N 1
ATOM 5229 C CA . ILE B 1 209 ? 13.227 -4.961 -23.812 1 93.62 209 ILE B CA 1
ATOM 5230 C C . ILE B 1 209 ? 14.305 -4.02 -23.281 1 93.62 209 ILE B C 1
ATOM 5232 O O . ILE B 1 209 ? 15.336 -3.826 -23.922 1 93.62 209 ILE B O 1
ATOM 5236 N N . VAL B 1 210 ? 14.102 -3.467 -22.094 1 93.56 210 VAL B N 1
ATOM 5237 C CA . VAL B 1 210 ? 15.078 -2.555 -21.5 1 93.56 210 VAL B CA 1
ATOM 5238 C C . VAL B 1 210 ? 16.391 -3.295 -21.25 1 93.56 210 VAL B C 1
ATOM 5240 O O . VAL B 1 210 ? 17.469 -2.793 -21.578 1 93.56 210 VAL B O 1
ATOM 5243 N N . GLY B 1 211 ? 16.297 -4.473 -20.641 1 91 211 GLY B N 1
ATOM 5244 C CA . GLY B 1 211 ? 17.484 -5.266 -20.406 1 91 211 GLY B CA 1
ATOM 5245 C C . GLY B 1 211 ? 18.266 -5.562 -21.672 1 91 211 GLY B C 1
ATOM 5246 O O . GLY B 1 211 ? 19.5 -5.512 -21.672 1 91 211 GLY B O 1
ATOM 5247 N N . TYR B 1 212 ? 17.562 -5.793 -22.719 1 90.44 212 TYR B N 1
ATOM 5248 C CA . TYR B 1 212 ? 18.188 -6.105 -24 1 90.44 212 TYR B CA 1
ATOM 5249 C C . TYR B 1 212 ? 18.859 -4.875 -24.594 1 90.44 212 TYR B C 1
ATOM 5251 O O . TYR B 1 212 ? 19.891 -4.984 -25.266 1 90.44 212 TYR B O 1
ATOM 5259 N N . LEU B 1 213 ? 18.312 -3.639 -24.391 1 92.44 213 LEU B N 1
ATOM 5260 C CA . LEU B 1 213 ? 18.766 -2.412 -25.047 1 92.44 213 LEU B CA 1
ATOM 5261 C C . LEU B 1 213 ? 19.875 -1.753 -24.234 1 92.44 213 LEU B C 1
ATOM 5263 O O . LEU B 1 213 ? 20.531 -0.819 -24.719 1 92.44 213 LEU B O 1
ATOM 5267 N N . ILE B 1 214 ? 20.062 -2.26 -23 1 91.44 214 ILE B N 1
ATOM 5268 C CA . ILE B 1 214 ? 21.172 -1.715 -22.219 1 91.44 214 ILE B CA 1
ATOM 5269 C C . ILE B 1 214 ? 22.5 -2.053 -22.906 1 91.44 214 ILE B C 1
ATOM 5271 O O . ILE B 1 214 ? 22.766 -3.217 -23.203 1 91.44 214 ILE B O 1
ATOM 5275 N N . GLU B 1 215 ? 23.297 -1.022 -23.094 1 84.62 215 GLU B N 1
ATOM 5276 C CA . GLU B 1 215 ? 24.484 -1.152 -23.953 1 84.62 215 GLU B CA 1
ATOM 5277 C C . GLU B 1 215 ? 25.688 -1.64 -23.172 1 84.62 215 GLU B C 1
ATOM 5279 O O . GLU B 1 215 ? 26.484 -2.43 -23.672 1 84.62 215 GLU B O 1
ATOM 5284 N N . SER B 1 216 ? 25.859 -1.092 -21.906 1 85.5 216 SER B N 1
ATOM 5285 C CA . SER B 1 216 ? 27.094 -1.364 -21.156 1 85.5 216 SER B CA 1
ATOM 5286 C C . SER B 1 216 ? 26.781 -2.025 -19.812 1 85.5 216 SER B C 1
ATOM 5288 O O . SER B 1 216 ? 25.797 -1.689 -19.172 1 85.5 216 SER B O 1
ATOM 5290 N N . PRO B 1 217 ? 27.688 -3.012 -19.516 1 79.88 217 PRO B N 1
ATOM 5291 C CA . PRO B 1 217 ? 27.547 -3.594 -18.172 1 79.88 217 PRO B CA 1
ATOM 5292 C C . PRO B 1 217 ? 27.797 -2.578 -17.062 1 79.88 217 PRO B C 1
ATOM 5294 O O . PRO B 1 217 ? 27.453 -2.834 -15.906 1 79.88 217 PRO B O 1
ATOM 5297 N N . HIS B 1 218 ? 28.297 -1.423 -17.453 1 84.06 218 HIS B N 1
ATOM 5298 C CA . HIS B 1 218 ? 28.578 -0.396 -16.453 1 84.06 218 HIS B CA 1
ATOM 5299 C C . HIS B 1 218 ? 27.469 0.651 -16.406 1 84.06 218 HIS B C 1
ATOM 5301 O O . HIS B 1 218 ? 27.625 1.712 -15.805 1 84.06 218 HIS B O 1
ATOM 5307 N N . SER B 1 219 ? 26.469 0.295 -16.984 1 90.44 219 SER B N 1
ATOM 5308 C CA . SER B 1 219 ? 25.328 1.201 -17 1 90.44 219 SER B CA 1
ATOM 5309 C C . SER B 1 219 ? 24.859 1.522 -15.578 1 90.44 219 SER B C 1
ATOM 5311 O O . SER B 1 219 ? 24.844 0.645 -14.711 1 90.44 219 SER B O 1
ATOM 5313 N N . PRO B 1 220 ? 24.5 2.844 -15.312 1 89.12 220 PRO B N 1
ATOM 5314 C CA . PRO B 1 220 ? 23.938 3.191 -14.008 1 89.12 220 PRO B CA 1
ATOM 5315 C C . PRO B 1 220 ? 22.641 2.443 -13.711 1 89.12 220 PRO B C 1
ATOM 5317 O O . PRO B 1 220 ? 22.344 2.158 -12.547 1 89.12 220 PRO B O 1
ATOM 5320 N N . ILE B 1 221 ? 21.953 2.096 -14.758 1 92.44 221 ILE B N 1
ATOM 5321 C CA . ILE B 1 221 ? 20.703 1.373 -14.578 1 92.44 221 ILE B CA 1
ATOM 5322 C C . ILE B 1 221 ? 20.984 -0.002 -13.977 1 92.44 221 ILE B C 1
ATOM 5324 O O . ILE B 1 221 ? 20.266 -0.45 -13.078 1 92.44 221 ILE B O 1
ATOM 5328 N N . ILE B 1 222 ? 22 -0.608 -14.43 1 91.12 222 ILE B N 1
ATOM 5329 C CA . ILE B 1 222 ? 22.359 -1.931 -13.938 1 91.12 222 ILE B CA 1
ATOM 5330 C C . ILE B 1 222 ? 22.797 -1.835 -12.477 1 91.12 222 ILE B C 1
ATOM 5332 O O . ILE B 1 222 ? 22.391 -2.66 -11.648 1 91.12 222 ILE B O 1
ATOM 5336 N N . ARG B 1 223 ? 23.5 -0.833 -12.133 1 89.88 223 ARG B N 1
ATOM 5337 C CA . ARG B 1 223 ? 23.984 -0.663 -10.773 1 89.88 223 ARG B CA 1
ATOM 5338 C C . ARG B 1 223 ? 22.828 -0.446 -9.797 1 89.88 223 ARG B C 1
ATOM 5340 O O . ARG B 1 223 ? 22.812 -1.006 -8.703 1 89.88 223 ARG B O 1
ATOM 5347 N N . VAL B 1 224 ? 21.922 0.341 -10.25 1 91.69 224 VAL B N 1
ATOM 5348 C CA . VAL B 1 224 ? 20.75 0.604 -9.422 1 91.69 224 VAL B CA 1
ATOM 5349 C C . VAL B 1 224 ? 19.922 -0.669 -9.281 1 91.69 224 VAL B C 1
ATOM 5351 O O . VAL B 1 224 ? 19.469 -1.001 -8.18 1 91.69 224 VAL B O 1
ATOM 5354 N N . ALA B 1 225 ? 19.734 -1.369 -10.359 1 92.88 225 ALA B N 1
ATOM 5355 C CA . ALA B 1 225 ? 18.953 -2.604 -10.344 1 92.88 225 ALA B CA 1
ATOM 5356 C C . ALA B 1 225 ? 19.578 -3.641 -9.422 1 92.88 225 ALA B C 1
ATOM 5358 O O . ALA B 1 225 ? 18.891 -4.324 -8.672 1 92.88 225 ALA B O 1
ATOM 5359 N N . GLU B 1 226 ? 20.859 -3.732 -9.461 1 89.69 226 GLU B N 1
ATOM 5360 C CA . GLU B 1 226 ? 21.578 -4.684 -8.609 1 89.69 226 GLU B CA 1
ATOM 5361 C C . GLU B 1 226 ? 21.422 -4.316 -7.137 1 89.69 226 GLU B C 1
ATOM 5363 O O . GLU B 1 226 ? 21.234 -5.195 -6.293 1 89.69 226 GLU B O 1
ATOM 5368 N N . GLU B 1 227 ? 21.516 -3.09 -6.852 1 90.88 227 GLU B N 1
ATOM 5369 C CA . GLU B 1 227 ? 21.391 -2.641 -5.469 1 90.88 227 GLU B CA 1
ATOM 5370 C C . GLU B 1 227 ? 19.984 -2.893 -4.941 1 90.88 227 GLU B C 1
ATOM 5372 O O . GLU B 1 227 ? 19.797 -3.348 -3.809 1 90.88 227 GLU B O 1
ATOM 5377 N N . ILE B 1 228 ? 19.016 -2.584 -5.75 1 92.81 228 ILE B N 1
ATOM 5378 C CA . ILE B 1 228 ? 17.625 -2.811 -5.359 1 92.81 228 ILE B CA 1
ATOM 5379 C C . ILE B 1 228 ? 17.406 -4.301 -5.117 1 92.81 228 ILE B C 1
ATOM 5381 O O . ILE B 1 228 ? 16.734 -4.684 -4.152 1 92.81 228 ILE B O 1
ATOM 5385 N N . GLU B 1 229 ? 17.906 -5.09 -6.008 1 88.69 229 GLU B N 1
ATOM 5386 C CA . GLU B 1 229 ? 17.766 -6.535 -5.855 1 88.69 229 GLU B CA 1
ATOM 5387 C C . GLU B 1 229 ? 18.344 -7.016 -4.531 1 88.69 229 GLU B C 1
ATOM 5389 O O . GLU B 1 229 ? 17.75 -7.844 -3.844 1 88.69 229 GLU B O 1
ATOM 5394 N N . ARG B 1 230 ? 19.438 -6.516 -4.152 1 87.75 230 ARG B N 1
ATOM 5395 C CA . ARG B 1 230 ? 20.078 -6.895 -2.893 1 87.75 230 ARG B CA 1
ATOM 5396 C C . ARG B 1 230 ? 19.219 -6.469 -1.704 1 87.75 230 ARG B C 1
ATOM 5398 O O . ARG B 1 230 ? 19.078 -7.215 -0.733 1 87.75 230 ARG B O 1
ATOM 5405 N N . MET B 1 231 ? 18.688 -5.309 -1.793 1 91.31 231 MET B N 1
ATOM 5406 C CA . MET B 1 231 ? 17.812 -4.824 -0.733 1 91.31 231 MET B CA 1
ATOM 5407 C C . MET B 1 231 ? 16.594 -5.727 -0.582 1 91.31 231 MET B C 1
ATOM 5409 O O . MET B 1 231 ? 16.203 -6.066 0.536 1 91.31 231 MET B O 1
ATOM 5413 N N . ILE B 1 232 ? 16.047 -6.055 -1.7 1 89.44 232 ILE B N 1
ATOM 5414 C CA . ILE B 1 232 ? 14.828 -6.859 -1.702 1 89.44 232 ILE B CA 1
ATOM 5415 C C . ILE B 1 232 ? 15.109 -8.227 -1.083 1 89.44 232 ILE B C 1
ATOM 5417 O O . ILE B 1 232 ? 14.281 -8.758 -0.343 1 89.44 232 ILE B O 1
ATOM 5421 N N . LEU B 1 233 ? 16.219 -8.766 -1.413 1 82.06 233 LEU B N 1
ATOM 5422 C CA . LEU B 1 233 ? 16.578 -10.07 -0.867 1 82.06 233 LEU B CA 1
ATOM 5423 C C . LEU B 1 233 ? 16.656 -10.016 0.654 1 82.06 233 LEU B C 1
ATOM 5425 O O . LEU B 1 233 ? 16.25 -10.961 1.337 1 82.06 233 LEU B O 1
ATOM 5429 N N . LYS B 1 234 ? 17.125 -8.945 1.22 1 87.62 234 LYS B N 1
ATOM 5430 C CA . LYS B 1 234 ? 17.172 -8.773 2.67 1 87.62 234 LYS B CA 1
ATOM 5431 C C . LYS B 1 234 ? 15.758 -8.711 3.256 1 87.62 234 LYS B C 1
ATOM 5433 O O . LYS B 1 234 ? 15.492 -9.297 4.309 1 87.62 234 LYS B O 1
ATOM 5438 N N . VAL B 1 235 ? 14.953 -8 2.604 1 90.25 235 VAL B N 1
ATOM 5439 C CA . VAL B 1 235 ? 13.57 -7.871 3.055 1 90.25 235 VAL B CA 1
ATOM 5440 C C . VAL B 1 235 ? 12.883 -9.227 3.002 1 90.25 235 VAL B C 1
ATOM 5442 O O . VAL B 1 235 ? 12.133 -9.586 3.912 1 90.25 235 VAL B O 1
ATOM 5445 N N . ILE B 1 236 ? 13.18 -9.938 1.993 1 83.25 236 ILE B N 1
ATOM 5446 C CA . ILE B 1 236 ? 12.555 -11.234 1.784 1 83.25 236 ILE B CA 1
ATOM 5447 C C . ILE B 1 236 ? 12.953 -12.188 2.91 1 83.25 236 ILE B C 1
ATOM 5449 O O . ILE B 1 236 ? 12.133 -12.992 3.373 1 83.25 236 ILE B O 1
ATOM 5453 N N . ASN B 1 237 ? 14.172 -12.148 3.334 1 83.31 237 ASN B N 1
ATOM 5454 C CA . ASN B 1 237 ? 14.609 -12.984 4.441 1 83.31 237 ASN B CA 1
ATOM 5455 C C . ASN B 1 237 ? 13.805 -12.711 5.707 1 83.31 237 ASN B C 1
ATOM 5457 O O . ASN B 1 237 ? 13.445 -13.648 6.43 1 83.31 237 ASN B O 1
ATOM 5461 N N . PHE B 1 238 ? 13.578 -11.586 5.953 1 87.75 238 PHE B N 1
ATOM 5462 C CA . PHE B 1 238 ? 12.742 -11.227 7.098 1 87.75 238 PHE B CA 1
ATOM 5463 C C . PHE B 1 238 ? 11.328 -11.75 6.922 1 87.75 238 PHE B C 1
ATOM 5465 O O . PHE B 1 238 ? 10.727 -12.273 7.867 1 87.75 238 PHE B O 1
ATOM 5472 N N . LEU B 1 239 ? 10.773 -11.555 5.695 1 86.25 239 LEU B N 1
ATOM 5473 C CA . LEU B 1 239 ? 9.398 -11.945 5.426 1 86.25 239 LEU B CA 1
ATOM 5474 C C . LEU B 1 239 ? 9.234 -13.461 5.508 1 86.25 239 LEU B C 1
ATOM 5476 O O . LEU B 1 239 ? 8.195 -13.953 5.941 1 86.25 239 LEU B O 1
ATOM 5480 N N . ILE B 1 240 ? 10.234 -14.18 5.078 1 80 240 ILE B N 1
ATOM 5481 C CA . ILE B 1 240 ? 10.203 -15.641 5.16 1 80 240 ILE B CA 1
ATOM 5482 C C . ILE B 1 240 ? 10.219 -16.078 6.625 1 80 240 ILE B C 1
ATOM 5484 O O . ILE B 1 240 ? 9.5 -17 7.012 1 80 240 ILE B O 1
ATOM 5488 N N . ALA B 1 241 ? 10.992 -15.391 7.398 1 87.44 241 ALA B N 1
ATOM 5489 C CA . ALA B 1 241 ? 11.039 -15.695 8.828 1 87.44 241 ALA B CA 1
ATOM 5490 C C . ALA B 1 241 ? 9.695 -15.43 9.492 1 87.44 241 ALA B C 1
ATOM 5492 O O . ALA B 1 241 ? 9.32 -16.109 10.453 1 87.44 241 ALA B O 1
ATOM 5493 N N . ALA B 1 242 ? 8.977 -14.531 8.977 1 91.19 242 ALA B N 1
ATOM 5494 C CA . ALA B 1 242 ? 7.684 -14.156 9.539 1 91.19 242 ALA B CA 1
ATOM 5495 C C . ALA B 1 242 ? 6.562 -15 8.938 1 91.19 242 ALA B C 1
ATOM 5497 O O . ALA B 1 242 ? 5.398 -14.867 9.328 1 91.19 242 ALA B O 1
ATOM 5498 N N . ALA B 1 243 ? 6.824 -15.875 8.062 1 87.94 243 ALA B N 1
ATOM 5499 C CA . ALA B 1 243 ? 5.844 -16.609 7.277 1 87.94 243 ALA B CA 1
ATOM 5500 C C . ALA B 1 243 ? 4.91 -17.422 8.18 1 87.94 243 ALA B C 1
ATOM 5502 O O . ALA B 1 243 ? 3.699 -17.453 7.957 1 87.94 243 ALA B O 1
ATOM 5503 N N . PRO B 1 244 ? 5.434 -18.047 9.242 1 90.06 244 PRO B N 1
ATOM 5504 C CA . PRO B 1 244 ? 4.523 -18.812 10.094 1 90.06 244 PRO B CA 1
ATOM 5505 C C . PRO B 1 244 ? 3.408 -17.969 10.688 1 90.06 244 PRO B C 1
ATOM 5507 O O . PRO B 1 244 ? 2.246 -18.375 10.703 1 90.06 244 PRO B O 1
ATOM 5510 N N . ILE B 1 245 ? 3.697 -16.797 11.078 1 93.25 245 ILE B N 1
ATOM 5511 C CA . ILE B 1 245 ? 2.707 -15.883 11.648 1 93.25 245 ILE B CA 1
ATOM 5512 C C . ILE B 1 245 ? 1.771 -15.383 10.555 1 93.25 245 ILE B C 1
ATOM 5514 O O . ILE B 1 245 ? 0.553 -15.336 10.742 1 93.25 245 ILE B O 1
ATOM 5518 N N . GLY B 1 246 ? 2.375 -14.992 9.43 1 91.19 246 GLY B N 1
ATOM 5519 C CA . GLY B 1 246 ? 1.577 -14.523 8.312 1 91.19 246 GLY B CA 1
ATOM 5520 C C . GLY B 1 246 ? 0.571 -15.547 7.824 1 91.19 246 GLY B C 1
ATOM 5521 O O . GLY B 1 246 ? -0.614 -15.242 7.676 1 91.19 246 GLY B O 1
ATOM 5522 N N . VAL B 1 247 ? 1.013 -16.75 7.668 1 87.19 247 VAL B N 1
ATOM 5523 C CA . VAL B 1 247 ? 0.171 -17.828 7.164 1 87.19 247 VAL B CA 1
ATOM 5524 C C . VAL B 1 247 ? -0.931 -18.141 8.172 1 87.19 247 VAL B C 1
ATOM 5526 O O . VAL B 1 247 ? -2.092 -18.328 7.801 1 87.19 247 VAL B O 1
ATOM 5529 N N . PHE B 1 248 ? -0.582 -18.172 9.477 1 92.19 248 PHE B N 1
ATOM 5530 C CA . PHE B 1 248 ? -1.55 -18.438 10.531 1 92.19 248 PHE B CA 1
ATOM 5531 C C . PHE B 1 248 ? -2.703 -17.438 10.469 1 92.19 248 PHE B C 1
ATOM 5533 O O . PHE B 1 248 ? -3.871 -17.828 10.445 1 92.19 248 PHE B O 1
ATOM 5540 N N . PHE B 1 249 ? -2.389 -16.234 10.289 1 93.5 249 PHE B N 1
ATOM 5541 C CA . PHE B 1 249 ? -3.404 -15.188 10.359 1 93.5 249 PHE B CA 1
ATOM 5542 C C . PHE B 1 249 ? -4.09 -15 9.016 1 93.5 249 PHE B C 1
ATOM 5544 O O . PHE B 1 249 ? -5.078 -14.273 8.906 1 93.5 249 PHE B O 1
ATOM 5551 N N . LEU B 1 250 ? -3.619 -15.539 7.996 1 87.62 250 LEU B N 1
ATOM 5552 C CA . LEU B 1 250 ? -4.312 -15.523 6.711 1 87.62 250 LEU B CA 1
ATOM 5553 C C . LEU B 1 250 ? -5.348 -16.641 6.633 1 87.62 250 LEU B C 1
ATOM 5555 O O . LEU B 1 250 ? -6.449 -16.438 6.117 1 87.62 250 LEU B O 1
ATOM 5559 N N . ILE B 1 251 ? -5.043 -17.719 7.191 1 84.5 251 ILE B N 1
ATOM 5560 C CA . ILE B 1 251 ? -5.895 -18.906 7.078 1 84.5 251 ILE B CA 1
ATOM 5561 C C . ILE B 1 251 ? -7.039 -18.812 8.086 1 84.5 251 ILE B C 1
ATOM 5563 O O . ILE B 1 251 ? -8.195 -19.047 7.738 1 84.5 251 ILE B O 1
ATOM 5567 N N . LEU B 1 252 ? -6.758 -18.406 9.234 1 88.69 252 LEU B N 1
ATOM 5568 C CA . LEU B 1 252 ? -7.691 -18.469 10.359 1 88.69 252 LEU B CA 1
ATOM 5569 C C . LEU B 1 252 ? -8.945 -17.656 10.062 1 88.69 252 LEU B C 1
ATOM 5571 O O . LEU B 1 252 ? -10.062 -18.188 10.109 1 88.69 252 LEU B O 1
ATOM 5575 N N . PRO B 1 253 ? -8.797 -16.406 9.727 1 88.38 253 PRO B N 1
ATOM 5576 C CA . PRO B 1 253 ? -10.023 -15.633 9.484 1 88.38 253 PRO B CA 1
ATOM 5577 C C . PRO B 1 253 ? -10.836 -16.172 8.305 1 88.38 253 PRO B C 1
ATOM 5579 O O . PRO B 1 253 ? -12.062 -16.109 8.32 1 88.38 253 PRO B O 1
ATOM 5582 N N . ASN B 1 254 ? -10.227 -16.688 7.328 1 81.25 254 ASN B N 1
ATOM 5583 C CA . ASN B 1 254 ? -10.938 -17.219 6.176 1 81.25 254 ASN B CA 1
ATOM 5584 C C . ASN B 1 254 ? -11.727 -18.469 6.539 1 81.25 254 ASN B C 1
ATOM 5586 O O . ASN B 1 254 ? -12.82 -18.703 6.016 1 81.25 254 ASN B O 1
ATOM 5590 N N . LEU B 1 255 ? -11.148 -19.281 7.402 1 78.19 255 LEU B N 1
ATOM 5591 C CA . LEU B 1 255 ? -11.859 -20.469 7.863 1 78.19 255 LEU B CA 1
ATOM 5592 C C . LEU B 1 255 ? -13.07 -20.094 8.703 1 78.19 255 LEU B C 1
ATOM 5594 O O . LEU B 1 255 ? -14.086 -20.797 8.688 1 78.19 255 LEU B O 1
ATOM 5598 N N . MET B 1 256 ? -12.961 -19.016 9.344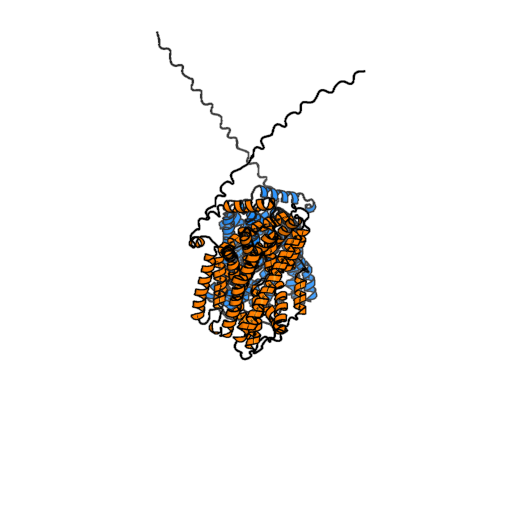 1 82.69 256 MET B N 1
ATOM 5599 C CA . MET B 1 256 ? -14.047 -18.578 10.211 1 82.69 256 MET B CA 1
ATOM 5600 C C . MET B 1 256 ? -15.219 -18.047 9.398 1 82.69 256 MET B C 1
ATOM 5602 O O . MET B 1 256 ? -16.328 -17.922 9.906 1 82.69 256 MET B O 1
ATOM 5606 N N . ARG B 1 257 ? -14.938 -17.734 8.203 1 76 257 ARG B N 1
ATOM 5607 C CA . ARG B 1 257 ? -16 -17.266 7.32 1 76 257 ARG B CA 1
ATOM 5608 C C . ARG B 1 257 ? -16.734 -18.422 6.668 1 76 257 ARG B C 1
ATOM 5610 O O . ARG B 1 257 ? -17.812 -18.25 6.094 1 76 257 ARG B O 1
ATOM 5617 N N . LEU B 1 258 ? -16.188 -19.578 6.75 1 70.06 258 LEU B N 1
ATOM 5618 C CA . LEU B 1 258 ? -16.75 -20.734 6.074 1 70.06 258 LEU B CA 1
ATOM 5619 C C . LEU B 1 258 ? -17.953 -21.281 6.832 1 70.06 258 LEU B C 1
ATOM 5621 O O . LEU B 1 258 ? -17.922 -21.406 8.062 1 70.06 258 LEU B O 1
ATOM 5625 N N . ASP B 1 259 ? -19.094 -21.234 6.082 1 67.81 259 ASP B N 1
ATOM 5626 C CA . ASP B 1 259 ? -20.234 -21.922 6.645 1 67.81 259 ASP B CA 1
ATOM 5627 C C . ASP B 1 259 ? -20.188 -23.422 6.336 1 67.81 259 ASP B C 1
ATOM 5629 O O . ASP B 1 259 ? -20.625 -23.844 5.266 1 67.81 259 ASP B O 1
ATOM 5633 N N . ILE B 1 260 ? -19.641 -24.172 7.199 1 63.44 260 ILE B N 1
ATOM 5634 C CA . ILE B 1 260 ? -19.422 -25.609 7.012 1 63.44 260 ILE B CA 1
ATOM 5635 C C . ILE B 1 260 ? -20.75 -26.312 6.836 1 63.44 260 ILE B C 1
ATOM 5637 O O . ILE B 1 260 ? -20.844 -27.297 6.102 1 63.44 260 ILE B O 1
ATOM 5641 N N . GLY B 1 261 ? -21.75 -25.797 7.449 1 62.69 261 GLY B N 1
ATOM 5642 C CA . GLY B 1 261 ? -23.062 -26.406 7.332 1 62.69 261 GLY B CA 1
ATOM 5643 C C . GLY B 1 261 ? -23.594 -26.391 5.91 1 62.69 261 GLY B C 1
ATOM 5644 O O . GLY B 1 261 ? -24.391 -27.266 5.539 1 62.69 261 GLY B O 1
ATOM 5645 N N . GLU B 1 262 ? -23.109 -25.484 5.113 1 59.59 262 GLU B N 1
ATOM 5646 C CA . GLU B 1 262 ? -23.609 -25.359 3.748 1 59.59 262 GLU B CA 1
ATOM 5647 C C . GLU B 1 262 ? -22.75 -26.172 2.773 1 59.59 262 GLU B C 1
ATOM 5649 O O . GLU B 1 262 ? -23.078 -26.25 1.586 1 59.59 262 GLU B O 1
ATOM 5654 N N . ILE B 1 263 ? -21.734 -26.766 3.324 1 62.91 263 ILE B N 1
ATOM 5655 C CA . ILE B 1 263 ? -20.922 -27.609 2.447 1 62.91 263 ILE B CA 1
ATOM 5656 C C . ILE B 1 263 ? -21.688 -28.891 2.109 1 62.91 263 ILE B C 1
ATOM 5658 O O . ILE B 1 263 ? -21.891 -29.75 2.977 1 62.91 263 ILE B O 1
ATOM 5662 N N . GLY B 1 264 ? -22.484 -28.859 1.134 1 73.81 264 GLY B N 1
ATOM 5663 C CA . GLY B 1 264 ? -23.219 -30.031 0.68 1 73.81 264 GLY B CA 1
ATOM 5664 C C . GLY B 1 264 ? -22.344 -31.047 -0.028 1 73.81 264 GLY B C 1
ATOM 5665 O O . GLY B 1 264 ? -21.141 -30.859 -0.146 1 73.81 264 GLY B O 1
ATOM 5666 N N . SER B 1 265 ? -22.812 -32.281 -0.345 1 83.25 265 SER B N 1
ATOM 5667 C CA . SER B 1 265 ? -22.141 -33.406 -0.981 1 83.25 265 SER B CA 1
ATOM 5668 C C . SER B 1 265 ? -21.453 -32.969 -2.27 1 83.25 265 SER B C 1
ATOM 5670 O O . SER B 1 265 ? -20.297 -33.344 -2.514 1 83.25 265 SER B O 1
ATOM 5672 N N . ASN B 1 266 ? -22.094 -32.125 -3.031 1 87.62 266 ASN B N 1
ATOM 5673 C CA . ASN B 1 266 ? -21.516 -31.688 -4.301 1 87.62 266 ASN B CA 1
ATOM 5674 C C . ASN B 1 266 ? -20.25 -30.875 -4.09 1 87.62 266 ASN B C 1
ATOM 5676 O O . ASN B 1 266 ? -19.297 -31 -4.852 1 87.62 266 ASN B O 1
ATOM 5680 N N . LEU B 1 267 ? -20.25 -30.125 -3.074 1 87.19 267 LEU B N 1
ATOM 5681 C CA . LEU B 1 267 ? -19.062 -29.328 -2.791 1 87.19 267 LEU B CA 1
ATOM 5682 C C . LEU B 1 267 ? -17.891 -30.219 -2.406 1 87.19 267 LEU B C 1
ATOM 5684 O O . LEU B 1 267 ? -16.766 -29.984 -2.834 1 87.19 267 LEU B O 1
ATOM 5688 N N . GLY B 1 268 ? -18.156 -31.141 -1.592 1 88.69 268 GLY B N 1
ATOM 5689 C CA . GLY B 1 268 ? -17.125 -32.094 -1.246 1 88.69 268 GLY B CA 1
ATOM 5690 C C . GLY B 1 268 ? -16.531 -32.812 -2.455 1 88.69 268 GLY B C 1
ATOM 5691 O O . GLY B 1 268 ? -15.312 -33 -2.525 1 88.69 268 GLY B O 1
ATOM 5692 N N . ILE B 1 269 ? -17.375 -33.156 -3.391 1 92.44 269 ILE B N 1
ATOM 5693 C CA . ILE B 1 269 ? -16.922 -33.812 -4.605 1 92.44 269 ILE B CA 1
ATOM 5694 C C . ILE B 1 269 ? -16.062 -32.875 -5.426 1 92.44 269 ILE B C 1
ATOM 5696 O O . ILE B 1 269 ? -15.016 -33.25 -5.957 1 92.44 269 ILE B O 1
ATOM 5700 N N . LEU B 1 270 ? -16.5 -31.625 -5.52 1 93 270 LEU B N 1
ATOM 5701 C CA . LEU B 1 270 ? -15.703 -30.641 -6.242 1 93 270 LEU B CA 1
ATOM 5702 C C . LEU B 1 270 ? -14.312 -30.516 -5.629 1 93 270 LEU B C 1
ATOM 5704 O O . LEU B 1 270 ? -13.305 -30.516 -6.344 1 93 270 LEU B O 1
ATOM 5708 N N . ILE B 1 271 ? -14.242 -30.391 -4.324 1 91.88 271 ILE B N 1
ATOM 5709 C CA . ILE B 1 271 ? -12.977 -30.281 -3.613 1 91.88 271 ILE B CA 1
ATOM 5710 C C . ILE B 1 271 ? -12.125 -31.516 -3.857 1 91.88 271 ILE B C 1
ATOM 5712 O O . ILE B 1 271 ? -10.953 -31.406 -4.234 1 91.88 271 ILE B O 1
ATOM 5716 N N . GLY B 1 272 ? -12.758 -32.625 -3.668 1 93.88 272 GLY B N 1
ATOM 5717 C CA . GLY B 1 272 ? -12.055 -33.875 -3.875 1 93.88 272 GLY B CA 1
ATOM 5718 C C . GLY B 1 272 ? -11.562 -34.031 -5.297 1 93.88 272 GLY B C 1
ATOM 5719 O O . GLY B 1 272 ? -10.43 -34.469 -5.52 1 93.88 272 GLY B O 1
ATOM 5720 N N . ALA B 1 273 ? -12.367 -33.781 -6.277 1 95.56 273 ALA B N 1
ATOM 5721 C CA . ALA B 1 273 ? -12.016 -33.906 -7.691 1 95.56 273 ALA B CA 1
ATOM 5722 C C . ALA B 1 273 ? -10.836 -33 -8.047 1 95.56 273 ALA B C 1
ATOM 5724 O O . ALA B 1 273 ? -9.891 -33.469 -8.711 1 95.56 273 ALA B O 1
ATOM 5725 N N . THR B 1 274 ? -10.898 -31.781 -7.602 1 95.56 274 THR B N 1
ATOM 5726 C CA . THR B 1 274 ? -9.844 -30.812 -7.906 1 95.56 274 THR B CA 1
ATOM 5727 C C . THR B 1 274 ? -8.539 -31.203 -7.223 1 95.56 274 THR B C 1
ATOM 5729 O O . THR B 1 274 ? -7.492 -31.266 -7.867 1 95.56 274 THR B O 1
ATOM 5732 N N . LEU B 1 275 ? -8.625 -31.547 -5.953 1 96.12 275 LEU B N 1
ATOM 5733 C CA . LEU B 1 275 ? -7.43 -31.859 -5.184 1 96.12 275 LEU B CA 1
ATOM 5734 C C . LEU B 1 275 ? -6.801 -33.156 -5.66 1 96.12 275 LEU B C 1
ATOM 5736 O O . LEU B 1 275 ? -5.574 -33.281 -5.742 1 96.12 275 LEU B O 1
ATOM 5740 N N . SER B 1 276 ? -7.645 -34.094 -5.918 1 96.69 276 SER B N 1
ATOM 5741 C CA . SER B 1 276 ? -7.109 -35.375 -6.398 1 96.69 276 SER B CA 1
ATOM 5742 C C . SER B 1 276 ? -6.383 -35.219 -7.727 1 96.69 276 SER B C 1
ATOM 5744 O O . SER B 1 276 ? -5.324 -35.812 -7.945 1 96.69 276 SER B O 1
ATOM 5746 N N . THR B 1 277 ? -6.941 -34.438 -8.633 1 96.88 277 THR B N 1
ATOM 5747 C CA . THR B 1 277 ? -6.301 -34.188 -9.914 1 96.88 277 THR B CA 1
ATOM 5748 C C . THR B 1 277 ? -4.992 -33.438 -9.727 1 96.88 277 THR B C 1
ATOM 5750 O O . THR B 1 277 ? -4.004 -33.688 -10.406 1 96.88 277 THR B O 1
ATOM 5753 N N . MET B 1 278 ? -4.957 -32.5 -8.805 1 96.94 278 MET B N 1
ATOM 5754 C CA . MET B 1 278 ? -3.746 -31.75 -8.508 1 96.94 278 MET B CA 1
ATOM 5755 C C . MET B 1 278 ? -2.666 -32.656 -7.93 1 96.94 278 MET B C 1
ATOM 5757 O O . MET B 1 278 ? -1.489 -32.531 -8.273 1 96.94 278 MET B O 1
ATOM 5761 N N . VAL B 1 279 ? -3.109 -33.531 -7.051 1 96.62 279 VAL B N 1
ATOM 5762 C CA . VAL B 1 279 ? -2.18 -34.5 -6.445 1 96.62 279 VAL B CA 1
ATOM 5763 C C . VAL B 1 279 ? -1.597 -35.406 -7.52 1 96.62 279 VAL B C 1
ATOM 5765 O O . VAL B 1 279 ? -0.397 -35.688 -7.516 1 96.62 279 VAL B O 1
ATOM 5768 N N . LEU B 1 280 ? -2.395 -35.844 -8.391 1 96.62 280 LEU B N 1
ATOM 5769 C CA . LEU B 1 280 ? -1.924 -36.656 -9.508 1 96.62 280 LEU B CA 1
ATOM 5770 C C . LEU B 1 280 ? -0.917 -35.875 -10.359 1 96.62 280 LEU B C 1
ATOM 5772 O O . LEU B 1 280 ? 0.099 -36.438 -10.781 1 96.62 280 LEU B O 1
ATOM 5776 N N . HIS B 1 281 ? -1.18 -34.688 -10.578 1 96.31 281 HIS B N 1
ATOM 5777 C CA . HIS B 1 281 ? -0.299 -33.844 -11.391 1 96.31 281 HIS B CA 1
ATOM 5778 C C . HIS B 1 281 ? 1.058 -33.656 -10.727 1 96.31 281 HIS B C 1
ATOM 5780 O O . HIS B 1 281 ? 2.098 -33.875 -11.352 1 96.31 281 HIS B O 1
ATOM 5786 N N . ILE B 1 282 ? 1.129 -33.375 -9.43 1 96.69 282 ILE B N 1
ATOM 5787 C CA . ILE B 1 282 ? 2.361 -32.969 -8.758 1 96.69 282 ILE B CA 1
ATOM 5788 C C . ILE B 1 282 ? 3.137 -34.219 -8.336 1 96.69 282 ILE B C 1
ATOM 5790 O O . ILE B 1 282 ? 4.367 -34.188 -8.258 1 96.69 282 ILE B O 1
ATOM 5794 N N . LEU B 1 283 ? 2.428 -35.344 -8.133 1 97.06 283 LEU B N 1
ATOM 5795 C CA . LEU B 1 283 ? 3.107 -36.531 -7.605 1 97.06 283 LEU B CA 1
ATOM 5796 C C . LEU B 1 283 ? 3.389 -37.531 -8.711 1 97.06 283 LEU B C 1
ATOM 5798 O O . LEU B 1 283 ? 4.188 -38.469 -8.531 1 97.06 283 LEU B O 1
ATOM 5802 N N . VAL B 1 284 ? 2.773 -37.375 -9.836 1 96.81 284 VAL B N 1
ATOM 5803 C CA . VAL B 1 284 ? 2.969 -38.375 -10.883 1 96.81 284 VAL B CA 1
ATOM 5804 C C . VAL B 1 284 ? 3.424 -37.688 -12.172 1 96.81 284 VAL B C 1
ATOM 5806 O O . VAL B 1 284 ? 4.543 -37.938 -12.641 1 96.81 284 VAL B O 1
ATOM 5809 N N . VAL B 1 285 ? 2.678 -36.781 -12.688 1 96.12 285 VAL B N 1
ATOM 5810 C CA . VAL B 1 285 ? 2.938 -36.188 -14 1 96.12 285 VAL B CA 1
ATOM 5811 C C . VAL B 1 285 ? 4.242 -35.375 -13.961 1 96.12 285 VAL B C 1
ATOM 5813 O O . VAL B 1 285 ? 5.145 -35.625 -14.766 1 96.12 285 VAL B O 1
ATOM 5816 N N . VAL B 1 286 ? 4.352 -34.5 -13.016 1 96.31 286 VAL B N 1
ATOM 5817 C CA . VAL B 1 286 ? 5.504 -33.594 -12.938 1 96.31 286 VAL B CA 1
ATOM 5818 C C . VAL B 1 286 ? 6.762 -34.406 -12.633 1 96.31 286 VAL B C 1
ATOM 5820 O O . VAL B 1 286 ? 7.801 -34.219 -13.266 1 96.31 286 VAL B O 1
ATOM 5823 N N . PRO B 1 287 ? 6.684 -35.344 -11.68 1 96.69 287 PRO B N 1
ATOM 5824 C CA . PRO B 1 287 ? 7.875 -36.156 -11.398 1 96.69 287 PRO B CA 1
ATOM 5825 C C . PRO B 1 287 ? 8.344 -36.969 -12.609 1 96.69 287 PRO B C 1
ATOM 5827 O O . PRO B 1 287 ? 9.547 -37.125 -12.82 1 96.69 287 PRO B O 1
ATOM 5830 N N . ILE B 1 288 ? 7.41 -37.469 -13.398 1 97.06 288 ILE B N 1
ATOM 5831 C CA . ILE B 1 288 ? 7.777 -38.188 -14.602 1 97.06 288 ILE B CA 1
ATOM 5832 C C . ILE B 1 288 ? 8.516 -37.25 -15.562 1 97.06 288 ILE B C 1
ATOM 5834 O O . ILE B 1 288 ? 9.586 -37.594 -16.062 1 97.06 288 ILE B O 1
ATOM 5838 N N . ILE B 1 289 ? 8.023 -36.094 -15.773 1 97 289 ILE B N 1
ATOM 5839 C CA . ILE B 1 289 ? 8.641 -35.125 -16.672 1 97 289 ILE B CA 1
ATOM 5840 C C . ILE B 1 289 ? 10.016 -34.719 -16.125 1 97 289 ILE B C 1
ATOM 5842 O O . ILE B 1 289 ? 11 -34.688 -16.875 1 97 289 ILE B O 1
ATOM 5846 N N . PHE B 1 290 ? 10.094 -34.469 -14.883 1 97.62 290 PHE B N 1
ATOM 5847 C CA . PHE B 1 290 ? 11.32 -34.031 -14.227 1 97.62 290 PHE B CA 1
ATOM 5848 C C . PHE B 1 290 ? 12.406 -35.094 -14.359 1 97.62 290 PHE B C 1
ATOM 5850 O O . PHE B 1 290 ? 13.562 -34.75 -14.656 1 97.62 290 PHE B O 1
ATOM 5857 N N . PHE B 1 291 ? 11.992 -36.312 -14.156 1 96.94 291 PHE B N 1
ATOM 5858 C CA . PHE B 1 291 ? 12.953 -37.406 -14.234 1 96.94 291 PHE B CA 1
ATOM 5859 C C . PHE B 1 291 ? 13.445 -37.594 -15.664 1 96.94 291 PHE B C 1
ATOM 5861 O O . PHE B 1 291 ? 14.625 -37.844 -15.891 1 96.94 291 PHE B O 1
ATOM 5868 N N . ILE B 1 292 ? 12.617 -37.469 -16.594 1 96.75 292 ILE B N 1
ATOM 5869 C CA . ILE B 1 292 ? 12.969 -37.656 -18 1 96.75 292 ILE 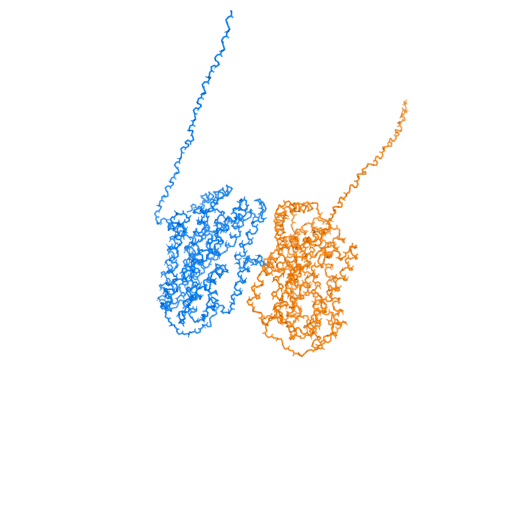B CA 1
ATOM 5870 C C . ILE B 1 292 ? 14.016 -36.625 -18.406 1 96.75 292 ILE B C 1
ATOM 5872 O O . ILE B 1 292 ? 14.992 -36.938 -19.078 1 96.75 292 ILE B O 1
ATOM 5876 N N . PHE B 1 293 ? 13.922 -35.438 -17.922 1 96.69 293 PHE B N 1
ATOM 5877 C CA . PHE B 1 293 ? 14.766 -34.344 -18.406 1 96.69 293 PHE B CA 1
ATOM 5878 C C . PHE B 1 293 ? 16 -34.188 -17.531 1 96.69 293 PHE B C 1
ATOM 5880 O O . PHE B 1 293 ? 17.016 -33.656 -17.984 1 96.69 293 PHE B O 1
ATOM 5887 N N . THR B 1 294 ? 15.961 -34.594 -16.219 1 96.44 294 THR B N 1
ATOM 5888 C CA . THR B 1 294 ? 17.078 -34.25 -15.336 1 96.44 294 THR B CA 1
ATOM 5889 C C . THR B 1 294 ? 17.688 -35.531 -14.758 1 96.44 294 THR B C 1
ATOM 5891 O O . THR B 1 294 ? 18.797 -35.5 -14.234 1 96.44 294 THR B O 1
ATOM 5894 N N . ARG B 1 295 ? 16.922 -36.625 -14.719 1 96.25 295 ARG B N 1
ATOM 5895 C CA . ARG B 1 295 ? 17.344 -37.906 -14.117 1 96.25 295 ARG B CA 1
ATOM 5896 C C . ARG B 1 295 ? 17.578 -37.75 -12.617 1 96.25 295 ARG B C 1
ATOM 5898 O O . ARG B 1 295 ? 18.328 -38.5 -12.023 1 96.25 295 ARG B O 1
ATOM 5905 N N . MET B 1 296 ? 16.969 -36.719 -12.094 1 96.69 296 MET B N 1
ATOM 5906 C CA . MET B 1 296 ? 17.016 -36.469 -10.656 1 96.69 296 MET B CA 1
ATOM 5907 C C . MET B 1 296 ? 15.75 -36.969 -9.969 1 96.69 296 MET B C 1
ATOM 5909 O O . MET B 1 296 ? 14.727 -37.156 -10.625 1 96.69 296 MET B O 1
ATOM 5913 N N . ASN B 1 297 ? 15.883 -37.219 -8.695 1 97.31 297 ASN B N 1
ATOM 5914 C CA . ASN B 1 297 ? 14.719 -37.594 -7.902 1 97.31 297 ASN B CA 1
ATOM 5915 C C . ASN B 1 297 ? 13.781 -36.406 -7.664 1 97.31 297 ASN B C 1
ATOM 5917 O O . ASN B 1 297 ? 14.102 -35.5 -6.906 1 97.31 297 ASN B O 1
ATOM 5921 N N . ALA B 1 298 ? 12.633 -36.5 -8.172 1 97.25 298 ALA B N 1
ATOM 5922 C CA . ALA B 1 298 ? 11.672 -35.406 -8.133 1 97.25 298 ALA B CA 1
ATOM 5923 C C . ALA B 1 298 ? 11.133 -35.188 -6.723 1 97.25 298 ALA B C 1
ATOM 5925 O O . ALA B 1 298 ? 10.875 -34.062 -6.309 1 97.25 298 ALA B O 1
ATOM 5926 N N . TYR B 1 299 ? 10.906 -36.219 -6.016 1 97.12 299 TYR B N 1
ATOM 5927 C CA . TYR B 1 299 ? 10.312 -36.125 -4.688 1 97.12 299 TYR B CA 1
ATOM 5928 C C . TYR B 1 299 ? 11.273 -35.5 -3.699 1 97.12 299 TYR B C 1
ATOM 5930 O O . TYR B 1 299 ? 10.875 -34.656 -2.887 1 97.12 299 TYR B O 1
ATOM 5938 N N . SER B 1 300 ? 12.523 -35.844 -3.766 1 95.5 300 SER B N 1
ATOM 5939 C CA . SER B 1 300 ? 13.547 -35.188 -2.938 1 95.5 300 SER B CA 1
ATOM 5940 C C . SER B 1 300 ? 13.68 -33.719 -3.271 1 95.5 300 SER B C 1
ATOM 5942 O O . SER B 1 300 ? 13.812 -32.875 -2.375 1 95.5 300 SER B O 1
ATOM 5944 N N . TYR B 1 301 ? 13.688 -33.5 -4.5 1 96.75 301 TYR B N 1
ATOM 5945 C CA . TYR B 1 301 ? 13.766 -32.094 -4.949 1 96.75 301 TYR B CA 1
ATOM 5946 C C . TYR B 1 301 ? 12.57 -31.297 -4.445 1 96.75 301 TYR B C 1
ATOM 5948 O O . TYR B 1 301 ? 12.734 -30.172 -3.971 1 96.75 301 TYR B O 1
ATOM 5956 N N . TRP B 1 302 ? 11.414 -31.875 -4.531 1 96.75 302 TRP B N 1
ATOM 5957 C CA . TRP B 1 302 ? 10.18 -31.203 -4.141 1 96.75 302 TRP B CA 1
ATOM 5958 C C . TRP B 1 302 ? 10.195 -30.875 -2.65 1 96.75 302 TRP B C 1
ATOM 5960 O O . TRP B 1 302 ? 9.719 -29.812 -2.24 1 96.75 302 TRP B O 1
ATOM 5970 N N . ILE B 1 303 ? 10.734 -31.719 -1.85 1 92.38 303 ILE B N 1
ATOM 5971 C CA . ILE B 1 303 ? 10.82 -31.484 -0.412 1 92.38 303 ILE B CA 1
ATOM 5972 C C . ILE B 1 303 ? 11.812 -30.359 -0.129 1 92.38 303 ILE B C 1
ATOM 5974 O O . ILE B 1 303 ? 11.586 -29.547 0.762 1 92.38 303 ILE B O 1
ATOM 5978 N N . LYS B 1 304 ? 12.836 -30.281 -0.885 1 91.88 304 LYS B N 1
ATOM 5979 C CA . LYS B 1 304 ? 13.867 -29.266 -0.677 1 91.88 304 LYS B CA 1
ATOM 5980 C C . LYS B 1 304 ? 13.359 -27.875 -1.049 1 91.88 304 LYS B C 1
ATOM 5982 O O . LYS B 1 304 ? 13.867 -26.875 -0.548 1 91.88 304 LYS B O 1
ATOM 5987 N N . ILE B 1 305 ? 12.391 -27.875 -1.893 1 94.31 305 ILE B N 1
ATOM 5988 C CA . ILE B 1 305 ? 11.875 -26.562 -2.289 1 94.31 305 ILE B CA 1
ATOM 5989 C C . ILE B 1 305 ? 10.602 -26.25 -1.513 1 94.31 305 ILE B C 1
ATOM 5991 O O . ILE B 1 305 ? 9.82 -25.375 -1.901 1 94.31 305 ILE B O 1
ATOM 5995 N N . ALA B 1 306 ? 10.344 -26.859 -0.443 1 91.94 306 ALA B N 1
ATOM 5996 C CA . ALA B 1 306 ? 9.125 -26.781 0.358 1 91.94 306 ALA B CA 1
ATOM 5997 C C . ALA B 1 306 ? 8.883 -25.359 0.858 1 91.94 306 ALA B C 1
ATOM 5999 O O . ALA B 1 306 ? 7.742 -24.906 0.923 1 91.94 306 ALA B O 1
ATOM 6000 N N . PRO B 1 307 ? 9.891 -24.609 1.241 1 87 307 PRO B N 1
ATOM 6001 C CA . PRO B 1 307 ? 9.625 -23.25 1.695 1 87 307 PRO B CA 1
ATOM 6002 C C . PRO B 1 307 ? 8.844 -22.438 0.672 1 87 307 PRO B C 1
ATOM 6004 O O . PRO B 1 307 ? 7.98 -21.625 1.045 1 87 307 PRO B O 1
ATOM 6007 N N . ALA B 1 308 ? 9.086 -22.703 -0.595 1 93.12 308 ALA B N 1
ATOM 6008 C CA . ALA B 1 308 ? 8.43 -21.938 -1.649 1 93.12 308 ALA B CA 1
ATOM 6009 C C . ALA B 1 308 ? 6.961 -22.328 -1.789 1 93.12 308 ALA B C 1
ATOM 6011 O O . ALA B 1 308 ? 6.07 -21.484 -1.721 1 93.12 308 ALA B O 1
ATOM 6012 N N . TRP B 1 309 ? 6.68 -23.625 -1.922 1 94.62 309 TRP B N 1
ATOM 6013 C CA . TRP B 1 309 ? 5.297 -23.984 -2.213 1 94.62 309 TRP B CA 1
ATOM 6014 C C . TRP B 1 309 ? 4.438 -23.906 -0.953 1 94.62 309 TRP B C 1
ATOM 6016 O O . TRP B 1 309 ? 3.227 -23.703 -1.03 1 94.62 309 TRP B O 1
ATOM 6026 N N . ILE B 1 310 ? 4.988 -23.984 0.237 1 88.88 310 ILE B N 1
ATOM 6027 C CA . ILE B 1 310 ? 4.227 -23.766 1.461 1 88.88 310 ILE B CA 1
ATOM 6028 C C . ILE B 1 310 ? 3.865 -22.281 1.586 1 88.88 310 ILE B C 1
ATOM 6030 O O . ILE B 1 310 ? 2.746 -21.953 1.974 1 88.88 310 ILE B O 1
ATOM 6034 N N . THR B 1 311 ? 4.844 -21.438 1.292 1 86.44 311 THR B N 1
ATOM 6035 C CA . THR B 1 311 ? 4.559 -20.016 1.282 1 86.44 311 THR B CA 1
ATOM 6036 C C . THR B 1 311 ? 3.479 -19.688 0.254 1 86.44 311 THR B C 1
ATOM 6038 O O . THR B 1 311 ? 2.602 -18.859 0.509 1 86.44 311 THR B O 1
ATOM 6041 N N . ALA B 1 312 ? 3.611 -20.312 -0.86 1 92.88 312 ALA B N 1
ATOM 6042 C CA . ALA B 1 312 ? 2.602 -20.141 -1.903 1 92.88 312 ALA B CA 1
ATOM 6043 C C . ALA B 1 312 ? 1.227 -20.578 -1.413 1 92.88 312 ALA B C 1
ATOM 6045 O O . ALA B 1 312 ? 0.224 -19.906 -1.666 1 92.88 312 ALA B O 1
ATOM 6046 N N . TRP B 1 313 ? 1.208 -21.672 -0.753 1 90.94 313 TRP B N 1
ATOM 6047 C CA . TRP B 1 313 ? -0.035 -22.172 -0.176 1 90.94 313 TRP B CA 1
ATOM 6048 C C . TRP B 1 313 ? -0.596 -21.188 0.844 1 90.94 313 TRP B C 1
ATOM 6050 O O . TRP B 1 313 ? -1.806 -20.938 0.888 1 90.94 313 TRP B O 1
ATOM 6060 N N . GLY B 1 314 ? 0.16 -20.703 1.579 1 83.88 314 GLY B N 1
ATOM 6061 C CA . GLY B 1 314 ? -0.259 -19.75 2.598 1 83.88 314 GLY B CA 1
ATOM 6062 C C . GLY B 1 314 ? -0.734 -18.422 2.021 1 83.88 314 GLY B C 1
ATOM 6063 O O . GLY B 1 314 ? -1.73 -17.875 2.48 1 83.88 314 GLY B O 1
ATOM 6064 N N . SER B 1 315 ? -0.051 -17.906 1.021 1 83.88 315 SER B N 1
ATOM 6065 C CA . SER B 1 315 ? -0.333 -16.578 0.481 1 83.88 315 SER B CA 1
ATOM 6066 C C . SER B 1 315 ? -1.39 -16.641 -0.617 1 83.88 315 SER B C 1
ATOM 6068 O O . SER B 1 315 ? -1.983 -15.625 -0.973 1 83.88 315 SER B O 1
ATOM 6070 N N . ALA B 1 316 ? -1.493 -17.797 -1.29 1 88.62 316 ALA B N 1
ATOM 6071 C CA . ALA B 1 316 ? -2.367 -18 -2.443 1 88.62 316 ALA B CA 1
ATOM 6072 C C . ALA B 1 316 ? -2 -17.047 -3.578 1 88.62 316 ALA B C 1
ATOM 6074 O O . ALA B 1 316 ? -2.881 -16.516 -4.266 1 88.62 316 ALA B O 1
ATOM 6075 N N . SER B 1 317 ? -0.669 -16.781 -3.721 1 88 317 SER B N 1
ATOM 6076 C CA . SER B 1 317 ? -0.167 -15.891 -4.762 1 88 317 SER B CA 1
ATOM 6077 C C . SER B 1 317 ? 1.237 -16.297 -5.203 1 88 317 SER B C 1
ATOM 6079 O O . SER B 1 317 ? 2.186 -16.219 -4.418 1 88 317 SER B O 1
ATOM 6081 N N . SER B 1 318 ? 1.274 -16.641 -6.465 1 92.44 318 SER B N 1
ATOM 6082 C CA . SER B 1 318 ? 2.588 -16.953 -7.016 1 92.44 318 SER B CA 1
ATOM 6083 C C . SER B 1 318 ? 3.496 -15.734 -7.027 1 92.44 318 SER B C 1
ATOM 6085 O O . SER B 1 318 ? 4.703 -15.844 -6.805 1 92.44 318 SER B O 1
ATOM 6087 N N . ALA B 1 319 ? 2.83 -14.633 -7.301 1 88.5 319 ALA B N 1
ATOM 6088 C CA . ALA B 1 319 ? 3.598 -13.391 -7.355 1 88.5 319 ALA B CA 1
ATOM 6089 C C . ALA B 1 319 ? 4.168 -13.039 -5.98 1 88.5 319 ALA B C 1
ATOM 6091 O O . ALA B 1 319 ? 5.348 -12.711 -5.859 1 88.5 319 ALA B O 1
ATOM 6092 N N . ALA B 1 320 ? 3.342 -13.133 -5 1 86.69 320 ALA B N 1
ATOM 6093 C CA . ALA B 1 320 ? 3.779 -12.812 -3.643 1 86.69 320 ALA B CA 1
ATOM 6094 C C . ALA B 1 320 ? 4.863 -13.781 -3.178 1 86.69 320 ALA B C 1
ATOM 6096 O O . ALA B 1 320 ? 5.68 -13.445 -2.318 1 86.69 320 ALA B O 1
ATOM 6097 N N . THR B 1 321 ? 4.949 -14.93 -3.766 1 91.31 321 THR B N 1
ATOM 6098 C CA . THR B 1 321 ? 5.879 -15.977 -3.352 1 91.31 321 THR B CA 1
ATOM 6099 C C . THR B 1 321 ? 7.152 -15.938 -4.195 1 91.31 321 THR B C 1
ATOM 6101 O O . THR B 1 321 ? 8.102 -16.672 -3.936 1 91.31 321 THR B O 1
ATOM 6104 N N . LEU B 1 322 ? 7.168 -15.094 -5.152 1 91.94 322 LEU B N 1
ATOM 6105 C CA . LEU B 1 322 ? 8.227 -15.117 -6.156 1 91.94 322 LEU B CA 1
ATOM 6106 C C . LEU B 1 322 ? 9.594 -14.969 -5.512 1 91.94 322 LEU B C 1
ATOM 6108 O O . LEU B 1 322 ? 10.555 -15.641 -5.91 1 91.94 322 LEU B O 1
ATOM 6112 N N . SER B 1 323 ? 9.703 -14.109 -4.543 1 88.69 323 SER B N 1
ATOM 6113 C CA . SER B 1 323 ? 10.992 -13.891 -3.891 1 88.69 323 SER B CA 1
ATOM 6114 C C . SER B 1 323 ? 11.508 -15.172 -3.242 1 88.69 323 SER B C 1
ATOM 6116 O O . SER B 1 323 ? 12.688 -15.492 -3.348 1 88.69 323 SER B O 1
ATOM 6118 N N . VAL B 1 324 ? 10.656 -15.906 -2.609 1 87.69 324 VAL B N 1
ATOM 6119 C CA . VAL B 1 324 ? 11.008 -17.172 -1.981 1 87.69 324 VAL B CA 1
ATOM 6120 C C . VAL B 1 324 ? 11.336 -18.203 -3.057 1 87.69 324 VAL B C 1
ATOM 6122 O O . VAL B 1 324 ? 12.242 -19.031 -2.891 1 87.69 324 VAL B O 1
ATOM 6125 N N . THR B 1 325 ? 10.586 -18.109 -4.105 1 94.5 325 THR B N 1
ATOM 6126 C CA . THR B 1 325 ? 10.812 -19 -5.238 1 94.5 325 THR B CA 1
ATOM 6127 C C . THR B 1 325 ? 12.227 -18.812 -5.797 1 94.5 325 THR B C 1
ATOM 6129 O O . THR B 1 325 ? 12.945 -19.781 -6.027 1 94.5 325 THR B O 1
ATOM 6132 N N . LEU B 1 326 ? 12.609 -17.578 -5.953 1 92.94 326 LEU B N 1
ATOM 6133 C CA . LEU B 1 326 ? 13.938 -17.281 -6.477 1 92.94 326 LEU B CA 1
ATOM 6134 C C . LEU B 1 326 ? 15.023 -17.766 -5.527 1 92.94 326 LEU B C 1
ATOM 6136 O O . LEU B 1 326 ? 16.031 -18.328 -5.965 1 92.94 326 LEU B O 1
ATOM 6140 N N . ARG B 1 327 ? 14.82 -17.578 -4.312 1 88 327 ARG B N 1
ATOM 6141 C CA . ARG B 1 327 ? 15.781 -18.031 -3.311 1 88 327 ARG B CA 1
ATOM 6142 C C . ARG B 1 327 ? 15.938 -19.547 -3.338 1 88 327 ARG B C 1
ATOM 6144 O O . ARG B 1 327 ? 17.062 -20.062 -3.262 1 88 327 ARG B O 1
ATOM 6151 N N . CYS B 1 328 ? 14.852 -20.234 -3.408 1 91.81 328 CYS B N 1
ATOM 6152 C CA . CYS B 1 328 ? 14.891 -21.703 -3.465 1 91.81 328 CYS B CA 1
ATOM 6153 C C . CYS B 1 328 ? 15.617 -22.172 -4.715 1 91.81 328 CYS B C 1
ATOM 6155 O O . CYS B 1 328 ? 16.391 -23.125 -4.656 1 91.81 328 CYS B O 1
ATOM 6157 N N . ALA B 1 329 ? 15.367 -21.562 -5.809 1 95.62 329 ALA B N 1
ATOM 6158 C CA . ALA B 1 329 ? 16.062 -21.922 -7.039 1 95.62 329 ALA B CA 1
ATOM 6159 C C . ALA B 1 329 ? 17.578 -21.734 -6.891 1 95.62 329 ALA B C 1
ATOM 6161 O O . ALA B 1 329 ? 18.359 -22.609 -7.281 1 95.62 329 ALA B O 1
ATOM 6162 N N . LYS B 1 330 ? 17.922 -20.609 -6.324 1 92 330 LYS B N 1
ATOM 6163 C CA . LYS B 1 330 ? 19.328 -20.328 -6.074 1 92 330 LYS B CA 1
ATOM 6164 C C . LYS B 1 330 ? 19.953 -21.391 -5.176 1 92 330 LYS B C 1
ATOM 6166 O O . LYS B 1 330 ? 21.031 -21.906 -5.477 1 92 330 LYS B O 1
ATOM 6171 N N . GLU B 1 331 ? 19.281 -21.734 -4.156 1 90.62 331 GLU B N 1
ATOM 6172 C CA . GLU B 1 331 ? 19.781 -22.703 -3.18 1 90.62 331 GLU B CA 1
ATOM 6173 C C . GLU B 1 331 ? 19.922 -24.094 -3.793 1 90.62 331 GLU B C 1
ATOM 6175 O O . GLU B 1 331 ? 20.703 -24.906 -3.316 1 90.62 331 GLU B O 1
ATOM 6180 N N . ARG B 1 332 ? 19.203 -24.359 -4.832 1 95.31 332 ARG B N 1
ATOM 6181 C CA . ARG B 1 332 ? 19.25 -25.656 -5.492 1 95.31 332 ARG B CA 1
ATOM 6182 C C . ARG B 1 332 ? 20.297 -25.672 -6.602 1 95.31 332 ARG B C 1
ATOM 6184 O O . ARG B 1 332 ? 20.391 -26.656 -7.348 1 95.31 332 ARG B O 1
ATOM 6191 N N . GLY B 1 333 ? 20.938 -24.547 -6.809 1 93.69 333 GLY B N 1
ATOM 6192 C CA . GLY B 1 333 ? 22.078 -24.516 -7.711 1 93.69 333 GLY B CA 1
ATOM 6193 C C . GLY B 1 333 ? 21.703 -24.078 -9.117 1 93.69 333 GLY B C 1
ATOM 6194 O O . GLY B 1 333 ? 22.531 -24.188 -10.039 1 93.69 333 GLY B O 1
ATOM 6195 N N . VAL B 1 334 ? 20.594 -23.641 -9.344 1 95.94 334 VAL B N 1
ATOM 6196 C CA . VAL B 1 334 ? 20.203 -23.125 -10.656 1 95.94 334 VAL B CA 1
ATOM 6197 C C . VAL B 1 334 ? 20.906 -21.781 -10.906 1 95.94 334 VAL B C 1
ATOM 6199 O O . VAL B 1 334 ? 20.891 -20.906 -10.039 1 95.94 334 VAL B O 1
ATOM 6202 N N . PRO B 1 335 ? 21.5 -21.641 -12.055 1 94.25 335 PRO B N 1
ATOM 6203 C CA . PRO B 1 335 ? 22.188 -20.391 -12.352 1 94.25 335 PRO B CA 1
ATOM 6204 C C . PRO B 1 335 ? 21.25 -19.188 -12.344 1 94.25 335 PRO B C 1
ATOM 6206 O O . PRO B 1 335 ? 20.094 -19.297 -12.758 1 94.25 335 PRO B O 1
ATOM 6209 N N . ALA B 1 336 ? 21.797 -18.078 -11.992 1 92.19 336 ALA B N 1
ATOM 6210 C CA . ALA B 1 336 ? 21.016 -16.844 -11.836 1 92.19 336 ALA B CA 1
ATOM 6211 C C . ALA B 1 336 ? 20.359 -16.438 -13.148 1 92.19 336 ALA B C 1
ATOM 6213 O O . ALA B 1 336 ? 19.219 -15.992 -13.164 1 92.19 336 ALA B O 1
ATOM 6214 N N . ILE B 1 337 ? 21.078 -16.594 -14.148 1 91.19 337 ILE B N 1
ATOM 6215 C CA . ILE B 1 337 ? 20.562 -16.203 -15.461 1 91.19 337 ILE B CA 1
ATOM 6216 C C . ILE B 1 337 ? 19.297 -17 -15.766 1 91.19 337 ILE B C 1
ATOM 6218 O O . ILE B 1 337 ? 18.344 -16.469 -16.344 1 91.19 337 ILE B O 1
ATOM 6222 N N . VAL B 1 338 ? 19.281 -18.203 -15.32 1 94.56 338 VAL B N 1
ATOM 6223 C CA . VAL B 1 338 ? 18.172 -19.094 -15.625 1 94.56 338 VAL B CA 1
ATOM 6224 C C . VAL B 1 338 ? 16.984 -18.797 -14.695 1 94.56 338 VAL B C 1
ATOM 6226 O O . VAL B 1 338 ? 15.891 -18.469 -15.164 1 94.56 338 VAL B O 1
ATOM 6229 N N . TYR B 1 339 ? 17.203 -18.828 -13.383 1 95.62 339 TYR B N 1
ATOM 6230 C CA . TYR B 1 339 ? 16.062 -18.703 -12.492 1 95.62 339 TYR B CA 1
ATOM 6231 C C . TYR B 1 339 ? 15.539 -17.281 -12.461 1 95.62 339 TYR B C 1
ATOM 6233 O O . TYR B 1 339 ? 14.344 -17.047 -12.242 1 95.62 339 TYR B O 1
ATOM 6241 N N . LYS B 1 340 ? 16.359 -16.297 -12.734 1 93.25 340 LYS B N 1
ATOM 6242 C CA . LYS B 1 340 ? 15.898 -14.906 -12.75 1 93.25 340 LYS B CA 1
ATOM 6243 C C . LYS B 1 340 ? 15.07 -14.617 -14 1 93.25 340 LYS B C 1
ATOM 6245 O O . LYS B 1 340 ? 14.32 -13.641 -14.039 1 93.25 340 LYS B O 1
ATOM 6250 N N . PHE B 1 341 ? 15.289 -15.406 -14.961 1 92.38 341 PHE B N 1
ATOM 6251 C CA . PHE B 1 341 ? 14.484 -15.273 -16.172 1 92.38 341 PHE B CA 1
ATOM 6252 C C . PHE B 1 341 ? 13.258 -16.172 -16.109 1 92.38 341 PHE B C 1
ATOM 6254 O O . PHE B 1 341 ? 12.133 -15.703 -16.281 1 92.38 341 PHE B O 1
ATOM 6261 N N . ALA B 1 342 ? 13.406 -17.406 -15.797 1 95.56 342 ALA B N 1
ATOM 6262 C CA . ALA B 1 342 ? 12.375 -18.438 -15.898 1 95.56 342 ALA B CA 1
ATOM 6263 C C . ALA B 1 342 ? 11.312 -18.266 -14.812 1 95.56 342 ALA B C 1
ATOM 6265 O O . ALA B 1 342 ? 10.117 -18.375 -15.078 1 95.56 342 ALA B O 1
ATOM 6266 N N . CYS B 1 343 ? 11.672 -18 -13.578 1 95.44 343 CYS B N 1
ATOM 6267 C CA . CYS B 1 343 ? 10.742 -17.984 -12.453 1 95.44 343 CYS B CA 1
ATOM 6268 C C . CYS B 1 343 ? 9.773 -16.812 -12.555 1 95.44 343 CYS B C 1
ATOM 6270 O O . CYS B 1 343 ? 8.562 -17 -12.406 1 95.44 343 CYS B O 1
ATOM 6272 N N . PRO B 1 344 ? 10.25 -15.602 -12.859 1 92.38 344 PRO B N 1
ATOM 6273 C CA . PRO B 1 344 ? 9.281 -14.516 -13.008 1 92.38 344 PRO B CA 1
ATOM 6274 C C . PRO B 1 344 ? 8.305 -14.75 -14.156 1 92.38 344 PRO B C 1
ATOM 6276 O O . PRO B 1 344 ? 7.113 -14.445 -14.031 1 92.38 344 PRO B O 1
ATOM 6279 N N . LEU B 1 345 ? 8.797 -15.234 -15.211 1 90.81 345 LEU B N 1
ATOM 6280 C CA . LEU B 1 345 ? 7.91 -15.547 -16.328 1 90.81 345 LEU B CA 1
ATOM 6281 C C . LEU B 1 345 ? 6.93 -16.656 -15.961 1 90.81 345 LEU B C 1
ATOM 6283 O O . LEU B 1 345 ? 5.742 -16.562 -16.281 1 90.81 345 LEU B O 1
ATOM 6287 N N . GLY B 1 346 ? 7.418 -17.672 -15.359 1 93.12 346 GLY B N 1
ATOM 6288 C CA . GLY B 1 346 ? 6.574 -18.766 -14.906 1 93.12 346 GLY B CA 1
ATOM 6289 C C . GLY B 1 346 ? 5.484 -18.328 -13.953 1 93.12 346 GLY B C 1
ATOM 6290 O O . GLY B 1 346 ? 4.363 -18.828 -14 1 93.12 346 GLY B O 1
ATOM 6291 N N . CYS B 1 347 ? 5.844 -17.406 -13.125 1 90.88 347 CYS B N 1
ATOM 6292 C CA . CYS B 1 347 ? 4.891 -16.844 -12.172 1 90.88 347 CYS B CA 1
ATOM 6293 C C . CYS B 1 347 ? 3.641 -16.344 -12.883 1 90.88 347 CYS B C 1
ATOM 6295 O O . CYS B 1 347 ? 2.545 -16.375 -12.32 1 90.88 347 CYS B O 1
ATOM 6297 N N . LEU B 1 348 ? 3.773 -16.047 -14.148 1 86.5 348 LEU B N 1
ATOM 6298 C CA . LEU B 1 348 ? 2.668 -15.43 -14.875 1 86.5 348 LEU B CA 1
ATOM 6299 C C . LEU B 1 348 ? 2.053 -16.422 -15.859 1 86.5 348 LEU B C 1
ATOM 6301 O O . LEU B 1 348 ? 0.847 -16.391 -16.109 1 86.5 348 LEU B O 1
ATOM 6305 N N . ILE B 1 349 ? 2.854 -17.266 -16.391 1 87 349 ILE B N 1
ATOM 6306 C CA . ILE B 1 349 ? 2.309 -18.047 -17.5 1 87 349 ILE B CA 1
ATOM 6307 C C . ILE B 1 349 ? 2.15 -19.5 -17.078 1 87 349 ILE B C 1
ATOM 6309 O O . ILE B 1 349 ? 1.407 -20.25 -17.719 1 87 349 ILE B O 1
ATOM 6313 N N . ASN B 1 350 ? 2.883 -19.938 -16.109 1 91.69 350 ASN B N 1
ATOM 6314 C CA . ASN B 1 350 ? 2.719 -21.297 -15.594 1 91.69 350 ASN B CA 1
ATOM 6315 C C . ASN B 1 350 ? 1.624 -21.359 -14.531 1 91.69 350 ASN B C 1
ATOM 6317 O O . ASN B 1 350 ? 1.9 -21.219 -13.336 1 91.69 350 ASN B O 1
ATOM 6321 N N . MET B 1 351 ? 0.475 -21.672 -14.969 1 90.06 351 MET B N 1
ATOM 6322 C CA . MET B 1 351 ? -0.652 -21.781 -14.047 1 90.06 351 MET B CA 1
ATOM 6323 C C . MET B 1 351 ? -1.281 -23.156 -14.102 1 90.06 351 MET B C 1
ATOM 6325 O O . MET B 1 351 ? -2.49 -23.297 -14.289 1 90.06 351 MET B O 1
ATOM 6329 N N . ASP B 1 352 ? -0.48 -24.141 -13.844 1 93.38 352 ASP B N 1
ATOM 6330 C CA . ASP B 1 352 ? -0.931 -25.516 -13.953 1 93.38 352 ASP B CA 1
ATOM 6331 C C . ASP B 1 352 ? -2.072 -25.797 -12.977 1 93.38 352 ASP B C 1
ATOM 6333 O O . ASP B 1 352 ? -3.041 -26.484 -13.32 1 93.38 352 ASP B O 1
ATOM 6337 N N . GLY B 1 353 ? -1.912 -25.328 -11.773 1 92.81 353 GLY B N 1
ATOM 6338 C CA . GLY B 1 353 ? -2.977 -25.516 -10.797 1 92.81 353 GLY B CA 1
ATOM 6339 C C . GLY B 1 353 ? -4.301 -24.906 -11.234 1 92.81 353 GLY B C 1
ATOM 6340 O O . GLY B 1 353 ? -5.348 -25.547 -11.117 1 92.81 353 GLY B O 1
ATOM 6341 N N . THR B 1 354 ? -4.219 -23.75 -11.703 1 90.12 354 THR B N 1
ATOM 6342 C CA . THR B 1 354 ? -5.414 -23.078 -12.188 1 90.12 354 THR B CA 1
ATOM 6343 C C . THR B 1 354 ? -5.98 -23.781 -13.414 1 90.12 354 THR B C 1
ATOM 6345 O O . THR B 1 354 ? -7.199 -23.891 -13.57 1 90.12 354 THR B O 1
ATOM 6348 N N . ALA B 1 355 ? -5.105 -24.219 -14.211 1 90.69 355 ALA B N 1
ATOM 6349 C CA . ALA B 1 355 ? -5.496 -24.938 -15.414 1 90.69 355 ALA B CA 1
ATOM 6350 C C . ALA B 1 355 ? -6.242 -26.234 -15.07 1 90.69 355 ALA B C 1
ATOM 6352 O O . ALA B 1 355 ? -7.102 -26.672 -15.828 1 90.69 355 ALA B O 1
ATOM 6353 N N . ILE B 1 356 ? -5.961 -26.797 -14 1 93.88 356 ILE B N 1
ATOM 6354 C CA . ILE B 1 356 ? -6.648 -27.984 -13.539 1 93.88 356 ILE B CA 1
ATOM 6355 C C . ILE B 1 356 ? -8.008 -27.609 -12.953 1 93.88 356 ILE B C 1
ATOM 6357 O O . ILE B 1 356 ? -9 -28.312 -13.164 1 93.88 356 ILE B O 1
ATOM 6361 N N . TYR B 1 357 ? -8.07 -26.531 -12.328 1 93.75 357 TYR B N 1
ATOM 6362 C CA . TYR B 1 357 ? -9.25 -26.125 -11.57 1 93.75 357 TYR B CA 1
ATOM 6363 C C . TYR B 1 357 ? -10.375 -25.672 -12.5 1 93.75 357 TYR B C 1
ATOM 6365 O O . TYR B 1 357 ? -11.547 -25.953 -12.242 1 93.75 357 TYR B O 1
ATOM 6373 N N . LEU B 1 358 ? -10.078 -24.953 -13.516 1 92.56 358 LEU B N 1
ATOM 6374 C CA . LEU B 1 358 ? -11.086 -24.312 -14.352 1 92.56 358 LEU B CA 1
ATOM 6375 C C . LEU B 1 358 ? -11.992 -25.359 -15 1 92.56 358 LEU B C 1
ATOM 6377 O O . LEU B 1 358 ? -13.211 -25.281 -14.883 1 92.56 358 LEU B O 1
ATOM 6381 N N . PRO B 1 359 ? -11.469 -26.391 -15.602 1 94.31 359 PRO B N 1
ATOM 6382 C CA . PRO B 1 359 ? -12.359 -27.438 -16.109 1 94.31 359 PRO B CA 1
ATOM 6383 C C . PRO B 1 359 ? -13.18 -28.094 -15.008 1 94.31 359 PRO B C 1
ATOM 6385 O O . PRO B 1 359 ? -14.344 -28.438 -15.219 1 94.31 359 PRO B O 1
ATOM 6388 N N . ALA B 1 360 ? -12.609 -28.266 -13.844 1 95.5 360 ALA B N 1
ATOM 6389 C CA . ALA B 1 360 ? -13.32 -28.891 -12.727 1 95.5 360 ALA B CA 1
ATOM 6390 C C . ALA B 1 360 ? -14.523 -28.047 -12.312 1 95.5 360 ALA B C 1
ATOM 6392 O O . ALA B 1 360 ? -15.602 -28.578 -12.062 1 95.5 360 ALA B O 1
ATOM 6393 N N . ALA B 1 361 ? -14.32 -26.797 -12.25 1 94.31 361 ALA B N 1
ATOM 6394 C CA . ALA B 1 361 ? -15.391 -25.891 -11.844 1 94.31 361 ALA B CA 1
ATOM 6395 C C . ALA B 1 361 ? -16.5 -25.859 -12.891 1 94.31 361 ALA B C 1
ATOM 6397 O O . ALA B 1 361 ? -17.688 -25.812 -12.547 1 94.31 361 ALA B O 1
ATOM 6398 N N . VAL B 1 362 ? -16.125 -25.859 -14.133 1 94.62 362 VAL B N 1
ATOM 6399 C CA . VAL B 1 362 ? -17.109 -25.844 -15.211 1 94.62 362 VAL B CA 1
ATOM 6400 C C . VAL B 1 362 ? -17.938 -27.125 -15.188 1 94.62 362 VAL B C 1
ATOM 6402 O O . VAL B 1 362 ? -19.156 -27.094 -15.328 1 94.62 362 VAL B O 1
ATOM 6405 N N . VAL B 1 363 ? -17.297 -28.219 -15.008 1 96.12 363 VAL B N 1
ATOM 6406 C CA . VAL B 1 363 ? -17.969 -29.516 -14.969 1 96.12 363 VAL B CA 1
ATOM 6407 C C . VAL B 1 363 ? -18.906 -29.578 -13.766 1 96.12 363 VAL B C 1
ATOM 6409 O O . VAL B 1 363 ? -20 -30.125 -13.852 1 96.12 363 VAL B O 1
ATOM 6412 N N . PHE B 1 364 ? -18.516 -29.047 -12.68 1 95.25 364 PHE B N 1
ATOM 6413 C CA . PHE B 1 364 ? -19.344 -28.938 -11.492 1 95.25 364 PHE B CA 1
ATOM 6414 C C . PHE B 1 364 ? -20.641 -28.203 -11.805 1 95.25 364 PHE B C 1
ATOM 6416 O O . PHE B 1 364 ? -21.734 -28.688 -11.484 1 95.25 364 PHE B O 1
ATOM 6423 N N . LEU B 1 365 ? -20.5 -27.078 -12.414 1 93.25 365 LEU B N 1
ATOM 6424 C CA . LEU B 1 365 ? -21.672 -26.281 -12.766 1 93.25 365 LEU B CA 1
ATOM 6425 C C . LEU B 1 365 ? -22.562 -27.047 -13.742 1 93.25 365 LEU B C 1
ATOM 6427 O O . LEU B 1 365 ? -23.781 -27.094 -13.562 1 93.25 365 LEU B O 1
ATOM 6431 N N . ALA B 1 366 ? -21.984 -27.625 -14.727 1 95.12 366 ALA B N 1
ATOM 6432 C CA . ALA B 1 366 ? -22.75 -28.359 -15.742 1 95.12 366 ALA B CA 1
ATOM 6433 C C . ALA B 1 366 ? -23.469 -29.562 -15.141 1 95.12 366 ALA B C 1
ATOM 6435 O O . ALA B 1 366 ? -24.672 -29.734 -15.328 1 95.12 366 ALA B O 1
ATOM 6436 N N . SER B 1 367 ? -22.75 -30.312 -14.375 1 94.88 367 SER B N 1
ATOM 6437 C CA . SER B 1 367 ? -23.281 -31.562 -13.836 1 94.88 367 SER B CA 1
ATOM 6438 C C . SER B 1 367 ? -24.391 -31.297 -12.812 1 94.88 367 SER B C 1
ATOM 6440 O O . SER B 1 367 ? -25.359 -32.062 -12.719 1 94.88 367 SER B O 1
ATOM 6442 N N . THR B 1 368 ? -24.219 -30.297 -12.055 1 92.31 368 THR B N 1
ATOM 6443 C CA . THR B 1 368 ? -25.234 -29.969 -11.055 1 92.31 368 THR B CA 1
ATOM 6444 C C . THR B 1 368 ? -26.5 -29.422 -11.727 1 92.31 368 THR B C 1
ATOM 6446 O O . THR B 1 368 ? -27.547 -29.328 -11.094 1 92.31 368 THR B O 1
ATOM 6449 N N . GLN B 1 369 ? -26.359 -29.062 -12.914 1 91.38 369 GLN B N 1
ATOM 6450 C CA . GLN B 1 369 ? -27.5 -28.625 -13.703 1 91.38 369 GLN B CA 1
ATOM 6451 C C . GLN B 1 369 ? -28.062 -29.766 -14.547 1 91.38 369 GLN B C 1
ATOM 6453 O O . GLN B 1 369 ? -29.016 -29.578 -15.297 1 91.38 369 GLN B O 1
ATOM 6458 N N . GLY B 1 370 ? -27.406 -30.906 -14.523 1 91.88 370 GLY B N 1
ATOM 6459 C CA . GLY B 1 370 ? -27.844 -32.062 -15.305 1 91.88 370 GLY B CA 1
ATOM 6460 C C . GLY B 1 370 ? -27.312 -32.031 -16.734 1 91.88 370 GLY B C 1
ATOM 6461 O O . GLY B 1 370 ? -27.828 -32.75 -17.594 1 91.88 370 GLY B O 1
ATOM 6462 N N . ILE B 1 371 ? -26.328 -31.25 -16.969 1 94.25 371 ILE B N 1
ATOM 6463 C CA . ILE B 1 371 ? -25.781 -31.125 -18.312 1 94.25 371 ILE B CA 1
ATOM 6464 C C . ILE B 1 371 ? -24.578 -32.062 -18.469 1 94.25 371 ILE B C 1
ATOM 6466 O O . ILE B 1 371 ? -23.656 -32.031 -17.641 1 94.25 371 ILE B O 1
ATOM 6470 N N . THR B 1 372 ? -24.625 -32.844 -19.484 1 94.25 372 THR B N 1
ATOM 6471 C CA . THR B 1 372 ? -23.469 -33.688 -19.828 1 94.25 372 THR B CA 1
ATOM 6472 C C . THR B 1 372 ? -22.656 -33.031 -20.953 1 94.25 372 THR B C 1
ATOM 6474 O O . THR B 1 372 ? -23.156 -32.812 -22.062 1 94.25 372 THR B O 1
ATOM 6477 N N . LEU B 1 373 ? -21.453 -32.781 -20.672 1 95.94 373 LEU B N 1
ATOM 6478 C CA . LEU B 1 373 ? -20.594 -32.094 -21.641 1 95.94 373 LEU B CA 1
ATOM 6479 C C . LEU B 1 373 ? -20.047 -33.094 -22.656 1 95.94 373 LEU B C 1
ATOM 6481 O O . LEU B 1 373 ? -19.641 -34.188 -22.297 1 95.94 373 LEU B O 1
ATOM 6485 N N . ASP B 1 374 ? -20.047 -32.688 -23.891 1 94.81 374 ASP B N 1
ATOM 6486 C CA . ASP B 1 374 ? -19.5 -33.531 -24.953 1 94.81 374 ASP B CA 1
ATOM 6487 C C . ASP B 1 374 ? -18.016 -33.25 -25.156 1 94.81 374 ASP B C 1
ATOM 6489 O O . ASP B 1 374 ? -17.469 -32.312 -24.609 1 94.81 374 ASP B O 1
ATOM 6493 N N . PRO B 1 375 ? -17.359 -34.094 -25.953 1 94.31 375 PRO B N 1
ATOM 6494 C CA . PRO B 1 375 ? -15.914 -33.938 -26.156 1 94.31 375 PRO B CA 1
ATOM 6495 C C . PRO B 1 375 ? -15.547 -32.594 -26.781 1 94.31 375 PRO B C 1
ATOM 6497 O O . PRO B 1 375 ? -14.484 -32.031 -26.469 1 94.31 375 PRO B O 1
ATOM 6500 N N . THR B 1 376 ? -16.391 -32.062 -27.594 1 94.25 376 THR B N 1
ATOM 6501 C CA . THR B 1 376 ? -16.141 -30.766 -28.188 1 94.25 376 THR B CA 1
ATOM 6502 C C . THR B 1 376 ? -16.109 -29.672 -27.125 1 94.25 376 THR B C 1
ATOM 6504 O O . THR B 1 376 ? -15.281 -28.75 -27.188 1 94.25 376 THR B O 1
ATOM 6507 N N . SER B 1 377 ? -17.047 -29.781 -26.156 1 95.19 377 SER B N 1
ATOM 6508 C CA . SER B 1 377 ? -17.062 -28.844 -25.047 1 95.19 377 SER B CA 1
ATOM 6509 C C . SER B 1 377 ? -15.75 -28.875 -24.266 1 95.19 377 SER B C 1
ATOM 6511 O O . SER B 1 377 ? -15.234 -27.828 -23.875 1 95.19 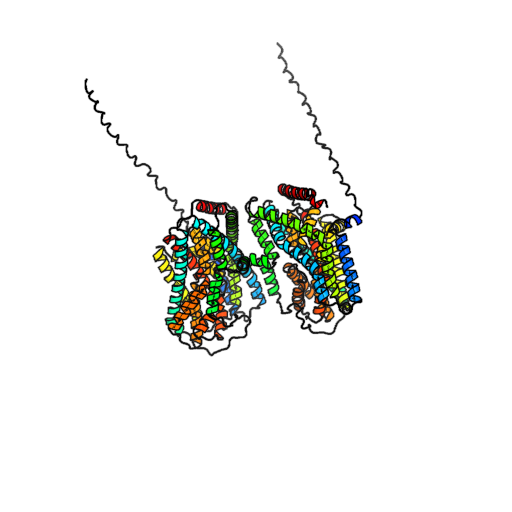377 SER B O 1
ATOM 6513 N N . TYR B 1 378 ? -15.195 -30.031 -24.109 1 95.31 378 TYR B N 1
ATOM 6514 C CA . TYR B 1 378 ? -13.945 -30.156 -23.359 1 95.31 378 TYR B CA 1
ATOM 6515 C C . TYR B 1 378 ? -12.789 -29.531 -24.141 1 95.31 378 TYR B C 1
ATOM 6517 O O . TYR B 1 378 ? -11.859 -28.984 -23.547 1 95.31 378 TYR B O 1
ATOM 6525 N N . VAL B 1 379 ? -12.828 -29.609 -25.391 1 93.31 379 VAL B N 1
ATOM 6526 C CA . VAL B 1 379 ? -11.805 -28.984 -26.219 1 93.31 379 VAL B CA 1
ATOM 6527 C C . VAL B 1 379 ? -11.891 -27.469 -26.078 1 93.31 379 VAL B C 1
ATOM 6529 O O . VAL B 1 379 ? -10.867 -26.797 -25.953 1 93.31 379 VAL B O 1
ATOM 6532 N N . ILE B 1 380 ? -13.109 -26.969 -26.078 1 90.69 380 ILE B N 1
ATOM 6533 C CA . ILE B 1 380 ? -13.328 -25.547 -25.906 1 90.69 380 ILE B CA 1
ATOM 6534 C C . ILE B 1 380 ? -12.836 -25.109 -24.531 1 90.69 380 ILE B C 1
ATOM 6536 O O . ILE B 1 380 ? -12.125 -24.109 -24.406 1 90.69 380 ILE B O 1
ATOM 6540 N N . ILE B 1 381 ? -13.188 -25.875 -23.531 1 92.19 381 ILE B N 1
ATOM 6541 C CA . ILE B 1 381 ? -12.773 -25.578 -22.172 1 92.19 381 ILE B CA 1
ATOM 6542 C C . ILE B 1 381 ? -11.242 -25.578 -22.094 1 92.19 381 ILE B C 1
ATOM 6544 O O . ILE B 1 381 ? -10.648 -24.672 -21.484 1 92.19 381 ILE B O 1
ATOM 6548 N N . ALA B 1 382 ? -10.648 -26.531 -22.719 1 91.06 382 ALA B N 1
ATOM 6549 C CA . ALA B 1 382 ? -9.195 -26.656 -22.688 1 91.06 382 ALA B CA 1
ATOM 6550 C C . ALA B 1 382 ? -8.523 -25.453 -23.344 1 91.06 382 ALA B C 1
ATOM 6552 O O . ALA B 1 382 ? -7.586 -24.875 -22.797 1 91.06 382 ALA B O 1
ATOM 6553 N N . LEU B 1 383 ? -8.977 -25.047 -24.422 1 85.62 383 LEU B N 1
ATOM 6554 C CA . LEU B 1 383 ? -8.391 -23.938 -25.172 1 85.62 383 LEU B CA 1
ATOM 6555 C C . LEU B 1 383 ? -8.594 -22.625 -24.422 1 85.62 383 LEU B C 1
ATOM 6557 O O . LEU B 1 383 ? -7.645 -21.844 -24.266 1 85.62 383 LEU B O 1
ATOM 6561 N N . LEU B 1 384 ? -9.781 -22.438 -23.922 1 84.31 384 LEU B N 1
ATOM 6562 C CA . LEU B 1 384 ? -10.094 -21.188 -23.25 1 84.31 384 LEU B CA 1
ATOM 6563 C C . LEU B 1 384 ? -9.391 -21.109 -21.906 1 84.31 384 LEU B C 1
ATOM 6565 O O . LEU B 1 384 ? -8.961 -20.031 -21.484 1 84.31 384 LEU B O 1
ATOM 6569 N N . SER B 1 385 ? -9.305 -22.25 -21.266 1 86.69 385 SER B N 1
ATOM 6570 C CA . SER B 1 385 ? -8.594 -22.281 -19.984 1 86.69 385 SER B CA 1
ATOM 6571 C C . SER B 1 385 ? -7.113 -21.969 -20.156 1 86.69 385 SER B C 1
ATOM 6573 O O . SER B 1 385 ? -6.512 -21.281 -19.328 1 86.69 385 SER B O 1
ATOM 6575 N N . THR B 1 386 ? -6.566 -22.484 -21.188 1 82.06 386 THR B N 1
ATOM 6576 C CA . THR B 1 386 ? -5.156 -22.234 -21.484 1 82.06 386 THR B CA 1
ATOM 6577 C C . THR B 1 386 ? -4.914 -20.75 -21.75 1 82.06 386 THR B C 1
ATOM 6579 O O . THR B 1 386 ? -4.012 -20.141 -21.172 1 82.06 386 THR B O 1
ATOM 6582 N N . LEU B 1 387 ? -5.695 -20.234 -22.531 1 76.25 387 LEU B N 1
ATOM 6583 C CA . LEU B 1 387 ? -5.555 -18.812 -22.891 1 76.25 387 LEU B CA 1
ATOM 6584 C C . LEU B 1 387 ? -5.805 -17.922 -21.672 1 76.25 387 LEU B C 1
ATOM 6586 O O . LEU B 1 387 ? -5.074 -16.969 -21.453 1 76.25 387 LEU B O 1
ATOM 6590 N N . ALA B 1 388 ? -6.832 -18.328 -20.938 1 73.38 388 ALA B N 1
ATOM 6591 C CA . ALA B 1 388 ? -7.238 -17.531 -19.781 1 73.38 388 ALA B CA 1
ATOM 6592 C C . ALA B 1 388 ? -6.184 -17.594 -18.688 1 73.38 388 ALA B C 1
ATOM 6594 O O . ALA B 1 388 ? -5.977 -16.625 -17.953 1 73.38 388 ALA B O 1
ATOM 6595 N N . SER B 1 389 ? -5.504 -18.672 -18.609 1 74.06 389 SER B N 1
ATOM 6596 C CA . SER B 1 389 ? -4.531 -18.859 -17.531 1 74.06 389 SER B CA 1
ATOM 6597 C C . SER B 1 389 ? -3.291 -18 -17.75 1 74.06 389 SER B C 1
ATOM 6599 O O . SER B 1 389 ? -2.619 -17.609 -16.797 1 74.06 389 SER B O 1
ATOM 6601 N N . ILE B 1 390 ? -2.836 -17.625 -19 1 71 390 ILE B N 1
ATOM 6602 C CA . ILE B 1 390 ? -1.681 -16.797 -19.328 1 71 390 ILE B CA 1
ATOM 6603 C C . ILE B 1 390 ? -2.002 -15.336 -19.031 1 71 390 ILE B C 1
ATOM 6605 O O . ILE B 1 390 ? -1.13 -14.57 -18.594 1 71 390 ILE B O 1
ATOM 6609 N N . GLY B 1 391 ? -3.223 -14.961 -19.031 1 62.38 391 GLY B N 1
ATOM 6610 C CA . GLY B 1 391 ? -3.619 -13.578 -18.859 1 62.38 391 GLY B CA 1
ATOM 6611 C C . GLY B 1 391 ? -4.156 -13.273 -17.484 1 62.38 391 GLY B C 1
ATOM 6612 O O . GLY B 1 391 ? -4.449 -12.117 -17.156 1 62.38 391 GLY B O 1
ATOM 6613 N N . VAL B 1 392 ? -4.105 -14.305 -16.672 1 65.44 392 VAL B N 1
ATOM 6614 C CA . VAL B 1 392 ? -4.711 -14.125 -15.359 1 65.44 392 VAL B CA 1
ATOM 6615 C C . VAL B 1 392 ? -3.693 -13.5 -14.406 1 65.44 392 VAL B C 1
ATOM 6617 O O . VAL B 1 392 ? -2.508 -13.836 -14.445 1 65.44 392 VAL B O 1
ATOM 6620 N N . SER B 1 393 ? -4.215 -12.453 -13.688 1 64 393 SER B N 1
ATOM 6621 C CA . SER B 1 393 ? -3.377 -11.828 -12.664 1 64 393 SER B CA 1
ATOM 6622 C C . SER B 1 393 ? -3.006 -12.828 -11.578 1 64 393 SER B C 1
ATOM 6624 O O . SER B 1 393 ? -3.832 -13.648 -11.172 1 64 393 SER B O 1
ATOM 6626 N N . PRO B 1 394 ? -1.76 -12.922 -11.211 1 69.44 394 PRO B N 1
ATOM 6627 C CA . PRO B 1 394 ? -1.324 -13.844 -10.156 1 69.44 394 PRO B CA 1
ATOM 6628 C C . PRO B 1 394 ? -1.718 -13.375 -8.758 1 69.44 394 PRO B C 1
ATOM 6630 O O . PRO B 1 394 ? -0.864 -13.273 -7.875 1 69.44 394 PRO B O 1
ATOM 6633 N N . ILE B 1 395 ? -2.977 -13.039 -8.594 1 69.94 395 ILE B N 1
ATOM 6634 C CA . ILE B 1 395 ? -3.533 -12.625 -7.312 1 69.94 395 ILE B CA 1
ATOM 6635 C C . ILE B 1 395 ? -4.625 -13.602 -6.879 1 69.94 395 ILE B C 1
ATOM 6637 O O . ILE B 1 395 ? -5.117 -14.391 -7.688 1 69.94 395 ILE B O 1
ATOM 6641 N N . PRO B 1 396 ? -4.914 -13.523 -5.621 1 69.94 396 PRO B N 1
ATOM 6642 C CA . PRO B 1 396 ? -5.871 -14.5 -5.098 1 69.94 396 PRO B CA 1
ATOM 6643 C C . PRO B 1 396 ? -7.23 -14.43 -5.793 1 69.94 396 PRO B C 1
ATOM 6645 O O . PRO B 1 396 ? -7.719 -13.336 -6.086 1 69.94 396 PRO B O 1
ATOM 6648 N N . SER B 1 397 ? -7.777 -15.508 -6.238 1 69.5 397 SER B N 1
ATOM 6649 C CA . SER B 1 397 ? -9.133 -15.742 -6.723 1 69.5 397 SER B CA 1
ATOM 6650 C C . SER B 1 397 ? -9.383 -15.023 -8.047 1 69.5 397 SER B C 1
ATOM 6652 O O . SER B 1 397 ? -10.531 -14.758 -8.406 1 69.5 397 SER B O 1
ATOM 6654 N N . ALA B 1 398 ? -8.375 -14.719 -8.719 1 71.38 398 ALA B N 1
ATOM 6655 C CA . ALA B 1 398 ? -8.492 -14.016 -9.992 1 71.38 398 ALA B CA 1
ATOM 6656 C C . ALA B 1 398 ? -9.172 -14.898 -11.047 1 71.38 398 ALA B C 1
ATOM 6658 O O . ALA B 1 398 ? -9.797 -14.391 -11.977 1 71.38 398 ALA B O 1
ATOM 6659 N N . SER B 1 399 ? -9.188 -16.125 -10.828 1 78.44 399 SER B N 1
ATOM 6660 C CA . SER B 1 399 ? -9.656 -17.062 -11.844 1 78.44 399 SER B CA 1
ATOM 6661 C C . SER B 1 399 ? -11.18 -17.109 -11.883 1 78.44 399 SER B C 1
ATOM 6663 O O . SER B 1 399 ? -11.766 -17.625 -12.844 1 78.44 399 SER B O 1
ATOM 6665 N N . LEU B 1 400 ? -11.852 -16.609 -10.93 1 79.06 400 LEU B N 1
ATOM 6666 C CA . LEU B 1 400 ? -13.305 -16.719 -10.82 1 79.06 400 LEU B CA 1
ATOM 6667 C C . LEU B 1 400 ? -13.992 -15.992 -11.969 1 79.06 400 LEU B C 1
ATOM 6669 O O . LEU B 1 400 ? -15.023 -16.438 -12.477 1 79.06 400 LEU B O 1
ATOM 6673 N N . VAL B 1 401 ? -13.391 -14.945 -12.375 1 75.62 401 VAL B N 1
ATOM 6674 C CA . VAL B 1 401 ? -13.977 -14.164 -13.461 1 75.62 401 VAL B CA 1
ATOM 6675 C C . VAL B 1 401 ? -13.852 -14.938 -14.773 1 75.62 401 VAL B C 1
ATOM 6677 O O . VAL B 1 401 ? -14.75 -14.875 -15.617 1 75.62 401 VAL B O 1
ATOM 6680 N N . LEU B 1 402 ? -12.844 -15.688 -14.883 1 78.94 402 LEU B N 1
ATOM 6681 C CA . LEU B 1 402 ? -12.602 -16.469 -16.094 1 78.94 402 LEU B CA 1
ATOM 6682 C C . LEU B 1 402 ? -13.578 -17.641 -16.188 1 78.94 402 LEU B C 1
ATOM 6684 O O . LEU B 1 402 ? -13.961 -18.047 -17.281 1 78.94 402 LEU B O 1
ATOM 6688 N N . LEU B 1 403 ? -13.914 -18.109 -15.078 1 86.81 403 LEU B N 1
ATOM 6689 C CA . LEU B 1 403 ? -14.828 -19.25 -15.008 1 86.81 403 LEU B CA 1
ATOM 6690 C C . LEU B 1 403 ? -16.156 -18.922 -15.664 1 86.81 403 LEU B C 1
ATOM 6692 O O . LEU B 1 403 ? -16.75 -19.75 -16.359 1 86.81 403 LEU B O 1
ATOM 6696 N N . LEU B 1 404 ? -16.625 -17.719 -15.484 1 83.88 404 LEU B N 1
ATOM 6697 C CA . LEU B 1 404 ? -17.906 -17.297 -16.047 1 83.88 404 LEU B CA 1
ATOM 6698 C C . LEU B 1 404 ? -17.875 -17.344 -17.562 1 83.88 404 LEU B C 1
ATOM 6700 O O . LEU B 1 404 ? -18.797 -17.875 -18.203 1 83.88 404 LEU B O 1
ATOM 6704 N N . MET B 1 405 ? -16.859 -16.906 -18.078 1 82.25 405 MET B N 1
ATOM 6705 C CA . MET B 1 405 ? -16.703 -16.844 -19.531 1 82.25 405 MET B CA 1
ATOM 6706 C C . MET B 1 405 ? -16.625 -18.25 -20.109 1 82.25 405 MET B C 1
ATOM 6708 O O . MET B 1 405 ? -17.234 -18.547 -21.141 1 82.25 405 MET B O 1
ATOM 6712 N N . ILE B 1 406 ? -15.898 -19.141 -19.5 1 88.38 406 ILE B N 1
ATOM 6713 C CA . ILE B 1 406 ? -15.711 -20.484 -20 1 88.38 406 ILE B CA 1
ATOM 6714 C C . ILE B 1 406 ? -17.031 -21.266 -19.922 1 88.38 406 ILE B C 1
ATOM 6716 O O . ILE B 1 406 ? -17.422 -21.953 -20.859 1 88.38 406 ILE B O 1
ATOM 6720 N N . ALA B 1 407 ? -17.703 -21.125 -18.828 1 90.62 407 ALA B N 1
ATOM 6721 C CA . ALA B 1 407 ? -18.984 -21.812 -18.656 1 90.62 407 ALA B CA 1
ATOM 6722 C C . ALA B 1 407 ? -19.984 -21.391 -19.719 1 90.62 407 ALA B C 1
ATOM 6724 O O . ALA B 1 407 ? -20.641 -22.25 -20.344 1 90.62 407 ALA B O 1
ATOM 6725 N N . ARG B 1 408 ? -20.047 -20.156 -19.953 1 86.75 408 ARG B N 1
ATOM 6726 C CA . ARG B 1 408 ? -20.984 -19.641 -20.953 1 86.75 408 ARG B CA 1
ATOM 6727 C C . ARG B 1 408 ? -20.625 -20.141 -22.344 1 86.75 408 ARG B C 1
ATOM 6729 O O . ARG B 1 408 ? -21.516 -20.375 -23.172 1 86.75 408 ARG B O 1
ATOM 6736 N N . SER B 1 409 ? -19.422 -20.25 -22.594 1 87.69 409 SER B N 1
ATOM 6737 C CA . SER B 1 409 ? -18.953 -20.672 -23.922 1 87.69 409 SER B CA 1
ATOM 6738 C C . SER B 1 409 ? -19.406 -22.094 -24.234 1 87.69 409 SER B C 1
ATOM 6740 O O . SER B 1 409 ? -19.453 -22.484 -25.406 1 87.69 409 SER B O 1
ATOM 6742 N N . VAL B 1 410 ? -19.688 -22.875 -23.266 1 92.06 410 VAL B N 1
ATOM 6743 C CA . VAL B 1 410 ? -20.156 -24.234 -23.484 1 92.06 410 VAL B CA 1
ATOM 6744 C C . VAL B 1 410 ? -21.609 -24.375 -23.047 1 92.06 410 VAL B C 1
ATOM 6746 O O . VAL B 1 410 ? -22.047 -25.453 -22.672 1 92.06 410 VAL B O 1
ATOM 6749 N N . ASN B 1 411 ? -22.266 -23.281 -22.875 1 90.19 411 ASN B N 1
ATOM 6750 C CA . ASN B 1 411 ? -23.703 -23.172 -22.656 1 90.19 411 ASN B CA 1
ATOM 6751 C C . ASN B 1 411 ? -24.078 -23.672 -21.266 1 90.19 411 ASN B C 1
ATOM 6753 O O . ASN B 1 411 ? -25.094 -24.359 -21.109 1 90.19 411 ASN B O 1
ATOM 6757 N N . VAL B 1 412 ? -23.234 -23.453 -20.328 1 92.25 412 VAL B N 1
ATOM 6758 C CA . VAL B 1 412 ? -23.562 -23.734 -18.938 1 92.25 412 VAL B CA 1
ATOM 6759 C C . VAL B 1 412 ? -23.969 -22.438 -18.234 1 92.25 412 VAL B C 1
ATOM 6761 O O . VAL B 1 412 ? -23.219 -21.469 -18.234 1 92.25 412 VAL B O 1
ATOM 6764 N N . GLU B 1 413 ? -25.094 -22.422 -17.703 1 87.62 413 GLU B N 1
ATOM 6765 C CA . GLU B 1 413 ? -25.641 -21.219 -17.062 1 87.62 413 GLU B CA 1
ATOM 6766 C C . GLU B 1 413 ? -24.969 -20.984 -15.703 1 87.62 413 GLU B C 1
ATOM 6768 O O . GLU B 1 413 ? -24.5 -21.922 -15.062 1 87.62 413 GLU B O 1
ATOM 6773 N N . ILE B 1 414 ? -24.922 -19.75 -15.383 1 88.06 414 ILE B N 1
ATOM 6774 C CA . ILE B 1 414 ? -24.406 -19.391 -14.062 1 88.06 414 ILE B CA 1
ATOM 6775 C C . ILE B 1 414 ? -25.547 -19.375 -13.047 1 88.06 414 ILE B C 1
ATOM 6777 O O . ILE B 1 414 ? -26.375 -18.469 -13.055 1 88.06 414 ILE B O 1
ATOM 6781 N N . THR B 1 415 ? -25.578 -20.328 -12.227 1 85.88 415 THR B N 1
ATOM 6782 C CA . THR B 1 415 ? -26.641 -20.516 -11.25 1 85.88 415 THR B CA 1
ATOM 6783 C C . THR B 1 415 ? -26.141 -20.219 -9.844 1 85.88 415 THR B C 1
ATOM 6785 O O . THR B 1 415 ? -25.047 -19.688 -9.672 1 85.88 415 THR B O 1
ATOM 6788 N N . GLY B 1 416 ? -26.922 -20.5 -8.883 1 81.88 416 GLY B N 1
ATOM 6789 C CA . GLY B 1 416 ? -26.547 -20.328 -7.484 1 81.88 416 GLY B CA 1
ATOM 6790 C C . GLY B 1 416 ? -25.328 -21.141 -7.098 1 81.88 416 GLY B C 1
ATOM 6791 O O . GLY B 1 416 ? -24.609 -20.781 -6.156 1 81.88 416 GLY B O 1
ATOM 6792 N N . MET B 1 417 ? -25.141 -22.156 -7.863 1 84.06 417 MET B N 1
ATOM 6793 C CA . MET B 1 417 ? -24 -23.016 -7.574 1 84.06 417 MET B CA 1
ATOM 6794 C C . MET B 1 417 ? -22.688 -22.266 -7.797 1 84.06 417 MET B C 1
ATOM 6796 O O . MET B 1 417 ? -21.641 -22.656 -7.262 1 84.06 417 MET B O 1
ATOM 6800 N N . TYR B 1 418 ? -22.703 -21.234 -8.609 1 86.88 418 TYR B N 1
ATOM 6801 C CA . TYR B 1 418 ? -21.516 -20.391 -8.75 1 86.88 418 TYR B CA 1
ATOM 6802 C C . TYR B 1 418 ? -21.156 -19.734 -7.422 1 86.88 418 TYR B C 1
ATOM 6804 O O . TYR B 1 418 ? -19.969 -19.578 -7.109 1 86.88 418 TYR B O 1
ATOM 6812 N N . ALA B 1 419 ? -22.156 -19.312 -6.707 1 79.19 419 ALA B N 1
ATOM 6813 C CA . ALA B 1 419 ? -21.922 -18.719 -5.395 1 79.19 419 ALA B CA 1
ATOM 6814 C C . ALA B 1 419 ? -21.203 -19.703 -4.473 1 79.19 419 ALA B C 1
ATOM 6816 O O . ALA B 1 419 ? -20.391 -19.312 -3.643 1 79.19 419 ALA B O 1
ATOM 6817 N N . VAL B 1 420 ? -21.5 -20.922 -4.629 1 79 420 VAL B N 1
ATOM 6818 C CA . VAL B 1 420 ? -20.875 -21.984 -3.848 1 79 420 VAL B CA 1
ATOM 6819 C C . VAL B 1 420 ? -19.391 -22.094 -4.219 1 79 420 VAL B C 1
ATOM 6821 O O . VAL B 1 420 ? -18.547 -22.25 -3.346 1 79 420 VAL B O 1
ATOM 6824 N N . ILE B 1 421 ? -19.094 -22 -5.477 1 86.31 421 ILE B N 1
ATOM 6825 C CA . ILE B 1 421 ? -17.719 -22.016 -5.957 1 86.31 421 ILE B CA 1
ATOM 6826 C C . ILE B 1 421 ? -16.953 -20.828 -5.352 1 86.31 421 ILE B C 1
ATOM 6828 O O . ILE B 1 421 ? -15.836 -21 -4.848 1 86.31 421 ILE B O 1
ATOM 6832 N N . VAL B 1 422 ? -17.562 -19.688 -5.371 1 81.69 422 VAL B N 1
ATOM 6833 C CA . VAL B 1 422 ? -16.938 -18.484 -4.867 1 81.69 422 VAL B CA 1
ATOM 6834 C C . VAL B 1 422 ? -16.625 -18.641 -3.383 1 81.69 422 VAL B C 1
ATOM 6836 O O . VAL B 1 422 ? -15.555 -18.219 -2.918 1 81.69 422 VAL B O 1
ATOM 6839 N N . ALA B 1 423 ? -17.5 -19.266 -2.713 1 74 423 ALA B N 1
ATOM 6840 C CA . ALA B 1 423 ? -17.391 -19.422 -1.265 1 74 423 ALA B CA 1
ATOM 6841 C C . ALA B 1 423 ? -16.188 -20.281 -0.899 1 74 423 ALA B C 1
ATOM 6843 O O . ALA B 1 423 ? -15.555 -20.062 0.138 1 74 423 ALA B O 1
ATOM 6844 N N . ILE B 1 424 ? -15.742 -21.203 -1.74 1 80.06 424 ILE B N 1
ATOM 6845 C CA . ILE B 1 424 ? -14.688 -22.141 -1.359 1 80.06 424 ILE B CA 1
ATOM 6846 C C . ILE B 1 424 ? -13.422 -21.844 -2.162 1 80.06 424 ILE B C 1
ATOM 6848 O O . ILE B 1 424 ? -12.383 -22.469 -1.946 1 80.06 424 ILE B O 1
ATOM 6852 N N . ASP B 1 425 ? -13.453 -20.953 -3 1 86.38 425 ASP B N 1
ATOM 6853 C CA . ASP B 1 425 ? -12.352 -20.688 -3.924 1 86.38 425 ASP B CA 1
ATOM 6854 C C . ASP B 1 425 ? -11.078 -20.312 -3.17 1 86.38 425 ASP B C 1
ATOM 6856 O O . ASP B 1 425 ? -9.969 -20.656 -3.598 1 86.38 425 ASP B O 1
ATOM 6860 N N . TRP B 1 426 ? -11.258 -19.641 -2.074 1 81.25 426 TRP B N 1
ATOM 6861 C CA . TRP B 1 426 ? -10.094 -19.234 -1.299 1 81.25 426 TRP B CA 1
ATOM 6862 C C . TRP B 1 426 ? -9.266 -20.438 -0.877 1 81.25 426 TRP B C 1
ATOM 6864 O O . TRP B 1 426 ? -8.039 -20.375 -0.813 1 81.25 426 TRP B O 1
ATOM 6874 N N . LEU B 1 427 ? -9.875 -21.5 -0.6 1 83 427 LEU B N 1
ATOM 6875 C CA . LEU B 1 427 ? -9.188 -22.719 -0.174 1 83 427 LEU B CA 1
ATOM 6876 C C . LEU B 1 427 ? -8.5 -23.391 -1.355 1 83 427 LEU B C 1
ATOM 6878 O O . LEU B 1 427 ? -7.316 -23.734 -1.282 1 83 427 LEU B O 1
ATOM 6882 N N . LEU B 1 428 ? -9.195 -23.594 -2.396 1 90.44 428 LEU B N 1
ATOM 6883 C CA . LEU B 1 428 ? -8.656 -24.297 -3.559 1 90.44 428 LEU B CA 1
ATOM 6884 C C . LEU B 1 428 ? -7.535 -23.5 -4.207 1 90.44 428 LEU B C 1
ATOM 6886 O O . LEU B 1 428 ? -6.594 -24.078 -4.758 1 90.44 428 LEU B O 1
ATOM 6890 N N . ASP B 1 429 ? -7.688 -22.219 -4.117 1 91.38 429 ASP B N 1
ATOM 6891 C CA . ASP B 1 429 ? -6.672 -21.344 -4.691 1 91.38 429 ASP B CA 1
ATOM 6892 C C . ASP B 1 429 ? -5.312 -21.562 -4.043 1 91.38 429 ASP B C 1
ATOM 6894 O O . ASP B 1 429 ? -4.277 -21.484 -4.707 1 91.38 429 ASP B O 1
ATOM 6898 N N . ARG B 1 430 ? -5.312 -21.844 -2.816 1 89.81 430 ARG B N 1
ATOM 6899 C CA . ARG B 1 430 ? -4.07 -22.078 -2.094 1 89.81 430 ARG B CA 1
ATOM 6900 C C . ARG B 1 430 ? -3.344 -23.297 -2.65 1 89.81 430 ARG B C 1
ATOM 6902 O O . ARG B 1 430 ? -2.129 -23.266 -2.859 1 89.81 430 ARG B O 1
ATOM 6909 N N . PHE B 1 431 ? -4.062 -24.297 -2.936 1 94.12 431 PHE B N 1
ATOM 6910 C CA . PHE B 1 431 ? -3.469 -25.5 -3.492 1 94.12 431 PHE B CA 1
ATOM 6911 C C . PHE B 1 431 ? -3.035 -25.281 -4.938 1 94.12 431 PHE B C 1
ATOM 6913 O O . PHE B 1 431 ? -1.971 -25.734 -5.348 1 94.12 431 PHE B O 1
ATOM 6920 N N . ARG B 1 432 ? -3.816 -24.594 -5.719 1 94.69 432 ARG B N 1
ATOM 6921 C CA . ARG B 1 432 ? -3.449 -24.25 -7.09 1 94.69 432 ARG B CA 1
ATOM 6922 C C . ARG B 1 432 ? -2.123 -23.5 -7.133 1 94.69 432 ARG B C 1
ATOM 6924 O O . ARG B 1 432 ? -1.253 -23.812 -7.949 1 94.69 432 ARG B O 1
ATOM 6931 N N . THR B 1 433 ? -2.043 -22.547 -6.215 1 93.81 433 THR B N 1
ATOM 6932 C CA . THR B 1 433 ? -0.847 -21.703 -6.172 1 93.81 433 THR B CA 1
ATOM 6933 C C . THR B 1 433 ? 0.375 -22.531 -5.781 1 93.81 433 THR B C 1
ATOM 6935 O O . THR B 1 433 ? 1.459 -22.344 -6.336 1 93.81 433 THR B O 1
ATOM 6938 N N . ALA B 1 434 ? 0.171 -23.438 -4.859 1 95.75 434 ALA B N 1
ATOM 6939 C CA . ALA B 1 434 ? 1.268 -24.328 -4.469 1 95.75 434 ALA B CA 1
ATOM 6940 C C . ALA B 1 434 ? 1.751 -25.156 -5.652 1 95.75 434 ALA B C 1
ATOM 6942 O O . ALA B 1 434 ? 2.955 -25.344 -5.832 1 95.75 434 ALA B O 1
ATOM 6943 N N . ILE B 1 435 ? 0.874 -25.625 -6.457 1 96.5 435 ILE B N 1
ATOM 6944 C CA . ILE B 1 435 ? 1.205 -26.422 -7.641 1 96.5 435 ILE B CA 1
ATOM 6945 C C . ILE B 1 435 ? 1.929 -25.547 -8.656 1 96.5 435 ILE B C 1
ATOM 6947 O O . ILE B 1 435 ? 2.934 -25.953 -9.242 1 96.5 435 ILE B O 1
ATOM 6951 N N . ASN B 1 436 ? 1.419 -24.375 -8.883 1 95.19 436 ASN B N 1
ATOM 6952 C CA . ASN B 1 436 ? 2.041 -23.453 -9.82 1 95.19 436 ASN B CA 1
ATOM 6953 C C . ASN B 1 436 ? 3.49 -23.156 -9.445 1 95.19 436 ASN B C 1
ATOM 6955 O O . ASN B 1 436 ? 4.387 -23.266 -10.281 1 95.19 436 ASN B O 1
ATOM 6959 N N . VAL B 1 437 ? 3.686 -22.797 -8.172 1 97 437 VAL B N 1
ATOM 6960 C CA . VAL B 1 437 ? 5.016 -22.438 -7.691 1 97 437 VAL B CA 1
ATOM 6961 C C . VAL B 1 437 ? 5.938 -23.641 -7.758 1 97 437 VAL B C 1
ATOM 6963 O O . VAL B 1 437 ? 7.109 -23.531 -8.125 1 97 437 VAL B O 1
ATOM 6966 N N . SER B 1 438 ? 5.406 -24.812 -7.379 1 97.75 438 SER B N 1
ATOM 6967 C CA . SER B 1 438 ? 6.18 -26.031 -7.551 1 97.75 438 SER B CA 1
ATOM 6968 C C . SER B 1 438 ? 6.613 -26.219 -9.008 1 97.75 438 SER B C 1
ATOM 6970 O O . SER B 1 438 ? 7.773 -26.531 -9.281 1 97.75 438 SER B O 1
ATOM 6972 N N . GLY B 1 439 ? 5.688 -26.016 -9.875 1 97.06 439 GLY B N 1
ATOM 6973 C CA . GLY B 1 439 ? 5.977 -26.125 -11.289 1 97.06 439 GLY B CA 1
ATOM 6974 C C . GLY B 1 439 ? 7.062 -25.172 -11.758 1 97.06 439 GLY B C 1
ATOM 6975 O O . GLY B 1 439 ? 7.887 -25.531 -12.602 1 97.06 439 GLY B O 1
ATOM 6976 N N . ASP B 1 440 ? 7.059 -23.984 -11.25 1 97.19 440 ASP B N 1
ATOM 6977 C CA . ASP B 1 440 ? 8.078 -23 -11.609 1 97.19 440 ASP B CA 1
ATOM 6978 C C . ASP B 1 440 ? 9.469 -23.5 -11.242 1 97.19 440 ASP B C 1
ATOM 6980 O O . ASP B 1 440 ? 10.414 -23.328 -12.016 1 97.19 440 ASP B O 1
ATOM 6984 N N . LEU B 1 441 ? 9.617 -24.047 -10.086 1 98.06 441 LEU B N 1
ATOM 6985 C CA . LEU B 1 441 ? 10.93 -24.469 -9.609 1 98.06 441 LEU B CA 1
ATOM 6986 C C . LEU B 1 441 ? 11.367 -25.75 -10.312 1 98.06 441 LEU B C 1
ATOM 6988 O O . LEU B 1 441 ? 12.547 -25.922 -10.609 1 98.06 441 LEU B O 1
ATOM 6992 N N . PHE B 1 442 ? 10.469 -26.672 -10.57 1 98.06 442 PHE B N 1
ATOM 6993 C CA . PHE B 1 442 ? 10.797 -27.828 -11.406 1 98.06 442 PHE B CA 1
ATOM 6994 C C . PHE B 1 442 ? 11.258 -27.375 -12.789 1 98.06 442 PHE B C 1
ATOM 6996 O O . PHE B 1 442 ? 12.234 -27.891 -13.32 1 98.06 442 PHE B O 1
ATOM 7003 N N . ALA B 1 443 ? 10.555 -26.438 -13.312 1 97.88 443 ALA B N 1
ATOM 7004 C CA . ALA B 1 443 ? 10.891 -25.906 -14.633 1 97.88 443 ALA B CA 1
ATOM 7005 C C . ALA B 1 443 ? 12.297 -25.297 -14.641 1 97.88 443 ALA B C 1
ATOM 7007 O O . ALA B 1 443 ? 13.078 -25.547 -15.562 1 97.88 443 ALA B O 1
ATOM 7008 N N . ALA B 1 444 ? 12.578 -24.516 -13.656 1 97.62 444 ALA B N 1
ATOM 7009 C CA . ALA B 1 444 ? 13.883 -23.859 -13.578 1 97.62 444 ALA B CA 1
ATOM 7010 C C . ALA B 1 444 ? 15.008 -24.891 -13.641 1 97.62 444 ALA B C 1
ATOM 7012 O O . ALA B 1 444 ? 15.984 -24.703 -14.375 1 97.62 444 ALA B O 1
ATOM 7013 N N . MET B 1 445 ? 14.883 -25.969 -12.93 1 97.81 445 MET B N 1
ATOM 7014 C CA . MET B 1 445 ? 15.906 -27 -12.906 1 97.81 445 MET B CA 1
ATOM 7015 C C . MET B 1 445 ? 15.977 -27.734 -14.242 1 97.81 445 MET B C 1
ATOM 7017 O O . MET B 1 445 ? 17.062 -28.016 -14.75 1 97.81 445 MET B O 1
ATOM 7021 N N . ILE B 1 446 ? 14.891 -28.016 -14.828 1 97.94 446 ILE B N 1
ATOM 7022 C CA . ILE B 1 446 ? 14.844 -28.703 -16.109 1 97.94 446 ILE B CA 1
ATOM 7023 C C . ILE B 1 446 ? 15.492 -27.812 -17.188 1 97.94 446 ILE B C 1
ATOM 7025 O O . ILE B 1 446 ? 16.312 -28.297 -17.969 1 97.94 446 ILE B O 1
ATOM 7029 N N . ILE B 1 447 ? 15.133 -26.594 -17.188 1 96.88 447 ILE B N 1
ATOM 7030 C CA . ILE B 1 447 ? 15.664 -25.656 -18.156 1 96.88 447 ILE B CA 1
ATOM 7031 C C . ILE B 1 447 ? 17.188 -25.547 -18 1 96.88 447 ILE B C 1
ATOM 7033 O O . ILE B 1 447 ? 17.922 -25.516 -18.984 1 96.88 447 ILE B O 1
ATOM 7037 N N . TYR B 1 448 ? 17.656 -25.484 -16.781 1 96.56 448 TYR B N 1
ATOM 7038 C CA . TYR B 1 448 ? 19.078 -25.438 -16.5 1 96.56 448 TYR B CA 1
ATOM 7039 C C . TYR B 1 448 ? 19.781 -26.672 -17.062 1 96.56 448 TYR B C 1
ATOM 7041 O O . TYR B 1 448 ? 20.75 -26.547 -17.812 1 96.56 448 TYR B O 1
ATOM 7049 N N . LYS B 1 449 ? 19.203 -27.812 -16.812 1 96.31 449 LYS B N 1
ATOM 7050 C CA . LYS B 1 449 ? 19.828 -29.062 -17.234 1 96.31 449 LYS B CA 1
ATOM 7051 C C . LYS B 1 449 ? 19.781 -29.219 -18.766 1 96.31 449 LYS B C 1
ATOM 7053 O O . LYS B 1 449 ? 20.688 -29.781 -19.359 1 96.31 449 LYS B O 1
ATOM 7058 N N . GLN B 1 450 ? 18.812 -28.719 -19.375 1 95.62 450 GLN B N 1
ATOM 7059 C CA . GLN B 1 450 ? 18.641 -28.891 -20.812 1 95.62 450 GLN B CA 1
ATOM 7060 C C . GLN B 1 450 ? 19.422 -27.828 -21.594 1 95.62 450 GLN B C 1
ATOM 7062 O O . GLN B 1 450 ? 19.922 -28.094 -22.688 1 95.62 450 GLN B O 1
ATOM 7067 N N . THR B 1 451 ? 19.547 -26.641 -21.047 1 93.5 451 THR B N 1
ATOM 7068 C CA . THR B 1 451 ? 20.25 -25.562 -21.75 1 93.5 451 THR B CA 1
ATOM 7069 C C . THR B 1 451 ? 21.734 -25.562 -21.406 1 93.5 451 THR B C 1
ATOM 7071 O O . THR B 1 451 ? 22.562 -25.156 -22.219 1 93.5 451 THR B O 1
ATOM 7074 N N . GLY B 1 452 ? 22.047 -25.906 -20.219 1 92.69 452 GLY B N 1
ATOM 7075 C CA . GLY B 1 452 ? 23.438 -25.922 -19.766 1 92.69 452 GLY B CA 1
ATOM 7076 C C . GLY B 1 452 ? 23.984 -24.531 -19.531 1 92.69 452 GLY B C 1
ATOM 7077 O O . GLY B 1 452 ? 25.203 -24.344 -19.438 1 92.69 452 GLY B O 1
ATOM 7078 N N . ILE B 1 453 ? 23.094 -23.609 -19.438 1 91.06 453 ILE B N 1
ATOM 7079 C CA . ILE B 1 453 ? 23.516 -22.234 -19.25 1 91.06 453 ILE B CA 1
ATOM 7080 C C . ILE B 1 453 ? 24.094 -22.047 -17.844 1 91.06 453 ILE B C 1
ATOM 7082 O O . ILE B 1 453 ? 23.484 -22.469 -16.859 1 91.06 453 ILE B O 1
ATOM 7086 N N . GLU B 1 454 ? 25.297 -21.406 -17.781 1 89.25 454 GLU B N 1
ATOM 7087 C CA . GLU B 1 454 ? 25.969 -21.125 -16.516 1 89.25 454 GLU B CA 1
ATOM 7088 C C . GLU B 1 454 ? 26.188 -19.625 -16.344 1 89.25 454 GLU B C 1
ATOM 7090 O O . GLU B 1 454 ? 26.234 -18.875 -17.312 1 89.25 454 GLU B O 1
ATOM 7095 N N . ASP B 1 455 ? 26.219 -19.266 -15.094 1 87.94 455 ASP B N 1
ATOM 7096 C CA . ASP B 1 455 ? 26.484 -17.859 -14.797 1 87.94 455 ASP B CA 1
ATOM 7097 C C . ASP B 1 455 ? 27.922 -17.484 -15.133 1 87.94 455 ASP B C 1
ATOM 7099 O O . ASP B 1 455 ? 28.828 -18.297 -14.953 1 87.94 455 ASP B O 1
ATOM 7103 N N . PRO B 1 456 ? 28.078 -16.281 -15.617 1 78.94 456 PRO B N 1
ATOM 7104 C CA . PRO B 1 456 ? 29.453 -15.82 -15.789 1 78.94 456 PRO B CA 1
ATOM 7105 C C . PRO B 1 456 ? 30.188 -15.641 -14.461 1 78.94 456 PRO B C 1
ATOM 7107 O O . PRO B 1 456 ? 29.562 -15.594 -13.398 1 78.94 456 PRO B O 1
ATOM 7110 N N . GLU B 1 457 ? 31.531 -15.648 -14.445 1 73.44 457 GLU B N 1
ATOM 7111 C CA . GLU B 1 457 ? 32.375 -15.594 -13.258 1 73.44 457 GLU B CA 1
ATOM 7112 C C . GLU B 1 457 ? 32.031 -14.391 -12.391 1 73.44 457 GLU B C 1
ATOM 7114 O O . GLU B 1 457 ? 32.062 -14.477 -11.156 1 73.44 457 GLU B O 1
ATOM 7119 N N . GLU B 1 458 ? 31.734 -13.32 -13.039 1 65.38 458 GLU B N 1
ATOM 7120 C CA . GLU B 1 458 ? 31.438 -12.102 -12.289 1 65.38 458 GLU B CA 1
ATOM 7121 C C . GLU B 1 458 ? 30.188 -12.281 -11.422 1 65.38 458 GLU B C 1
ATOM 7123 O O . GLU B 1 458 ? 30.141 -11.781 -10.297 1 65.38 458 GLU B O 1
ATOM 7128 N N . VAL B 1 459 ? 29.328 -13.023 -11.938 1 66.25 459 VAL B N 1
ATOM 7129 C CA . VAL B 1 459 ? 28.062 -13.234 -11.234 1 66.25 459 VAL B CA 1
ATOM 7130 C C . VAL B 1 459 ? 28.266 -14.227 -10.094 1 66.25 459 VAL B C 1
ATOM 7132 O O . VAL B 1 459 ? 27.703 -14.062 -9.008 1 66.25 459 VAL B O 1
ATOM 7135 N N . ILE B 1 460 ? 29.094 -15.148 -10.352 1 66.81 460 ILE B N 1
ATOM 7136 C CA . ILE B 1 460 ? 29.391 -16.156 -9.336 1 66.81 460 ILE B CA 1
ATOM 7137 C C . ILE B 1 460 ? 30.078 -15.492 -8.141 1 66.81 460 ILE B C 1
ATOM 7139 O O . ILE B 1 460 ? 29.766 -15.797 -6.988 1 66.81 460 ILE B O 1
ATOM 7143 N N . GLU B 1 461 ? 30.844 -14.547 -8.5 1 58.53 461 GLU B N 1
ATOM 7144 C CA . GLU B 1 461 ? 31.547 -13.82 -7.449 1 58.53 461 GLU B CA 1
ATOM 7145 C C . GLU B 1 461 ? 30.594 -12.938 -6.652 1 58.53 461 GLU B C 1
ATOM 7147 O O . GLU B 1 461 ? 30.719 -12.836 -5.426 1 58.53 461 GLU B O 1
ATOM 7152 N N . GLU B 1 462 ? 29.734 -12.375 -7.355 1 61.53 462 GLU B N 1
ATOM 7153 C CA . GLU B 1 462 ? 28.766 -11.5 -6.699 1 61.53 462 GLU B CA 1
ATOM 7154 C C . GLU B 1 462 ? 27.844 -12.305 -5.785 1 61.53 462 GLU B C 1
ATOM 7156 O O . GLU B 1 462 ? 27.547 -11.875 -4.664 1 61.53 462 GLU B O 1
ATOM 7161 N N . THR B 1 463 ? 27.453 -13.336 -6.262 1 60.12 463 THR B N 1
ATOM 7162 C CA . THR B 1 463 ? 26.594 -14.219 -5.488 1 60.12 463 THR B CA 1
ATOM 7163 C C . THR B 1 463 ? 27.328 -14.781 -4.277 1 60.12 463 THR B C 1
ATOM 7165 O O . THR B 1 463 ? 26.75 -14.938 -3.203 1 60.12 463 THR B O 1
ATOM 7168 N N . ALA B 1 464 ? 28.609 -15.125 -4.445 1 56.09 464 ALA B N 1
ATOM 7169 C CA . ALA B 1 464 ? 29.469 -15.602 -3.355 1 56.09 464 ALA B CA 1
ATOM 7170 C C . ALA B 1 464 ? 29.656 -14.516 -2.299 1 56.09 464 ALA B C 1
ATOM 7172 O O . ALA B 1 464 ? 29.625 -14.797 -1.099 1 56.09 464 ALA B O 1
ATOM 7173 N N . ARG B 1 465 ? 29.812 -13.352 -2.791 1 54.38 465 ARG B N 1
ATOM 7174 C CA . ARG B 1 465 ? 29.984 -12.234 -1.869 1 54.38 465 ARG B CA 1
ATOM 7175 C C . ARG B 1 465 ? 28.719 -11.992 -1.055 1 54.38 465 ARG B C 1
ATOM 7177 O O . ARG B 1 465 ? 28.781 -11.68 0.136 1 54.38 465 ARG B O 1
ATOM 7184 N N . GLU B 1 466 ? 27.641 -12.156 -1.702 1 59.16 466 GLU B N 1
ATOM 7185 C CA . GLU B 1 466 ? 26.359 -11.992 -1.022 1 59.16 466 GLU B CA 1
ATOM 7186 C C . GLU B 1 466 ? 26.141 -13.07 0.029 1 59.16 466 GLU B C 1
ATOM 7188 O O . GLU B 1 466 ? 25.641 -12.797 1.12 1 59.16 466 GLU B O 1
ATOM 7193 N N . THR B 1 467 ? 26.5 -14.234 -0.331 1 55.72 467 THR B N 1
ATOM 7194 C CA . THR B 1 467 ? 26.406 -15.359 0.591 1 55.72 467 THR B CA 1
ATOM 7195 C C . THR B 1 467 ? 27.375 -15.188 1.757 1 55.72 467 THR B C 1
ATOM 7197 O O . THR B 1 467 ? 27.016 -15.469 2.906 1 55.72 467 THR B O 1
ATOM 7200 N N . ASP B 1 468 ? 28.562 -14.758 1.435 1 49.78 468 ASP B N 1
ATOM 7201 C CA . ASP B 1 468 ? 29.562 -14.516 2.475 1 49.78 468 ASP B CA 1
ATOM 7202 C C . ASP B 1 468 ? 29.125 -13.375 3.396 1 49.78 468 ASP B C 1
ATOM 7204 O O . ASP B 1 468 ? 29.312 -13.445 4.609 1 49.78 468 ASP B O 1
ATOM 7208 N N . ALA B 1 469 ? 28.641 -12.484 2.785 1 50.38 469 ALA B N 1
ATOM 7209 C CA . ALA B 1 469 ? 28.188 -11.352 3.586 1 50.38 469 ALA B CA 1
ATOM 7210 C C . ALA B 1 469 ? 27.031 -11.758 4.5 1 50.38 469 ALA B C 1
ATOM 7212 O O . ALA B 1 469 ? 26.906 -11.266 5.621 1 50.38 469 ALA B O 1
ATOM 7213 N N . HIS B 1 470 ? 26.156 -12.469 4.027 1 51.31 470 HIS B N 1
ATOM 7214 C CA . HIS B 1 470 ? 25.062 -13.023 4.816 1 51.31 470 HIS B CA 1
ATOM 7215 C C . HIS B 1 470 ? 25.594 -13.906 5.945 1 51.31 470 HIS B C 1
ATOM 7217 O O . HIS B 1 470 ? 25.016 -13.922 7.039 1 51.31 470 HIS B O 1
ATOM 7223 N N . GLU B 1 471 ? 26.609 -14.688 5.66 1 46.78 471 GLU B N 1
ATOM 7224 C CA . GLU B 1 471 ? 27.203 -15.523 6.703 1 46.78 471 GLU B CA 1
ATOM 7225 C C . GLU B 1 471 ? 27.969 -14.68 7.715 1 46.78 471 GLU B C 1
ATOM 7227 O O . GLU B 1 471 ? 28.031 -15.023 8.898 1 46.78 471 GLU B O 1
ATOM 7232 N N . LYS B 1 472 ? 28.484 -13.586 7.277 1 45.94 472 LYS B N 1
ATOM 7233 C CA . LYS B 1 472 ? 29.266 -12.773 8.203 1 45.94 472 LYS B CA 1
ATOM 7234 C C . LYS B 1 472 ? 28.391 -11.742 8.914 1 45.94 472 LYS B C 1
ATOM 7236 O O . LYS B 1 472 ? 28.859 -11.031 9.805 1 45.94 472 LYS B O 1
ATOM 7241 N N . ASP B 1 473 ? 27.297 -11.422 8.375 1 39 473 ASP B N 1
ATOM 7242 C CA . ASP B 1 473 ? 26.391 -10.555 9.109 1 39 473 ASP B CA 1
ATOM 7243 C C . ASP B 1 473 ? 26.047 -11.148 10.477 1 39 473 ASP B C 1
ATOM 7245 O O . ASP B 1 473 ? 25.484 -12.242 10.562 1 39 473 ASP B O 1
ATOM 7249 N N . PRO B 1 474 ? 26.688 -10.617 11.438 1 44.12 474 PRO B N 1
ATOM 7250 C CA . PRO B 1 474 ? 26.531 -11.109 12.805 1 44.12 474 PRO B CA 1
ATOM 7251 C C . PRO B 1 474 ? 25.062 -11.258 13.219 1 44.12 474 PRO B C 1
ATOM 7253 O O . PRO B 1 474 ? 24.766 -11.945 14.195 1 44.12 474 PRO B O 1
ATOM 7256 N N . THR B 1 475 ? 24.266 -10.484 12.625 1 38.09 475 THR B N 1
ATOM 7257 C CA . THR B 1 475 ? 22.875 -10.641 13.031 1 38.09 475 THR B CA 1
ATOM 7258 C C . THR B 1 475 ? 22.328 -12 12.594 1 38.09 475 THR B C 1
ATOM 7260 O O . THR B 1 475 ? 21.234 -12.398 13.008 1 38.09 475 THR B O 1
ATOM 7263 N N . ASN B 1 476 ? 22.938 -12.531 11.695 1 33.81 476 ASN B N 1
ATOM 7264 C CA . ASN B 1 476 ? 22.578 -13.875 11.25 1 33.81 476 ASN B CA 1
ATOM 7265 C C . ASN B 1 476 ? 23.094 -14.945 12.203 1 33.81 476 ASN B C 1
ATOM 7267 O O . ASN B 1 476 ? 22.812 -16.125 12.023 1 33.81 476 ASN B O 1
ATOM 7271 N N . ARG B 1 477 ? 24.156 -14.695 12.914 1 33.81 477 ARG B N 1
ATOM 7272 C CA . ARG B 1 477 ? 24.562 -15.594 13.984 1 33.81 477 ARG B CA 1
ATOM 7273 C C . ARG B 1 477 ? 23.562 -15.578 15.133 1 33.81 477 ARG B C 1
ATOM 7275 O O . ARG B 1 477 ? 23.734 -14.852 16.109 1 33.81 477 ARG B O 1
ATOM 7282 N N . VAL B 1 478 ? 22.344 -15.531 14.828 1 26.52 478 VAL B N 1
ATOM 7283 C CA . VAL B 1 478 ? 21.562 -15.906 16 1 26.52 478 VAL B CA 1
ATOM 7284 C C . VAL B 1 478 ? 21.688 -17.406 16.234 1 26.52 478 VAL B C 1
ATOM 7286 O O . VAL B 1 478 ? 21.578 -18.203 15.297 1 26.52 478 VAL B O 1
#

Nearest PDB structures (foldseek):
  7rcp-assembly1_A  TM=8.487E-01  e=5.178E-17  Pyrococcus horikoshii OT3
  6uwf-assembly1_A  TM=8.510E-01  e=2.127E-16  Pyrococcus horikoshii
  6bat-assembly1_C  TM=8.388E-01  e=1.421E-16  Pyrococcus horikoshii OT3
  6bav-assembly1_B  TM=8.390E-01  e=1.069E-15  Pyrococcus horikoshii OT3
  6wzb-assembly1_B  TM=5.163E-01  e=1.159E-15  Pyrococcus horikoshii OT3

Solvent-accessible surface area (backbone atoms only — not comparable to full-atom values): 50186 Å² total; per-residue (Å²): 140,82,85,80,76,80,81,75,74,74,75,75,72,77,75,75,69,77,75,72,82,60,78,68,60,74,79,66,74,72,70,70,68,68,70,67,76,63,58,83,67,57,39,64,74,40,73,42,27,51,59,42,33,49,50,28,39,51,51,22,49,53,52,18,51,51,45,45,73,71,41,92,73,74,57,66,66,60,37,54,60,50,30,47,60,11,48,51,45,49,49,55,35,45,65,48,34,59,64,43,48,40,29,34,26,20,52,19,33,39,56,26,65,74,35,86,70,42,46,61,54,52,48,50,49,44,53,50,49,34,52,50,49,28,52,48,34,24,51,52,29,44,50,48,34,67,74,54,48,44,75,70,49,59,65,49,80,91,40,72,55,70,95,46,88,84,51,73,83,78,67,87,58,55,68,44,56,53,54,40,50,39,58,45,41,53,42,38,50,37,60,55,31,28,65,74,67,66,37,56,61,19,45,48,46,49,22,39,52,51,15,59,56,55,87,51,93,80,33,68,66,52,55,50,31,52,53,49,45,55,54,47,54,56,51,45,55,53,52,42,39,44,35,26,61,24,29,22,24,42,47,24,34,57,42,49,66,48,62,68,86,70,59,45,74,55,52,52,48,51,52,48,50,41,50,51,50,50,47,47,38,64,70,44,52,47,34,50,54,43,27,73,60,58,70,48,65,42,69,64,50,53,60,73,39,33,54,30,25,52,46,6,33,48,64,24,15,35,43,45,26,38,67,49,41,49,50,44,36,49,75,71,65,38,31,60,50,48,37,34,41,38,37,60,51,24,44,39,48,27,35,34,27,53,32,28,40,51,52,42,54,42,42,52,50,24,22,27,66,65,45,81,80,49,74,67,45,50,51,51,41,44,53,52,42,53,57,48,41,50,54,42,63,52,46,70,72,52,60,61,63,53,47,55,42,50,27,48,75,63,72,32,73,82,36,30,66,52,57,55,50,63,70,49,38,72,61,55,38,11,55,22,22,19,45,18,43,45,49,30,53,54,44,35,50,38,47,36,63,70,68,62,65,69,57,54,70,71,51,51,50,49,52,47,48,50,50,51,46,51,71,60,33,65,77,62,71,108,142,81,83,76,78,78,75,77,74,75,77,74,72,76,72,75,68,75,75,70,85,63,82,74,64,72,81,66,75,72,70,68,69,68,71,68,78,63,58,82,68,56,39,66,73,40,73,41,26,50,61,41,34,50,49,27,41,51,50,22,50,53,51,19,51,50,46,45,72,70,40,92,73,72,57,64,55,57,37,46,54,47,29,39,60,11,48,49,44,49,18,47,34,31,32,49,32,59,63,45,47,39,30,34,27,19,54,19,33,40,54,25,64,73,38,87,70,43,46,60,55,50,49,50,49,43,54,50,49,35,53,51,50,28,53,48,34,22,51,52,28,44,50,47,34,67,74,56,48,45,76,71,49,60,66,49,82,90,40,72,57,71,95,48,89,84,52,74,82,78,69,87,58,56,69,69,54,53,55,49,50,43,58,48,41,54,54,60,96,41,70,66,57,28,58,37,66,66,35,57,62,18,46,48,45,50,20,37,52,51,14,57,66,56,84,52,94,77,33,69,66,52,55,52,32,53,51,50,45,52,41,48,53,54,52,44,55,53,52,42,39,42,35,27,61,25,29,22,24,44,49,24,34,56,42,48,66,46,61,67,87,70,60,46,74,55,51,52,49,52,52,47,52,44,50,51,51,49,49,47,40,64,69,44,53,48,33,51,54,44,26,74,59,58,72,48,64,41,67,64,52,51,60,73,41,33,53,29,27,52,46,8,33,48,65,22,13,35,42,44,25,39,65,50,41,48,50,42,36,49,75,72,65,40,31,59,50,48,38,35,41,38,37,60,51,24,45,39,46,28,33,32,28,52,29,28,38,48,52,44,54,41,42,51,52,25,20,26,66,65,46,81,81,50,75,67,44,50,51,49,43,44,53,52,39,54,58,48,38,49,57,41,63,52,47,69,69,50,59,60,64,54,46,54,41,51,25,48,75,62,72,32,74,81,35,32,66,51,57,54,50,60,70,48,36,71,61,55,38,12,54,21,22,18,45,18,43,45,50,32,52,54,45,34,50,39,47,37,62,70,67,63,66,70,58,56,69,71,52,52,48,50,53,48,48,51,51,48,46,53,68,61,36,63,82,62,68,109

Secondary structure (DSSP, 8-state):
---------------------------------------GGGGGGSTT-HHHHHHHHHHHHHHHHHHHHH-S---HHHHHHHHHHHHHHHHHHHHHHHHHHHHHHHHHHHHHHTSTTHHHHHHHHHHHHHHHHHHHHHHHHHHHHHHTGGGT-------PPP--TTS-------HHHHHHHHHHTTS-S-HHHHHHTT-HHHHHHHHHHHHHH---TT-HHHHHHHHHHHHHHHHHHHHHHTHHHHHHHHHHHHHHT--GGG--HHHHHHHHHHHHHHHHIIIIIHHHHHHHHH-S-HHHHHHHTHHHHHHHHHHT-TTTTHHHHHHHHHHTT--HHHHHHHHHHHHHH--HHHHHHHHHHHHHHHHHTTPPPPHHHHHHHHHHHHHHHHHS-SSTTTHHHHHHHHHHHTT----THHHHHHHHHHHHHHHHHHHHHHHHHHHHHHHHHHH-----HHHHHHHHHHHHHHHH-GGG--/---------------------------------------GGGGGGSTT-HHHHHHHHHHHHHHHHHHHHH-S---HHHHHHHHHHHHHHHHHHHHHHHHHHHHHHHHHHHHHHTSTTHHHHHHHHHHHHHHHHHHHHHHHHHHHHHHTGGGT-------PPP--TTS-------HHHHHHHHHHTTS-S-HHHHHHTT-HHHHHHHHHHHHHH---TT-HHHHHHHHHHHHHHHHHHHHHHTHHHHHHHHHHHHHHT--GGG--HHHHHHHHHHHHHHHHIIIIIHHHHHHHHH-S-HHHHHHHTHHHHHHHHHHT-TTTTHHHHHHHHHHTT--HHHHHHHHHHHHHH--HHHHHHHHHHHHHHHHHTTPPPPHHHHHHHHHHHHHHHHHS-SSTTTHHHHHHHHHHHTT----THHHHHHHHHHHHHHHHHHHHHHHHHHHHHHHHHHH-----HHHHHHHHHHHHHHHH-GGG--

Radius of gyration: 35.73 Å; Cα contacts (8 Å, |Δi|>4): 1285; chains: 2; bounding box: 130×87×111 Å

Organism: Fusarium culmorum (NCBI:txid5516)

InterPro domains:
  IPR001991 Sodium:dicarboxylate symporter [PF00375] (51-449)
  IPR036458 Sodium:dicarboxylate symporter superfamily [G3DSA:1.10.3860.10] (52-469)
  IPR036458 Sodium:dicarboxylate symporter superfamily [SSF118215] (52-449)
  IPR050746 Dicarboxylate/Amino Acid:Cation Symporter [PTHR11958] (200-469)

pLDDT: mean 81.41, std 18.98, range [19.22, 98.12]

Foldseek 3Di:
DDDDDDPPPPPPDPPPPPPPPPPPPPPPPPPPPPPVPPPPCVQVVDFLGLVLQVVLLVVLLVVLVCCLVVPPADDPVVLVVLLVLLVVLLVLLLVLLLLLLLLLLLLLLLQQLVDVCSVVLLVCLLVVLQLVLLLVLLVLLLCLLQPPQLVVAAADDFFAAPPDPPDPDLPADALVNLLVLLVCLCDDPDQVVCSVVVSLNNSSNVSNVNSNPDDDCPDPVNVVSVVSNLVSLVSVVVSSSCSSVSLNSQSNSLSNLDNPVPCDPLNVSLLVSLVVSLCCCQVPVLQVVLCVQPVDGSVVLLVLLSSQLSSCLSSLFLSSSLSSLLVSLVVVPQASSLLSNNSSLLSQQNQSSQSSNLSSLLSSQQSNNVHNADPVLSVLSSVLSNSNSNSFRRHQPSCLNSSSNSNVVRPRDDGNVSVVCVSCSNNSSSSSRSSSSSSSSSSSSSSCSNSVDHGDPVVVVVVVVSVVCCVPVVVNVD/DDPPDPPDPPPPDPPPPPPPPDDPPPPPPPPPVPPVPPPPCVQVVDQLGLVLQVVLLVVLVVVLVVCLVPPPADDPVVLVVLLVLLVVLLVLLLVLLLLLLLLLLLLLLLQQLVDDCSVVLLVCLLVVLQLVLLLVLLVLLLCLLQPPQLVVAAADDFFAADPDPVDPDLPADAPVNLLVLLVCLCDDPDQVVCSVVVSLNNSSNVSNVNSNPDDDCPDPVNVVSVVSNLVSLVSVVVSSSCSSVSLSSNSNSLSNLDNPVPCDPLNVSLVCSLVVSLCCCQVPVLQVVLCVQFVDGSVVLLVQLSSQLSSLLSSLFLSSSLSSLLVSLVVVPQASSLLSNNSSQLSQQNQSSQSSNLSSVLSSLQSNNVHNADPVLSVLSSVLSNSNSNSFRRHQPSCLNSSSNSNVVRPRDDGNVSVVCVSCSNNSSSSSSSSSSSSSSSSSSSSCSNSVDHRDPVVVVVVVVSVVVCVPPVVNVD